Protein AF-0000000079246553 (afdb_homodimer)

Solvent-accessible surface area (backbone atoms only — not comparable to full-atom values): 66909 Å² total; per-residue (Å²): 115,81,61,85,61,80,77,64,78,76,78,71,52,78,75,55,49,62,59,52,61,50,30,67,73,28,42,65,45,42,52,18,25,68,69,46,36,49,71,62,31,50,58,50,34,71,75,36,64,70,54,67,78,33,57,36,44,98,50,45,30,28,48,53,37,43,12,22,62,68,62,27,42,67,41,32,46,55,52,56,74,72,46,61,55,76,64,59,65,48,57,27,63,74,30,43,31,34,54,37,30,12,25,38,68,33,37,49,67,35,40,50,47,50,40,75,63,32,64,67,56,52,32,47,47,31,84,88,56,46,25,27,52,47,40,9,30,64,62,10,50,86,30,57,61,35,41,51,41,41,58,72,71,46,68,75,42,82,78,30,15,56,74,78,36,92,53,18,31,47,40,53,36,33,22,51,73,55,64,40,35,45,58,43,47,43,50,34,71,78,40,56,70,58,42,77,27,64,20,74,86,61,85,53,43,32,46,64,40,53,54,30,67,43,34,68,49,32,71,74,41,41,88,65,52,73,71,50,48,59,49,57,74,57,54,82,76,84,88,69,58,62,84,52,69,84,48,48,71,74,46,88,81,66,64,79,67,70,80,68,75,70,76,65,68,81,72,74,61,63,68,59,46,49,51,37,49,50,53,47,58,62,45,36,75,76,40,43,70,61,46,49,51,50,49,50,48,50,46,43,26,53,35,44,53,51,44,53,52,53,34,50,54,54,46,66,72,44,54,60,69,57,39,50,47,56,43,61,72,56,45,33,61,57,42,20,44,72,56,41,31,47,68,61,49,45,52,47,38,70,77,38,57,71,61,74,73,41,46,46,96,50,55,36,40,47,67,66,52,38,17,50,43,56,64,28,58,72,52,36,16,41,59,58,46,81,27,18,55,36,46,55,55,50,62,39,61,29,70,72,60,30,45,65,47,41,45,39,23,46,75,56,54,67,76,62,53,65,71,41,79,52,46,41,52,37,44,20,50,49,48,50,52,36,53,54,45,50,70,62,38,55,63,57,60,58,68,41,50,30,88,85,67,40,27,26,63,57,41,24,53,65,60,39,43,65,47,48,52,48,11,49,51,49,50,44,53,50,29,52,54,50,33,52,52,23,48,53,52,30,52,53,36,50,54,46,70,74,50,47,70,86,42,55,41,94,78,20,46,51,54,37,55,77,77,40,42,65,51,45,47,50,22,54,53,23,30,50,50,14,32,47,23,10,49,35,16,33,51,30,29,49,50,60,56,62,46,48,78,39,80,72,34,41,57,50,59,50,53,50,36,49,50,52,18,51,52,25,37,49,50,14,53,46,24,40,34,50,19,51,39,30,45,51,36,64,71,37,38,84,80,40,73,68,56,50,57,62,41,48,55,57,44,44,45,62,49,50,49,49,45,66,68,44,39,63,60,48,50,50,51,50,41,65,67,71,38,68,63,83,73,45,60,41,80,68,112,117,84,61,81,54,86,81,66,81,76,81,77,56,78,71,56,55,61,60,44,65,48,32,69,71,29,42,65,44,42,50,18,24,63,62,48,36,48,70,62,32,48,56,51,34,72,76,36,67,69,55,68,75,33,58,37,46,99,51,44,29,28,48,52,37,42,11,21,25,63,58,26,43,69,42,33,46,57,50,56,74,72,46,62,53,78,64,58,65,49,57,27,54,84,31,43,30,35,53,37,24,13,25,27,30,32,36,48,67,35,40,48,48,50,41,75,62,33,66,66,57,52,32,47,48,31,84,85,58,45,24,26,53,49,40,8,30,58,61,9,49,85,28,57,62,37,39,51,42,41,58,72,70,45,68,75,44,82,82,31,16,55,75,78,34,92,52,19,29,48,40,53,34,33,22,51,42,51,64,39,36,45,58,43,48,43,49,33,71,77,38,57,70,57,45,74,28,63,18,74,90,62,84,53,44,34,45,61,39,50,55,29,66,42,34,67,45,34,70,71,41,42,90,67,52,73,70,50,48,60,49,57,74,57,53,82,75,82,88,68,56,64,82,52,69,83,48,47,72,73,45,88,81,65,63,79,67,71,80,67,74,71,73,66,68,81,72,70,64,62,67,58,48,51,52,36,49,50,52,47,60,61,45,35,76,76,40,44,70,60,47,51,51,52,48,51,48,51,45,42,27,51,35,43,54,51,43,54,51,54,32,49,55,54,49,67,73,47,56,70,69,58,39,51,47,56,45,61,73,53,47,30,62,59,40,20,45,72,55,40,33,47,69,61,51,44,52,49,38,69,79,40,58,73,60,75,72,42,56,47,97,50,55,33,44,49,65,65,53,36,16,49,44,55,64,27,56,71,51,34,15,41,57,59,47,96,42,73,67,36,50,56,56,51,62,41,63,29,70,71,59,31,46,62,49,40,44,39,22,46,76,57,53,67,74,59,52,56,71,40,61,32,48,41,51,37,45,20,50,47,47,49,50,35,52,56,45,50,70,63,39,60,75,74,61,59,70,41,52,29,88,85,67,40,29,28,64,55,40,25,52,62,59,41,43,65,47,48,51,47,11,50,50,48,52,43,53,36,31,52,54,50,35,51,51,23,49,51,51,30,51,55,35,55,53,46,71,75,51,45,68,38,41,59,36,100,88,62,48,49,46,37,52,78,78,42,44,68,51,44,47,50,22,54,51,24,30,50,49,14,33,53,24,10,50,51,17,37,50,30,30,51,50,59,68,68,47,86,77,48,81,71,37,42,58,50,58,51,53,52,36,49,52,52,17,52,53,24,37,49,49,12,54,49,25,42,39,50,18,50,42,30,43,55,37,64,70,40,38,85,82,39,74,68,54,49,57,62,42,49,54,50,44,44,45,45,49,53,49,46,47,66,67,44,41,63,59,49,50,50,51,49,40,65,67,72,39,68,64,83,72,47,62,41,81,66,121

Foldseek 3Di:
DPDVPVPDDPPDDPVNVVLVVCLVVCVQLLVCLLVLPQVSNVVVCVVPVVLLLAQNDPQSDHSLQNNLLNPNLVNNLVSLVSDQLVSQLDATNQFDGSLLSNLLQQPQSNNLSNCVRPVCQQQRAGPVLAGSLLNNLQRVLVRVLNNLQSVLSHDCDPPNNCCPDLCVLVSLQSNVLSLVLLQSVVSCVVPVVSLLDFNPVPVRDGNLLSLLQDLLLAPLLPDDAPVLVVLLVLDDAQADSDDDPVNCVSDPPPDPPDPPDSPPPPPPDPVSNVVSCVVCVVCCVVPVVVNVVSRSSSNSNVSSLVSLLSSLVSLLPDDPVVSCCSCPVNCSVVSNLLSLNLSNVLSCCVSPVCLQCDADPQRARRQCLSCLLQVNLQSNLALLDPDPVSLVNQARQGPPRDGSLLSLLADHDPVVLVSAPALLVSLQVSVVSNVLSCVSHDPVLQCRAGPVGDGSVRSSCVRCVVSLVRRLVRLLVVLVVLLVLLVVLLVVLVVPLVVQQPAADPVRHRPCCPVPVVLSVLLNVLSVLLNVLSVLLNVLSVCSNPDPSDSVCSNAPSLVSVLSNVVSSLSNLLSSLSNVLSSVCSNCCVPDVPVSVVSVVVSVVVSVVCCVVCVSVSVVSCCSRVNCSSPNRDHSD/DPDVDVDDDPPDDPVNVVLVVCLVVCVQLLVCLQVLPQVSNVVVCVVPVVLLLAQNDPQSDHSLQNNLLNPNLVNNLVSLVSDQLVSQLDATNQFDGSLLSNLLQLPQSNNLSNCVRPVCQQQRAGPVLHGSLQNNLQRVLVRVLNNLQSVLSDDCDPDNNCCPDLCVLVSLQSNVLSLVLLQSVVSCVVPVVSLLDFNPVPVRDHNLLSLLQDLLLAPLLNDDAPVLVVLLVLDDAQADSDRDPVSCVSDPPPDDPDPPDSPPPCPPDPVSNVVSCVVCVVVCVVCVPVSVVSRSSSNSNVSSLVSLLSSLVSLLPDDPVSSCCSCVVNCSVVSNQLSLNLSNVLSCCVSPVCLQCDADPQRARRQCLSCLLQVNLQSNLALQDPDPVSLVNQADQGPPRDGSLLSLLADHPPVSLVSDPALLVSLQVSVVSNVLSCVSHDPVQQCRAGPVGDGSVRSSCVRCVVSLVRRLVRLLVVLVVLLVLLVVLLVVLVVPLQQQQPAADPVRHRPCCPVPVVLSVLLNVLSVLLNVLSVLLNVLSVCSNPDPSPSVCSNAPNLVSVLSNVVSSLSNLLSSLSNVLSSVCSNCCVPDVPVSVVSVVVSVVVSVVCCVVCVSVSVVSCCSRVNCRSPNRDHSD

Radius of gyration: 40.43 Å; Cα contacts (8 Å, |Δi|>4): 1796; chains: 2; bounding box: 94×121×86 Å

Secondary structure (DSSP, 8-state):
-----TTS-----HHHHHHHHHHHHTHHHHHHHHHT-HHHHHHHHHH-GGGGSS--STT---HHHHHHHHT-HHHHHHHHHHS-GGGGG---TTS--HHHHHHHHT-HHHHHHHHHH-GGGGG---TTS--HHHHHHHH-TT-HHHHHHHHHH--S-TTT-TTTSTTHHHHHHHHHHTT-HHHHHHHHHH-GGGGG--BTTTTTB-HHHHHHH-GGGSGGG----HHHHHHHHH-------SPPHHHHTTSTT----------------HHHHHHHHHHHHHHTTTSHHHHHHHHHHHHHHHHHHHHHHHHHHHHHTS-HHHHHIIIIITTHHHHHHHHT-HHHHHHHHHH-GGGGG-B-TTS-BHHHHHHHHTT-HHHHHHS-SSSHHHHHHHHPPBTTTB-HHHHHHSPPPHHHHTTSSSHHHHHHHHHHHHHHHHHHS-HHHHT---TTS--HHHHHHHHTHHHHHHHHHHHHHHHHHHHHHHHHHHHHHHHHHHS-TT-B-TTS-BTHHHHSHHHHHHHHHHHHHHHHHHHHHHHHHHHHHT----GGGGTTHHHHHHHHHHHHHHHHHHHHHHHHHHHHHHHHTTT-GGGHHHHHHHHHHHHHHHHHHHHHHHHHHHHHHH---TT------/-----SSS-----HHHHHHHHHHHHTHHHHHHHHHT-HHHHHHHHHH-GGGGSS--STT---HHHHHHHHT-HHHHHHHHHHS-GGGGG---TTS--HHHHHHHHT-HHHHHHHHHH-GGGGG---TTS--HHHHHHHH-TT-HHHHHHHHHH--S-TTT-TTTSTTHHHHHHHHHHTT-HHHHHHHHHH-GGGGG--BTTTTTB-HHHHHHH-GGGSGGG----HHHHHHHHH-------SPPHHHHTTSTT----------------HHHHHHHHHHHHHHTTTSHHHHHHHHHHHHHHHHHHHHHHHHHHHHHTS-HHHHHIIIIITTHHHHHHHHT-HHHHHHHHHH-GGGGG-B-TTS-BHHHHHHHHTT-HHHHHHH-SSSHHHHHHHHPPBTTTB-HHHHHHSPPPHHHHTTSSSHHHHHHHHHHHHHHHHHHS-HHHHT---TTS--HHHHHHHHTHHHHHHHHHHHHHHHHHHHHHHHHHHHHHHHHHHS-TT-B-TTS-BTHHHHSHHHHHHHHHHHHHHHHHHHHHHHHHHHHHT----GGGGTTHHHHHHHHHHHHHHHHHHHHHHHHHHHHHHHHTTT-GGGHHHHHHHHHHHHHHHHHHHHHHHHHHHHHHH---TT------

Nearest PDB structures (foldseek):
  7u8r-assembly1_h  TM=4.635E-01  e=2.051E+00  Sus scrofa
  6c6l-assembly1_L  TM=4.491E-01  e=4.065E+00  Saccharomyces cerevisiae S288C
  6pe4-assembly1_K  TM=3.905E-01  e=2.940E+00  Saccharomyces cerevisiae S288C
  8eas-assembly1_h  TM=4.781E-01  e=6.977E+00  Saccharomyces cerevisiae
  4bem-assembly1_J  TM=3.939E-01  e=4.695E+00  Acetobacterium woodii DSM 1030

pLDDT: mean 82.33, std 14.2, range [19.22, 97.81]

Organism: Prunus dulcis (NCBI:txid3755)

Sequence (1274 aa):
MALITTGGNPSSSATDDIELLNLNYYQELYRAALKGNWKEAKSFLDRDPDAVKARISNLKMTALHVAACEGHSEFVENIVALMPAAELAQLDDLGYTALHYAAIGGSLRSAKALLAANSNLTQVVDSEGRTPLLLAASLGSESKEVVWYLLLVTTDEKPGQPFTGPRAAYLVNVLIASGLHEISLYLLEKNPHLATAVDHQDNNCTPLFILARNKSNFLSGSRLGFLETCIYQFLPVEVDYRPPRSVRAHVVGHESVQDQLRMPTQNKGQVLHGLRRLLCGAIKPIASARFRQLQDAKLRHHCAVELVQQICKQISKKNVSERSDYLLKLEILNTATVNGTTEILRILLNFFPDLIWVRFSNNRFLVLTYAIEHRHENLFRMVCDKTARNKLMAFAVLEPRETILHLAAKLPPLSQLSSISGAALQMQRELQWFKVVENLVHPYYKEYPNTNLETARELFTKEHKQLAESGEKWLKDTSNSCMLVATLVATVVFAAAFTAPGGNNDDGDPNFLDKKTIMFMVFAVSDAISLFASLTSLLMFLSILTARYAEEDFLESLPKKLIIGLASLFIAIATMMVAFGATFTIVLSKKFNWVYIPITLLASFPVTLFALLQLPLFIQMVRSTFGRSIFRPQNIWMALITTGGNPSSSATDDIELLNLNYYQELYRAALKGNWKEAKSFLDRDPDAVKARISNLKMTALHVAACEGHSEFVENIVALMPAAELAQLDDLGYTALHYAAIGGSLRSAKALLAANSNLTQVVDSEGRTPLLLAASLGSESKEVVWYLLLVTTDEKPGQPFTGPRAAYLVNVLIASGLHEISLYLLEKNPHLATAVDHQDNNCTPLFILARNKSNFLSGSRLGFLETCIYQFLPVEVDYRPPRSVRAHVVGHESVQDQLRMPTQNKGQVLHGLRRLLCGAIKPIASARFRQLQDAKLRHHCAVELVQQICKQISKKNVSERSDYLLKLEILNTATVNGTTEILRILLNFFPDLIWVRFSNNRFLVLTYAIEHRHENLFRMVCDKTARNKLMAFAVLEPRETILHLAAKLPPLSQLSSISGAALQMQRELQWFKVVENLVHPYYKEYPNTNLETARELFTKEHKQLAESGEKWLKDTSNSCMLVATLVATVVFAAAFTAPGGNNDDGDPNFLDKKTIMFMVFAVSDAISLFASLTSLLMFLSILTARYAEEDFLESLPKKLIIGLASLFIAIATMMVAFGATFTIVLSKKFNWVYIPITLLASFPVTLFALLQLPLFIQMVRSTFGRSIFRPQNIW

InterPro domains:
  IPR002110 Ankyrin repeat [PF12796] (88-151)
  IPR002110 Ankyrin repeat [PS50088] (94-126)
  IPR002110 Ankyrin repeat [SM00248] (59-88)
  IPR002110 Ankyrin repeat [SM00248] (94-123)
  IPR002110 Ankyrin repeat [SM00248] (128-161)
  IPR002110 Ankyrin repeat [SM00248] (363-393)
  IPR026961 PGG domain [PF13962] (472-586)
  IPR036770 Ankyrin repeat-containing domain superfamily [G3DSA:1.25.40.20] (22-224)
  IPR036770 Ankyrin repeat-containing domain superfamily [SSF48403] (29-214)

Structure (mmCIF, N/CA/C/O backbone):
data_AF-0000000079246553-model_v1
#
loop_
_entity.id
_entity.type
_entity.pdbx_description
1 polymer 'PGG domain-containing protein'
#
loop_
_atom_site.group_PDB
_atom_site.id
_atom_site.type_symbol
_atom_site.label_atom_id
_atom_site.label_alt_id
_atom_site.label_comp_id
_atom_site.label_asym_id
_atom_site.label_entity_id
_atom_site.label_seq_id
_atom_site.pdbx_PDB_ins_code
_atom_site.Cartn_x
_atom_site.Cartn_y
_atom_site.Cartn_z
_atom_site.occupancy
_atom_site.B_iso_or_equiv
_atom_site.auth_seq_id
_atom_site.auth_comp_id
_atom_site.auth_asym_id
_atom_site.auth_atom_id
_atom_site.pdbx_PDB_model_num
ATOM 1 N N . MET A 1 1 ? 12.648 -52.25 -2.156 1 24.27 1 MET A N 1
ATOM 2 C CA . MET A 1 1 ? 13.891 -51.656 -2.668 1 24.27 1 MET A CA 1
ATOM 3 C C . MET A 1 1 ? 15.086 -52.125 -1.832 1 24.27 1 MET A C 1
ATOM 5 O O . MET A 1 1 ? 15.234 -51.688 -0.684 1 24.27 1 MET A O 1
ATOM 9 N N . ALA A 1 2 ? 15.477 -53.375 -2.059 1 34.19 2 ALA A N 1
ATOM 10 C CA . ALA A 1 2 ? 16.453 -54.031 -1.209 1 34.19 2 ALA A CA 1
ATOM 11 C C . ALA A 1 2 ? 17.797 -53.312 -1.247 1 34.19 2 ALA A C 1
ATOM 13 O O . ALA A 1 2 ? 18.516 -53.375 -2.246 1 34.19 2 ALA A O 1
ATOM 14 N N . LEU A 1 3 ? 17.859 -52.062 -0.839 1 35.84 3 LEU A N 1
ATOM 15 C CA . LEU A 1 3 ? 19.172 -51.438 -0.592 1 35.84 3 LEU A CA 1
ATOM 16 C C . LEU A 1 3 ? 20.109 -52.438 0.077 1 35.84 3 LEU A C 1
ATOM 18 O O . LEU A 1 3 ? 19.656 -53.312 0.826 1 35.84 3 LEU A O 1
ATOM 22 N N . ILE A 1 4 ? 21.234 -52.875 -0.597 1 40.34 4 ILE A N 1
ATOM 23 C CA . ILE A 1 4 ? 22.297 -53.562 0.139 1 40.34 4 ILE A CA 1
ATOM 24 C C . ILE A 1 4 ? 22.344 -53.031 1.575 1 40.34 4 ILE A C 1
ATOM 26 O O . ILE A 1 4 ? 22.734 -51.906 1.818 1 40.34 4 ILE A O 1
ATOM 30 N N . THR A 1 5 ? 21.156 -53.062 2.262 1 38.22 5 THR A N 1
ATOM 31 C CA . THR A 1 5 ? 21.359 -52.812 3.684 1 38.22 5 THR A CA 1
ATOM 32 C C . THR A 1 5 ? 22.5 -53.656 4.238 1 38.22 5 THR A C 1
ATOM 34 O O . THR A 1 5 ? 22.531 -54.875 4.062 1 38.22 5 THR A O 1
ATOM 37 N N . THR A 1 6 ? 23.75 -53.094 4.297 1 36.34 6 THR A N 1
ATOM 38 C CA . THR A 1 6 ? 24.953 -53.688 4.887 1 36.34 6 THR A CA 1
ATOM 39 C C . THR A 1 6 ? 24.578 -54.594 6.047 1 36.34 6 THR A C 1
ATOM 41 O O . THR A 1 6 ? 25.328 -55.531 6.359 1 36.34 6 THR A O 1
ATOM 44 N N . GLY A 1 7 ? 23.75 -54.094 7 1 36.78 7 GLY A N 1
ATOM 45 C CA . GLY A 1 7 ? 23.859 -54.781 8.281 1 36.78 7 GLY A CA 1
ATOM 46 C C . GLY A 1 7 ? 23.25 -56.188 8.281 1 36.78 7 GLY A C 1
ATOM 47 O O . GLY A 1 7 ? 23.25 -56.844 9.305 1 36.78 7 GLY A O 1
ATOM 48 N N . GLY A 1 8 ? 22.094 -56.375 7.578 1 35.81 8 GLY A N 1
ATOM 49 C CA . GLY A 1 8 ? 21.438 -57.594 8.07 1 35.81 8 GLY A CA 1
ATOM 50 C C . GLY A 1 8 ? 22.156 -58.875 7.664 1 35.81 8 GLY A C 1
ATOM 51 O O . GLY A 1 8 ? 22.953 -58.875 6.727 1 35.81 8 GLY A O 1
ATOM 52 N N . ASN A 1 9 ? 22.375 -59.812 8.633 1 37.62 9 ASN A N 1
ATOM 53 C CA . ASN A 1 9 ? 22.922 -61.156 8.508 1 37.62 9 ASN A CA 1
ATOM 54 C C . ASN A 1 9 ? 22.359 -61.875 7.277 1 37.62 9 ASN A C 1
ATOM 56 O O . ASN A 1 9 ? 21.141 -61.969 7.113 1 37.62 9 ASN A O 1
ATOM 60 N N . PRO A 1 10 ? 23.125 -61.875 6.164 1 37.84 10 PRO A N 1
ATOM 61 C CA . PRO A 1 10 ? 22.719 -62.656 4.992 1 37.84 10 PRO A CA 1
ATOM 62 C C . PRO A 1 10 ? 22.219 -64.062 5.355 1 37.84 10 PRO A C 1
ATOM 64 O O . PRO A 1 10 ? 22.953 -64.875 5.945 1 37.84 10 PRO A O 1
ATOM 67 N N . SER A 1 11 ? 21.141 -64.25 6.012 1 36.62 11 SER A N 1
ATOM 68 C CA . SER A 1 11 ? 20.719 -65.625 6.113 1 36.62 11 SER A CA 1
ATOM 69 C C . SER A 1 11 ? 20.828 -66.375 4.77 1 36.62 11 SER A C 1
ATOM 71 O O . SER A 1 11 ? 20.094 -66 3.83 1 36.62 11 SER A O 1
ATOM 73 N N . SER A 1 12 ? 22.016 -66.875 4.445 1 38.09 12 SER A N 1
ATOM 74 C CA . SER A 1 12 ? 22.438 -67.625 3.301 1 38.09 12 SER A CA 1
ATOM 75 C C . SER A 1 12 ? 21.672 -69 3.244 1 38.09 12 SER A C 1
ATOM 77 O O . SER A 1 12 ? 21.953 -69.875 4.004 1 38.09 12 SER A O 1
ATOM 79 N N . SER A 1 13 ? 20.469 -69.125 3.168 1 37.06 13 SER A N 1
ATOM 80 C CA . SER A 1 13 ? 20.047 -70.5 2.879 1 37.06 13 SER A CA 1
ATOM 81 C C . SER A 1 13 ? 20.766 -71.062 1.643 1 37.06 13 SER A C 1
ATOM 83 O O . SER A 1 13 ? 21.234 -70.312 0.806 1 37.06 13 SER A O 1
ATOM 85 N N . ALA A 1 14 ? 21.125 -72.438 1.666 1 45.78 14 ALA A N 1
ATOM 86 C CA . ALA A 1 14 ? 21.812 -73.312 0.713 1 45.78 14 ALA A CA 1
ATOM 87 C C . ALA A 1 14 ? 21.359 -73 -0.715 1 45.78 14 ALA A C 1
ATOM 89 O O . ALA A 1 14 ? 22.125 -73.188 -1.665 1 45.78 14 ALA A O 1
ATOM 90 N N . THR A 1 15 ? 20.078 -72.75 -0.997 1 41.88 15 THR A N 1
ATOM 91 C CA . THR A 1 15 ? 19.531 -72.438 -2.318 1 41.88 15 THR A CA 1
ATOM 92 C C . THR A 1 15 ? 20.031 -71.125 -2.814 1 41.88 15 THR A C 1
ATOM 94 O O . THR A 1 15 ? 20 -70.812 -4.016 1 41.88 15 THR A O 1
ATOM 97 N N . ASP A 1 16 ? 20.25 -70.125 -2.045 1 46.44 16 ASP A N 1
ATOM 98 C CA . ASP A 1 16 ? 20.828 -68.812 -2.332 1 46.44 16 ASP A CA 1
ATOM 99 C C . ASP A 1 16 ? 22.266 -68.938 -2.807 1 46.44 16 ASP A C 1
ATOM 101 O O . ASP A 1 16 ? 22.766 -68.062 -3.553 1 46.44 16 ASP A O 1
ATOM 105 N N . ASP A 1 17 ? 22.969 -69.875 -2.322 1 46.75 17 ASP A N 1
ATOM 106 C CA . ASP A 1 17 ? 24.359 -70.125 -2.68 1 46.75 17 ASP A CA 1
ATOM 107 C C . ASP A 1 17 ? 24.484 -70.5 -4.148 1 46.75 17 ASP A C 1
ATOM 109 O O . ASP A 1 17 ? 25.438 -70.125 -4.824 1 46.75 17 ASP A O 1
ATOM 113 N N . ILE A 1 18 ? 23.672 -71.438 -4.617 1 46.31 18 ILE A N 1
ATOM 114 C CA . ILE A 1 18 ? 23.719 -71.875 -6.023 1 46.31 18 ILE A CA 1
ATOM 115 C C . ILE A 1 18 ? 23.422 -70.625 -6.906 1 46.31 18 ILE A C 1
ATOM 117 O O . ILE A 1 18 ? 23.969 -70.5 -8.008 1 46.31 18 ILE A O 1
ATOM 121 N N . GLU A 1 19 ? 22.516 -69.812 -6.512 1 50.91 19 GLU A N 1
ATOM 122 C CA . GLU A 1 19 ? 22.156 -68.625 -7.258 1 50.91 19 GLU A CA 1
ATOM 123 C C . GLU A 1 19 ? 23.297 -67.625 -7.254 1 50.91 19 GLU A C 1
ATOM 125 O O . GLU A 1 19 ? 23.5 -66.875 -8.242 1 50.91 19 GLU A O 1
ATOM 130 N N . LEU A 1 20 ? 24.062 -67.562 -6.141 1 51.72 20 LEU A N 1
ATOM 131 C CA . LEU A 1 20 ? 25.234 -66.688 -6.02 1 51.72 20 LEU A CA 1
ATOM 132 C C . LEU A 1 20 ? 26.375 -67.188 -6.902 1 51.72 20 LEU A C 1
ATOM 134 O O . LEU A 1 20 ? 27.125 -66.375 -7.465 1 51.72 20 LEU A O 1
ATOM 138 N N . LEU A 1 21 ? 26.641 -68.438 -6.809 1 51.06 21 LEU A N 1
ATOM 139 C CA . LEU A 1 21 ? 27.719 -69 -7.574 1 51.06 21 LEU A CA 1
ATOM 140 C C . LEU A 1 21 ? 27.594 -68.688 -9.055 1 51.06 21 LEU A C 1
ATOM 142 O O . LEU A 1 21 ? 28.609 -68.438 -9.727 1 51.06 21 LEU A O 1
ATOM 146 N N . ASN A 1 22 ? 26.406 -68.562 -9.578 1 67 22 ASN A N 1
ATOM 147 C CA . ASN A 1 22 ? 26.156 -68.312 -11 1 67 22 ASN A CA 1
ATOM 148 C C . ASN A 1 22 ? 26.312 -66.875 -11.398 1 67 22 ASN A C 1
ATOM 150 O O . ASN A 1 22 ? 26.688 -66.562 -12.531 1 67 22 ASN A O 1
ATOM 154 N N . LEU A 1 23 ? 26.531 -66 -10.461 1 77.5 23 LEU A N 1
ATOM 155 C CA . LEU A 1 23 ? 26.672 -64.625 -10.797 1 77.5 23 LEU A CA 1
ATOM 156 C C . LEU A 1 23 ? 28.078 -64.312 -11.281 1 77.5 23 LEU A C 1
ATOM 158 O O . LEU A 1 23 ? 28.281 -63.438 -12.133 1 77.5 23 LEU A O 1
ATOM 162 N N . ASN A 1 24 ? 29.094 -65.125 -10.797 1 79.62 24 ASN A N 1
ATOM 163 C CA . ASN A 1 24 ? 30.453 -64.938 -11.25 1 79.62 24 ASN A CA 1
ATOM 164 C C . ASN A 1 24 ? 30.625 -65.312 -12.719 1 79.62 24 ASN A C 1
ATOM 166 O O . ASN A 1 24 ? 31.391 -64.688 -13.453 1 79.62 24 ASN A O 1
ATOM 170 N N . TYR A 1 25 ? 29.766 -66.375 -12.961 1 86.88 25 TYR A N 1
ATOM 171 C CA . TYR A 1 25 ? 29.781 -66.812 -14.336 1 86.88 25 TYR A CA 1
ATOM 172 C C . TYR A 1 25 ? 29.297 -65.75 -15.297 1 86.88 25 TYR A C 1
ATOM 174 O O . TYR A 1 25 ? 29.844 -65.562 -16.391 1 86.88 25 TYR A O 1
ATOM 182 N N . TYR A 1 26 ? 28.438 -64.938 -14.883 1 91.06 26 TYR A N 1
ATOM 183 C CA . TYR A 1 26 ? 27.812 -63.969 -15.773 1 91.06 26 TYR A CA 1
ATOM 184 C C . TYR A 1 26 ? 28.453 -62.594 -15.633 1 91.06 26 TYR A C 1
ATOM 186 O O . TYR A 1 26 ? 27.938 -61.594 -16.156 1 91.06 26 TYR A O 1
ATOM 194 N N . GLN A 1 27 ? 29.531 -62.438 -14.977 1 91 27 GLN A N 1
ATOM 195 C CA . GLN A 1 27 ? 30.172 -61.156 -14.719 1 91 27 GLN A CA 1
ATOM 196 C C . GLN A 1 27 ? 30.609 -60.5 -16.031 1 91 27 GLN A C 1
ATOM 198 O O . GLN A 1 27 ? 30.516 -59.281 -16.156 1 91 27 GLN A O 1
ATOM 203 N N . GLU A 1 28 ? 31.031 -61.281 -16.953 1 90.06 28 GLU A N 1
ATOM 204 C CA . GLU A 1 28 ? 31.438 -60.75 -18.25 1 90.06 28 GLU A CA 1
ATOM 205 C C . GLU A 1 28 ? 30.25 -60.156 -19 1 90.06 28 GLU A C 1
ATOM 207 O O . GLU A 1 28 ? 30.359 -59.062 -19.562 1 90.06 28 GLU A O 1
ATOM 212 N N . LEU A 1 29 ? 29.188 -60.812 -18.938 1 93.44 29 LEU A N 1
ATOM 213 C CA . LEU A 1 29 ? 27.984 -60.312 -19.594 1 93.44 29 LEU A CA 1
ATOM 214 C C . LEU A 1 29 ? 27.453 -59.094 -18.875 1 93.44 29 LEU A C 1
ATOM 216 O O . LEU A 1 29 ? 27.016 -58.125 -19.531 1 93.44 29 LEU A O 1
ATOM 220 N N . TYR A 1 30 ? 27.531 -59.125 -17.578 1 94 30 TYR A N 1
ATOM 221 C CA . TYR A 1 30 ? 27.109 -57.969 -16.781 1 94 30 TYR A CA 1
ATOM 222 C C . TYR A 1 30 ? 27.922 -56.719 -17.125 1 94 30 TYR A C 1
ATOM 224 O O . TYR A 1 30 ? 27.375 -55.656 -17.359 1 94 30 TYR A O 1
ATOM 232 N N . ARG A 1 31 ? 29.203 -56.844 -17.25 1 93.5 31 ARG A N 1
ATOM 233 C CA . ARG A 1 31 ? 30.078 -55.75 -17.578 1 93.5 31 ARG A CA 1
ATOM 234 C C . ARG A 1 31 ? 29.812 -55.25 -19 1 93.5 31 ARG A C 1
ATOM 236 O O . ARG A 1 31 ? 29.859 -54.031 -19.266 1 93.5 31 ARG A O 1
ATOM 243 N N . ALA A 1 32 ? 29.547 -56.156 -19.875 1 93.56 32 ALA A N 1
ATOM 244 C CA . ALA A 1 32 ? 29.266 -55.781 -21.25 1 93.56 32 ALA A CA 1
ATOM 245 C C . ALA A 1 32 ? 27.969 -54.969 -21.344 1 93.56 32 ALA A C 1
ATOM 247 O O . ALA A 1 32 ? 27.891 -54 -22.078 1 93.56 32 ALA A O 1
ATOM 248 N N . ALA A 1 33 ? 27 -55.438 -20.594 1 94.5 33 ALA A N 1
ATOM 249 C CA . ALA A 1 33 ? 25.703 -54.75 -20.594 1 94.5 33 ALA A CA 1
ATOM 250 C C . ALA A 1 33 ? 25.828 -53.344 -19.953 1 94.5 33 ALA A C 1
ATOM 252 O O . ALA A 1 33 ? 25.219 -52.406 -20.422 1 94.5 33 ALA A O 1
ATOM 253 N N . LEU A 1 34 ? 26.609 -53.188 -18.891 1 94.25 34 LEU A N 1
ATOM 254 C CA . LEU A 1 34 ? 26.844 -51.938 -18.203 1 94.25 34 LEU A CA 1
ATOM 255 C C . LEU A 1 34 ? 27.516 -50.938 -19.141 1 94.25 34 LEU A C 1
ATOM 257 O O . LEU A 1 34 ? 27.172 -49.75 -19.141 1 94.25 34 LEU A O 1
ATOM 261 N N . LYS A 1 35 ? 28.359 -51.406 -19.969 1 94.5 35 LYS A N 1
ATOM 262 C CA . LYS A 1 35 ? 29.141 -50.562 -20.859 1 94.5 35 LYS A CA 1
ATOM 263 C C . LYS A 1 35 ? 28.438 -50.344 -22.203 1 94.5 35 LYS A C 1
ATOM 265 O O . LYS A 1 35 ? 28.797 -49.469 -22.969 1 94.5 35 LYS A O 1
ATOM 270 N N . GLY A 1 36 ? 27.516 -51.125 -22.453 1 94.56 36 GLY A N 1
ATOM 271 C CA . GLY A 1 36 ? 26.828 -51.062 -23.719 1 94.56 36 GLY A CA 1
ATOM 272 C C . GLY A 1 36 ? 27.594 -51.719 -24.859 1 94.56 36 GLY A C 1
ATOM 273 O O . GLY A 1 36 ? 27.438 -51.312 -26.016 1 94.56 36 GLY A O 1
ATOM 274 N N . ASN A 1 37 ? 28.484 -52.594 -24.484 1 95.19 37 ASN A N 1
ATOM 275 C CA . ASN A 1 37 ? 29.297 -53.281 -25.484 1 95.19 37 ASN A CA 1
ATOM 276 C C . ASN A 1 37 ? 28.578 -54.5 -26.031 1 95.19 37 ASN A C 1
ATOM 278 O O . ASN A 1 37 ? 28.719 -55.594 -25.484 1 95.19 37 ASN A O 1
ATOM 282 N N . TRP A 1 38 ? 27.984 -54.375 -27.156 1 95.94 38 TRP A N 1
ATOM 283 C CA . TRP A 1 38 ? 27.188 -55.469 -27.719 1 95.94 38 TRP A CA 1
ATOM 284 C C . TRP A 1 38 ? 28.078 -56.594 -28.25 1 95.94 38 TRP A C 1
ATOM 286 O O . TRP A 1 38 ? 27.719 -57.75 -28.156 1 95.94 38 TRP A O 1
ATOM 296 N N . LYS A 1 39 ? 29.25 -56.281 -28.812 1 95.38 39 LYS A N 1
ATOM 297 C CA . LYS A 1 39 ? 30.141 -57.281 -29.375 1 95.38 39 LYS A CA 1
ATOM 298 C C . LYS A 1 39 ? 30.578 -58.281 -28.312 1 95.38 39 LYS A C 1
ATOM 300 O O . LYS A 1 39 ? 30.516 -59.5 -28.547 1 95.38 39 LYS A O 1
ATOM 305 N N . GLU A 1 40 ? 30.938 -57.781 -27.234 1 95.25 40 GLU A N 1
ATOM 306 C CA . GLU A 1 40 ? 31.344 -58.656 -26.141 1 95.25 40 GLU A CA 1
ATOM 307 C C . GLU A 1 40 ? 30.172 -59.469 -25.625 1 95.25 40 GLU A C 1
ATOM 309 O O . GLU A 1 40 ? 30.312 -60.656 -25.312 1 95.25 40 GLU A O 1
ATOM 314 N N . ALA A 1 41 ? 29.062 -58.875 -25.5 1 96.06 41 ALA A N 1
ATOM 315 C CA . ALA A 1 41 ? 27.875 -59.562 -25.016 1 96.06 41 ALA A CA 1
ATOM 316 C C . ALA A 1 41 ? 27.453 -60.688 -26 1 96.06 41 ALA A C 1
ATOM 318 O O . ALA A 1 41 ? 27.078 -61.781 -25.578 1 96.06 41 ALA A O 1
ATOM 319 N N . LYS A 1 42 ? 27.469 -60.312 -27.312 1 94.75 42 LYS A N 1
ATOM 320 C CA . LYS A 1 42 ? 27.094 -61.281 -28.328 1 94.75 42 LYS A CA 1
ATOM 321 C C . LYS A 1 42 ? 28 -62.5 -28.297 1 94.75 42 LYS A C 1
ATOM 323 O O . LYS A 1 42 ? 27.531 -63.656 -28.422 1 94.75 42 LYS A O 1
ATOM 328 N N . SER A 1 43 ? 29.297 -62.312 -28.109 1 94.44 43 SER A N 1
ATOM 329 C CA . SER A 1 43 ? 30.234 -63.406 -28 1 94.44 43 SER A CA 1
ATOM 330 C C . SER A 1 43 ? 29.891 -64.312 -26.844 1 94.44 43 SER A C 1
ATOM 332 O O . SER A 1 43 ? 29.953 -65.562 -26.969 1 94.44 43 SER A O 1
ATOM 334 N N . PHE A 1 44 ? 29.547 -63.719 -25.812 1 94.75 44 PHE A N 1
ATOM 335 C CA . PHE A 1 44 ? 29.172 -64.5 -24.625 1 94.75 44 PHE A CA 1
ATOM 336 C C . PHE A 1 44 ? 27.859 -65.25 -24.875 1 94.75 44 PHE A C 1
ATOM 338 O O . PHE A 1 44 ? 27.75 -66.438 -24.531 1 94.75 44 PHE A O 1
ATOM 345 N N . LEU A 1 45 ? 26.828 -64.688 -25.484 1 93.94 45 LEU A N 1
ATOM 346 C CA . LEU A 1 45 ? 25.516 -65.25 -25.719 1 93.94 45 LEU A CA 1
ATOM 347 C C . LEU A 1 45 ? 25.578 -66.375 -26.766 1 93.94 45 LEU A C 1
ATOM 349 O O . LEU A 1 45 ? 24.766 -67.25 -26.734 1 93.94 45 LEU A O 1
ATOM 353 N N . ASP A 1 46 ? 26.578 -66.188 -27.672 1 93.31 46 ASP A N 1
ATOM 354 C CA . ASP A 1 46 ? 26.781 -67.25 -28.656 1 93.31 46 ASP A CA 1
ATOM 355 C C . ASP A 1 46 ? 27.281 -68.5 -27.969 1 93.31 46 ASP A C 1
ATOM 357 O O . ASP A 1 46 ? 26.906 -69.625 -28.375 1 93.31 46 ASP A O 1
ATOM 361 N N . ARG A 1 47 ? 28 -68.312 -26.938 1 92.75 47 ARG A N 1
ATOM 362 C CA . ARG A 1 47 ? 28.531 -69.438 -26.188 1 92.75 47 ARG A CA 1
ATOM 363 C C . ARG A 1 47 ? 27.453 -70.062 -25.281 1 92.75 47 ARG A C 1
ATOM 365 O O . ARG A 1 47 ? 27.391 -71.25 -25.109 1 92.75 47 ARG A O 1
ATOM 372 N N . ASP A 1 48 ? 26.688 -69.125 -24.781 1 92.44 48 ASP A N 1
ATOM 373 C CA . ASP A 1 48 ? 25.609 -69.562 -23.891 1 92.44 48 ASP A CA 1
ATOM 374 C C . ASP A 1 48 ? 24.312 -68.812 -24.219 1 92.44 48 ASP A C 1
ATOM 376 O O . ASP A 1 48 ? 24 -67.812 -23.594 1 92.44 48 ASP A O 1
ATOM 380 N N . PRO A 1 49 ? 23.516 -69.375 -25.094 1 90.44 49 PRO A N 1
ATOM 381 C CA . PRO A 1 49 ? 22.281 -68.75 -25.531 1 90.44 49 PRO A CA 1
ATOM 382 C C . PRO A 1 49 ? 21.266 -68.562 -24.391 1 90.44 49 PRO A C 1
ATOM 384 O O . PRO A 1 49 ? 20.422 -67.688 -24.438 1 90.44 49 PRO A O 1
ATOM 387 N N . ASP A 1 50 ? 21.312 -69.375 -23.391 1 89.25 50 ASP A N 1
ATOM 388 C CA . ASP A 1 50 ? 20.344 -69.312 -22.297 1 89.25 50 ASP A CA 1
ATOM 389 C C . ASP A 1 50 ? 20.656 -68.188 -21.344 1 89.25 50 ASP A C 1
ATOM 391 O O . ASP A 1 50 ? 19.828 -67.812 -20.5 1 89.25 50 ASP A O 1
ATOM 395 N N . ALA A 1 51 ? 21.812 -67.562 -21.562 1 91.44 51 ALA A N 1
ATOM 396 C CA . ALA A 1 51 ? 22.234 -66.4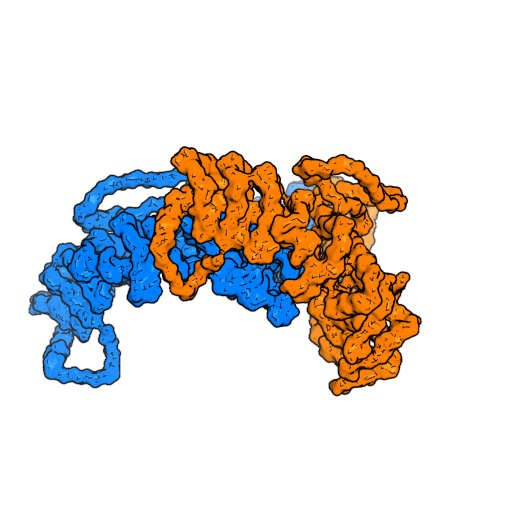38 -20.719 1 91.44 51 ALA A CA 1
ATOM 397 C C . ALA A 1 51 ? 21.406 -65.188 -20.984 1 91.44 51 ALA A C 1
ATOM 399 O O . ALA A 1 51 ? 21.391 -64.25 -20.172 1 91.44 51 ALA A O 1
ATOM 400 N N . VAL A 1 52 ? 20.688 -65.188 -22.078 1 90.56 52 VAL A N 1
ATOM 401 C CA . VAL A 1 52 ? 19.875 -64.062 -22.453 1 90.56 52 VAL A CA 1
ATOM 402 C C . VAL A 1 52 ? 18.75 -63.844 -21.453 1 90.56 52 VAL A C 1
ATOM 404 O O . VAL A 1 52 ? 18.328 -62.719 -21.219 1 90.56 52 VAL A O 1
ATOM 407 N N . LYS A 1 53 ? 18.281 -64.875 -20.812 1 89.5 53 LYS A N 1
ATOM 408 C CA . LYS A 1 53 ? 17.172 -64.812 -19.859 1 89.5 53 LYS A CA 1
ATOM 409 C C . LYS A 1 53 ? 17.672 -64.938 -18.422 1 89.5 53 LYS A C 1
ATOM 411 O O . LYS A 1 53 ? 16.891 -64.875 -17.484 1 89.5 53 LYS A O 1
ATOM 416 N N . ALA A 1 54 ? 18.953 -65.125 -18.328 1 88.81 54 ALA A N 1
ATOM 417 C CA . ALA A 1 54 ? 19.516 -65.375 -17 1 88.81 54 ALA A CA 1
ATOM 418 C C . ALA A 1 54 ? 19.609 -64.125 -16.172 1 88.81 54 ALA A C 1
ATOM 420 O O . ALA A 1 54 ? 19.828 -63 -16.719 1 88.81 54 ALA A O 1
ATOM 421 N N . ARG A 1 55 ? 19.422 -64.188 -14.867 1 90.38 55 ARG A N 1
ATOM 422 C CA . ARG A 1 55 ? 19.656 -63.125 -13.93 1 90.38 55 ARG A CA 1
ATOM 423 C C . ARG A 1 55 ? 21.141 -62.969 -13.656 1 90.38 55 ARG A C 1
ATOM 425 O O . ARG A 1 55 ? 21.797 -63.875 -13.172 1 90.38 55 ARG A O 1
ATOM 432 N N . ILE A 1 56 ? 21.625 -61.812 -13.906 1 89.94 56 ILE A N 1
ATOM 433 C CA . ILE A 1 56 ? 23.078 -61.688 -13.945 1 89.94 56 ILE A CA 1
ATOM 434 C C . ILE A 1 56 ? 23.531 -60.781 -12.797 1 89.94 56 ILE A C 1
ATOM 436 O O . ILE A 1 56 ? 24.719 -60.469 -12.672 1 89.94 56 ILE A O 1
ATOM 440 N N . SER A 1 57 ? 22.641 -60.281 -12 1 87 57 SER A N 1
ATOM 441 C CA . SER A 1 57 ? 23 -59.406 -10.898 1 87 57 SER A CA 1
ATOM 442 C C . SER A 1 57 ? 22.312 -59.812 -9.609 1 87 57 SER A C 1
ATOM 444 O O . SER A 1 57 ? 21.406 -60.625 -9.625 1 87 57 SER A O 1
ATOM 446 N N . ASN A 1 58 ? 22.75 -59.188 -8.492 1 83.38 58 ASN A N 1
ATOM 447 C CA . ASN A 1 58 ? 22.172 -59.438 -7.18 1 83.38 58 ASN A CA 1
ATOM 448 C C . ASN A 1 58 ? 20.734 -58.938 -7.09 1 83.38 58 ASN A C 1
ATOM 450 O O . ASN A 1 58 ? 19.953 -59.406 -6.254 1 83.38 58 ASN A O 1
ATOM 454 N N . LEU A 1 59 ? 20.375 -58.094 -7.996 1 88.19 59 LEU A N 1
ATOM 455 C CA . LEU A 1 59 ? 19.016 -57.531 -8.008 1 88.19 59 LEU A CA 1
ATOM 456 C C . LEU A 1 59 ? 18.125 -58.312 -8.969 1 88.19 59 LEU A C 1
ATOM 458 O O . LEU A 1 59 ? 17.031 -57.844 -9.32 1 88.19 59 LEU A O 1
ATOM 462 N N . LYS A 1 60 ? 18.719 -59.469 -9.43 1 89.88 60 LYS A N 1
ATOM 463 C CA . LYS A 1 60 ? 18 -60.344 -10.352 1 89.88 60 LYS A CA 1
ATOM 464 C C . LYS A 1 60 ? 17.719 -59.656 -11.68 1 89.88 60 LYS A C 1
ATOM 466 O O . LYS A 1 60 ? 16.641 -59.812 -12.258 1 89.88 60 LYS A O 1
ATOM 471 N N . MET A 1 61 ? 18.625 -58.781 -12.047 1 93.56 61 MET A N 1
ATOM 472 C CA . MET A 1 61 ? 18.5 -58.094 -13.328 1 93.56 61 MET A CA 1
ATOM 473 C C . MET A 1 61 ? 19.031 -58.969 -14.469 1 93.56 61 MET A C 1
ATOM 475 O O . MET A 1 61 ? 19.984 -59.719 -14.281 1 93.56 61 MET A O 1
ATOM 479 N N . THR A 1 62 ? 18.359 -58.906 -15.539 1 94.12 62 THR A N 1
ATOM 480 C CA . THR A 1 62 ? 18.875 -59.531 -16.766 1 94.12 62 THR A CA 1
ATOM 481 C C . THR A 1 62 ? 19.75 -58.531 -17.531 1 94.12 62 THR A C 1
ATOM 483 O O . THR A 1 62 ? 19.828 -57.344 -17.172 1 94.12 62 THR A O 1
ATOM 486 N N . ALA A 1 63 ? 20.453 -59.031 -18.516 1 94.5 63 ALA A N 1
ATOM 487 C CA . ALA A 1 63 ? 21.266 -58.125 -19.344 1 94.5 63 ALA A CA 1
ATOM 488 C C . ALA A 1 63 ? 20.422 -57.031 -19.984 1 94.5 63 ALA A C 1
ATOM 490 O O . ALA A 1 63 ? 20.859 -55.906 -20.156 1 94.5 63 ALA A O 1
ATOM 491 N N . LEU A 1 64 ? 19.188 -57.375 -20.25 1 95.88 64 LEU A N 1
ATOM 492 C CA . LEU A 1 64 ? 18.234 -56.406 -20.812 1 95.88 64 LEU A CA 1
ATOM 493 C C . LEU A 1 64 ? 17.922 -55.312 -19.812 1 95.88 64 LEU A C 1
ATOM 495 O O . LEU A 1 64 ? 17.953 -54.125 -20.156 1 95.88 64 LEU A O 1
ATOM 499 N N . HIS A 1 65 ? 17.641 -55.719 -18.625 1 95.94 65 HIS A N 1
ATOM 500 C CA . HIS A 1 65 ? 17.391 -54.719 -17.578 1 95.94 65 HIS A CA 1
ATOM 501 C C . HIS A 1 65 ? 18.547 -53.75 -17.422 1 95.94 65 HIS A C 1
ATOM 503 O O . HIS A 1 65 ? 18.344 -52.531 -17.375 1 95.94 65 HIS A O 1
ATOM 509 N N . VAL A 1 66 ? 19.719 -54.25 -17.344 1 95.38 66 VAL A N 1
ATOM 510 C CA . VAL A 1 66 ? 20.922 -53.438 -17.109 1 95.38 66 VAL A CA 1
ATOM 511 C C . VAL A 1 66 ? 21.156 -52.5 -18.266 1 95.38 66 VAL A C 1
ATOM 513 O O . VAL A 1 66 ? 21.406 -51.312 -18.062 1 95.38 66 VAL A O 1
ATOM 516 N N . ALA A 1 67 ? 21.031 -52.938 -19.438 1 95.56 67 ALA A N 1
ATOM 517 C CA . ALA A 1 67 ? 21.234 -52.125 -20.625 1 95.56 67 ALA A CA 1
ATOM 518 C C . ALA A 1 67 ? 20.188 -51 -20.703 1 95.56 67 ALA A C 1
ATOM 520 O O . ALA A 1 67 ? 20.516 -49.875 -21.031 1 95.56 67 ALA A O 1
ATOM 521 N N . ALA A 1 68 ? 18.969 -51.344 -20.438 1 95.69 68 ALA A N 1
ATOM 522 C CA . ALA A 1 68 ? 17.906 -50.312 -20.453 1 95.69 68 ALA A CA 1
ATOM 523 C C . ALA A 1 68 ? 18.109 -49.281 -19.344 1 95.69 68 ALA A C 1
ATOM 525 O O . ALA A 1 68 ? 17.891 -48.094 -19.547 1 95.69 68 ALA A O 1
ATOM 526 N N . CYS A 1 69 ? 18.531 -49.719 -18.219 1 93.94 69 CYS A N 1
ATOM 527 C CA . CYS A 1 69 ? 18.766 -48.844 -17.078 1 93.94 69 CYS A CA 1
ATOM 528 C C . CYS A 1 69 ? 19.891 -47.875 -17.375 1 93.94 69 CYS A C 1
ATOM 530 O O . CYS A 1 69 ? 19.812 -46.688 -16.984 1 93.94 69 CYS A O 1
ATOM 532 N N . GLU A 1 70 ? 20.797 -48.312 -18.125 1 94.5 70 GLU A N 1
ATOM 533 C CA . GLU A 1 70 ? 21.953 -47.469 -18.438 1 94.5 70 GLU A CA 1
ATOM 534 C C . GLU A 1 70 ? 21.734 -46.688 -19.734 1 94.5 70 GLU A C 1
ATOM 536 O O . GLU A 1 70 ? 22.578 -45.844 -20.109 1 94.5 70 GLU A O 1
ATOM 541 N N . GLY A 1 71 ? 20.75 -46.969 -20.406 1 93.12 71 GLY A N 1
ATOM 542 C CA . GLY A 1 71 ? 20.375 -46.156 -21.547 1 93.12 71 GLY A CA 1
ATOM 543 C C . GLY A 1 71 ? 21.031 -46.594 -22.844 1 93.12 71 GLY A C 1
ATOM 544 O O . GLY A 1 71 ? 21.219 -45.781 -23.75 1 93.12 71 GLY A O 1
ATOM 545 N N . HIS A 1 72 ? 21.438 -47.781 -22.969 1 94.81 72 HIS A N 1
ATOM 546 C CA . HIS A 1 72 ? 22.047 -48.312 -24.172 1 94.81 72 HIS A CA 1
ATOM 547 C C . HIS A 1 72 ? 20.984 -48.812 -25.141 1 94.81 72 HIS A C 1
ATOM 549 O O . HIS A 1 72 ? 20.672 -50.031 -25.141 1 94.81 72 HIS A O 1
ATOM 555 N N . SER A 1 73 ? 20.531 -48 -26 1 95.69 73 SER A N 1
ATOM 556 C CA . SER A 1 73 ? 19.391 -48.312 -26.859 1 95.69 73 SER A CA 1
ATOM 557 C C . SER A 1 73 ? 19.75 -49.375 -27.891 1 95.69 73 SER A C 1
ATOM 559 O O . SER A 1 73 ? 18.938 -50.25 -28.172 1 95.69 73 SER A O 1
ATOM 561 N N . GLU A 1 74 ? 20.953 -49.281 -28.422 1 95.62 74 GLU A N 1
ATOM 562 C CA . GLU A 1 74 ? 21.359 -50.25 -29.406 1 95.62 74 GLU A CA 1
ATOM 563 C C . GLU A 1 74 ? 21.438 -51.656 -28.797 1 95.62 74 GLU A C 1
ATOM 565 O O . GLU A 1 74 ? 20.984 -52.625 -29.391 1 95.62 74 GLU A O 1
ATOM 570 N N . PHE A 1 75 ? 22.094 -51.688 -27.672 1 96.44 75 PHE A N 1
ATOM 571 C CA . PHE A 1 75 ? 22.188 -52.969 -26.922 1 96.44 75 PHE A CA 1
ATOM 572 C C . PHE A 1 75 ? 20.797 -53.531 -26.672 1 96.44 75 PHE A C 1
ATOM 574 O O . PHE A 1 75 ? 20.578 -54.719 -26.875 1 96.44 75 PHE A O 1
ATOM 581 N N . VAL A 1 76 ? 19.844 -52.75 -26.281 1 96.88 76 VAL A N 1
ATOM 582 C CA . VAL A 1 76 ? 18.469 -53.156 -25.969 1 96.88 76 VAL A CA 1
ATOM 583 C C . VAL A 1 76 ? 17.797 -53.688 -27.219 1 96.88 76 VAL A C 1
ATOM 585 O O . VAL A 1 76 ? 17.156 -54.75 -27.188 1 96.88 76 VAL A O 1
ATOM 588 N N . GLU A 1 77 ? 17.938 -53.031 -28.328 1 96.12 77 GLU A N 1
ATOM 589 C CA . GLU A 1 77 ? 17.359 -53.469 -29.594 1 96.12 77 GLU A CA 1
ATOM 590 C C . GLU A 1 77 ? 17.875 -54.875 -29.984 1 96.12 77 GLU A C 1
ATOM 592 O O . GLU A 1 77 ? 17.078 -55.719 -30.375 1 96.12 77 GLU A O 1
ATOM 597 N N . ASN A 1 78 ? 19.156 -55.094 -29.828 1 95.81 78 ASN A N 1
ATOM 598 C CA . ASN A 1 78 ? 19.781 -56.344 -30.219 1 95.81 78 ASN A CA 1
ATOM 599 C C . ASN A 1 78 ? 19.359 -57.5 -29.312 1 95.81 78 ASN A C 1
ATOM 601 O O . ASN A 1 78 ? 19.047 -58.594 -29.797 1 95.81 78 ASN A O 1
ATOM 605 N N . ILE A 1 79 ? 19.359 -57.219 -28.078 1 95.75 79 ILE A N 1
ATOM 606 C CA . ILE A 1 79 ? 19.047 -58.281 -27.141 1 95.75 79 ILE A CA 1
ATOM 607 C C . ILE A 1 79 ? 17.562 -58.656 -27.234 1 95.75 79 ILE A C 1
ATOM 609 O O . ILE A 1 79 ? 17.188 -59.812 -27.094 1 95.75 79 ILE A O 1
ATOM 613 N N . VAL A 1 80 ? 16.656 -57.688 -27.469 1 95.88 80 VAL A N 1
ATOM 614 C CA . VAL A 1 80 ? 15.211 -57.906 -27.625 1 95.88 80 VAL A CA 1
ATOM 615 C C . VAL A 1 80 ? 14.953 -58.812 -28.797 1 95.88 80 VAL A C 1
ATOM 617 O O . VAL A 1 80 ? 14.047 -59.656 -28.766 1 95.88 80 VAL A O 1
ATOM 620 N N . ALA A 1 81 ? 15.766 -58.719 -29.828 1 92.75 81 ALA A N 1
ATOM 621 C CA . ALA A 1 81 ? 15.617 -59.531 -31.016 1 92.75 81 ALA A CA 1
ATOM 622 C C . ALA A 1 81 ? 15.945 -61 -30.719 1 92.75 81 ALA A C 1
ATOM 624 O O . ALA A 1 81 ? 15.461 -61.906 -31.391 1 92.75 81 ALA A O 1
ATOM 625 N N . LEU A 1 82 ? 16.688 -61.25 -29.688 1 92.19 82 LEU A N 1
ATOM 626 C CA . LEU A 1 82 ? 17.141 -62.594 -29.344 1 92.19 82 LEU A CA 1
ATOM 627 C C . LEU A 1 82 ? 16.266 -63.219 -28.266 1 92.19 82 LEU A C 1
ATOM 629 O O . LEU A 1 82 ? 16.25 -64.438 -28.094 1 92.19 82 LEU A O 1
ATOM 633 N N . MET A 1 83 ? 15.547 -62.406 -27.547 1 92.25 83 MET A N 1
ATOM 634 C CA . MET A 1 83 ? 14.789 -62.875 -26.391 1 92.25 83 MET A CA 1
ATOM 635 C C . MET A 1 83 ? 13.352 -63.219 -26.797 1 92.25 83 MET A C 1
ATOM 637 O O . MET A 1 83 ? 12.773 -62.562 -27.656 1 92.25 83 MET A O 1
ATOM 641 N N . PRO A 1 84 ? 12.766 -64.312 -26.203 1 91.25 84 PRO A N 1
ATOM 642 C CA . PRO A 1 84 ? 11.336 -64.562 -26.406 1 91.25 84 PRO A CA 1
ATOM 643 C C . PRO A 1 84 ? 10.461 -63.438 -25.812 1 91.25 84 PRO A C 1
ATOM 645 O O . PRO A 1 84 ? 10.789 -62.906 -24.766 1 91.25 84 PRO A O 1
ATOM 648 N N . ALA A 1 85 ? 9.383 -63.125 -26.375 1 90.94 85 ALA A N 1
ATOM 649 C CA . ALA A 1 85 ? 8.492 -62 -26.047 1 90.94 85 ALA A CA 1
ATOM 650 C C . ALA A 1 85 ? 8 -62.125 -24.609 1 90.94 85 ALA A C 1
ATOM 652 O O . ALA A 1 85 ? 7.879 -61.094 -23.906 1 90.94 85 ALA A O 1
ATOM 653 N N . ALA A 1 86 ? 7.809 -63.312 -24.125 1 89.19 86 ALA A N 1
ATOM 654 C CA . ALA A 1 86 ? 7.246 -63.531 -22.797 1 89.19 86 ALA A CA 1
ATOM 655 C C . ALA A 1 86 ? 8.258 -63.188 -21.719 1 89.19 86 ALA A C 1
ATOM 657 O O . ALA A 1 86 ? 7.883 -62.75 -20.625 1 89.19 86 ALA A O 1
ATOM 658 N N . GLU A 1 87 ? 9.531 -63.281 -22.031 1 91.44 87 GLU A N 1
ATOM 659 C CA . GLU A 1 87 ? 10.594 -63.062 -21.062 1 91.44 87 GLU A CA 1
ATOM 660 C C . GLU A 1 87 ? 10.898 -61.594 -20.906 1 91.44 87 GLU A C 1
ATOM 662 O O . GLU A 1 87 ? 11.562 -61.188 -19.938 1 91.44 87 GLU A O 1
ATOM 667 N N . LEU A 1 88 ? 10.359 -60.812 -21.797 1 94.25 88 LEU A N 1
ATOM 668 C CA . LEU A 1 88 ? 10.578 -59.375 -21.75 1 94.25 88 LEU A CA 1
ATOM 669 C C . LEU A 1 88 ? 9.836 -58.75 -20.578 1 94.25 88 LEU A C 1
ATOM 671 O O . LEU A 1 88 ? 10.156 -57.656 -20.141 1 94.25 88 LEU A O 1
ATOM 675 N N . ALA A 1 89 ? 8.859 -59.438 -20.016 1 93.25 89 ALA A N 1
ATOM 676 C CA . ALA A 1 89 ? 8.008 -58.906 -18.953 1 93.25 89 ALA A CA 1
ATOM 677 C C . ALA A 1 89 ? 8.562 -59.281 -17.578 1 93.25 89 ALA A C 1
ATOM 679 O O . ALA A 1 89 ? 7.922 -59.031 -16.547 1 93.25 89 ALA A O 1
ATOM 680 N N . GLN A 1 90 ? 9.781 -59.844 -17.594 1 91.94 90 GLN A N 1
ATOM 681 C CA . GLN A 1 90 ? 10.383 -60.25 -16.328 1 91.94 90 GLN A CA 1
ATOM 682 C C . GLN A 1 90 ? 10.688 -59.031 -15.461 1 91.94 90 GLN A C 1
ATOM 684 O O . GLN A 1 90 ? 11.18 -58.031 -15.961 1 91.94 90 GLN A O 1
ATOM 689 N N . LEU A 1 91 ? 10.336 -59.125 -14.164 1 93.56 91 LEU A N 1
ATOM 690 C CA . LEU A 1 91 ? 10.586 -58.031 -13.195 1 93.56 91 LEU A CA 1
ATOM 691 C C . LEU A 1 91 ? 11.867 -58.312 -12.414 1 93.56 91 LEU A C 1
ATOM 693 O O . LEU A 1 91 ? 12.188 -59.469 -12.109 1 93.56 91 LEU A O 1
ATOM 697 N N . ASP A 1 92 ? 12.562 -57.375 -12.172 1 91.75 92 ASP A N 1
ATOM 698 C CA . ASP A 1 92 ? 13.719 -57.5 -11.289 1 91.75 92 ASP A CA 1
ATOM 699 C C . ASP A 1 92 ? 13.32 -57.344 -9.828 1 91.75 92 ASP A C 1
ATOM 701 O O . ASP A 1 92 ? 12.133 -57.375 -9.5 1 91.75 92 ASP A O 1
ATOM 705 N N . ASP A 1 93 ? 14.336 -57.25 -8.992 1 89.94 93 ASP A N 1
ATOM 706 C CA . ASP A 1 93 ? 14.062 -57.188 -7.559 1 89.94 93 ASP A CA 1
ATOM 707 C C . ASP A 1 93 ? 13.5 -55.812 -7.172 1 89.94 93 ASP A C 1
ATOM 709 O O . ASP A 1 93 ? 12.891 -55.688 -6.109 1 89.94 93 ASP A O 1
ATOM 713 N N . LEU A 1 94 ? 13.648 -54.875 -7.988 1 90.19 94 LEU A N 1
ATOM 714 C CA . LEU A 1 94 ? 13.094 -53.531 -7.73 1 90.19 94 LEU A CA 1
ATOM 715 C C . LEU A 1 94 ? 11.664 -53.438 -8.25 1 90.19 94 LEU A C 1
ATOM 717 O O . LEU A 1 94 ? 10.977 -52.469 -7.984 1 90.19 94 LEU A O 1
ATOM 721 N N . GLY A 1 95 ? 11.32 -54.5 -8.977 1 92.31 95 GLY A N 1
ATOM 722 C CA . GLY A 1 95 ? 9.961 -54.562 -9.492 1 92.31 95 GLY A CA 1
ATOM 723 C C . GLY A 1 95 ? 9.805 -53.875 -10.844 1 92.31 95 GLY A C 1
ATOM 724 O O . GLY A 1 95 ? 8.719 -53.406 -11.188 1 92.31 95 GLY A O 1
ATOM 725 N N . TYR A 1 96 ? 10.883 -53.688 -11.57 1 95.44 96 TYR A N 1
ATOM 726 C CA . TYR A 1 96 ? 10.828 -52.969 -12.844 1 95.44 96 TYR A CA 1
ATOM 727 C C . TYR A 1 96 ? 11.117 -53.906 -14.008 1 95.44 96 TYR A C 1
ATOM 729 O O . TYR A 1 96 ? 11.945 -54.812 -13.898 1 95.44 96 TYR A O 1
ATOM 737 N N . THR A 1 97 ? 10.398 -53.75 -15.102 1 96.12 97 THR A N 1
ATOM 738 C CA . THR A 1 97 ? 10.742 -54.344 -16.391 1 96.12 97 THR A CA 1
ATOM 739 C C . THR A 1 97 ? 11.711 -53.438 -17.156 1 96.12 97 THR A C 1
ATOM 741 O O . THR A 1 97 ? 12.008 -52.344 -16.734 1 96.12 97 THR A O 1
ATOM 744 N N . ALA A 1 98 ? 12.203 -53.969 -18.266 1 96 98 ALA A N 1
ATOM 745 C CA . ALA A 1 98 ? 13.086 -53.156 -19.094 1 96 98 ALA A CA 1
ATOM 746 C C . ALA A 1 98 ? 12.352 -51.938 -19.656 1 96 98 ALA A C 1
ATOM 748 O O . ALA A 1 98 ? 12.953 -50.875 -19.844 1 96 98 ALA A O 1
ATOM 749 N N . LEU A 1 99 ? 11.055 -52.031 -19.828 1 96.5 99 LEU A N 1
ATOM 750 C CA . LEU A 1 99 ? 10.273 -50.906 -20.328 1 96.5 99 LEU A CA 1
ATOM 751 C C . LEU A 1 99 ? 10.164 -49.812 -19.266 1 96.5 99 LEU A C 1
ATOM 753 O O . LEU A 1 99 ? 10.219 -48.625 -19.578 1 96.5 99 LEU A O 1
ATOM 757 N N . HIS A 1 100 ? 10.008 -50.25 -18.047 1 96.19 100 HIS A N 1
ATOM 758 C CA . HIS A 1 100 ? 10.023 -49.281 -16.953 1 96.19 100 HIS A CA 1
ATOM 759 C C . HIS A 1 100 ? 11.305 -48.438 -16.969 1 96.19 100 HIS A C 1
ATOM 761 O O . HIS A 1 100 ? 11.258 -47.219 -16.875 1 96.19 100 HIS A O 1
ATOM 767 N N . TYR A 1 101 ? 12.398 -49.094 -17.125 1 95.56 101 TYR A N 1
ATOM 768 C CA . TYR A 1 101 ? 13.688 -48.406 -17.156 1 95.56 101 TYR A CA 1
ATOM 769 C C . TYR A 1 101 ? 13.805 -47.5 -18.375 1 95.56 101 TYR A C 1
ATOM 771 O O . TYR A 1 101 ? 14.32 -46.375 -18.281 1 95.56 101 TYR A O 1
ATOM 779 N N . ALA A 1 102 ? 13.352 -47.969 -19.484 1 95.12 102 ALA A N 1
ATOM 780 C CA . ALA A 1 102 ? 13.359 -47.125 -20.688 1 95.12 102 ALA A CA 1
ATOM 781 C C . ALA A 1 102 ? 12.492 -45.906 -20.516 1 95.12 102 ALA A C 1
ATOM 783 O O . ALA A 1 102 ? 12.844 -44.812 -20.984 1 95.12 102 ALA A O 1
ATOM 784 N N . ALA A 1 103 ? 11.391 -46.062 -19.891 1 95.44 103 ALA A N 1
ATOM 785 C CA . ALA A 1 103 ? 10.477 -44.969 -19.609 1 95.44 103 ALA A CA 1
ATOM 786 C C . ALA A 1 103 ? 11.109 -43.969 -18.672 1 95.44 103 ALA A C 1
ATOM 788 O O . ALA A 1 103 ? 11.031 -42.75 -18.906 1 95.44 103 ALA A O 1
ATOM 789 N N . ILE A 1 104 ? 11.734 -44.438 -17.609 1 94.25 104 ILE A N 1
ATOM 790 C CA . ILE A 1 104 ? 12.391 -43.562 -16.641 1 94.25 104 ILE A CA 1
ATOM 791 C C . ILE A 1 104 ? 13.555 -42.844 -17.297 1 94.25 104 ILE A C 1
ATOM 793 O O . ILE A 1 104 ? 13.727 -41.625 -17.094 1 94.25 104 ILE A O 1
ATOM 797 N N . GLY A 1 105 ? 14.281 -43.469 -18.109 1 92.69 105 GLY A N 1
ATOM 798 C CA . GLY A 1 105 ? 15.445 -42.906 -18.766 1 92.69 105 GLY A CA 1
ATOM 799 C C . GLY A 1 105 ? 15.094 -42.031 -19.969 1 92.69 105 GLY A C 1
ATOM 800 O O . GLY A 1 105 ? 15.938 -41.281 -20.469 1 92.69 105 GLY A O 1
ATOM 801 N N . GLY A 1 106 ? 13.922 -42.156 -20.469 1 92.31 106 GLY A N 1
ATOM 802 C CA . GLY A 1 106 ? 13.469 -41.344 -21.578 1 92.31 106 GLY A CA 1
ATOM 803 C C . GLY A 1 106 ? 13.961 -41.812 -22.922 1 92.31 106 GLY A C 1
ATOM 804 O O . GLY A 1 106 ? 14.172 -41.031 -23.844 1 92.31 106 GLY A O 1
ATOM 805 N N . SER A 1 107 ? 14.227 -43.062 -23.062 1 92.75 107 SER A N 1
ATOM 806 C CA . SER A 1 107 ? 14.734 -43.594 -24.328 1 92.75 107 SER A CA 1
ATOM 807 C C . SER A 1 107 ? 13.594 -44.062 -25.219 1 92.75 107 SER A C 1
ATOM 809 O O . SER A 1 107 ? 13.07 -45.156 -25.016 1 92.75 107 SER A O 1
ATOM 811 N N . LEU A 1 108 ? 13.273 -43.312 -26.203 1 93.38 108 LEU A N 1
ATOM 812 C CA . LEU A 1 108 ? 12.188 -43.625 -27.125 1 93.38 108 LEU A CA 1
ATOM 813 C C . LEU A 1 108 ? 12.547 -44.844 -27.953 1 93.38 108 LEU A C 1
ATOM 815 O O . LEU A 1 108 ? 11.695 -45.719 -28.203 1 93.38 108 LEU A O 1
ATOM 819 N N . ARG A 1 109 ? 13.766 -44.938 -28.312 1 93.69 109 ARG A N 1
ATOM 820 C CA . ARG A 1 109 ? 14.234 -46.031 -29.156 1 93.69 109 ARG A CA 1
ATOM 821 C C . ARG A 1 109 ? 14.078 -47.375 -28.438 1 93.69 109 ARG A C 1
ATOM 823 O O . ARG A 1 109 ? 13.555 -48.344 -29 1 93.69 109 ARG A O 1
ATOM 830 N N . SER A 1 110 ? 14.492 -47.406 -27.234 1 96.06 110 SER A N 1
ATOM 831 C CA . SER A 1 110 ? 14.367 -48.625 -26.438 1 96.06 110 SER A CA 1
ATOM 832 C C . SER A 1 110 ? 12.906 -49 -26.219 1 96.06 110 SER A C 1
ATOM 834 O O . SER A 1 110 ? 12.547 -50.156 -26.312 1 96.06 110 SER A O 1
ATOM 836 N N . ALA A 1 111 ? 12.109 -48 -25.922 1 95.88 111 ALA A N 1
ATOM 837 C CA . ALA A 1 111 ? 10.688 -48.25 -25.688 1 95.88 111 ALA A CA 1
ATOM 838 C C . ALA A 1 111 ? 10.008 -48.812 -26.922 1 95.88 111 ALA A C 1
ATOM 840 O O . ALA A 1 111 ? 9.234 -49.781 -26.828 1 95.88 111 ALA A O 1
ATOM 841 N N . LYS A 1 112 ? 10.344 -48.281 -28.062 1 94.44 112 LYS A N 1
ATOM 842 C CA . LYS A 1 112 ? 9.766 -48.75 -29.312 1 94.44 112 LYS A CA 1
ATOM 843 C C . LYS A 1 112 ? 10.156 -50.188 -29.594 1 94.44 112 LYS A C 1
ATOM 845 O O . LYS A 1 112 ? 9.32 -51 -29.984 1 94.44 112 LYS A O 1
ATOM 850 N N . ALA A 1 113 ? 11.406 -50.531 -29.375 1 95.06 113 ALA A N 1
ATOM 851 C CA . ALA A 1 113 ? 11.906 -51.906 -29.625 1 95.06 113 ALA A CA 1
ATOM 852 C C . ALA A 1 113 ? 11.211 -52.906 -28.719 1 95.06 113 ALA A C 1
ATOM 854 O O . ALA A 1 113 ? 10.82 -54 -29.156 1 95.06 113 ALA A O 1
ATOM 855 N N . LEU A 1 114 ? 11.062 -52.562 -27.531 1 96.62 114 LEU A N 1
ATOM 856 C CA . LEU A 1 114 ? 10.445 -53.438 -26.547 1 96.62 114 LEU A CA 1
ATOM 857 C C . LEU A 1 114 ? 8.969 -53.656 -26.875 1 96.62 114 LEU A C 1
ATOM 859 O O . LEU A 1 114 ? 8.484 -54.812 -26.844 1 96.62 114 LEU A O 1
ATOM 863 N N . LEU A 1 115 ? 8.266 -52.594 -27.25 1 94.88 115 LEU A N 1
ATOM 864 C CA . LEU A 1 115 ? 6.828 -52.688 -27.484 1 94.88 115 LEU A CA 1
ATOM 865 C C . LEU A 1 115 ? 6.523 -53.312 -28.828 1 94.88 115 LEU A C 1
ATOM 867 O O . LEU A 1 115 ? 5.457 -53.906 -29.016 1 94.88 115 LEU A O 1
ATOM 871 N N . ALA A 1 116 ? 7.434 -53.156 -29.75 1 92.25 116 ALA A N 1
ATOM 872 C CA . ALA A 1 116 ? 7.277 -53.875 -31.031 1 92.25 116 ALA A CA 1
ATOM 873 C C . ALA A 1 116 ? 7.312 -55.375 -30.812 1 92.25 116 ALA A C 1
ATOM 875 O O . ALA A 1 116 ? 6.621 -56.125 -31.516 1 92.25 116 ALA A O 1
ATOM 876 N N . ALA A 1 117 ? 8.055 -55.844 -29.797 1 93.94 117 ALA A N 1
ATOM 877 C CA . ALA A 1 117 ? 8.195 -57.25 -29.5 1 93.94 117 ALA A CA 1
ATOM 878 C C . ALA A 1 117 ? 7.055 -57.75 -28.625 1 93.94 117 ALA A C 1
ATOM 880 O O . ALA A 1 117 ? 6.582 -58.875 -28.781 1 93.94 117 ALA A O 1
ATOM 881 N N . ASN A 1 118 ? 6.668 -56.938 -27.688 1 94.75 118 ASN A N 1
ATOM 882 C CA . ASN A 1 118 ? 5.598 -57.281 -26.75 1 94.75 118 ASN A CA 1
ATOM 883 C C . ASN A 1 118 ? 4.797 -56.062 -26.344 1 94.75 118 ASN A C 1
ATOM 885 O O . ASN A 1 118 ? 5.215 -55.312 -25.469 1 94.75 118 ASN A O 1
ATOM 889 N N . SER A 1 119 ? 3.662 -55.875 -26.828 1 91.06 119 SER A N 1
ATOM 890 C CA . SER A 1 119 ? 2.838 -54.688 -26.594 1 91.06 119 SER A CA 1
ATOM 891 C C . SER A 1 119 ? 2.215 -54.719 -25.203 1 91.06 119 SER A C 1
ATOM 893 O O . SER A 1 119 ? 1.811 -53.688 -24.688 1 91.06 119 SER A O 1
ATOM 895 N N . ASN A 1 120 ? 2.156 -55.844 -24.578 1 91.88 120 ASN A N 1
ATOM 896 C CA . ASN A 1 120 ? 1.511 -55.969 -23.266 1 91.88 120 ASN A CA 1
ATOM 897 C C . ASN A 1 120 ? 2.381 -55.406 -22.156 1 91.88 120 ASN A C 1
ATOM 899 O O . ASN A 1 120 ? 1.928 -55.281 -21.016 1 91.88 120 ASN A O 1
ATOM 903 N N . LEU A 1 121 ? 3.613 -55 -22.516 1 94.94 121 LEU A N 1
ATOM 904 C CA . LEU A 1 121 ? 4.539 -54.469 -21.516 1 94.94 121 LEU A CA 1
ATOM 905 C C . LEU A 1 121 ? 4.016 -53.188 -20.922 1 94.94 121 LEU A C 1
ATOM 907 O O . LEU A 1 121 ? 4.402 -52.781 -19.812 1 94.94 121 LEU A O 1
ATOM 911 N N . THR A 1 122 ? 3.105 -52.469 -21.609 1 94.69 122 THR A N 1
ATOM 912 C CA . THR A 1 122 ? 2.576 -51.219 -21.141 1 94.69 122 THR A CA 1
ATOM 913 C C . THR A 1 122 ? 1.649 -51.406 -19.953 1 94.69 122 THR A C 1
ATOM 915 O O . THR A 1 122 ? 1.397 -50.469 -19.188 1 94.69 122 THR A O 1
ATOM 918 N N . GLN A 1 123 ? 1.177 -52.625 -19.75 1 93.31 123 GLN A N 1
ATOM 919 C CA . GLN A 1 123 ? 0.189 -52.875 -18.703 1 93.31 123 GLN A CA 1
ATOM 920 C C . GLN A 1 123 ? 0.839 -53.531 -17.469 1 93.31 123 GLN A C 1
ATOM 922 O O . GLN A 1 123 ? 0.182 -53.719 -16.453 1 93.31 123 GLN A O 1
ATOM 927 N N . VAL A 1 124 ? 2.127 -53.781 -17.641 1 93.56 124 VAL A N 1
ATOM 928 C CA . VAL A 1 124 ? 2.826 -54.375 -16.5 1 93.56 124 VAL A CA 1
ATOM 929 C C . VAL A 1 124 ? 3.078 -53.312 -15.438 1 93.56 124 VAL A C 1
ATOM 931 O O . VAL A 1 124 ? 3.541 -52.219 -15.758 1 93.56 124 VAL A O 1
ATOM 934 N N . VAL A 1 125 ? 2.695 -53.562 -14.18 1 93.94 125 VAL A N 1
ATOM 935 C CA . VAL A 1 125 ? 2.812 -52.562 -13.117 1 93.94 125 VAL A CA 1
ATOM 936 C C . VAL A 1 125 ? 3.939 -52.969 -12.164 1 93.94 125 VAL A C 1
ATOM 938 O O . VAL A 1 125 ? 4.277 -54.125 -12.039 1 93.94 125 VAL A O 1
ATOM 941 N N . ASP A 1 126 ? 4.543 -52.031 -11.578 1 92.06 126 ASP A N 1
ATOM 942 C CA . ASP A 1 126 ? 5.578 -52.312 -10.586 1 92.06 126 ASP A CA 1
ATOM 943 C C . ASP A 1 126 ? 4.969 -52.656 -9.227 1 92.06 126 ASP A C 1
ATOM 945 O O . ASP A 1 126 ? 3.773 -52.938 -9.133 1 92.06 126 ASP A O 1
ATOM 949 N N . SER A 1 127 ? 5.801 -52.75 -8.211 1 87.81 127 SER A N 1
ATOM 950 C CA . SER A 1 127 ? 5.375 -53.156 -6.875 1 87.81 127 SER A CA 1
ATOM 951 C C . SER A 1 127 ? 4.391 -52.156 -6.273 1 87.81 127 SER A C 1
ATOM 953 O O . SER A 1 127 ? 3.58 -52.531 -5.418 1 87.81 127 SER A O 1
ATOM 955 N N . GLU A 1 128 ? 4.379 -50.875 -6.719 1 87.75 128 GLU A N 1
ATOM 956 C CA . GLU A 1 128 ? 3.5 -49.844 -6.188 1 87.75 128 GLU A CA 1
ATOM 957 C C . GLU A 1 128 ? 2.285 -49.656 -7.09 1 87.75 128 GLU A C 1
ATOM 959 O O . GLU A 1 128 ? 1.494 -48.719 -6.871 1 87.75 128 GLU A O 1
ATOM 964 N N . GLY A 1 129 ? 2.256 -50.469 -8.188 1 87.69 129 GLY A N 1
ATOM 965 C CA . GLY A 1 129 ? 1.121 -50.406 -9.094 1 87.69 129 GLY A CA 1
ATOM 966 C C . GLY A 1 129 ? 1.301 -49.344 -10.188 1 87.69 129 GLY A C 1
ATOM 967 O O . GLY A 1 129 ? 0.329 -48.938 -10.812 1 87.69 129 GLY A O 1
ATOM 968 N N . ARG A 1 130 ? 2.514 -48.906 -10.453 1 89.19 130 ARG A N 1
ATOM 969 C CA . ARG A 1 130 ? 2.785 -47.875 -11.445 1 89.19 130 ARG A CA 1
ATOM 970 C C . ARG A 1 130 ? 3.086 -48.5 -12.812 1 89.19 130 ARG A C 1
ATOM 972 O O . ARG A 1 130 ? 3.895 -49.406 -12.922 1 89.19 130 ARG A O 1
ATOM 979 N N . THR A 1 131 ? 2.459 -47.969 -13.75 1 94.81 131 THR A N 1
ATOM 980 C CA . THR A 1 131 ? 2.697 -48.375 -15.133 1 94.81 131 THR A CA 1
ATOM 981 C C . THR A 1 131 ? 3.922 -47.656 -15.695 1 94.81 131 THR A C 1
ATOM 983 O O . THR A 1 131 ? 4.379 -46.656 -15.133 1 94.81 131 THR A O 1
ATOM 986 N N . PRO A 1 132 ? 4.496 -48.188 -16.828 1 95.56 132 PRO A N 1
ATOM 987 C CA . PRO A 1 132 ? 5.609 -47.469 -17.469 1 95.56 132 PRO A CA 1
ATOM 988 C C . PRO A 1 132 ? 5.242 -46.031 -17.875 1 95.56 132 PRO A C 1
ATOM 990 O O . PRO A 1 132 ? 6.074 -45.125 -17.781 1 95.56 132 PRO A O 1
ATOM 993 N N . LEU A 1 133 ? 4.027 -45.812 -18.203 1 95.56 133 LEU A N 1
ATOM 994 C CA . LEU A 1 133 ? 3.561 -44.5 -18.547 1 95.56 133 LEU A CA 1
ATOM 995 C C . LEU A 1 133 ? 3.658 -43.562 -17.344 1 95.56 133 LEU A C 1
ATOM 997 O O . LEU A 1 133 ? 4.152 -42.438 -17.469 1 95.56 133 LEU A O 1
ATOM 1001 N N . LEU A 1 134 ? 3.174 -44.031 -16.25 1 94.81 134 LEU A N 1
ATOM 1002 C CA . LEU A 1 134 ? 3.213 -43.219 -15.023 1 94.81 134 LEU A CA 1
ATOM 1003 C C . LEU A 1 134 ? 4.648 -42.906 -14.641 1 94.81 134 LEU A C 1
ATOM 1005 O O . LEU A 1 134 ? 4.945 -41.781 -14.219 1 94.81 134 LEU A O 1
ATOM 1009 N N . LEU A 1 135 ? 5.527 -43.812 -14.797 1 94.31 135 LEU A N 1
ATOM 1010 C CA . LEU A 1 135 ? 6.93 -43.594 -14.461 1 94.31 135 LEU A CA 1
ATOM 1011 C C . LEU A 1 135 ? 7.582 -42.656 -15.453 1 94.31 135 LEU A C 1
ATOM 1013 O O . LEU A 1 135 ? 8.438 -41.844 -15.078 1 94.31 135 LEU A O 1
ATOM 1017 N N . ALA A 1 136 ? 7.219 -42.75 -16.688 1 95 136 ALA A N 1
ATOM 1018 C CA . ALA A 1 136 ? 7.715 -41.812 -17.688 1 95 136 ALA A CA 1
ATOM 1019 C C . ALA A 1 136 ? 7.281 -40.375 -17.359 1 95 136 ALA A C 1
ATOM 1021 O O . ALA A 1 136 ? 8.062 -39.438 -17.484 1 95 136 ALA A O 1
ATOM 1022 N N . ALA A 1 137 ? 6.078 -40.25 -16.922 1 94.06 137 ALA A N 1
ATOM 1023 C CA . ALA A 1 137 ? 5.523 -38.938 -16.578 1 94.06 137 ALA A CA 1
ATOM 1024 C C . ALA A 1 137 ? 6.184 -38.375 -15.328 1 94.06 137 ALA A C 1
ATOM 1026 O O . ALA A 1 137 ? 6.398 -37.156 -15.219 1 94.06 137 ALA A O 1
ATOM 1027 N N . SER A 1 138 ? 6.535 -39.188 -14.414 1 91.06 138 SER A N 1
ATOM 1028 C CA . SER A 1 138 ? 7.066 -38.75 -13.117 1 91.06 138 SER A CA 1
ATOM 1029 C C . SER A 1 138 ? 8.562 -38.469 -13.203 1 91.06 138 SER A C 1
ATOM 1031 O O . SER A 1 138 ? 9.031 -37.438 -12.703 1 91.06 138 SER A O 1
ATOM 1033 N N . LEU A 1 139 ? 9.219 -39.344 -13.875 1 87.81 139 LEU A N 1
ATOM 1034 C CA . LEU A 1 139 ? 10.672 -39.25 -13.797 1 87.81 139 LEU A CA 1
ATOM 1035 C C . LEU A 1 139 ? 11.281 -38.969 -15.164 1 87.81 139 LEU A C 1
ATOM 1037 O O . LEU A 1 139 ? 12.43 -38.531 -15.258 1 87.81 139 LEU A O 1
ATOM 1041 N N . GLY A 1 140 ? 10.562 -39.219 -16.156 1 80.5 140 GLY A N 1
ATOM 1042 C CA . GLY A 1 140 ? 11.078 -39.031 -17.516 1 80.5 140 GLY A CA 1
ATOM 1043 C C . GLY A 1 140 ? 10.477 -37.812 -18.219 1 80.5 140 GLY A C 1
ATOM 1044 O O . GLY A 1 140 ? 10.367 -37.812 -19.438 1 80.5 140 GLY A O 1
ATOM 1045 N N . SER A 1 141 ? 10.125 -36.812 -17.469 1 78.19 141 SER A N 1
ATOM 1046 C CA . SER A 1 141 ? 9.352 -35.719 -18.031 1 78.19 141 SER A CA 1
ATOM 1047 C C . SER A 1 141 ? 10.211 -34.844 -18.938 1 78.19 141 SER A C 1
ATOM 1049 O O . SER A 1 141 ? 9.68 -34.062 -19.75 1 78.19 141 SER A O 1
ATOM 1051 N N . GLU A 1 142 ? 11.477 -35.125 -18.906 1 83.88 142 GLU A N 1
ATOM 1052 C CA . GLU A 1 142 ? 12.367 -34.375 -19.766 1 83.88 142 GLU A CA 1
ATOM 1053 C C . GLU A 1 142 ? 12.18 -34.75 -21.234 1 83.88 142 GLU A C 1
ATOM 1055 O O . GLU A 1 142 ? 12.406 -33.938 -22.125 1 83.88 142 GLU A O 1
ATOM 1060 N N . SER A 1 143 ? 11.82 -35.938 -21.406 1 87.5 143 SER A N 1
ATOM 1061 C CA . SER A 1 143 ? 11.57 -36.406 -22.766 1 87.5 143 SER A CA 1
ATOM 1062 C C . SER A 1 143 ? 10.078 -36.5 -23.047 1 87.5 143 SER A C 1
ATOM 1064 O O . SER A 1 143 ? 9.469 -37.562 -22.875 1 87.5 143 SER A O 1
ATOM 1066 N N . LYS A 1 144 ? 9.562 -35.531 -23.594 1 89.44 144 LYS A N 1
ATOM 1067 C CA . LYS A 1 144 ? 8.133 -35.438 -23.859 1 89.44 144 LYS A CA 1
ATOM 1068 C C . LYS A 1 144 ? 7.695 -36.469 -24.906 1 89.44 144 LYS A C 1
ATOM 1070 O O . LYS A 1 144 ? 6.57 -36.969 -24.859 1 89.44 144 LYS A O 1
ATOM 1075 N N . GLU A 1 145 ? 8.633 -36.812 -25.719 1 90.44 145 GLU A N 1
ATOM 1076 C CA . GLU A 1 145 ? 8.312 -37.719 -26.797 1 90.44 145 GLU A CA 1
ATOM 1077 C C . GLU A 1 145 ? 7.988 -39.125 -26.281 1 90.44 145 GLU A C 1
ATOM 1079 O O . GLU A 1 145 ? 7.062 -39.781 -26.766 1 90.44 145 GLU A O 1
ATOM 1084 N N . VAL A 1 146 ? 8.75 -39.469 -25.312 1 93.5 146 VAL A N 1
ATOM 1085 C CA . VAL A 1 146 ? 8.539 -40.812 -24.766 1 93.5 146 VAL A CA 1
ATOM 1086 C C . VAL A 1 146 ? 7.18 -40.875 -24.062 1 93.5 146 VAL A C 1
ATOM 1088 O O . VAL A 1 146 ? 6.453 -41.875 -24.172 1 93.5 146 VAL A O 1
ATOM 1091 N N . VAL A 1 147 ? 6.859 -39.844 -23.359 1 94.69 147 VAL A N 1
ATOM 1092 C CA . VAL A 1 147 ? 5.582 -39.781 -22.656 1 94.69 147 VAL A CA 1
ATOM 1093 C C . VAL A 1 147 ? 4.438 -39.812 -23.656 1 94.69 147 VAL A C 1
ATOM 1095 O O . VAL A 1 147 ? 3.477 -40.594 -23.5 1 94.69 147 VAL A O 1
ATOM 1098 N N . TRP A 1 148 ? 4.625 -39.062 -24.719 1 93.5 148 TRP A N 1
ATOM 1099 C CA . TRP A 1 148 ? 3.627 -39.031 -25.781 1 93.5 148 TRP A CA 1
ATOM 1100 C C . TRP A 1 148 ? 3.457 -40.438 -26.375 1 93.5 148 TRP A C 1
ATOM 1102 O O . TRP A 1 148 ? 2.332 -40.906 -26.562 1 93.5 148 TRP A O 1
ATOM 1112 N N . TYR A 1 149 ? 4.566 -41.031 -26.641 1 93.44 149 TYR A N 1
ATOM 1113 C CA . TYR A 1 149 ? 4.547 -42.344 -27.281 1 93.44 149 TYR A CA 1
ATOM 1114 C C . TYR A 1 149 ? 3.84 -43.375 -26.406 1 93.44 149 TYR A C 1
ATOM 1116 O O . TYR A 1 149 ? 2.939 -44.062 -26.859 1 93.44 149 TYR A O 1
ATOM 1124 N N . LEU A 1 150 ? 4.262 -43.438 -25.188 1 94.69 150 LEU A N 1
ATOM 1125 C CA . LEU A 1 150 ? 3.676 -44.406 -24.281 1 94.69 150 LEU A CA 1
ATOM 1126 C C . LEU A 1 150 ? 2.189 -44.125 -24.062 1 94.69 150 LEU A C 1
ATOM 1128 O O . LEU A 1 150 ? 1.397 -45.062 -23.906 1 94.69 150 LEU A O 1
ATOM 1132 N N . LEU A 1 151 ? 1.798 -42.844 -24.031 1 93.94 151 LEU A N 1
ATOM 1133 C CA . LEU A 1 151 ? 0.395 -42.469 -23.859 1 93.94 151 LEU A CA 1
ATOM 1134 C C . LEU A 1 151 ? -0.446 -43 -25.016 1 93.94 151 LEU A C 1
ATOM 1136 O O . LEU A 1 151 ? -1.558 -43.469 -24.812 1 93.94 151 LEU A O 1
ATOM 1140 N N . LEU A 1 152 ? 0.109 -42.938 -26.203 1 91.94 152 LEU A N 1
ATOM 1141 C CA . LEU A 1 152 ? -0.637 -43.281 -27.391 1 91.94 152 LEU A CA 1
ATOM 1142 C C . LEU A 1 152 ? -0.75 -44.812 -27.516 1 91.94 152 LEU A C 1
ATOM 1144 O O . LEU A 1 152 ? -1.763 -45.312 -28 1 91.94 152 LEU A O 1
ATOM 1148 N N . VAL A 1 153 ? 0.207 -45.5 -26.984 1 92.31 153 VAL A N 1
ATOM 1149 C CA . VAL A 1 153 ? 0.252 -46.938 -27.203 1 92.31 153 VAL A CA 1
ATOM 1150 C C . VAL A 1 153 ? -0.384 -47.656 -26.016 1 92.31 153 VAL A C 1
ATOM 1152 O O . VAL A 1 153 ? -0.758 -48.812 -26.125 1 92.31 153 VAL A O 1
ATOM 1155 N N . THR A 1 154 ? -0.519 -47 -24.922 1 92.69 154 THR A N 1
ATOM 1156 C CA . THR A 1 154 ? -1.049 -47.656 -23.719 1 92.69 154 THR A CA 1
ATOM 1157 C C . THR A 1 154 ? -2.57 -47.75 -23.781 1 92.69 154 THR A C 1
ATOM 1159 O O . THR A 1 154 ? -3.238 -46.75 -24.109 1 92.69 154 THR A O 1
ATOM 1162 N N . THR A 1 155 ? -3.133 -48.906 -23.547 1 89.62 155 THR A N 1
ATOM 1163 C CA . THR A 1 155 ? -4.574 -49.125 -23.469 1 89.62 155 THR A CA 1
ATOM 1164 C C . THR A 1 155 ? -5.031 -49.156 -22 1 89.62 155 THR A C 1
ATOM 1166 O O . THR A 1 155 ? -4.207 -49.25 -21.094 1 89.62 155 THR A O 1
ATOM 1169 N N . ASP A 1 156 ? -6.328 -49 -21.781 1 92.25 156 ASP A N 1
ATOM 1170 C CA . ASP A 1 156 ? -6.867 -48.969 -20.422 1 92.25 156 ASP A CA 1
ATOM 1171 C C . ASP A 1 156 ? -7.332 -50.375 -20.016 1 92.25 156 ASP A C 1
ATOM 1173 O O . ASP A 1 156 ? -8.5 -50.562 -19.656 1 92.25 156 ASP A O 1
ATOM 1177 N N . GLU A 1 157 ? -6.422 -51.312 -20.094 1 89.62 157 GLU A N 1
ATOM 1178 C CA . GLU A 1 157 ? -6.734 -52.688 -19.75 1 89.62 157 GLU A CA 1
ATOM 1179 C C . GLU A 1 157 ? -6.098 -53.094 -18.422 1 89.62 157 GLU A C 1
ATOM 1181 O O . GLU A 1 157 ? -5.219 -52.375 -17.906 1 89.62 157 GLU A O 1
ATOM 1186 N N . LYS A 1 158 ? -6.574 -54.125 -17.797 1 87.19 158 LYS A N 1
ATOM 1187 C CA . LYS A 1 158 ? -6.02 -54.656 -16.562 1 87.19 158 LYS A CA 1
ATOM 1188 C C . LYS A 1 158 ? -4.652 -55.281 -16.797 1 87.19 158 LYS A C 1
ATOM 1190 O O . LYS A 1 158 ? -4.375 -55.781 -17.891 1 87.19 158 LYS A O 1
ATOM 1195 N N . PRO A 1 159 ? -3.861 -55.219 -16.031 1 86.44 159 PRO A N 1
ATOM 1196 C CA . PRO A 1 159 ? -3.91 -54.812 -14.625 1 86.44 159 PRO A CA 1
ATOM 1197 C C . PRO A 1 159 ? -3.553 -53.344 -14.43 1 86.44 159 PRO A C 1
ATOM 1199 O O . PRO A 1 159 ? -3.777 -52.781 -13.352 1 86.44 159 PRO A O 1
ATOM 1202 N N . GLY A 1 160 ? -2.994 -52.688 -15.281 1 85.06 160 GLY A N 1
ATOM 1203 C CA . GLY A 1 160 ? -2.51 -51.344 -15.117 1 85.06 160 GLY A CA 1
ATOM 1204 C C . GLY A 1 160 ? -3.627 -50.312 -15.023 1 85.06 160 GLY A C 1
ATOM 1205 O O . GLY A 1 160 ? -3.67 -49.531 -14.078 1 85.06 160 GLY A O 1
ATOM 1206 N N . GLN A 1 161 ? -4.621 -50.344 -15.953 1 90.44 161 GLN A N 1
ATOM 1207 C CA . GLN A 1 161 ? -5.762 -49.438 -16.047 1 90.44 161 GLN A CA 1
ATOM 1208 C C . GLN A 1 161 ? -5.359 -48 -15.688 1 90.44 161 GLN A C 1
ATOM 1210 O O . GLN A 1 161 ? -5.859 -47.438 -14.711 1 90.44 161 GLN A O 1
ATOM 1215 N N . PRO A 1 162 ? -4.465 -47.5 -16.469 1 91.5 162 PRO A N 1
ATOM 1216 C CA . PRO A 1 162 ? -3.879 -46.219 -16.125 1 91.5 162 PRO A CA 1
ATOM 1217 C C . PRO A 1 162 ? -4.887 -45.062 -16.188 1 91.5 162 PRO A C 1
ATOM 1219 O O . PRO A 1 162 ? -4.684 -44 -15.578 1 91.5 162 PRO A O 1
ATOM 1222 N N . PHE A 1 163 ? -6.043 -45.219 -16.844 1 93.31 163 PHE A N 1
ATOM 1223 C CA . PHE A 1 163 ? -6.953 -44.094 -17.062 1 93.31 163 PHE A CA 1
ATOM 1224 C C . PHE A 1 163 ? -8.219 -44.25 -16.219 1 93.31 163 PHE A C 1
ATOM 1226 O O . PHE A 1 163 ? -8.984 -43.312 -16.062 1 93.31 163 PHE A O 1
ATOM 1233 N N . THR A 1 164 ? -8.531 -45.438 -15.711 1 91.25 164 THR A N 1
ATOM 1234 C CA . THR A 1 164 ? -9.75 -45.625 -14.93 1 91.25 164 THR A CA 1
ATOM 1235 C C . THR A 1 164 ? -9.43 -46.312 -13.602 1 91.25 164 THR A C 1
ATOM 1237 O O . THR A 1 164 ? -10.281 -46.406 -12.711 1 91.25 164 THR A O 1
ATOM 1240 N N . GLY A 1 165 ? -8.219 -46.719 -13.492 1 88.25 165 GLY A N 1
ATOM 1241 C CA . GLY A 1 165 ? -7.84 -47.5 -12.305 1 88.25 165 GLY A CA 1
ATOM 1242 C C . GLY A 1 165 ? -7.527 -46.594 -11.117 1 88.25 165 GLY A C 1
ATOM 1243 O O . GLY A 1 165 ? -7.84 -45.406 -11.117 1 88.25 165 GLY A O 1
ATOM 1244 N N . PRO A 1 166 ? -7.008 -47.219 -10.047 1 86.88 166 PRO A N 1
ATOM 1245 C CA . PRO A 1 166 ? -6.758 -46.5 -8.789 1 86.88 166 PRO A CA 1
ATOM 1246 C C . PRO A 1 166 ? -5.66 -45.438 -8.922 1 86.88 166 PRO A C 1
ATOM 1248 O O . PRO A 1 166 ? -5.625 -44.469 -8.156 1 86.88 166 PRO A O 1
ATOM 1251 N N . ARG A 1 167 ? -4.785 -45.625 -9.859 1 90.69 167 ARG A N 1
ATOM 1252 C CA . ARG A 1 167 ? -3.666 -44.688 -9.992 1 90.69 167 ARG A CA 1
ATOM 1253 C C . ARG A 1 167 ? -3.912 -43.688 -11.109 1 90.69 167 ARG A C 1
ATOM 1255 O O . ARG A 1 167 ? -2.984 -43.031 -11.555 1 90.69 167 ARG A O 1
ATOM 1262 N N . ALA A 1 168 ? -5.125 -43.688 -11.602 1 92.75 168 ALA A N 1
ATOM 1263 C CA . ALA A 1 168 ? -5.465 -42.781 -12.703 1 92.75 168 ALA A CA 1
ATOM 1264 C C . ALA A 1 168 ? -5.324 -41.312 -12.281 1 92.75 168 ALA A C 1
ATOM 1266 O O . ALA A 1 168 ? -4.77 -40.5 -13.023 1 92.75 168 ALA A O 1
ATOM 1267 N N . ALA A 1 169 ? -5.789 -41.031 -11.086 1 93.06 169 ALA A N 1
ATOM 1268 C CA . ALA A 1 169 ? -5.688 -39.656 -10.578 1 93.06 169 ALA A CA 1
ATOM 1269 C C . ALA A 1 169 ? -4.23 -39.25 -10.391 1 93.06 169 ALA A C 1
ATOM 1271 O O . ALA A 1 169 ? -3.857 -38.125 -10.68 1 93.06 169 ALA A O 1
ATOM 1272 N N . TYR A 1 170 ? -3.496 -40.156 -10 1 93.31 170 TYR A N 1
ATOM 1273 C CA . TYR A 1 170 ? -2.076 -39.875 -9.789 1 93.31 170 TYR A CA 1
ATOM 1274 C C . TYR A 1 170 ? -1.376 -39.594 -11.109 1 93.31 170 TYR A C 1
ATOM 1276 O O . TYR A 1 170 ? -0.495 -38.719 -11.172 1 93.31 170 TYR A O 1
ATOM 1284 N N . LEU A 1 171 ? -1.762 -40.281 -12.141 1 93.94 171 LEU A N 1
ATOM 1285 C CA . LEU A 1 171 ? -1.172 -40.062 -13.453 1 93.94 171 LEU A CA 1
ATOM 1286 C C . LEU A 1 171 ? -1.376 -38.625 -13.914 1 93.94 171 LEU A C 1
ATOM 1288 O O . LEU A 1 171 ? -0.42 -37.938 -14.305 1 93.94 171 LEU A O 1
ATOM 1292 N N . VAL A 1 172 ? -2.561 -38.094 -13.766 1 94.94 172 VAL A N 1
ATOM 1293 C CA . VAL A 1 172 ? -2.863 -36.75 -14.195 1 94.94 172 VAL A CA 1
ATOM 1294 C C . VAL A 1 172 ? -2.105 -35.75 -13.32 1 94.94 172 VAL A C 1
ATOM 1296 O O . VAL A 1 172 ? -1.538 -34.781 -13.828 1 94.94 172 VAL A O 1
ATOM 1299 N N . ASN A 1 173 ? -2.113 -36 -12.039 1 93.94 173 ASN A N 1
ATOM 1300 C CA . ASN A 1 173 ? -1.418 -35.094 -11.109 1 93.94 173 ASN A CA 1
ATOM 1301 C C . ASN A 1 173 ? 0.07 -35 -11.438 1 93.94 173 ASN A C 1
ATOM 1303 O O . ASN A 1 173 ? 0.636 -33.906 -11.445 1 93.94 173 ASN A O 1
ATOM 1307 N N . VAL A 1 174 ? 0.622 -36.062 -11.758 1 93.31 174 VAL A N 1
ATOM 1308 C CA . VAL A 1 174 ? 2.055 -36.094 -12.031 1 93.31 174 VAL A CA 1
ATOM 1309 C C . VAL A 1 174 ? 2.342 -35.406 -13.375 1 93.31 174 VAL A C 1
ATOM 1311 O O . VAL A 1 174 ? 3.352 -34.719 -13.523 1 93.31 174 VAL A O 1
ATOM 1314 N N . LEU A 1 175 ? 1.495 -35.688 -14.328 1 94.25 175 LEU A N 1
ATOM 1315 C CA . LEU A 1 175 ? 1.659 -35.031 -15.617 1 94.25 175 LEU A CA 1
ATOM 1316 C C . LEU A 1 175 ? 1.634 -33.531 -15.461 1 94.25 175 LEU A C 1
ATOM 1318 O O . LEU A 1 175 ? 2.469 -32.812 -16.031 1 94.25 175 LEU A O 1
ATOM 1322 N N . ILE A 1 176 ? 0.767 -33.031 -14.641 1 93.69 176 ILE A N 1
ATOM 1323 C CA . ILE A 1 176 ? 0.627 -31.594 -14.414 1 93.69 176 ILE A CA 1
ATOM 1324 C C . ILE A 1 176 ? 1.81 -31.078 -13.586 1 93.69 176 ILE A C 1
ATOM 1326 O O . ILE A 1 176 ? 2.389 -30.047 -13.906 1 93.69 176 ILE A O 1
ATOM 1330 N N . ALA A 1 177 ? 2.176 -31.812 -12.609 1 91.75 177 ALA A N 1
ATOM 1331 C CA . ALA A 1 177 ? 3.283 -31.422 -11.742 1 91.75 177 ALA A CA 1
ATOM 1332 C C . ALA A 1 177 ? 4.594 -31.359 -12.516 1 91.75 177 ALA A C 1
ATOM 1334 O O . ALA A 1 177 ? 5.465 -30.547 -12.211 1 91.75 177 ALA A O 1
ATOM 1335 N N . SER A 1 178 ? 4.711 -32.188 -13.555 1 91.31 178 SER A N 1
ATOM 1336 C CA . SER A 1 178 ? 5.934 -32.219 -14.359 1 91.31 178 SER A CA 1
ATOM 1337 C C . SER A 1 178 ? 5.926 -31.172 -15.453 1 91.31 178 SER A C 1
ATOM 1339 O O . SER A 1 178 ? 6.883 -31.062 -16.219 1 91.31 178 SER A O 1
ATOM 1341 N N . GLY A 1 179 ? 4.852 -30.484 -15.578 1 89.5 179 GLY A N 1
ATOM 1342 C CA . GLY A 1 179 ? 4.77 -29.406 -16.547 1 89.5 179 GLY A CA 1
ATOM 1343 C C . GLY A 1 179 ? 4.336 -29.875 -17.922 1 89.5 179 GLY A C 1
ATOM 1344 O O . GLY A 1 179 ? 4.492 -29.156 -18.922 1 89.5 179 GLY A O 1
ATOM 1345 N N . LEU A 1 180 ? 3.906 -31.094 -18.047 1 91.94 180 LEU A N 1
ATOM 1346 C CA . LEU A 1 180 ? 3.447 -31.641 -19.328 1 91.94 180 LEU A CA 1
ATOM 1347 C C . LEU A 1 180 ? 1.976 -31.312 -19.562 1 91.94 180 LEU A C 1
ATOM 1349 O O . LEU A 1 180 ? 1.145 -32.219 -19.656 1 91.94 180 LEU A O 1
ATOM 1353 N N . HIS A 1 181 ? 1.716 -30.078 -19.719 1 93.06 181 HIS A N 1
ATOM 1354 C CA . HIS A 1 181 ? 0.344 -29.578 -19.75 1 93.06 181 HIS A CA 1
ATOM 1355 C C . HIS A 1 181 ? -0.331 -29.953 -21.078 1 93.06 181 HIS A C 1
ATOM 1357 O O . HIS A 1 181 ? -1.528 -30.25 -21.109 1 93.06 181 HIS A O 1
ATOM 1363 N N . GLU A 1 182 ? 0.42 -29.984 -22.156 1 90.62 182 GLU A N 1
ATOM 1364 C CA . GLU A 1 182 ? -0.147 -30.359 -23.453 1 90.62 182 GLU A CA 1
ATOM 1365 C C . GLU A 1 182 ? -0.662 -31.797 -23.422 1 90.62 182 GLU A C 1
ATOM 1367 O O . GLU A 1 182 ? -1.749 -32.094 -23.938 1 90.62 182 GLU A O 1
ATOM 1372 N N . ILE A 1 183 ? 0.11 -32.562 -22.844 1 92.94 183 ILE A N 1
ATOM 1373 C CA . ILE A 1 183 ? -0.245 -33.969 -22.766 1 92.94 183 ILE A CA 1
ATOM 1374 C C . ILE A 1 183 ? -1.451 -34.156 -21.844 1 92.94 183 ILE A C 1
ATOM 1376 O O . ILE A 1 183 ? -2.352 -34.938 -22.141 1 92.94 183 ILE A O 1
ATOM 1380 N N . SER A 1 184 ? -1.43 -33.438 -20.734 1 94.56 184 SER A N 1
ATOM 1381 C CA . SER A 1 184 ? -2.551 -33.5 -19.797 1 94.56 184 SER A CA 1
ATOM 1382 C C . SER A 1 184 ? -3.852 -33.062 -20.469 1 94.56 184 SER A C 1
ATOM 1384 O O . SER A 1 184 ? -4.902 -33.656 -20.234 1 94.56 184 SER A O 1
ATOM 1386 N N . LEU A 1 185 ? -3.768 -32.031 -21.297 1 94.56 185 LEU A N 1
ATOM 1387 C CA . LEU A 1 185 ? -4.953 -31.547 -21.984 1 94.56 185 LEU A CA 1
ATOM 1388 C C . LEU A 1 185 ? -5.508 -32.625 -22.922 1 94.56 185 LEU A C 1
ATOM 1390 O O . LEU A 1 185 ? -6.719 -32.844 -22.984 1 94.56 185 LEU A O 1
ATOM 1394 N N . TYR A 1 186 ? -4.613 -33.188 -23.625 1 92.5 186 TYR A N 1
ATOM 1395 C CA . TYR A 1 186 ? -5.016 -34.281 -24.516 1 92.5 186 TYR A CA 1
ATOM 1396 C C . TYR A 1 186 ? -5.664 -35.406 -23.75 1 92.5 186 TYR A C 1
ATOM 1398 O O . TYR A 1 186 ? -6.711 -35.938 -24.156 1 92.5 186 TYR A O 1
ATOM 1406 N N . LEU A 1 187 ? -5.039 -35.812 -22.703 1 94 187 LEU A N 1
ATOM 1407 C CA . LEU A 1 187 ? -5.555 -36.906 -21.875 1 94 187 LEU A CA 1
ATOM 1408 C C . LEU A 1 187 ? -6.938 -36.562 -21.328 1 94 187 LEU A C 1
ATOM 1410 O O . LEU A 1 187 ? -7.832 -37.406 -21.344 1 94 187 LEU A O 1
ATOM 1414 N N . LEU A 1 188 ? -7.148 -35.344 -20.891 1 94.62 188 LEU A N 1
ATOM 1415 C CA . LEU A 1 188 ? -8.414 -34.906 -20.312 1 94.62 188 LEU A CA 1
ATOM 1416 C C . LEU A 1 188 ? -9.5 -34.812 -21.375 1 94.62 188 LEU A C 1
ATOM 1418 O O . LEU A 1 188 ? -10.68 -35.031 -21.078 1 94.62 188 LEU A O 1
ATOM 1422 N N . GLU A 1 189 ? -9.133 -34.469 -22.562 1 91.94 189 GLU A N 1
ATOM 1423 C CA . GLU A 1 189 ? -10.102 -34.438 -23.641 1 91.94 189 GLU A CA 1
ATOM 1424 C C . GLU A 1 189 ? -10.656 -35.812 -23.938 1 91.94 189 GLU A C 1
ATOM 1426 O O . GLU A 1 189 ? -11.859 -35.969 -24.188 1 91.94 189 GLU A O 1
ATOM 1431 N N . LYS A 1 190 ? -9.789 -36.781 -23.844 1 90.94 190 LYS A N 1
ATOM 1432 C CA . LYS A 1 190 ? -10.203 -38.156 -24.109 1 90.94 190 LYS A CA 1
ATOM 1433 C C . LYS A 1 190 ? -10.898 -38.75 -22.891 1 90.94 190 LYS A C 1
ATOM 1435 O O . LYS A 1 190 ? -11.797 -39.594 -23.047 1 90.94 190 LYS A O 1
ATOM 1440 N N . ASN A 1 191 ? -10.453 -38.344 -21.703 1 94.44 191 ASN A N 1
ATOM 1441 C CA . ASN A 1 191 ? -11.008 -38.844 -20.438 1 94.44 191 ASN A CA 1
ATOM 1442 C C . ASN A 1 191 ? -11.406 -37.719 -19.516 1 94.44 191 ASN A C 1
ATOM 1444 O O . ASN A 1 191 ? -10.734 -37.469 -18.516 1 94.44 191 ASN A O 1
ATOM 1448 N N . PRO A 1 192 ? -12.516 -37.094 -19.688 1 93.62 192 PRO A N 1
ATOM 1449 C CA . PRO A 1 192 ? -12.914 -35.906 -18.938 1 93.62 192 PRO A CA 1
ATOM 1450 C C . PRO A 1 192 ? -13.117 -36.188 -17.453 1 93.62 192 PRO A C 1
ATOM 1452 O O . PRO A 1 192 ? -12.984 -35.281 -16.625 1 93.62 192 PRO A O 1
ATOM 1455 N N . HIS A 1 193 ? -13.406 -37.375 -17.078 1 92.06 193 HIS A N 1
ATOM 1456 C CA . HIS A 1 193 ? -13.664 -37.688 -15.68 1 92.06 193 HIS A CA 1
ATOM 1457 C C . HIS A 1 193 ? -12.398 -37.531 -14.844 1 92.06 193 HIS A C 1
ATOM 1459 O O . HIS A 1 193 ? -12.469 -37.375 -13.625 1 92.06 193 HIS A O 1
ATOM 1465 N N . LEU A 1 194 ? -11.242 -37.594 -15.484 1 94.75 194 LEU A N 1
ATOM 1466 C CA . LEU A 1 194 ? -9.969 -37.5 -14.781 1 94.75 194 LEU A CA 1
ATOM 1467 C C . LEU A 1 194 ? -9.727 -36.062 -14.273 1 94.75 194 LEU A C 1
ATOM 1469 O O . LEU A 1 194 ? -8.875 -35.875 -13.406 1 94.75 194 LEU A O 1
ATOM 1473 N N . ALA A 1 195 ? -10.445 -35.125 -14.766 1 93.69 195 ALA A N 1
ATOM 1474 C CA . ALA A 1 195 ? -10.281 -33.719 -14.383 1 93.69 195 ALA A CA 1
ATOM 1475 C C . ALA A 1 195 ? -10.648 -33.5 -12.914 1 93.69 195 ALA A C 1
ATOM 1477 O O . ALA A 1 195 ? -10.062 -32.656 -12.242 1 93.69 195 ALA A O 1
ATOM 1478 N N . THR A 1 196 ? -11.594 -34.25 -12.469 1 90.94 196 THR A N 1
ATOM 1479 C CA . THR A 1 196 ? -12.055 -34.031 -11.094 1 90.94 196 THR A CA 1
ATOM 1480 C C . THR A 1 196 ? -11.688 -35.25 -10.227 1 90.94 196 THR A C 1
ATOM 1482 O O . THR A 1 196 ? -12.227 -35.406 -9.133 1 90.94 196 THR A O 1
ATOM 1485 N N . ALA A 1 197 ? -10.773 -36.062 -10.766 1 91.12 197 ALA A N 1
ATOM 1486 C CA . ALA A 1 197 ? -10.383 -37.25 -10.016 1 91.12 197 ALA A CA 1
ATOM 1487 C C . ALA A 1 197 ? -9.586 -36.875 -8.773 1 91.12 197 ALA A C 1
ATOM 1489 O O . ALA A 1 197 ? -8.773 -35.938 -8.797 1 91.12 197 ALA A O 1
ATOM 1490 N N . VAL A 1 198 ? -9.867 -37.531 -7.633 1 90.69 198 VAL A N 1
ATOM 1491 C CA . VAL A 1 198 ? -9.195 -37.281 -6.363 1 90.69 198 VAL A CA 1
ATOM 1492 C C . VAL A 1 198 ? -8.258 -38.438 -6.043 1 90.69 198 VAL A C 1
ATOM 1494 O O . VAL A 1 198 ? -8.656 -39.594 -6.109 1 90.69 198 VAL A O 1
ATOM 1497 N N . ASP A 1 199 ? -7.016 -38.062 -5.863 1 90.12 199 ASP A N 1
ATOM 1498 C CA . ASP A 1 199 ? -6.039 -39.062 -5.461 1 90.12 199 ASP A CA 1
ATOM 1499 C C . ASP A 1 199 ? -6.113 -39.344 -3.957 1 90.12 199 ASP A C 1
ATOM 1501 O O . ASP A 1 199 ? -5.512 -38.594 -3.164 1 90.12 199 ASP A O 1
ATOM 1505 N N . HIS A 1 200 ? -6.688 -40.344 -3.518 1 84.06 200 HIS A N 1
ATOM 1506 C CA . HIS A 1 200 ? -6.918 -40.656 -2.113 1 84.06 200 HIS A CA 1
ATOM 1507 C C . HIS A 1 200 ? -5.648 -41.188 -1.455 1 84.06 200 HIS A C 1
ATOM 1509 O O . HIS A 1 200 ? -5.527 -41.188 -0.228 1 84.06 200 HIS A O 1
ATOM 1515 N N . GLN A 1 201 ? -4.715 -41.594 -2.254 1 79.06 201 GLN A N 1
ATOM 1516 C CA . GLN A 1 201 ? -3.484 -42.125 -1.701 1 79.06 201 GLN A CA 1
ATOM 1517 C C . GLN A 1 201 ? -2.498 -41.031 -1.338 1 79.06 201 GLN A C 1
ATOM 1519 O O . GLN A 1 201 ? -1.636 -41.219 -0.476 1 79.06 201 GLN A O 1
ATOM 1524 N N . ASP A 1 202 ? -2.557 -39.906 -1.966 1 77.88 202 ASP A N 1
ATOM 1525 C CA . ASP A 1 202 ? -1.647 -38.781 -1.736 1 77.88 202 ASP A CA 1
ATOM 1526 C C . ASP A 1 202 ? -2.398 -37.594 -1.189 1 77.88 202 ASP A C 1
ATOM 1528 O O . ASP A 1 202 ? -2.434 -36.531 -1.828 1 77.88 202 ASP A O 1
ATOM 1532 N N . ASN A 1 203 ? -2.986 -37.656 0.046 1 77.69 203 ASN A N 1
ATOM 1533 C CA . ASN A 1 203 ? -3.6 -36.562 0.808 1 77.69 203 ASN A CA 1
ATOM 1534 C C . ASN A 1 203 ? -4.715 -35.875 0.018 1 77.69 203 ASN A C 1
ATOM 1536 O O . ASN A 1 203 ? -4.844 -34.656 0.047 1 77.69 203 ASN A O 1
ATOM 1540 N N . ASN A 1 204 ? -5.379 -36.656 -0.883 1 82.31 204 ASN A N 1
ATOM 1541 C CA . ASN A 1 204 ? -6.527 -36.156 -1.64 1 82.31 204 ASN A CA 1
ATOM 1542 C C . ASN A 1 204 ? -6.137 -35.031 -2.57 1 82.31 204 ASN A C 1
ATOM 1544 O O . ASN A 1 204 ? -6.828 -34 -2.635 1 82.31 204 ASN A O 1
ATOM 1548 N N . CYS A 1 205 ? -5.066 -35.25 -3.23 1 88.81 205 CYS A N 1
ATOM 1549 C CA . CYS A 1 205 ? -4.574 -34.219 -4.156 1 88.81 205 CYS A CA 1
ATOM 1550 C C . CYS A 1 205 ? -5.371 -34.25 -5.453 1 88.81 205 CYS A C 1
ATOM 1552 O O . CYS A 1 205 ? -5.738 -35.312 -5.953 1 88.81 205 CYS A O 1
ATOM 1554 N N . THR A 1 206 ? -5.77 -33.125 -5.938 1 91.81 206 THR A N 1
ATOM 1555 C CA . THR A 1 206 ? -6.5 -32.969 -7.188 1 91.81 206 THR A CA 1
ATOM 1556 C C . THR A 1 206 ? -5.664 -32.219 -8.211 1 91.81 206 THR A C 1
ATOM 1558 O O . THR A 1 206 ? -4.699 -31.531 -7.852 1 91.81 206 THR A O 1
ATOM 1561 N N . PRO A 1 207 ? -5.996 -32.438 -9.484 1 93.31 207 PRO A N 1
ATOM 1562 C CA . PRO A 1 207 ? -5.262 -31.703 -10.523 1 93.31 207 PRO A CA 1
ATOM 1563 C C . PRO A 1 207 ? -5.312 -30.188 -10.328 1 93.31 207 PRO A C 1
ATOM 1565 O O . PRO A 1 207 ? -4.305 -29.5 -10.523 1 93.31 207 PRO A O 1
ATOM 1568 N N . LEU A 1 208 ? -6.383 -29.672 -9.922 1 93.94 208 LEU A N 1
ATOM 1569 C CA . LEU A 1 208 ? -6.527 -28.234 -9.727 1 93.94 208 LEU A CA 1
ATOM 1570 C C . LEU A 1 208 ? -5.676 -27.75 -8.555 1 93.94 208 LEU A C 1
ATOM 1572 O O . LEU A 1 208 ? -5.129 -26.641 -8.594 1 93.94 208 LEU A O 1
ATOM 1576 N N . PHE A 1 209 ? -5.551 -28.562 -7.578 1 92.5 209 PHE A N 1
ATOM 1577 C CA . PHE A 1 209 ? -4.715 -28.219 -6.434 1 92.5 209 PHE A CA 1
ATOM 1578 C C . PHE A 1 209 ? -3.25 -28.125 -6.84 1 92.5 209 PHE A C 1
ATOM 1580 O O . PHE A 1 209 ? -2.545 -27.203 -6.43 1 92.5 209 PHE A O 1
ATOM 1587 N N . ILE A 1 210 ? -2.85 -29.031 -7.672 1 92.38 210 ILE A N 1
ATOM 1588 C CA . ILE A 1 210 ? -1.463 -29.031 -8.133 1 92.38 210 ILE A CA 1
ATOM 1589 C C . ILE A 1 210 ? -1.199 -27.812 -8.992 1 92.38 210 ILE A C 1
ATOM 1591 O O . ILE A 1 210 ? -0.132 -27.203 -8.906 1 92.38 210 ILE A O 1
ATOM 1595 N N . LEU A 1 211 ? -2.15 -27.516 -9.789 1 93.81 211 LEU A N 1
ATOM 1596 C CA . LEU A 1 211 ? -2.016 -26.328 -10.617 1 93.81 211 LEU A CA 1
ATOM 1597 C C . LEU A 1 211 ? -1.93 -25.062 -9.75 1 93.81 211 LEU A C 1
ATOM 1599 O O . LEU A 1 211 ? -1.164 -24.156 -10.055 1 93.81 211 LEU A O 1
ATOM 1603 N N . ALA A 1 212 ? -2.637 -25 -8.703 1 92.31 212 ALA A N 1
ATOM 1604 C CA . ALA A 1 212 ? -2.654 -23.844 -7.805 1 92.31 212 ALA A CA 1
ATOM 1605 C C . ALA A 1 212 ? -1.353 -23.75 -7.016 1 92.31 212 ALA A C 1
ATOM 1607 O O . ALA A 1 212 ? -0.915 -22.641 -6.664 1 92.31 212 ALA A O 1
ATOM 1608 N N . ARG A 1 213 ? -0.782 -24.859 -6.797 1 90.12 213 ARG A N 1
ATOM 1609 C CA . ARG A 1 213 ? 0.441 -24.891 -6.004 1 90.12 213 ARG A CA 1
ATOM 1610 C C . ARG A 1 213 ? 1.637 -24.406 -6.816 1 90.12 213 ARG A C 1
ATOM 1612 O O . ARG A 1 213 ? 2.578 -23.828 -6.266 1 90.12 213 ARG A O 1
ATOM 1619 N N . ASN A 1 214 ? 1.545 -24.594 -8.062 1 90.06 214 ASN A N 1
ATOM 1620 C CA . ASN A 1 214 ? 2.658 -24.219 -8.93 1 90.06 214 ASN A CA 1
ATOM 1621 C C . ASN A 1 214 ? 2.406 -22.859 -9.602 1 90.06 214 ASN A C 1
ATOM 1623 O O . ASN A 1 214 ? 1.898 -22.812 -10.719 1 90.06 214 ASN A O 1
ATOM 1627 N N . LYS A 1 215 ? 2.906 -21.844 -9.016 1 87.5 215 LYS A N 1
ATOM 1628 C CA . LYS A 1 215 ? 2.617 -20.5 -9.516 1 87.5 215 LYS A CA 1
ATOM 1629 C C . LYS A 1 215 ? 3.434 -20.188 -10.766 1 87.5 215 LYS A C 1
ATOM 1631 O O . LYS A 1 215 ? 3.055 -19.328 -11.562 1 87.5 215 LYS A O 1
ATOM 1636 N N . SER A 1 216 ? 4.512 -20.938 -10.992 1 86.81 216 SER A N 1
ATOM 1637 C CA . SER A 1 216 ? 5.406 -20.641 -12.109 1 86.81 216 SER A CA 1
ATOM 1638 C C . SER A 1 216 ? 4.77 -21.016 -13.438 1 86.81 216 SER A C 1
ATOM 1640 O O . SER A 1 216 ? 5.234 -20.578 -14.5 1 86.81 216 SER A O 1
ATOM 1642 N N . ASN A 1 217 ? 3.691 -21.781 -13.406 1 90.25 217 ASN A N 1
ATOM 1643 C CA . ASN A 1 217 ? 3.02 -22.203 -14.633 1 90.25 217 ASN A CA 1
ATOM 1644 C C . ASN A 1 217 ? 2.137 -21.094 -15.195 1 90.25 217 ASN A C 1
ATOM 1646 O O . ASN A 1 217 ? 1.613 -21.203 -16.297 1 90.25 217 ASN A O 1
ATOM 1650 N N . PHE A 1 218 ? 2.031 -20.047 -14.477 1 91.75 218 PHE A N 1
ATOM 1651 C CA . PHE A 1 218 ? 1.173 -18.953 -14.906 1 91.75 218 PHE A CA 1
ATOM 1652 C C . PHE A 1 218 ? 1.978 -17.672 -15.07 1 91.75 218 PHE A C 1
ATOM 1654 O O . PHE A 1 218 ? 3.029 -17.5 -14.445 1 91.75 218 PHE A O 1
ATOM 1661 N N . LEU A 1 219 ? 1.46 -16.797 -15.891 1 87.69 219 LEU A N 1
ATOM 1662 C CA . LEU A 1 219 ? 2.16 -15.555 -16.172 1 87.69 219 LEU A CA 1
ATOM 1663 C C . LEU A 1 219 ? 2.262 -14.688 -14.93 1 87.69 219 LEU A C 1
ATOM 1665 O O . LEU A 1 219 ? 3.291 -14.055 -14.688 1 87.69 219 LEU A O 1
ATOM 1669 N N . SER A 1 220 ? 1.324 -14.664 -14.102 1 84.62 220 SER A N 1
ATOM 1670 C CA . SER A 1 220 ? 1.295 -13.836 -12.898 1 84.62 220 SER A CA 1
ATOM 1671 C C . SER A 1 220 ? 2.332 -14.297 -11.883 1 84.62 220 SER A C 1
ATOM 1673 O O . SER A 1 220 ? 2.799 -13.5 -11.062 1 84.62 220 SER A O 1
ATOM 1675 N N . GLY A 1 221 ? 2.619 -15.516 -11.945 1 80.75 221 GLY A N 1
ATOM 1676 C CA . GLY A 1 221 ? 3.594 -16.047 -11.008 1 80.75 221 GLY A CA 1
ATOM 1677 C C . GLY A 1 221 ? 5 -16.094 -11.57 1 80.75 221 GLY A C 1
ATOM 1678 O O . GLY A 1 221 ? 5.957 -16.375 -10.844 1 80.75 221 GLY A O 1
ATOM 1679 N N . SER A 1 222 ? 5.098 -15.727 -12.805 1 80.31 222 SER A N 1
ATOM 1680 C CA . SER A 1 222 ? 6.414 -15.797 -13.438 1 80.31 222 SER A CA 1
ATOM 1681 C C . SER A 1 222 ? 7.164 -14.469 -13.297 1 80.31 222 SER A C 1
ATOM 1683 O O . SER A 1 222 ? 6.547 -13.406 -13.258 1 80.31 222 SER A O 1
ATOM 1685 N N . ARG A 1 223 ? 8.453 -14.57 -12.969 1 74.06 223 ARG A N 1
ATOM 1686 C CA . ARG A 1 223 ? 9.297 -13.383 -12.836 1 74.06 223 ARG A CA 1
ATOM 1687 C C . ARG A 1 223 ? 10.062 -13.117 -14.125 1 74.06 223 ARG A C 1
ATOM 1689 O O . ARG A 1 223 ? 11.133 -13.688 -14.344 1 74.06 223 ARG A O 1
ATOM 1696 N N . LEU A 1 224 ? 9.383 -12.375 -15.047 1 76.12 224 LEU A N 1
ATOM 1697 C CA . LEU A 1 224 ? 10.062 -12.008 -16.281 1 76.12 224 LEU A CA 1
ATOM 1698 C C . LEU A 1 224 ? 10.719 -10.641 -16.172 1 76.12 224 LEU A C 1
ATOM 1700 O O . LEU A 1 224 ? 10.164 -9.727 -15.555 1 76.12 224 LEU A O 1
ATOM 1704 N N . GLY A 1 225 ? 11.914 -10.617 -16.594 1 71.56 225 GLY A N 1
ATOM 1705 C CA . GLY A 1 225 ? 12.586 -9.336 -16.656 1 71.56 225 GLY A CA 1
ATOM 1706 C C . GLY A 1 225 ? 11.938 -8.359 -17.609 1 71.56 225 GLY A C 1
ATOM 1707 O O . GLY A 1 225 ? 10.984 -8.703 -18.297 1 71.56 225 GLY A O 1
ATOM 1708 N N . PHE A 1 226 ? 12.344 -7.188 -17.578 1 72.12 226 PHE A N 1
ATOM 1709 C CA . PHE A 1 226 ? 11.742 -6.148 -18.406 1 72.12 226 PHE A CA 1
ATOM 1710 C C . PHE A 1 226 ? 11.844 -6.508 -19.891 1 72.12 226 PHE A C 1
ATOM 1712 O O . PHE A 1 226 ? 10.852 -6.438 -20.609 1 72.12 226 PHE A O 1
ATOM 1719 N N . LEU A 1 227 ? 13.031 -6.828 -20.344 1 70.75 227 LEU A N 1
ATOM 1720 C CA . LEU A 1 227 ? 13.227 -7.16 -21.75 1 70.75 227 LEU A CA 1
ATOM 1721 C C . LEU A 1 227 ? 12.453 -8.422 -22.125 1 70.75 227 LEU A C 1
ATOM 1723 O O . LEU A 1 227 ? 11.875 -8.508 -23.203 1 70.75 227 LEU A O 1
ATOM 1727 N N . GLU A 1 228 ? 12.352 -9.312 -21.203 1 78.81 228 GLU A N 1
ATOM 1728 C CA . GLU A 1 228 ? 11.641 -10.562 -21.453 1 78.81 228 GLU A CA 1
ATOM 1729 C C . GLU A 1 228 ? 10.141 -10.328 -21.562 1 78.81 228 GLU A C 1
ATOM 1731 O O . GLU A 1 228 ? 9.461 -10.969 -22.359 1 78.81 228 GLU A O 1
ATOM 1736 N N . THR A 1 229 ? 9.727 -9.406 -20.766 1 80.5 229 THR A N 1
ATOM 1737 C CA . THR A 1 229 ? 8.297 -9.109 -20.812 1 80.5 229 THR A CA 1
ATOM 1738 C C . THR A 1 229 ? 7.91 -8.484 -22.141 1 80.5 229 THR A C 1
ATOM 1740 O O . THR A 1 229 ? 6.832 -8.758 -22.672 1 80.5 229 THR A O 1
ATOM 1743 N N . CYS A 1 230 ? 8.812 -7.723 -22.688 1 76.56 230 CYS A N 1
ATOM 1744 C CA . CYS A 1 230 ? 8.547 -7.09 -23.969 1 76.56 230 CYS A CA 1
ATOM 1745 C C . CYS A 1 230 ? 8.539 -8.125 -25.094 1 76.56 230 CYS A C 1
ATOM 1747 O O . CYS A 1 230 ? 7.672 -8.086 -25.969 1 76.56 230 CYS A O 1
ATOM 1749 N N . ILE A 1 231 ? 9.398 -9.031 -25.016 1 78.81 231 ILE A N 1
ATOM 1750 C CA . ILE A 1 231 ? 9.484 -10.062 -26.047 1 78.81 231 ILE A CA 1
ATOM 1751 C C . ILE A 1 231 ? 8.32 -11.039 -25.906 1 78.81 231 ILE A C 1
ATOM 1753 O O . ILE A 1 231 ? 7.77 -11.5 -26.906 1 78.81 231 ILE A O 1
ATOM 1757 N N . TYR A 1 232 ? 7.996 -11.32 -24.625 1 84.19 232 TYR A N 1
ATOM 1758 C CA . TYR A 1 232 ? 6.914 -12.25 -24.328 1 84.19 232 TYR A CA 1
ATOM 1759 C C . TYR A 1 232 ? 5.621 -11.82 -25.016 1 84.19 232 TYR A C 1
ATOM 1761 O O . TYR A 1 232 ? 4.883 -12.656 -25.531 1 84.19 232 TYR A O 1
ATOM 1769 N N . GLN A 1 233 ? 5.344 -10.57 -25.078 1 80.44 233 GLN A N 1
ATOM 1770 C CA . GLN A 1 233 ? 4.098 -10.062 -25.625 1 80.44 233 GLN A CA 1
ATOM 1771 C C . GLN A 1 233 ? 4.059 -10.234 -27.141 1 80.44 233 GLN A C 1
ATOM 1773 O O . GLN A 1 233 ? 2.984 -10.398 -27.734 1 80.44 233 GLN A O 1
ATOM 1778 N N . PHE A 1 234 ? 5.223 -10.406 -27.672 1 77.38 234 PHE A N 1
ATOM 1779 C CA . PHE A 1 234 ? 5.27 -10.422 -29.125 1 77.38 234 PHE A CA 1
ATOM 1780 C C . PHE A 1 234 ? 5.441 -11.844 -29.641 1 77.38 234 PHE A C 1
ATOM 1782 O O . PHE A 1 234 ? 5.328 -12.094 -30.844 1 77.38 234 PHE A O 1
ATOM 1789 N N . LEU A 1 235 ? 5.652 -12.711 -28.812 1 79.5 235 LEU A N 1
ATOM 1790 C CA . LEU A 1 235 ? 5.902 -14.086 -29.234 1 79.5 235 LEU A CA 1
ATOM 1791 C C . LEU A 1 235 ? 4.602 -14.773 -29.656 1 79.5 235 LEU A C 1
ATOM 1793 O O . LEU A 1 235 ? 3.604 -14.703 -28.938 1 79.5 235 LEU A O 1
ATOM 1797 N N . PRO A 1 236 ? 4.547 -15.219 -30.797 1 75.81 236 PRO A N 1
ATOM 1798 C CA . PRO A 1 236 ? 3.35 -15.961 -31.203 1 75.81 236 PRO A CA 1
ATOM 1799 C C . PRO A 1 236 ? 3.258 -17.328 -30.547 1 75.81 236 PRO A C 1
ATOM 1801 O O . PRO A 1 236 ? 4.285 -17.953 -30.25 1 75.81 236 PRO A O 1
ATOM 1804 N N . VAL A 1 237 ? 2.062 -17.688 -30.062 1 73.5 237 VAL A N 1
ATOM 1805 C CA . VAL A 1 237 ? 1.868 -19 -29.453 1 73.5 237 VAL A CA 1
ATOM 1806 C C . VAL A 1 237 ? 1.035 -19.875 -30.375 1 73.5 237 VAL A C 1
ATOM 1808 O O . VAL A 1 237 ? -0.064 -19.5 -30.781 1 73.5 237 VAL A O 1
ATOM 1811 N N . GLU A 1 238 ? 1.745 -20.812 -30.969 1 69.12 238 GLU A N 1
ATOM 1812 C CA . GLU A 1 238 ? 0.985 -21.812 -31.703 1 69.12 238 GLU A CA 1
ATOM 1813 C C . GLU A 1 238 ? 0.467 -22.906 -30.781 1 69.12 238 GLU A C 1
ATOM 1815 O O . GLU A 1 238 ? 1.251 -23.656 -30.203 1 69.12 238 GLU A O 1
ATOM 1820 N N . VAL A 1 239 ? -0.818 -22.875 -30.453 1 69.94 239 VAL A N 1
ATOM 1821 C CA . VAL A 1 239 ? -1.383 -23.797 -29.484 1 69.94 239 VAL A CA 1
ATOM 1822 C C . VAL A 1 239 ? -1.809 -25.094 -30.188 1 69.94 239 VAL A C 1
ATOM 1824 O O . VAL A 1 239 ? -2.656 -25.062 -31.078 1 69.94 239 VAL A O 1
ATOM 1827 N N . ASP A 1 240 ? -0.927 -26.094 -30.219 1 70.06 240 ASP A N 1
ATOM 1828 C CA . ASP A 1 240 ? -1.312 -27.422 -30.703 1 70.06 240 ASP A CA 1
ATOM 1829 C C . ASP A 1 240 ? -1.196 -28.453 -29.594 1 70.06 240 ASP A C 1
ATOM 1831 O O . ASP A 1 240 ? -0.102 -28.719 -29.094 1 70.06 240 ASP A O 1
ATOM 1835 N N . TYR A 1 241 ? -2.402 -28.922 -29.109 1 75.38 241 TYR A N 1
ATOM 1836 C CA . TYR A 1 241 ? -2.348 -29.906 -28.031 1 75.38 241 TYR A CA 1
ATOM 1837 C C . TYR A 1 241 ? -2.385 -31.328 -28.562 1 75.38 241 TYR A C 1
ATOM 1839 O O . TYR A 1 241 ? -2.635 -32.281 -27.812 1 75.38 241 TYR A O 1
ATOM 1847 N N . ARG A 1 242 ? -2.061 -31.5 -29.844 1 81.5 242 ARG A N 1
ATOM 1848 C CA . ARG A 1 242 ? -2.053 -32.844 -30.438 1 81.5 242 ARG A CA 1
ATOM 1849 C C . ARG A 1 242 ? -0.645 -33.406 -30.453 1 81.5 242 ARG A C 1
ATOM 1851 O O . ARG A 1 242 ? 0.34 -32.688 -30.359 1 81.5 242 ARG A O 1
ATOM 1858 N N . PRO A 1 243 ? -0.668 -34.781 -30.328 1 86.25 243 PRO A N 1
ATOM 1859 C CA . PRO A 1 243 ? 0.651 -35.406 -30.391 1 86.25 243 PRO A CA 1
ATOM 1860 C C . PRO A 1 243 ? 1.45 -35 -31.625 1 86.25 243 PRO A C 1
ATOM 1862 O O . PRO A 1 243 ? 0.88 -34.812 -32.719 1 86.25 243 PRO A O 1
ATOM 1865 N N . PRO A 1 244 ? 2.676 -34.781 -31.438 1 84 244 PRO A N 1
ATOM 1866 C CA . PRO A 1 244 ? 3.525 -34.344 -32.562 1 84 244 PRO A CA 1
ATOM 1867 C C . PRO A 1 244 ? 3.615 -35.375 -33.656 1 84 244 PRO A C 1
ATOM 1869 O O . PRO A 1 244 ? 3.449 -36.562 -33.438 1 84 244 PRO A O 1
ATOM 1872 N N . ARG A 1 245 ? 3.893 -34.906 -34.781 1 80.19 245 ARG A N 1
ATOM 1873 C CA . ARG A 1 245 ? 3.98 -35.781 -35.969 1 80.19 245 ARG A CA 1
ATOM 1874 C C . ARG A 1 245 ? 5.105 -36.781 -35.812 1 80.19 245 ARG A C 1
ATOM 1876 O O . ARG A 1 245 ? 4.984 -37.938 -36.281 1 80.19 245 ARG A O 1
ATOM 1883 N N . SER A 1 246 ? 6.113 -36.438 -35.156 1 82.25 246 SER A N 1
ATOM 1884 C CA . SER A 1 246 ? 7.266 -37.312 -34.969 1 82.25 246 SER A CA 1
ATOM 1885 C C . SER A 1 246 ? 6.898 -38.562 -34.156 1 82.25 246 SER A C 1
ATOM 1887 O O . SER A 1 246 ? 7.48 -39.625 -34.375 1 82.25 246 SER A O 1
ATOM 1889 N N . VAL A 1 247 ? 5.883 -38.438 -33.344 1 85.94 247 VAL A N 1
ATOM 1890 C CA . VAL A 1 247 ? 5.5 -39.562 -32.5 1 85.94 247 VAL A CA 1
ATOM 1891 C C . VAL A 1 247 ? 4.363 -40.344 -33.156 1 85.94 247 VAL A C 1
ATOM 1893 O O . VAL A 1 247 ? 4.336 -41.562 -33.094 1 85.94 247 VAL A O 1
ATOM 1896 N N . ARG A 1 248 ? 3.52 -39.688 -33.844 1 83.5 248 ARG A N 1
ATOM 1897 C CA . ARG A 1 248 ? 2.369 -40.312 -34.469 1 83.5 248 ARG A CA 1
ATOM 1898 C C . ARG A 1 248 ? 2.811 -41.312 -35.562 1 83.5 248 ARG A C 1
ATOM 1900 O O . ARG A 1 248 ? 2.133 -42.312 -35.812 1 83.5 248 ARG A O 1
ATOM 1907 N N . ALA A 1 249 ? 3.891 -40.969 -36.094 1 80.19 249 ALA A N 1
ATOM 1908 C CA . ALA A 1 249 ? 4.406 -41.781 -37.188 1 80.19 249 ALA A CA 1
ATOM 1909 C C . ALA A 1 249 ? 4.754 -43.188 -36.688 1 80.19 249 ALA A C 1
ATOM 1911 O O . ALA A 1 249 ? 4.723 -44.156 -37.438 1 80.19 249 ALA A O 1
ATOM 1912 N N . HIS A 1 250 ? 4.977 -43.344 -35.469 1 79.62 250 HIS A N 1
ATOM 1913 C CA . HIS A 1 250 ? 5.434 -44.625 -34.938 1 79.62 250 HIS A CA 1
ATOM 1914 C C . HIS A 1 250 ? 4.27 -45.438 -34.406 1 79.62 250 HIS A C 1
ATOM 1916 O O . HIS A 1 250 ? 4.453 -46.594 -34 1 79.62 250 HIS A O 1
ATOM 1922 N N . VAL A 1 251 ? 3.141 -44.969 -34.25 1 80.12 251 VAL A N 1
ATOM 1923 C CA . VAL A 1 251 ? 1.999 -45.656 -33.656 1 80.12 251 VAL A CA 1
ATOM 1924 C C . VAL A 1 251 ? 1.069 -46.125 -34.781 1 80.12 251 VAL A C 1
ATOM 1926 O O . VAL A 1 251 ? 0.695 -45.344 -35.656 1 80.12 251 VAL A O 1
ATOM 1929 N N . VAL A 1 252 ? 0.912 -47.531 -34.938 1 64.81 252 VAL A N 1
ATOM 1930 C CA . VAL A 1 252 ? 0.066 -48.188 -35.938 1 64.81 252 VAL A CA 1
ATOM 1931 C C . VAL A 1 252 ? -1.396 -47.812 -35.688 1 64.81 252 VAL A C 1
ATOM 1933 O O . VAL A 1 252 ? -1.878 -47.906 -34.531 1 64.81 252 VAL A O 1
ATOM 1936 N N . GLY A 1 253 ? -2.297 -47.344 -36.719 1 57.06 253 GLY A N 1
ATOM 1937 C CA . GLY A 1 253 ? -3.729 -47.094 -36.688 1 57.06 253 GLY A CA 1
ATOM 1938 C C . GLY A 1 253 ? -4.062 -45.625 -36.344 1 57.06 253 GLY A C 1
ATOM 1939 O O . GLY A 1 253 ? -5.234 -45.25 -36.312 1 57.06 253 GLY A O 1
ATOM 1940 N N . HIS A 1 254 ? -3.256 -45.062 -35.594 1 52.03 254 HIS A N 1
ATOM 1941 C CA . HIS A 1 254 ? -3.609 -43.656 -35.281 1 52.03 254 HIS A CA 1
ATOM 1942 C C . HIS A 1 254 ? -3.578 -42.812 -36.562 1 52.03 254 HIS A C 1
ATOM 1944 O O . HIS A 1 254 ? -2.502 -42.469 -37.031 1 52.03 254 HIS A O 1
ATOM 1950 N N . GLU A 1 255 ? -4.422 -43.312 -37.562 1 45.84 255 GLU A N 1
ATOM 1951 C CA . GLU A 1 255 ? -4.637 -42.625 -38.844 1 45.84 255 GLU A CA 1
ATOM 1952 C C . GLU A 1 255 ? -4.379 -41.125 -38.75 1 45.84 255 GLU A C 1
ATOM 1954 O O . GLU A 1 255 ? -4.398 -40.594 -37.625 1 45.84 255 GLU A O 1
ATOM 1959 N N . SER A 1 256 ? -4.129 -40.594 -40.062 1 41.41 256 SER A N 1
ATOM 1960 C CA . SER A 1 256 ? -3.947 -39.25 -40.594 1 41.41 256 SER A CA 1
ATOM 1961 C C . SER A 1 256 ? -4.973 -38.281 -40.031 1 41.41 256 SER A C 1
ATOM 1963 O O . SER A 1 256 ? -6.062 -38.125 -40.594 1 41.41 256 SER A O 1
ATOM 1965 N N . VAL A 1 257 ? -5.531 -38.562 -39 1 39.56 257 VAL A N 1
ATOM 1966 C CA . VAL A 1 257 ? -6.48 -37.469 -38.781 1 39.56 257 VAL A CA 1
ATOM 1967 C C . VAL A 1 257 ? -5.887 -36.156 -39.281 1 39.56 257 VAL A C 1
ATOM 1969 O O . VAL A 1 257 ? -4.719 -35.844 -39.031 1 39.56 257 VAL A O 1
ATOM 1972 N N . GLN A 1 258 ? -6.484 -35.656 -40.344 1 35.97 258 GLN A N 1
ATOM 1973 C CA . GLN A 1 258 ? -6.355 -34.344 -40.969 1 35.97 258 GLN A CA 1
ATOM 1974 C C . GLN A 1 258 ? -5.914 -33.281 -39.969 1 35.97 258 GLN A C 1
ATOM 1976 O O . GLN A 1 258 ? -6.379 -33.281 -38.812 1 35.97 258 GLN A O 1
ATOM 1981 N N . ASP A 1 259 ? -4.621 -32.906 -40.094 1 38.75 259 ASP A N 1
ATOM 1982 C CA . ASP A 1 259 ? -4.164 -31.641 -39.5 1 38.75 259 ASP A CA 1
ATOM 1983 C C . ASP A 1 259 ? -5.332 -30.672 -39.281 1 38.75 259 ASP A C 1
ATOM 1985 O O . ASP A 1 259 ? -5.766 -30 -40.219 1 38.75 259 ASP A O 1
ATOM 1989 N N . GLN A 1 260 ? -6.488 -31.156 -38.875 1 35.66 260 GLN A N 1
ATOM 1990 C CA . GLN A 1 260 ? -7.465 -30.094 -38.688 1 35.66 260 GLN A CA 1
ATOM 1991 C C . GLN A 1 260 ? -6.777 -28.781 -38.344 1 35.66 260 GLN A C 1
ATOM 1993 O O . GLN A 1 260 ? -5.742 -28.766 -37.656 1 35.66 260 GLN A O 1
ATOM 1998 N N . LEU A 1 261 ? -7.246 -27.734 -39.062 1 33.09 261 LEU A N 1
ATOM 1999 C CA . LEU A 1 261 ? -6.898 -26.328 -39.219 1 33.09 261 LEU A CA 1
ATOM 2000 C C . LEU A 1 261 ? -6.562 -25.688 -37.906 1 33.09 261 LEU A C 1
ATOM 2002 O O . LEU A 1 261 ? -7.281 -25.891 -36.906 1 33.09 261 LEU A O 1
ATOM 2006 N N . ARG A 1 262 ? -5.363 -25.391 -37.719 1 39.59 262 ARG A N 1
ATOM 2007 C CA . ARG A 1 262 ? -4.789 -24.375 -36.844 1 39.59 262 ARG A CA 1
ATOM 2008 C C . ARG A 1 262 ? -5.797 -23.266 -36.562 1 39.59 262 ARG A C 1
ATOM 2010 O O . ARG A 1 262 ? -6.289 -22.625 -37.469 1 39.59 262 ARG A O 1
ATOM 2017 N N . MET A 1 263 ? -6.777 -23.5 -35.844 1 34.41 263 MET A N 1
ATOM 2018 C CA . MET A 1 263 ? -7.461 -22.219 -35.625 1 34.41 263 MET A CA 1
ATOM 2019 C C . MET A 1 263 ? -6.453 -21.094 -35.438 1 34.41 263 MET A C 1
ATOM 2021 O O . MET A 1 263 ? -5.629 -21.125 -34.531 1 34.41 263 MET A O 1
ATOM 2025 N N . PRO A 1 264 ? -5.988 -20.484 -36.562 1 36.31 264 PRO A N 1
ATOM 2026 C CA . PRO A 1 264 ? -5.184 -19.281 -36.375 1 36.31 264 PRO A CA 1
ATOM 2027 C C . PRO A 1 264 ? -5.773 -18.328 -35.312 1 36.31 264 PRO A C 1
ATOM 2029 O O . PRO A 1 264 ? -6.977 -18.078 -35.312 1 36.31 264 PRO A O 1
ATOM 2032 N N . THR A 1 265 ? -5.43 -18.516 -34.219 1 40.34 265 THR A N 1
ATOM 2033 C CA . THR A 1 265 ? -5.844 -17.359 -33.406 1 40.34 265 THR A CA 1
ATOM 2034 C C . THR A 1 265 ? -5.84 -16.094 -34.25 1 40.34 265 THR A C 1
ATOM 2036 O O . THR A 1 265 ? -4.977 -15.922 -35.125 1 40.34 265 THR A O 1
ATOM 2039 N N . GLN A 1 266 ? -7.031 -15.562 -34.5 1 39.22 266 GLN A N 1
ATOM 2040 C CA . GLN A 1 266 ? -7.258 -14.281 -35.188 1 39.22 266 GLN A CA 1
ATOM 2041 C C . GLN A 1 266 ? -6.098 -13.32 -34.938 1 39.22 266 GLN A C 1
ATOM 2043 O O . GLN A 1 266 ? -5.824 -12.938 -33.812 1 39.22 266 GLN A O 1
ATOM 2048 N N . ASN A 1 267 ? -5.09 -13.555 -35.688 1 36.34 267 ASN A N 1
ATOM 2049 C CA . ASN A 1 267 ? -4.055 -12.523 -35.781 1 36.34 267 ASN A CA 1
ATOM 2050 C C . ASN A 1 267 ? -4.652 -11.148 -36.062 1 36.34 267 ASN A C 1
ATOM 2052 O O . ASN A 1 267 ? -5.148 -10.891 -37.156 1 36.34 267 ASN A O 1
ATOM 2056 N N . LYS A 1 268 ? -5.266 -10.523 -35.281 1 40.41 268 LYS A N 1
ATOM 2057 C CA . LYS A 1 268 ? -5.602 -9.141 -35.625 1 40.41 268 LYS A CA 1
ATOM 2058 C C . LYS A 1 268 ? -4.582 -8.555 -36.594 1 40.41 268 LYS A C 1
ATOM 2060 O O . LYS A 1 268 ? -4.949 -8.039 -37.656 1 40.41 268 LYS A O 1
ATOM 2065 N N . GLY A 1 269 ? -3.691 -7.641 -36.188 1 43.25 269 GLY A N 1
ATOM 2066 C CA . GLY A 1 269 ? -3.041 -6.594 -36.938 1 43.25 269 GLY A CA 1
ATOM 2067 C C . GLY A 1 269 ? -1.853 -7.094 -37.75 1 43.25 269 GLY A C 1
ATOM 2068 O O . GLY A 1 269 ? -0.87 -7.574 -37.188 1 43.25 269 GLY A O 1
ATOM 2069 N N . GLN A 1 270 ? -1.917 -7.445 -38.875 1 46.56 270 GLN A N 1
ATOM 2070 C CA . GLN A 1 270 ? -0.961 -7.824 -39.906 1 46.56 270 GLN A CA 1
ATOM 2071 C C . GLN A 1 270 ? 0.348 -7.055 -39.75 1 46.56 270 GLN A C 1
ATOM 2073 O O . GLN A 1 270 ? 1.43 -7.625 -39.906 1 46.56 270 GLN A O 1
ATOM 2078 N N . VAL A 1 271 ? 0.146 -5.77 -39.656 1 49.88 271 VAL A N 1
ATOM 2079 C CA . VAL A 1 271 ? 1.334 -4.926 -39.625 1 49.88 271 VAL A CA 1
ATOM 2080 C C . VAL A 1 271 ? 2.182 -5.242 -38.406 1 49.88 271 VAL A C 1
ATOM 2082 O O . VAL A 1 271 ? 3.41 -5.316 -38.5 1 49.88 271 VAL A O 1
ATOM 2085 N N . LEU A 1 272 ? 1.448 -5.441 -37.344 1 52.53 272 LEU A N 1
ATOM 2086 C CA . LEU A 1 272 ? 2.207 -5.738 -36.125 1 52.53 272 LEU A CA 1
ATOM 2087 C C . LEU A 1 272 ? 2.779 -7.152 -36.156 1 52.53 272 LEU A C 1
ATOM 2089 O O . LEU A 1 272 ? 3.863 -7.406 -35.625 1 52.53 272 LEU A O 1
ATOM 2093 N N . HIS A 1 273 ? 2.215 -7.984 -36.938 1 54.81 273 HIS A N 1
ATOM 2094 C CA . HIS A 1 273 ? 2.721 -9.336 -37.125 1 54.81 273 HIS A CA 1
ATOM 2095 C C . HIS A 1 273 ? 4.031 -9.344 -37.906 1 54.81 273 HIS A C 1
ATOM 2097 O O . HIS A 1 273 ? 4.941 -10.117 -37.594 1 54.81 273 HIS A O 1
ATOM 2103 N N . GLY A 1 274 ? 3.971 -8.516 -38.906 1 54 274 GLY A N 1
ATOM 2104 C CA . GLY A 1 274 ? 5.211 -8.398 -39.656 1 54 274 GLY A CA 1
ATOM 2105 C C . GLY A 1 274 ? 6.355 -7.832 -38.844 1 54 274 GLY A C 1
ATOM 2106 O O . GLY A 1 274 ? 7.477 -8.344 -38.906 1 54 274 GLY A O 1
ATOM 2107 N N . LEU A 1 275 ? 5.984 -6.789 -38.156 1 56.84 275 LEU A N 1
ATOM 2108 C CA . LEU A 1 275 ? 7.02 -6.191 -37.344 1 56.84 275 LEU A CA 1
ATOM 2109 C C . LEU A 1 275 ? 7.461 -7.156 -36.25 1 56.84 275 LEU A C 1
ATOM 2111 O O . LEU A 1 275 ? 8.648 -7.23 -35.906 1 56.84 275 LEU A O 1
ATOM 2115 N N . ARG A 1 276 ? 6.559 -7.902 -35.844 1 60 276 ARG A N 1
ATOM 2116 C CA . ARG A 1 276 ? 6.852 -8.914 -34.844 1 60 276 ARG A CA 1
ATOM 2117 C C . ARG A 1 276 ? 7.758 -10 -35.406 1 60 276 ARG A C 1
ATOM 2119 O O . ARG A 1 276 ? 8.695 -10.445 -34.719 1 60 276 ARG A O 1
ATOM 2126 N N . ARG A 1 277 ? 7.469 -10.391 -36.594 1 60.28 277 ARG A N 1
ATOM 2127 C CA . ARG A 1 277 ? 8.281 -11.414 -37.25 1 60.28 277 ARG A CA 1
ATOM 2128 C C . ARG A 1 277 ? 9.695 -10.906 -37.5 1 60.28 277 ARG A C 1
ATOM 2130 O O . ARG A 1 277 ? 10.672 -11.648 -37.375 1 60.28 277 ARG A O 1
ATOM 2137 N N . LEU A 1 278 ? 9.742 -9.641 -37.844 1 58.84 278 LEU A N 1
ATOM 2138 C CA . LEU A 1 278 ? 11.047 -9.055 -38.125 1 58.84 278 LEU A CA 1
ATOM 2139 C C . LEU A 1 278 ? 11.859 -8.906 -36.844 1 58.84 278 LEU A C 1
ATOM 2141 O O . LEU A 1 278 ? 13.062 -9.195 -36.812 1 58.84 278 LEU A O 1
ATOM 2145 N N . LEU A 1 279 ? 11.227 -8.43 -35.875 1 60.16 279 LEU A N 1
ATOM 2146 C CA . LEU A 1 279 ? 11.961 -8.234 -34.625 1 60.16 279 LEU A CA 1
ATOM 2147 C C . LEU A 1 279 ? 12.383 -9.578 -34.031 1 60.16 279 LEU A C 1
ATOM 2149 O O . LEU A 1 279 ? 13.508 -9.719 -33.531 1 60.16 279 LEU A O 1
ATOM 2153 N N . CYS A 1 280 ? 11.461 -10.508 -34.156 1 61.88 280 CYS A N 1
ATOM 2154 C CA . CYS A 1 280 ? 11.773 -11.844 -33.656 1 61.88 280 CYS A CA 1
ATOM 2155 C C . CYS A 1 280 ? 12.836 -12.508 -34.531 1 61.88 280 CYS A C 1
ATOM 2157 O O . CYS A 1 280 ? 13.68 -13.25 -34.031 1 61.88 280 CYS A O 1
ATOM 2159 N N . GLY A 1 281 ? 12.727 -12.234 -35.75 1 59.94 281 GLY A N 1
ATOM 2160 C CA . GLY A 1 281 ? 13.727 -12.773 -36.656 1 59.94 281 GLY A CA 1
ATOM 2161 C C . GLY A 1 281 ? 15.117 -12.227 -36.406 1 59.94 281 GLY A C 1
ATOM 2162 O O . GLY A 1 281 ? 16.109 -12.938 -36.562 1 59.94 281 GLY A O 1
ATOM 2163 N N . ALA A 1 282 ? 15.141 -11.008 -35.938 1 61.38 282 ALA A N 1
ATOM 2164 C CA . ALA A 1 282 ? 16.453 -10.383 -35.719 1 61.38 282 ALA A CA 1
ATOM 2165 C C . ALA A 1 282 ? 17.031 -10.805 -34.375 1 61.38 282 ALA A C 1
ATOM 2167 O O . ALA A 1 282 ? 18.234 -10.953 -34.219 1 61.38 282 ALA A O 1
ATOM 2168 N N . ILE A 1 283 ? 16.188 -11.016 -33.469 1 62.66 283 ILE A N 1
ATOM 2169 C CA . ILE A 1 283 ? 16.703 -11.258 -32.125 1 62.66 283 ILE A CA 1
ATOM 2170 C C . ILE A 1 283 ? 16.906 -12.758 -31.922 1 62.66 283 ILE A C 1
ATOM 2172 O O . ILE A 1 283 ? 17.812 -13.172 -31.172 1 62.66 283 ILE A O 1
ATOM 2176 N N . LYS A 1 284 ? 16.188 -13.609 -32.688 1 65.44 284 LYS A N 1
ATOM 2177 C CA . LYS A 1 284 ? 16.219 -15.055 -32.5 1 65.44 284 LYS A CA 1
ATOM 2178 C C . LYS A 1 284 ? 17.609 -15.609 -32.75 1 65.44 284 LYS A C 1
ATOM 2180 O O . LYS A 1 284 ? 18.094 -16.453 -32 1 65.44 284 LYS A O 1
ATOM 2185 N N . PRO A 1 285 ? 18.234 -15.039 -33.719 1 62.12 285 PRO A N 1
ATOM 2186 C CA . PRO A 1 285 ? 19.547 -15.656 -33.906 1 62.12 285 PRO A CA 1
ATOM 2187 C C . PRO A 1 285 ? 20.547 -15.273 -32.844 1 62.12 285 PRO A C 1
ATOM 2189 O O . PRO A 1 285 ? 21.469 -16.031 -32.562 1 62.12 285 PRO A O 1
ATOM 2192 N N . ILE A 1 286 ? 20.328 -14.211 -32.219 1 60.56 286 ILE A N 1
ATOM 2193 C CA . ILE A 1 286 ? 21.312 -13.758 -31.234 1 60.56 286 ILE A CA 1
ATOM 2194 C C . ILE A 1 286 ? 21.047 -14.445 -29.906 1 60.56 286 ILE A C 1
ATOM 2196 O O . ILE A 1 286 ? 21.984 -14.859 -29.219 1 60.56 286 ILE A O 1
ATOM 2200 N N . ALA A 1 287 ? 19.844 -14.57 -29.562 1 67.56 287 ALA A N 1
ATOM 2201 C CA . ALA A 1 287 ? 19.516 -15.156 -28.266 1 67.56 287 ALA A CA 1
ATOM 2202 C C . ALA A 1 287 ? 18.516 -16.297 -28.422 1 67.56 287 ALA A C 1
ATOM 2204 O O . ALA A 1 287 ? 17.422 -16.266 -27.844 1 67.56 287 ALA A O 1
ATOM 2205 N N . SER A 1 288 ? 18.953 -17.281 -29.234 1 71.88 288 SER A N 1
ATOM 2206 C CA . SER A 1 288 ? 18.031 -18.344 -29.625 1 71.88 288 SER A CA 1
ATOM 2207 C C . SER A 1 288 ? 17.594 -19.156 -28.422 1 71.88 288 SER A C 1
ATOM 2209 O O . SER A 1 288 ? 16.406 -19.5 -28.281 1 71.88 288 SER A O 1
ATOM 2211 N N . ALA A 1 289 ? 18.5 -19.344 -27.516 1 75.81 289 ALA A N 1
ATOM 2212 C CA . ALA A 1 289 ? 18.156 -20.188 -26.359 1 75.81 289 ALA A CA 1
ATOM 2213 C C . ALA A 1 289 ? 17.141 -19.484 -25.453 1 75.81 289 ALA A C 1
ATOM 2215 O O . ALA A 1 289 ? 16.188 -20.094 -25 1 75.81 289 ALA A O 1
ATOM 2216 N N . ARG A 1 290 ? 17.312 -18.219 -25.312 1 78.19 290 ARG A N 1
ATOM 2217 C CA . ARG A 1 290 ? 16.406 -17.469 -24.453 1 78.19 290 ARG A CA 1
ATOM 2218 C C . ARG A 1 290 ? 15.047 -17.297 -25.125 1 78.19 290 ARG A C 1
ATOM 2220 O O . ARG A 1 290 ? 14.008 -17.312 -24.453 1 78.19 290 ARG A O 1
ATOM 2227 N N . PHE A 1 291 ? 15.156 -17.281 -26.312 1 80.62 291 PHE A N 1
ATOM 2228 C CA . PHE A 1 291 ? 13.914 -17.156 -27.062 1 80.62 291 PHE A CA 1
ATOM 2229 C C . PHE A 1 291 ? 13.086 -18.438 -26.984 1 80.62 291 PHE A C 1
ATOM 2231 O O . PHE A 1 291 ? 11.867 -18.391 -26.828 1 80.62 291 PHE A O 1
ATOM 2238 N N . ARG A 1 292 ? 13.773 -19.5 -27.094 1 79.5 292 ARG A N 1
ATOM 2239 C CA . ARG A 1 292 ? 13.07 -20.781 -27 1 79.5 292 ARG A CA 1
ATOM 2240 C C . ARG A 1 292 ? 12.508 -20.984 -25.594 1 79.5 292 ARG A C 1
ATOM 2242 O O . ARG A 1 292 ? 11.398 -21.5 -25.438 1 79.5 292 ARG A O 1
ATOM 2249 N N . GLN A 1 293 ? 13.219 -20.578 -24.719 1 83.12 293 GLN A N 1
ATOM 2250 C CA . GLN A 1 293 ? 12.75 -20.703 -23.344 1 83.12 293 GLN A CA 1
ATOM 2251 C C . GLN A 1 293 ? 11.516 -19.844 -23.094 1 83.12 293 GLN A C 1
ATOM 2253 O O . GLN A 1 293 ? 10.586 -20.25 -22.391 1 83.12 293 GLN A O 1
ATOM 2258 N N . LEU A 1 294 ? 11.562 -18.734 -23.703 1 85.81 294 LEU A N 1
ATOM 2259 C CA . LEU A 1 294 ? 10.422 -17.828 -23.547 1 85.81 294 LEU A CA 1
ATOM 2260 C C . LEU A 1 294 ? 9.211 -18.344 -24.312 1 85.81 294 LEU A C 1
ATOM 2262 O O . LEU A 1 294 ? 8.07 -18.188 -23.875 1 85.81 294 LEU A O 1
ATOM 2266 N N . GLN A 1 295 ? 9.508 -18.953 -25.359 1 83.31 295 GLN A N 1
ATOM 2267 C CA . GLN A 1 295 ? 8.422 -19.547 -26.125 1 83.31 295 GLN A CA 1
ATOM 2268 C C . GLN A 1 295 ? 7.801 -20.734 -25.391 1 83.31 295 GLN A C 1
ATOM 2270 O O . GLN A 1 295 ? 6.578 -20.891 -25.375 1 83.31 295 GLN A O 1
ATOM 2275 N N . ASP A 1 296 ? 8.617 -21.484 -24.828 1 82.62 296 ASP A N 1
ATOM 2276 C CA . ASP A 1 296 ? 8.133 -22.609 -24.047 1 82.62 296 ASP A CA 1
ATOM 2277 C C . ASP A 1 296 ? 7.344 -22.156 -22.828 1 82.62 296 ASP A C 1
ATOM 2279 O O . ASP A 1 296 ? 6.344 -22.766 -22.453 1 82.62 296 ASP A O 1
ATOM 2283 N N . ALA A 1 297 ? 7.82 -21.156 -22.328 1 86.75 297 ALA A N 1
ATOM 2284 C CA . ALA A 1 297 ? 7.121 -20.609 -21.172 1 86.75 297 ALA A CA 1
ATOM 2285 C C . ALA A 1 297 ? 5.742 -20.094 -21.562 1 86.75 297 ALA A C 1
ATOM 2287 O O . ALA A 1 297 ? 4.766 -20.312 -20.828 1 86.75 297 ALA A O 1
ATOM 2288 N N . LYS A 1 298 ? 5.707 -19.438 -22.641 1 88.44 298 LYS A N 1
ATOM 2289 C CA . LYS A 1 298 ? 4.426 -18.906 -23.094 1 88.44 298 LYS A CA 1
ATOM 2290 C C . LYS A 1 298 ? 3.441 -20.031 -23.406 1 88.44 298 LYS A C 1
ATOM 2292 O O . LYS A 1 298 ? 2.248 -19.922 -23.125 1 88.44 298 LYS A O 1
ATOM 2297 N N . LEU A 1 299 ? 3.914 -21.047 -23.984 1 87.19 299 LEU A N 1
ATOM 2298 C CA . LEU A 1 299 ? 3.076 -22.219 -24.266 1 87.19 299 LEU A CA 1
ATOM 2299 C C . LEU A 1 299 ? 2.59 -22.859 -22.969 1 87.19 299 LEU A C 1
ATOM 2301 O O . LEU A 1 299 ? 1.419 -23.219 -22.859 1 87.19 299 LEU A O 1
ATOM 2305 N N . ARG A 1 300 ? 3.459 -23 -22.109 1 88 300 ARG A N 1
ATOM 2306 C CA . ARG A 1 300 ? 3.1 -23.562 -20.812 1 88 300 ARG A CA 1
ATOM 2307 C C . ARG A 1 300 ? 2.033 -22.719 -20.125 1 88 300 ARG A C 1
ATOM 2309 O O . ARG A 1 300 ? 1.093 -23.25 -19.531 1 88 300 ARG A O 1
ATOM 2316 N N . HIS A 1 301 ? 2.184 -21.453 -20.219 1 90.75 301 HIS A N 1
ATOM 2317 C CA . HIS A 1 301 ? 1.214 -20.562 -19.609 1 90.75 301 HIS A CA 1
ATOM 2318 C C . HIS A 1 301 ? -0.163 -20.719 -20.25 1 90.75 301 HIS A C 1
ATOM 2320 O O . HIS A 1 301 ? -1.172 -20.797 -19.547 1 90.75 301 HIS A O 1
ATOM 2326 N N . HIS A 1 302 ? -0.145 -20.797 -21.5 1 91.5 302 HIS A N 1
ATOM 2327 C CA . HIS A 1 302 ? -1.407 -20.922 -22.219 1 91.5 302 HIS A CA 1
ATOM 2328 C C . HIS A 1 302 ? -2.074 -22.266 -21.906 1 91.5 302 HIS A C 1
ATOM 2330 O O . HIS A 1 302 ? -3.279 -22.312 -21.656 1 91.5 302 HIS A O 1
ATOM 2336 N N . CYS A 1 303 ? -1.313 -23.281 -21.875 1 91.94 303 CYS A N 1
ATOM 2337 C CA . CYS A 1 303 ? -1.851 -24.609 -21.625 1 91.94 303 CYS A CA 1
ATOM 2338 C C . CYS A 1 303 ? -2.357 -24.719 -20.188 1 91.94 303 CYS A C 1
ATOM 2340 O O . CYS A 1 303 ? -3.365 -25.391 -19.938 1 91.94 303 CYS A O 1
ATOM 2342 N N . ALA A 1 304 ? -1.671 -24.125 -19.297 1 93.94 304 ALA A N 1
ATOM 2343 C CA . ALA A 1 304 ? -2.094 -24.172 -17.906 1 93.94 304 ALA A CA 1
ATOM 2344 C C . ALA A 1 304 ? -3.453 -23.5 -17.719 1 93.94 304 ALA A C 1
ATOM 2346 O O . ALA A 1 304 ? -4.32 -24.016 -17.016 1 93.94 304 ALA A O 1
ATOM 2347 N N . VAL A 1 305 ? -3.625 -22.391 -18.375 1 94.5 305 VAL A N 1
ATOM 2348 C CA . VAL A 1 305 ? -4.891 -21.672 -18.281 1 94.5 305 VAL A CA 1
ATOM 2349 C C . VAL A 1 305 ? -6.012 -22.531 -18.875 1 94.5 305 VAL A C 1
ATOM 2351 O O . VAL A 1 305 ? -7.098 -22.625 -18.312 1 94.5 305 VAL A O 1
ATOM 2354 N N . GLU A 1 306 ? -5.719 -23.125 -19.984 1 93.94 306 GLU A N 1
ATOM 2355 C CA . GLU A 1 306 ? -6.707 -23.984 -20.641 1 93.94 306 GLU A CA 1
ATOM 2356 C C . GLU A 1 306 ? -7.043 -25.188 -19.781 1 93.94 306 GLU A C 1
ATOM 2358 O O . GLU A 1 306 ? -8.188 -25.641 -19.75 1 93.94 306 GLU A O 1
ATOM 2363 N N . LEU A 1 307 ? -6.043 -25.672 -19.156 1 95.31 307 LEU A N 1
ATOM 2364 C CA . LEU A 1 307 ? -6.262 -26.812 -18.266 1 95.31 307 LEU A CA 1
ATOM 2365 C C . LEU A 1 307 ? -7.219 -26.438 -17.141 1 95.31 307 LEU A C 1
ATOM 2367 O O . LEU A 1 307 ? -8.141 -27.188 -16.828 1 95.31 307 LEU A O 1
ATOM 2371 N N . VAL A 1 308 ? -7.023 -25.297 -16.531 1 96 308 VAL A N 1
ATOM 2372 C CA . VAL A 1 308 ? -7.891 -24.844 -15.453 1 96 308 VAL A CA 1
ATOM 2373 C C . VAL A 1 308 ? -9.32 -24.688 -15.969 1 96 308 VAL A C 1
ATOM 2375 O O . VAL A 1 308 ? -10.281 -25.078 -15.297 1 96 308 VAL A O 1
ATOM 2378 N N . GLN A 1 309 ? -9.438 -24.172 -17.141 1 95.5 309 GLN A N 1
ATOM 2379 C CA . GLN A 1 309 ? -10.758 -23.969 -17.734 1 95.5 309 GLN A CA 1
ATOM 2380 C C . GLN A 1 309 ? -11.477 -25.297 -17.938 1 95.5 309 GLN A C 1
ATOM 2382 O O . GLN A 1 309 ? -12.656 -25.438 -17.594 1 95.5 309 GLN A O 1
ATOM 2387 N N . GLN A 1 310 ? -10.75 -26.266 -18.422 1 94.75 310 GLN A N 1
ATOM 2388 C CA . GLN A 1 310 ? -11.352 -27.562 -18.672 1 94.75 310 GLN A CA 1
ATOM 2389 C C . GLN A 1 310 ? -11.742 -28.25 -17.359 1 94.75 310 GLN A C 1
ATOM 2391 O O . GLN A 1 310 ? -12.805 -28.875 -17.281 1 94.75 310 GLN A O 1
ATOM 2396 N N . ILE A 1 311 ? -10.922 -28.141 -16.438 1 95.62 311 ILE A N 1
ATOM 2397 C CA . ILE A 1 311 ? -11.211 -28.766 -15.141 1 95.62 311 ILE A CA 1
ATOM 2398 C C . ILE A 1 311 ? -12.43 -28.094 -14.508 1 95.62 311 ILE A C 1
ATOM 2400 O O . ILE A 1 311 ? -13.312 -28.766 -13.992 1 95.62 311 ILE A O 1
ATOM 2404 N N . CYS A 1 312 ? -12.5 -26.766 -14.578 1 93.62 312 CYS A N 1
ATOM 2405 C CA . CYS A 1 312 ? -13.617 -26.031 -14 1 93.62 312 CYS A CA 1
ATOM 2406 C C . CYS A 1 312 ? -14.914 -26.344 -14.742 1 93.62 312 CYS A C 1
ATOM 2408 O O . CYS A 1 312 ? -15.984 -26.406 -14.133 1 93.62 312 CYS A O 1
ATOM 2410 N N . LYS A 1 313 ? -14.758 -26.547 -16.031 1 92.31 313 LYS A N 1
ATOM 2411 C CA . LYS A 1 313 ? -15.938 -26.938 -16.797 1 92.31 313 LYS A CA 1
ATOM 2412 C C . LYS A 1 313 ? -16.5 -28.266 -16.312 1 92.31 313 LYS A C 1
ATOM 2414 O O . LYS A 1 313 ? -17.703 -28.438 -16.188 1 92.31 313 LYS A O 1
ATOM 2419 N N . GLN A 1 314 ? -15.609 -29.125 -15.961 1 92.38 314 GLN A N 1
ATOM 2420 C CA . GLN A 1 314 ? -16.031 -30.438 -15.469 1 92.38 314 GLN A CA 1
ATOM 2421 C C . GLN A 1 314 ? -16.594 -30.328 -14.047 1 92.38 314 GLN A C 1
ATOM 2423 O O . GLN A 1 314 ? -17.547 -31.031 -13.703 1 92.38 314 GLN A O 1
ATOM 2428 N N . ILE A 1 315 ? -16.078 -29.484 -13.281 1 90.94 315 ILE A N 1
ATOM 2429 C CA . ILE A 1 315 ? -16.578 -29.297 -11.922 1 90.94 315 ILE A CA 1
ATOM 2430 C C . ILE A 1 315 ? -17.969 -28.672 -11.961 1 90.94 315 ILE A C 1
ATOM 2432 O O . ILE A 1 315 ? -18.812 -28.984 -11.133 1 90.94 315 ILE A O 1
ATOM 2436 N N . SER A 1 316 ? -18.156 -27.781 -12.922 1 88.44 316 SER A N 1
ATOM 2437 C CA . SER A 1 316 ? -19.438 -27.078 -13.039 1 88.44 316 SER A CA 1
ATOM 2438 C C . SER A 1 316 ? -20.578 -28.047 -13.352 1 88.44 316 SER A C 1
ATOM 2440 O O . SER A 1 316 ? -21.734 -27.75 -13.102 1 88.44 316 SER A O 1
ATOM 2442 N N . LYS A 1 317 ? -20.203 -29.203 -13.867 1 85.5 317 LYS A N 1
ATOM 2443 C CA . LYS A 1 317 ? -21.219 -30.203 -14.219 1 85.5 317 LYS A CA 1
ATOM 2444 C C . LYS A 1 317 ? -21.641 -31.016 -13 1 85.5 317 LYS A C 1
ATOM 2446 O O . LYS A 1 317 ? -22.672 -31.688 -13.023 1 85.5 317 LYS A O 1
ATOM 2451 N N . LYS A 1 318 ? -20.922 -30.812 -11.984 1 85.19 318 LYS A N 1
ATOM 2452 C CA . LYS A 1 318 ? -21.266 -31.531 -10.766 1 85.19 318 LYS A CA 1
ATOM 2453 C C . LYS A 1 318 ? -22.344 -30.812 -9.977 1 85.19 318 LYS A C 1
ATOM 2455 O O . LYS A 1 318 ? -22.672 -29.656 -10.289 1 85.19 318 LYS A O 1
ATOM 2460 N N . ASN A 1 319 ? -22.859 -31.5 -8.953 1 78.12 319 ASN A N 1
ATOM 2461 C CA . ASN A 1 319 ? -23.891 -30.906 -8.102 1 78.12 319 ASN A CA 1
ATOM 2462 C C . ASN A 1 319 ? -23.312 -29.812 -7.211 1 78.12 319 ASN A C 1
ATOM 2464 O O . ASN A 1 319 ? -22.109 -29.766 -6.98 1 78.12 319 ASN A O 1
ATOM 2468 N N . VAL A 1 320 ? -24.156 -28.969 -6.742 1 74.69 320 VAL A N 1
ATOM 2469 C CA . VAL A 1 320 ? -23.75 -27.766 -6.016 1 74.69 320 VAL A CA 1
ATOM 2470 C C . VAL A 1 320 ? -23.047 -28.156 -4.723 1 74.69 320 VAL A C 1
ATOM 2472 O O . VAL A 1 320 ? -22.016 -27.578 -4.363 1 74.69 320 VAL A O 1
ATOM 2475 N N . SER A 1 321 ? -23.562 -29.109 -4.039 1 75.69 321 SER A N 1
ATOM 2476 C CA . SER A 1 321 ? -22.953 -29.516 -2.773 1 75.69 321 SER A CA 1
ATOM 2477 C C . SER A 1 321 ? -21.562 -30.109 -2.992 1 75.69 321 SER A C 1
ATOM 2479 O O . SER A 1 321 ? -20.641 -29.828 -2.236 1 75.69 321 SER A O 1
ATOM 2481 N N . GLU A 1 322 ? -21.516 -30.891 -4.051 1 79.94 322 GLU A N 1
ATOM 2482 C CA . GLU A 1 322 ? -20.234 -31.5 -4.363 1 79.94 322 GLU A CA 1
ATOM 2483 C C . GLU A 1 322 ? -19.219 -30.469 -4.816 1 79.94 322 GLU A C 1
ATOM 2485 O O . GLU A 1 322 ? -18.031 -30.578 -4.492 1 79.94 322 GLU A O 1
ATOM 2490 N N . ARG A 1 323 ? -19.719 -29.484 -5.48 1 83.06 323 ARG A N 1
ATOM 2491 C CA . ARG A 1 323 ? -18.844 -28.422 -5.961 1 83.06 323 ARG A CA 1
ATOM 2492 C C . ARG A 1 323 ? -18.219 -27.656 -4.797 1 83.06 323 ARG A C 1
ATOM 2494 O O . ARG A 1 323 ? -17 -27.438 -4.781 1 83.06 323 ARG A O 1
ATOM 2501 N N . SER A 1 324 ? -19.047 -27.344 -3.881 1 79 324 SER A N 1
ATOM 2502 C CA . SER A 1 324 ? -18.562 -26.578 -2.744 1 79 324 SER A CA 1
ATOM 2503 C C . SER A 1 324 ? -17.578 -27.375 -1.901 1 79 324 SER A C 1
ATOM 2505 O O . SER A 1 324 ? -16.562 -26.844 -1.441 1 79 324 SER A O 1
ATOM 2507 N N . ASP A 1 325 ? -17.844 -28.625 -1.801 1 79.31 325 ASP A N 1
ATOM 2508 C CA . ASP A 1 325 ? -16.938 -29.5 -1.045 1 79.31 325 ASP A CA 1
ATOM 2509 C C . ASP A 1 325 ? -15.602 -29.641 -1.759 1 79.31 325 ASP A C 1
ATOM 2511 O O . ASP A 1 325 ? -14.547 -29.609 -1.121 1 79.31 325 ASP A O 1
ATOM 2515 N N . TYR A 1 326 ? -15.727 -29.766 -3.033 1 82.56 326 TYR A N 1
ATOM 2516 C CA . TYR A 1 326 ? -14.516 -29.938 -3.834 1 82.56 326 TYR A CA 1
ATOM 2517 C C . TYR A 1 326 ? -13.617 -28.719 -3.742 1 82.56 326 TYR A C 1
ATOM 2519 O O . TYR A 1 326 ? -12.406 -28.844 -3.537 1 82.56 326 TYR A O 1
ATOM 2527 N N . LEU A 1 327 ? -14.18 -27.594 -3.799 1 81.19 327 LEU A N 1
ATOM 2528 C CA . LEU A 1 327 ? -13.406 -26.375 -3.893 1 81.19 327 LEU A CA 1
ATOM 2529 C C . LEU A 1 327 ? -12.961 -25.906 -2.51 1 81.19 327 LEU A C 1
ATOM 2531 O O . LEU A 1 327 ? -11.836 -25.422 -2.346 1 81.19 327 LEU A O 1
ATOM 2535 N N . LEU A 1 328 ? -13.773 -26.031 -1.507 1 77 328 LEU A N 1
ATOM 2536 C CA . LEU A 1 328 ? -13.492 -25.453 -0.197 1 77 328 LEU A CA 1
ATOM 2537 C C . LEU A 1 328 ? -12.75 -26.453 0.686 1 77 328 LEU A C 1
ATOM 2539 O O . LEU A 1 328 ? -11.82 -26.078 1.409 1 77 328 LEU A O 1
ATOM 2543 N N . LYS A 1 329 ? -13.141 -27.672 0.61 1 71.12 329 LYS A N 1
ATOM 2544 C CA . LYS A 1 329 ? -12.484 -28.656 1.467 1 71.12 329 LYS A CA 1
ATOM 2545 C C . LYS A 1 329 ? -11.07 -28.953 0.985 1 71.12 329 LYS A C 1
ATOM 2547 O O . LYS A 1 329 ? -10.188 -29.25 1.79 1 71.12 329 LYS A O 1
ATOM 2552 N N . LEU A 1 330 ? -10.891 -28.766 -0.277 1 71.5 330 LEU A N 1
ATOM 2553 C CA . LEU A 1 330 ? -9.594 -29.141 -0.833 1 71.5 330 LEU A CA 1
ATOM 2554 C C . LEU A 1 330 ? -8.656 -27.938 -0.885 1 71.5 330 LEU A C 1
ATOM 2556 O O . LEU A 1 330 ? -7.57 -28.031 -1.472 1 71.5 330 LEU A O 1
ATOM 2560 N N . GLU A 1 331 ? -8.898 -26.859 -0.227 1 83.75 331 GLU A N 1
ATOM 2561 C CA . GLU A 1 331 ? -8.062 -25.688 -0.004 1 83.75 331 GLU A CA 1
ATOM 2562 C C . GLU A 1 331 ? -7.492 -25.156 -1.316 1 83.75 331 GLU A C 1
ATOM 2564 O O . GLU A 1 331 ? -6.328 -24.75 -1.375 1 83.75 331 GLU A O 1
ATOM 2569 N N . ILE A 1 332 ? -8.273 -25.422 -2.4 1 88.06 332 ILE A N 1
ATOM 2570 C CA . ILE A 1 332 ? -7.82 -24.953 -3.705 1 88.06 332 ILE A CA 1
ATOM 2571 C C . ILE A 1 332 ? -7.797 -23.422 -3.73 1 88.06 332 ILE A C 1
ATOM 2573 O O . ILE A 1 332 ? -6.797 -22.828 -4.125 1 88.06 332 ILE A O 1
ATOM 2577 N N . LEU A 1 333 ? -8.812 -22.812 -3.215 1 88.38 333 LEU A N 1
ATOM 2578 C CA . LEU A 1 333 ? -8.922 -21.359 -3.223 1 88.38 333 LEU A CA 1
ATOM 2579 C C . LEU A 1 333 ? -7.867 -20.734 -2.316 1 88.38 333 LEU A C 1
ATOM 2581 O O . LEU A 1 333 ? -7.246 -19.734 -2.684 1 88.38 333 LEU A O 1
ATOM 2585 N N . ASN A 1 334 ? -7.617 -21.375 -1.209 1 89.5 334 ASN A N 1
ATOM 2586 C CA . ASN A 1 334 ? -6.621 -20.891 -0.267 1 89.5 334 ASN A CA 1
ATOM 2587 C C . ASN A 1 334 ? -5.219 -20.891 -0.872 1 89.5 334 ASN A C 1
ATOM 2589 O O . ASN A 1 334 ? -4.504 -19.891 -0.812 1 89.5 334 ASN A O 1
ATOM 2593 N N . THR A 1 335 ? -4.914 -21.969 -1.503 1 91.5 335 THR A N 1
ATOM 2594 C CA . THR A 1 335 ? -3.58 -22.109 -2.074 1 91.5 335 THR A CA 1
ATOM 2595 C C . THR A 1 335 ? -3.387 -21.172 -3.252 1 91.5 335 THR A C 1
ATOM 2597 O O . THR A 1 335 ? -2.33 -20.547 -3.391 1 91.5 335 THR A O 1
ATOM 2600 N N . ALA A 1 336 ? -4.406 -21.094 -4.062 1 91.81 336 ALA A N 1
ATOM 2601 C CA . ALA A 1 336 ? -4.324 -20.203 -5.219 1 91.81 336 ALA A CA 1
ATOM 2602 C C . ALA A 1 336 ? -4.172 -18.75 -4.777 1 91.81 336 ALA A C 1
ATOM 2604 O O . ALA A 1 336 ? -3.428 -17.984 -5.395 1 91.81 336 ALA A O 1
ATOM 2605 N N . THR A 1 337 ? -4.812 -18.312 -3.701 1 91.19 337 THR A N 1
ATOM 2606 C CA . THR A 1 337 ? -4.758 -16.938 -3.221 1 91.19 337 THR A CA 1
ATOM 2607 C C . THR A 1 337 ? -3.424 -16.656 -2.533 1 91.19 337 THR A C 1
ATOM 2609 O O . THR A 1 337 ? -2.852 -15.578 -2.695 1 91.19 337 THR A O 1
ATOM 2612 N N . VAL A 1 338 ? -2.926 -17.641 -1.776 1 90.69 338 VAL A N 1
ATOM 2613 C CA . VAL A 1 338 ? -1.649 -17.469 -1.093 1 90.69 338 VAL A CA 1
ATOM 2614 C C . VAL A 1 338 ? -0.531 -17.297 -2.119 1 90.69 338 VAL A C 1
ATOM 2616 O O . VAL A 1 338 ? 0.378 -16.484 -1.928 1 90.69 338 VAL A O 1
ATOM 2619 N N . ASN A 1 339 ? -0.688 -18.016 -3.223 1 90.75 339 ASN A N 1
ATOM 2620 C CA . ASN A 1 339 ? 0.326 -17.938 -4.266 1 90.75 339 ASN A CA 1
ATOM 2621 C C . ASN A 1 339 ? 0.08 -16.75 -5.199 1 90.75 339 ASN A C 1
ATOM 2623 O O . ASN A 1 339 ? 0.963 -16.375 -5.965 1 90.75 339 ASN A O 1
ATOM 2627 N N . GLY A 1 340 ? -1.033 -16.188 -5.125 1 89.5 340 GLY A N 1
ATOM 2628 C CA . GLY A 1 340 ? -1.352 -15 -5.898 1 89.5 340 GLY A CA 1
ATOM 2629 C C . GLY A 1 340 ? -1.552 -15.281 -7.375 1 89.5 340 GLY A C 1
ATOM 2630 O O . GLY A 1 340 ? -1.202 -14.453 -8.219 1 89.5 340 GLY A O 1
ATOM 2631 N N . THR A 1 341 ? -1.934 -16.453 -7.777 1 92.19 341 THR A N 1
ATOM 2632 C CA . THR A 1 341 ? -2.191 -16.766 -9.18 1 92.19 341 THR A CA 1
ATOM 2633 C C . THR A 1 341 ? -3.527 -16.188 -9.633 1 92.19 341 THR A C 1
ATOM 2635 O O . THR A 1 341 ? -4.574 -16.812 -9.469 1 92.19 341 THR A O 1
ATOM 2638 N N . THR A 1 342 ? -3.506 -15.102 -10.242 1 91.94 342 THR A N 1
ATOM 2639 C CA . THR A 1 342 ? -4.703 -14.344 -10.586 1 91.94 342 THR A CA 1
ATOM 2640 C C . THR A 1 342 ? -5.504 -15.062 -11.672 1 91.94 342 THR A C 1
ATOM 2642 O O . THR A 1 342 ? -6.738 -15.023 -11.664 1 91.94 342 THR A O 1
ATOM 2645 N N . GLU A 1 343 ? -4.797 -15.781 -12.578 1 92.88 343 GLU A N 1
ATOM 2646 C CA . GLU A 1 343 ? -5.496 -16.453 -13.664 1 92.88 343 GLU A CA 1
ATOM 2647 C C . GLU A 1 343 ? -6.426 -17.547 -13.125 1 92.88 343 GLU A C 1
ATOM 2649 O O . GLU A 1 343 ? -7.574 -17.656 -13.555 1 92.88 343 GLU A O 1
ATOM 2654 N N . ILE A 1 344 ? -5.914 -18.312 -12.195 1 94.06 344 ILE A N 1
ATOM 2655 C CA . ILE A 1 344 ? -6.719 -19.391 -11.617 1 94.06 344 ILE A CA 1
ATOM 2656 C C . ILE A 1 344 ? -7.922 -18.797 -10.891 1 94.06 344 ILE A C 1
ATOM 2658 O O . ILE A 1 344 ? -9.047 -19.281 -11.039 1 94.06 344 ILE A O 1
ATOM 2662 N N . LEU A 1 345 ? -7.695 -17.734 -10.172 1 93 345 LEU A N 1
ATOM 2663 C CA . LEU A 1 345 ? -8.766 -17.141 -9.383 1 93 345 LEU A CA 1
ATOM 2664 C C . LEU A 1 345 ? -9.82 -16.5 -10.289 1 93 345 LEU A C 1
ATOM 2666 O O . LEU A 1 345 ? -11.023 -16.609 -10.023 1 93 345 LEU A O 1
ATOM 2670 N N . ARG A 1 346 ? -9.414 -15.906 -11.312 1 92.62 346 ARG A N 1
ATOM 2671 C CA . ARG A 1 346 ? -10.352 -15.297 -12.25 1 92.62 346 ARG A CA 1
ATOM 2672 C C . ARG A 1 346 ? -11.258 -16.359 -12.875 1 92.62 346 ARG A C 1
ATOM 2674 O O . ARG A 1 346 ? -12.469 -16.156 -12.977 1 92.62 346 ARG A O 1
ATOM 2681 N N . ILE A 1 347 ? -10.648 -17.422 -13.258 1 93.94 347 ILE A N 1
ATOM 2682 C CA . ILE A 1 347 ? -11.422 -18.5 -13.875 1 93.94 347 ILE A CA 1
ATOM 2683 C C . ILE A 1 347 ? -12.359 -19.125 -12.844 1 93.94 347 ILE A C 1
ATOM 2685 O O . ILE A 1 347 ? -13.539 -19.359 -13.133 1 93.94 347 ILE A O 1
ATOM 2689 N N . LEU A 1 348 ? -11.836 -19.344 -11.68 1 92.62 348 LEU A N 1
ATOM 2690 C CA . LEU A 1 348 ? -12.656 -19.906 -10.609 1 92.62 348 LEU A CA 1
ATOM 2691 C C . LEU A 1 348 ? -13.852 -19 -10.312 1 92.62 348 LEU A C 1
ATOM 2693 O O . LEU A 1 348 ? -14.977 -19.484 -10.188 1 92.62 348 LEU A O 1
ATOM 2697 N N . LEU A 1 349 ? -13.633 -17.719 -10.289 1 90.44 349 LEU A N 1
ATOM 2698 C CA . LEU A 1 349 ? -14.688 -16.781 -9.945 1 90.44 349 LEU A CA 1
ATOM 2699 C C . LEU A 1 349 ? -15.672 -16.625 -11.102 1 90.44 349 LEU A C 1
ATOM 2701 O O . LEU A 1 349 ? -16.859 -16.328 -10.875 1 90.44 349 LEU A O 1
ATOM 2705 N N . ASN A 1 350 ? -15.188 -16.812 -12.234 1 89 350 ASN A N 1
ATOM 2706 C CA . ASN A 1 350 ? -16.094 -16.75 -13.375 1 89 350 ASN A CA 1
ATOM 2707 C C . ASN A 1 350 ? -17.031 -17.953 -13.406 1 89 350 ASN A C 1
ATOM 2709 O O . ASN A 1 350 ? -18.219 -17.812 -13.742 1 89 350 ASN A O 1
ATOM 2713 N N . PHE A 1 351 ? -16.531 -19.094 -13.031 1 89.12 351 PHE A N 1
ATOM 2714 C CA . PHE A 1 351 ? -17.359 -20.297 -13.023 1 89.12 351 PHE A CA 1
ATOM 2715 C C . PHE A 1 351 ? -18.188 -20.375 -11.758 1 89.12 351 PHE A C 1
ATOM 2717 O O . PHE A 1 351 ? -19.344 -20.797 -11.789 1 89.12 351 PHE A O 1
ATOM 2724 N N . PHE A 1 352 ? -17.609 -19.938 -10.695 1 89.44 352 PHE A N 1
ATOM 2725 C CA . PHE A 1 352 ? -18.25 -20.016 -9.391 1 89.44 352 PHE A CA 1
ATOM 2726 C C . PHE A 1 352 ? -18.156 -18.672 -8.664 1 89.44 352 PHE A C 1
ATOM 2728 O O . PHE A 1 352 ? -17.359 -18.531 -7.73 1 89.44 352 PHE A O 1
ATOM 2735 N N . PRO A 1 353 ? -18.969 -17.75 -8.922 1 88.25 353 PRO A N 1
ATOM 2736 C CA . PRO A 1 353 ? -18.859 -16.391 -8.383 1 88.25 353 PRO A CA 1
ATOM 2737 C C . PRO A 1 353 ? -19.062 -16.344 -6.867 1 88.25 353 PRO A C 1
ATOM 2739 O O . PRO A 1 353 ? -18.594 -15.414 -6.207 1 88.25 353 PRO A O 1
ATOM 2742 N N . ASP A 1 354 ? -19.719 -17.266 -6.254 1 87.69 354 ASP A N 1
ATOM 2743 C CA . ASP A 1 354 ? -20.016 -17.281 -4.824 1 87.69 354 ASP A CA 1
ATOM 2744 C C . ASP A 1 354 ? -18.719 -17.406 -4.008 1 87.69 354 ASP A C 1
ATOM 2746 O O . ASP A 1 354 ? -18.719 -17.125 -2.807 1 87.69 354 ASP A O 1
ATOM 2750 N N . LEU A 1 355 ? -17.688 -17.844 -4.73 1 88.5 355 LEU A N 1
ATOM 2751 C CA . LEU A 1 355 ? -16.422 -18.062 -4.035 1 88.5 355 LEU A CA 1
ATOM 2752 C C . LEU A 1 355 ? -15.852 -16.75 -3.52 1 88.5 355 LEU A C 1
ATOM 2754 O O . LEU A 1 355 ? -14.992 -16.734 -2.635 1 88.5 355 LEU A O 1
ATOM 2758 N N . ILE A 1 356 ? -16.297 -15.625 -4.031 1 88.56 356 ILE A N 1
ATOM 2759 C CA . ILE A 1 356 ? -15.781 -14.32 -3.639 1 88.56 356 ILE A CA 1
ATOM 2760 C C . ILE A 1 356 ? -16.203 -14.008 -2.205 1 88.56 356 ILE A C 1
ATOM 2762 O O . ILE A 1 356 ? -15.555 -13.219 -1.515 1 88.56 356 ILE A O 1
ATOM 2766 N N . TRP A 1 357 ? -17.281 -14.68 -1.693 1 88 357 TRP A N 1
ATOM 2767 C CA . TRP A 1 357 ? -17.844 -14.383 -0.379 1 88 357 TRP A CA 1
ATOM 2768 C C . TRP A 1 357 ? -17.328 -15.359 0.669 1 88 357 TRP A C 1
ATOM 2770 O O . TRP A 1 357 ? -17.781 -15.352 1.814 1 88 357 TRP A O 1
ATOM 2780 N N . VAL A 1 358 ? -16.344 -16.188 0.228 1 86.81 358 VAL A N 1
ATOM 2781 C CA . VAL A 1 358 ? -15.82 -17.172 1.163 1 86.81 358 VAL A CA 1
ATOM 2782 C C . VAL A 1 358 ? -15.062 -16.469 2.291 1 86.81 358 VAL A C 1
ATOM 2784 O O . VAL A 1 358 ? -14.281 -15.555 2.043 1 86.81 358 VAL A O 1
ATOM 2787 N N . ARG A 1 359 ? -15.398 -16.859 3.584 1 83.62 359 ARG A N 1
ATOM 2788 C CA . ARG A 1 359 ? -14.812 -16.266 4.781 1 83.62 359 ARG A CA 1
ATOM 2789 C C . ARG A 1 359 ? -14.172 -17.328 5.66 1 83.62 359 ARG A C 1
ATOM 2791 O O . ARG A 1 359 ? -14.547 -18.5 5.598 1 83.62 359 ARG A O 1
ATOM 2798 N N . PHE A 1 360 ? -13.156 -16.844 6.391 1 78.88 360 PHE A N 1
ATOM 2799 C CA . PHE A 1 360 ? -12.578 -17.688 7.434 1 78.88 360 PHE A CA 1
ATOM 2800 C C . PHE A 1 360 ? -13.484 -17.719 8.656 1 78.88 360 PHE A C 1
ATOM 2802 O O . PHE A 1 360 ? -14.492 -17.031 8.711 1 78.88 360 PHE A O 1
ATOM 2809 N N . SER A 1 361 ? -13.109 -18.578 9.57 1 72.62 361 SER A N 1
ATOM 2810 C CA . SER A 1 361 ? -13.852 -18.703 10.82 1 72.62 361 SER A CA 1
ATOM 2811 C C . SER A 1 361 ? -13.812 -17.391 11.602 1 72.62 361 SER A C 1
ATOM 2813 O O . SER A 1 361 ? -14.742 -17.094 12.359 1 72.62 361 SER A O 1
ATOM 2815 N N . ASN A 1 362 ? -12.805 -16.578 11.383 1 69.81 362 ASN A N 1
ATOM 2816 C CA . ASN A 1 362 ? -12.672 -15.312 12.078 1 69.81 362 ASN A CA 1
ATOM 2817 C C . ASN A 1 362 ? -13.359 -14.18 11.328 1 69.81 362 ASN A C 1
ATOM 2819 O O . ASN A 1 362 ? -13.102 -13.008 11.586 1 69.81 362 ASN A O 1
ATOM 2823 N N . ASN A 1 363 ? -14.219 -14.5 10.32 1 74 363 ASN A N 1
ATOM 2824 C CA . ASN A 1 363 ? -15.047 -13.555 9.57 1 74 363 ASN A CA 1
ATOM 2825 C C . ASN A 1 363 ? -14.211 -12.727 8.602 1 74 363 ASN A C 1
ATOM 2827 O O . ASN A 1 363 ? -14.641 -11.656 8.164 1 74 363 ASN A O 1
ATOM 2831 N N . ARG A 1 364 ? -13.055 -13.297 8.336 1 79.56 364 ARG A N 1
ATOM 2832 C CA . ARG A 1 364 ? -12.219 -12.633 7.34 1 79.56 364 ARG A CA 1
ATOM 2833 C C . ARG A 1 364 ? -12.492 -13.172 5.941 1 79.56 364 ARG A C 1
ATOM 2835 O O . ARG A 1 364 ? -12.625 -14.383 5.75 1 79.56 364 ARG A O 1
ATOM 2842 N N . PHE A 1 365 ? -12.672 -12.125 5.117 1 87.25 365 PHE A N 1
ATOM 2843 C CA . PHE A 1 365 ? -12.812 -12.555 3.732 1 87.25 365 PHE A CA 1
ATOM 2844 C C . PHE A 1 365 ? -11.469 -13.008 3.17 1 87.25 365 PHE A C 1
ATOM 2846 O O . PHE A 1 365 ? -10.453 -12.32 3.342 1 87.25 365 PHE A O 1
ATOM 2853 N N . LEU A 1 366 ? -11.445 -14.078 2.541 1 87 366 LEU A N 1
ATOM 2854 C CA . LEU A 1 366 ? -10.219 -14.781 2.184 1 87 366 LEU A CA 1
ATOM 2855 C C . LEU A 1 366 ? -9.438 -14.016 1.13 1 87 366 LEU A C 1
ATOM 2857 O O . LEU A 1 366 ? -8.25 -13.719 1.321 1 87 366 LEU A O 1
ATOM 2861 N N . VAL A 1 367 ? -10.094 -13.617 0.058 1 89.81 367 VAL A N 1
ATOM 2862 C CA . VAL A 1 367 ? -9.391 -13.102 -1.113 1 89.81 367 VAL A CA 1
ATOM 2863 C C . VAL A 1 367 ? -8.773 -11.742 -0.787 1 89.81 367 VAL A C 1
ATOM 2865 O O . VAL A 1 367 ? -7.586 -11.516 -1.024 1 89.81 367 VAL A O 1
ATOM 2868 N N . LEU A 1 368 ? -9.484 -10.812 -0.155 1 90.56 368 LEU A N 1
ATOM 2869 C CA . LEU A 1 368 ? -8.992 -9.469 0.124 1 90.56 368 LEU A CA 1
ATOM 2870 C C . LEU A 1 368 ? -7.891 -9.508 1.181 1 90.56 368 LEU A C 1
ATOM 2872 O O . LEU A 1 368 ? -6.855 -8.852 1.028 1 90.56 368 LEU A O 1
ATOM 2876 N N . THR A 1 369 ? -8.07 -10.273 2.24 1 90.69 369 THR A N 1
ATOM 2877 C CA . THR A 1 369 ? -7.117 -10.336 3.344 1 90.69 369 THR A CA 1
ATOM 2878 C C . THR A 1 369 ? -5.785 -10.914 2.875 1 90.69 369 THR A C 1
ATOM 2880 O O . THR A 1 369 ? -4.723 -10.359 3.184 1 90.69 369 THR A O 1
ATOM 2883 N N . TYR A 1 370 ? -5.855 -11.953 2.035 1 90.88 370 TYR A N 1
ATOM 2884 C CA . TYR A 1 370 ? -4.621 -12.57 1.57 1 90.88 370 TYR A CA 1
ATOM 2885 C C . TYR A 1 370 ? -3.928 -11.703 0.531 1 90.88 370 TYR A C 1
ATOM 2887 O O . TYR A 1 370 ? -2.697 -11.672 0.454 1 90.88 370 TYR A O 1
ATOM 2895 N N . ALA A 1 371 ? -4.73 -11.016 -0.275 1 91.94 371 ALA A N 1
ATOM 2896 C CA . ALA A 1 371 ? -4.129 -10.102 -1.236 1 91.94 371 ALA A CA 1
ATOM 2897 C C . ALA A 1 371 ? -3.303 -9.023 -0.529 1 91.94 371 ALA A C 1
ATOM 2899 O O . ALA A 1 371 ? -2.215 -8.672 -0.985 1 91.94 371 ALA A O 1
ATOM 2900 N N . ILE A 1 372 ? -3.75 -8.547 0.642 1 92.5 372 ILE A N 1
ATOM 2901 C CA . ILE A 1 372 ? -3.072 -7.5 1.401 1 92.5 372 ILE A CA 1
ATOM 2902 C C . ILE A 1 372 ? -1.905 -8.102 2.18 1 92.5 372 ILE A C 1
ATOM 2904 O O . ILE A 1 372 ? -0.794 -7.566 2.154 1 92.5 372 ILE A O 1
ATOM 2908 N N . GLU A 1 373 ? -2.119 -9.227 2.828 1 92.06 373 GLU A N 1
ATOM 2909 C CA . GLU A 1 373 ? -1.104 -9.852 3.67 1 92.06 373 GLU A CA 1
ATOM 2910 C C . GLU A 1 373 ? 0.107 -10.281 2.846 1 92.06 373 GLU A C 1
ATOM 2912 O O . GLU A 1 373 ? 1.249 -10.133 3.287 1 92.06 373 GLU A O 1
ATOM 2917 N N . HIS A 1 374 ? -0.161 -10.789 1.604 1 91.44 374 HIS A N 1
ATOM 2918 C CA . HIS A 1 374 ? 0.926 -11.297 0.777 1 91.44 374 HIS A CA 1
ATOM 2919 C C . HIS A 1 374 ? 1.315 -10.297 -0.304 1 91.44 374 HIS A C 1
ATOM 2921 O O . HIS A 1 374 ? 2.172 -10.578 -1.143 1 91.44 374 HIS A O 1
ATOM 2927 N N . ARG A 1 375 ? 0.769 -9.109 -0.3 1 91.75 375 ARG A N 1
ATOM 2928 C CA . ARG A 1 375 ? 1.093 -8.008 -1.199 1 91.75 375 ARG A CA 1
ATOM 2929 C C . ARG A 1 375 ? 0.958 -8.43 -2.658 1 91.75 375 ARG A C 1
ATOM 2931 O O . ARG A 1 375 ? 1.85 -8.18 -3.469 1 91.75 375 ARG A O 1
ATOM 2938 N N . HIS A 1 376 ? -0.088 -9.148 -2.988 1 90.69 376 HIS A N 1
ATOM 2939 C CA . HIS A 1 376 ? -0.367 -9.492 -4.379 1 90.69 376 HIS A CA 1
ATOM 2940 C C . HIS A 1 376 ? -1.124 -8.367 -5.078 1 90.69 376 HIS A C 1
ATOM 2942 O O . HIS A 1 376 ? -2.338 -8.227 -4.91 1 90.69 376 HIS A O 1
ATOM 2948 N N . GLU A 1 377 ? -0.46 -7.629 -5.84 1 88.44 377 GLU A N 1
ATOM 2949 C CA . GLU A 1 377 ? -1.006 -6.418 -6.445 1 88.44 377 GLU A CA 1
ATOM 2950 C C . GLU A 1 377 ? -2.131 -6.75 -7.422 1 88.44 377 GLU A C 1
ATOM 2952 O O . GLU A 1 377 ? -3.174 -6.094 -7.418 1 88.44 377 GLU A O 1
ATOM 2957 N N . ASN A 1 378 ? -1.928 -7.758 -8.242 1 87.88 378 ASN A N 1
ATOM 2958 C CA . ASN A 1 378 ? -2.93 -8.094 -9.25 1 87.88 378 ASN A CA 1
ATOM 2959 C C . ASN A 1 378 ? -4.215 -8.609 -8.609 1 87.88 378 ASN A C 1
ATOM 2961 O O . ASN A 1 378 ? -5.312 -8.281 -9.07 1 87.88 378 ASN A O 1
ATOM 2965 N N . LEU A 1 379 ? -4.016 -9.406 -7.621 1 90.5 379 LEU A N 1
ATOM 2966 C CA . LEU A 1 379 ? -5.188 -9.898 -6.906 1 90.5 379 LEU A CA 1
ATOM 2967 C C . LEU A 1 379 ? -5.926 -8.758 -6.215 1 90.5 379 LEU A C 1
ATOM 2969 O O . LEU A 1 379 ? -7.16 -8.703 -6.242 1 90.5 379 LEU A O 1
ATOM 2973 N N . PHE A 1 380 ? -5.168 -7.84 -5.656 1 92.62 380 PHE A N 1
ATOM 2974 C CA . PHE A 1 380 ? -5.754 -6.703 -4.957 1 92.62 380 PHE A CA 1
ATOM 2975 C C . PHE A 1 380 ? -6.523 -5.809 -5.922 1 92.62 380 PHE A C 1
ATOM 2977 O O . PHE A 1 380 ? -7.594 -5.301 -5.59 1 92.62 380 PHE A O 1
ATOM 2984 N N . ARG A 1 381 ? -6.078 -5.664 -7.098 1 89.5 381 ARG A N 1
ATOM 2985 C CA . ARG A 1 381 ? -6.715 -4.816 -8.102 1 89.5 381 ARG A CA 1
ATOM 2986 C C . ARG A 1 381 ? -8.07 -5.383 -8.516 1 89.5 381 ARG A C 1
ATOM 2988 O O . ARG A 1 381 ? -8.953 -4.641 -8.953 1 89.5 381 ARG A O 1
ATOM 2995 N N . MET A 1 382 ? -8.227 -6.605 -8.305 1 87.56 382 MET A N 1
ATOM 2996 C CA . MET A 1 382 ? -9.477 -7.262 -8.68 1 87.56 382 MET A CA 1
ATOM 2997 C C . MET A 1 382 ? -10.555 -7.023 -7.629 1 87.56 382 MET A C 1
ATOM 2999 O O . MET A 1 382 ? -11.75 -7.074 -7.934 1 87.56 382 MET A O 1
ATOM 3003 N N . VAL A 1 383 ? -10.109 -6.727 -6.422 1 87.31 383 VAL A N 1
ATOM 3004 C CA . VAL A 1 383 ? -11.086 -6.676 -5.34 1 87.31 383 VAL A CA 1
ATOM 3005 C C . VAL A 1 383 ? -11.031 -5.309 -4.66 1 87.31 383 VAL A C 1
ATOM 3007 O O . VAL A 1 383 ? -11.445 -5.164 -3.506 1 87.31 383 VAL A O 1
ATOM 3010 N N . CYS A 1 384 ? -10.492 -4.305 -5.246 1 84.94 384 CYS A N 1
ATOM 3011 C CA . CYS A 1 384 ? -10.344 -3.02 -4.57 1 84.94 384 CYS A CA 1
ATOM 3012 C C . CYS A 1 384 ? -11.312 -1.989 -5.137 1 84.94 384 CYS A C 1
ATOM 3014 O O . CYS A 1 384 ? -11.227 -0.805 -4.805 1 84.94 384 CYS A O 1
ATOM 3016 N N . ASP A 1 385 ? -12.258 -2.43 -5.836 1 83.5 385 ASP A N 1
ATOM 3017 C CA . ASP A 1 385 ? -13.219 -1.487 -6.406 1 83.5 385 ASP A CA 1
ATOM 3018 C C . ASP A 1 385 ? -14.156 -0.946 -5.328 1 83.5 385 ASP A C 1
ATOM 3020 O O . ASP A 1 385 ? -14.195 -1.464 -4.211 1 83.5 385 ASP A O 1
ATOM 3024 N N . LYS A 1 386 ? -14.859 0.168 -5.621 1 82 386 LYS A N 1
ATOM 3025 C CA . LYS A 1 386 ? -15.727 0.817 -4.648 1 82 386 LYS A CA 1
ATOM 3026 C C . LYS A 1 386 ? -17.172 0.337 -4.793 1 82 386 LYS A C 1
ATOM 3028 O O . LYS A 1 386 ? -18.094 1.148 -4.902 1 82 386 LYS A O 1
ATOM 3033 N N . THR A 1 387 ? -17.312 -0.976 -4.816 1 89.06 387 THR A N 1
ATOM 3034 C CA . THR A 1 387 ? -18.641 -1.567 -4.836 1 89.06 387 THR A CA 1
ATOM 3035 C C . THR A 1 387 ? -19.094 -1.924 -3.426 1 89.06 387 THR A C 1
ATOM 3037 O O . THR A 1 387 ? -18.328 -1.84 -2.475 1 89.06 387 THR A O 1
ATOM 3040 N N . ALA A 1 388 ? -20.391 -2.125 -3.289 1 91.88 388 ALA A N 1
ATOM 3041 C CA . ALA A 1 388 ? -20.922 -2.5 -1.981 1 91.88 388 ALA A CA 1
ATOM 3042 C C . ALA A 1 388 ? -20.25 -3.77 -1.461 1 91.88 388 ALA A C 1
ATOM 3044 O O . ALA A 1 388 ? -19.984 -3.891 -0.263 1 91.88 388 ALA A O 1
ATOM 3045 N N . ARG A 1 389 ? -19.922 -4.652 -2.348 1 89.31 389 ARG A N 1
ATOM 3046 C CA . ARG A 1 389 ? -19.266 -5.902 -1.974 1 89.31 389 ARG A CA 1
ATOM 3047 C C . ARG A 1 389 ? -17.922 -5.641 -1.315 1 89.31 389 ARG A C 1
ATOM 3049 O O . ARG A 1 389 ? -17.656 -6.145 -0.225 1 89.31 389 ARG A O 1
ATOM 3056 N N . ASN A 1 390 ? -17.156 -4.887 -1.977 1 88.75 390 ASN A N 1
ATOM 3057 C CA . ASN A 1 390 ? -15.805 -4.641 -1.491 1 88.75 390 ASN A CA 1
ATOM 3058 C C . ASN A 1 390 ? -15.812 -3.826 -0.199 1 88.75 390 ASN A C 1
ATOM 3060 O O . ASN A 1 390 ? -14.953 -4.016 0.663 1 88.75 390 ASN A O 1
ATOM 3064 N N . LYS A 1 391 ? -16.703 -2.918 -0.093 1 89.44 391 LYS A N 1
ATOM 3065 C CA . LYS A 1 391 ? -16.812 -2.139 1.138 1 89.44 391 LYS A CA 1
ATOM 3066 C C . LYS A 1 391 ? -17.219 -3.021 2.314 1 89.44 391 LYS A C 1
ATOM 3068 O O . LYS A 1 391 ? -16.734 -2.838 3.432 1 89.44 391 LYS A O 1
ATOM 3073 N N . LEU A 1 392 ? -18.109 -3.938 2.027 1 88.75 392 LEU A N 1
ATOM 3074 C CA . LEU A 1 392 ? -18.516 -4.891 3.057 1 88.75 392 LEU A CA 1
ATOM 3075 C C . LEU A 1 392 ? -17.344 -5.773 3.473 1 88.75 392 LEU A C 1
ATOM 3077 O O . LEU A 1 392 ? -17.172 -6.07 4.656 1 88.75 392 LEU A O 1
ATOM 3081 N N . MET A 1 393 ? -16.578 -6.145 2.486 1 87.69 393 MET A N 1
ATOM 3082 C CA . MET A 1 393 ? -15.43 -6.992 2.77 1 87.69 393 MET A CA 1
ATOM 3083 C C . MET A 1 393 ? -14.383 -6.238 3.586 1 87.69 393 MET A C 1
ATOM 3085 O O . MET A 1 393 ? -13.742 -6.812 4.473 1 87.69 393 MET A O 1
ATOM 3089 N N . ALA A 1 394 ? -14.18 -4.988 3.273 1 86.88 394 ALA A N 1
ATOM 3090 C CA . ALA A 1 394 ? -13.164 -4.176 3.943 1 86.88 394 ALA A CA 1
ATOM 3091 C C . ALA A 1 394 ? -13.602 -3.816 5.359 1 86.88 394 ALA A C 1
ATOM 3093 O O . ALA A 1 394 ? -12.758 -3.547 6.223 1 86.88 394 ALA A O 1
ATOM 3094 N N . PHE A 1 395 ? -14.852 -3.811 5.602 1 83.62 395 PHE A N 1
ATOM 3095 C CA . PHE A 1 395 ? -15.391 -3.371 6.883 1 83.62 395 PHE A CA 1
ATOM 3096 C C . PHE A 1 395 ? -15.328 -4.492 7.914 1 83.62 395 PHE A C 1
ATOM 3098 O O . PHE A 1 395 ? -15.367 -4.238 9.117 1 83.62 395 PHE A O 1
ATOM 3105 N N . ALA A 1 396 ? -15.055 -5.656 7.531 1 74.69 396 ALA A N 1
ATOM 3106 C CA . ALA A 1 396 ? -15.086 -6.801 8.438 1 74.69 396 ALA A CA 1
ATOM 3107 C C . ALA A 1 396 ? -13.938 -6.734 9.438 1 74.69 396 ALA A C 1
ATOM 3109 O O . ALA A 1 396 ? -12.797 -6.441 9.062 1 74.69 396 ALA A O 1
ATOM 3110 N N . VAL A 1 397 ? -14.289 -6.629 10.812 1 69.94 397 VAL A N 1
ATOM 3111 C CA . VAL A 1 397 ? -13.281 -6.637 11.875 1 69.94 397 VAL A CA 1
ATOM 3112 C C . VAL A 1 397 ? -12.734 -8.047 12.055 1 69.94 397 VAL A C 1
ATOM 3114 O O . VAL A 1 397 ? -13.492 -9.023 12.062 1 69.94 397 VAL A O 1
ATOM 3117 N N . LEU A 1 398 ? -11.375 -8.086 11.969 1 69.75 398 LEU A N 1
ATOM 3118 C CA . LEU A 1 398 ? -10.672 -9.359 12.039 1 69.75 398 LEU A CA 1
ATOM 3119 C C . LEU A 1 398 ? -10.477 -9.789 13.492 1 69.75 398 LEU A C 1
ATOM 3121 O O . LEU A 1 398 ? -10.273 -8.945 14.367 1 69.75 398 LEU A O 1
ATOM 3125 N N . GLU A 1 399 ? -11.016 -10.875 13.898 1 71.62 399 GLU A N 1
ATOM 3126 C CA . GLU A 1 399 ? -10.711 -11.383 15.234 1 71.62 399 GLU A CA 1
ATOM 3127 C C . GLU A 1 399 ? -9.312 -11.977 15.297 1 71.62 399 GLU A C 1
ATOM 3129 O O . GLU A 1 399 ? -8.93 -12.766 14.422 1 71.62 399 GLU A O 1
ATOM 3134 N N . PRO A 1 400 ? -8.414 -11.477 16.156 1 72.69 400 PRO A N 1
ATOM 3135 C CA . PRO A 1 400 ? -8.586 -10.547 17.281 1 72.69 400 PRO A CA 1
ATOM 3136 C C . PRO A 1 400 ? -8.531 -9.078 16.844 1 72.69 400 PRO A C 1
ATOM 3138 O O . PRO A 1 400 ? -7.844 -8.75 15.867 1 72.69 400 PRO A O 1
ATOM 3141 N N . ARG A 1 401 ? -9.148 -8.156 17.391 1 78.62 401 ARG A N 1
ATOM 3142 C CA . ARG A 1 401 ? -9.391 -6.723 17.281 1 78.62 401 ARG A CA 1
ATOM 3143 C C . ARG A 1 401 ? -8.43 -6.082 16.281 1 78.62 401 ARG A C 1
ATOM 3145 O O . ARG A 1 401 ? -7.652 -5.195 16.641 1 78.62 401 ARG A O 1
ATOM 3152 N N . GLU A 1 402 ? -8.352 -6.73 15.023 1 87.5 402 GLU A N 1
ATOM 3153 C CA . GLU A 1 402 ? -7.508 -6.176 13.969 1 87.5 402 GLU A CA 1
ATOM 3154 C C . GLU A 1 402 ? -8.328 -5.84 12.727 1 87.5 402 GLU A C 1
ATOM 3156 O O . GLU A 1 402 ? -9.398 -6.41 12.508 1 87.5 402 GLU A O 1
ATOM 3161 N N . THR A 1 403 ? -8.016 -4.809 12.117 1 89.12 403 THR A N 1
ATOM 3162 C CA . THR A 1 403 ? -8.617 -4.414 10.852 1 89.12 403 THR A CA 1
ATOM 3163 C C . THR A 1 403 ? -7.688 -4.723 9.68 1 89.12 403 THR A C 1
ATOM 3165 O O . THR A 1 403 ? -6.555 -5.168 9.891 1 89.12 403 THR A O 1
ATOM 3168 N N . ILE A 1 404 ? -8.164 -4.641 8.438 1 90.75 404 ILE A N 1
ATOM 3169 C CA . ILE A 1 404 ? -7.355 -4.891 7.254 1 90.75 404 ILE A CA 1
ATOM 3170 C C . ILE A 1 404 ? -6.188 -3.908 7.207 1 90.75 404 ILE A C 1
ATOM 3172 O O . ILE A 1 404 ? -5.145 -4.199 6.613 1 90.75 404 ILE A O 1
ATOM 3176 N N . LEU A 1 405 ? -6.344 -2.758 7.879 1 92.44 405 LEU A N 1
ATOM 3177 C CA . LEU A 1 405 ? -5.262 -1.779 7.918 1 92.44 405 LEU A CA 1
ATOM 3178 C C . LEU A 1 405 ? -4.113 -2.271 8.789 1 92.44 405 LEU A C 1
ATOM 3180 O O . LEU A 1 405 ? -2.945 -2.004 8.5 1 92.44 405 LEU A O 1
ATOM 3184 N N . HIS A 1 406 ? -4.406 -3.006 9.844 1 93.19 406 HIS A N 1
ATOM 3185 C CA . HIS A 1 406 ? -3.375 -3.609 10.68 1 93.19 406 HIS A CA 1
ATOM 3186 C C . HIS A 1 406 ? -2.602 -4.68 9.914 1 93.19 406 HIS A C 1
ATOM 3188 O O . HIS A 1 406 ? -1.401 -4.855 10.125 1 93.19 406 HIS A O 1
ATOM 3194 N N . LEU A 1 407 ? -3.367 -5.359 9.031 1 91.62 407 LEU A N 1
ATOM 3195 C CA . LEU A 1 407 ? -2.705 -6.363 8.203 1 91.62 407 LEU A CA 1
ATOM 3196 C C . LEU A 1 407 ? -1.698 -5.711 7.262 1 91.62 407 LEU A C 1
ATOM 3198 O O . LEU A 1 407 ? -0.61 -6.246 7.039 1 91.62 407 LEU A O 1
ATOM 3202 N N . ALA A 1 408 ? -2.109 -4.586 6.695 1 93.81 408 ALA A N 1
ATOM 3203 C CA . ALA A 1 408 ? -1.227 -3.859 5.785 1 93.81 408 ALA A CA 1
ATOM 3204 C C . ALA A 1 408 ? -0.041 -3.258 6.535 1 93.81 408 ALA A C 1
ATOM 3206 O O . ALA A 1 408 ? 0.97 -2.9 5.926 1 93.81 408 ALA A O 1
ATOM 3207 N N . ALA A 1 409 ? -0.152 -3.105 7.875 1 95.31 409 ALA A N 1
ATOM 3208 C CA . ALA A 1 409 ? 0.9 -2.5 8.688 1 95.31 409 ALA A CA 1
ATOM 3209 C C . ALA A 1 409 ? 1.987 -3.516 9.023 1 95.31 409 ALA A C 1
ATOM 3211 O O . ALA A 1 409 ? 3.1 -3.141 9.406 1 95.31 409 ALA A O 1
ATOM 3212 N N . LYS A 1 410 ? 1.7 -4.77 8.859 1 93.5 410 LYS A N 1
ATOM 3213 C CA . LYS A 1 410 ? 2.676 -5.82 9.141 1 93.5 410 LYS A CA 1
ATOM 3214 C C . LYS A 1 410 ? 3.605 -6.043 7.949 1 93.5 410 LYS A C 1
ATOM 3216 O O . LYS A 1 410 ? 3.262 -5.703 6.816 1 93.5 410 LYS A O 1
ATOM 3221 N N . LEU A 1 411 ? 4.766 -6.531 8.234 1 93 411 LEU A N 1
ATOM 3222 C CA . LEU A 1 411 ? 5.734 -6.801 7.176 1 93 411 LEU A CA 1
ATOM 3223 C C . LEU A 1 411 ? 5.262 -7.953 6.293 1 93 411 LEU A C 1
ATOM 3225 O O . LEU A 1 411 ? 4.691 -8.93 6.789 1 93 411 LEU A O 1
ATOM 3229 N N . PRO A 1 412 ? 5.414 -7.805 4.98 1 89.75 412 PRO A N 1
ATOM 3230 C CA . PRO A 1 412 ? 5.094 -8.914 4.078 1 89.75 412 PRO A CA 1
ATOM 3231 C C . PRO A 1 412 ? 6.082 -10.07 4.188 1 89.75 412 PRO A C 1
ATOM 3233 O O . PRO A 1 412 ? 7.129 -9.93 4.828 1 89.75 412 PRO A O 1
ATOM 3236 N N . PRO A 1 413 ? 5.695 -11.18 3.605 1 85.81 413 PRO A N 1
ATOM 3237 C CA . PRO A 1 413 ? 6.668 -12.266 3.547 1 85.81 413 PRO A CA 1
ATOM 3238 C C . PRO A 1 413 ? 7.949 -11.883 2.809 1 85.81 413 PRO A C 1
ATOM 3240 O O . PRO A 1 413 ? 7.918 -11.031 1.918 1 85.81 413 PRO A O 1
ATOM 3243 N N . LEU A 1 414 ? 9.039 -12.398 3.162 1 78.56 414 LEU A N 1
ATOM 3244 C CA . LEU A 1 414 ? 10.375 -12.047 2.689 1 78.56 414 LEU A CA 1
ATOM 3245 C C . LEU A 1 414 ? 10.469 -12.188 1.173 1 78.56 414 LEU A C 1
ATOM 3247 O O . LEU A 1 414 ? 11.156 -11.406 0.513 1 78.56 414 LEU A O 1
ATOM 3251 N N . SER A 1 415 ? 9.742 -13.141 0.603 1 76.25 415 SER A N 1
ATOM 3252 C CA . SER A 1 415 ? 9.812 -13.375 -0.835 1 76.25 415 SER A CA 1
ATOM 3253 C C . SER A 1 415 ? 9.266 -12.188 -1.62 1 76.25 415 SER A C 1
ATOM 3255 O O . SER A 1 415 ? 9.797 -11.844 -2.68 1 76.25 415 SER A O 1
ATOM 3257 N N . GLN A 1 416 ? 8.344 -11.5 -1.062 1 76.38 416 GLN A N 1
ATOM 3258 C CA . GLN A 1 416 ? 7.738 -10.367 -1.758 1 76.38 416 GLN A CA 1
ATOM 3259 C C . GLN A 1 416 ? 8.562 -9.102 -1.571 1 76.38 416 GLN A C 1
ATOM 3261 O O . GLN A 1 416 ? 8.656 -8.273 -2.48 1 76.38 416 GLN A O 1
ATOM 3266 N N . LEU A 1 417 ? 9.188 -9 -0.475 1 74.69 417 LEU A N 1
ATOM 3267 C CA . LEU A 1 417 ? 9.992 -7.82 -0.181 1 74.69 417 LEU A CA 1
ATOM 3268 C C . LEU A 1 417 ? 11.266 -7.801 -1.022 1 74.69 417 LEU A C 1
ATOM 3270 O O . LEU A 1 417 ? 11.688 -6.742 -1.493 1 74.69 417 LEU A O 1
ATOM 3274 N N . SER A 1 418 ? 11.766 -8.953 -1.297 1 69.81 418 SER A N 1
ATOM 3275 C CA . SER A 1 418 ? 13.055 -9.039 -1.978 1 69.81 418 SER A CA 1
ATOM 3276 C C . SER A 1 418 ? 12.898 -8.867 -3.484 1 69.81 418 SER A C 1
ATOM 3278 O O . SER A 1 418 ? 13.883 -8.727 -4.207 1 69.81 418 SER A O 1
ATOM 3280 N N . SER A 1 419 ? 11.664 -8.805 -3.908 1 71.12 419 SER A N 1
ATOM 3281 C CA . SER A 1 419 ? 11.414 -8.625 -5.336 1 71.12 419 SER A CA 1
ATOM 3282 C C . SER A 1 419 ? 11.719 -7.199 -5.777 1 71.12 419 SER A C 1
ATOM 3284 O O . SER A 1 419 ? 11.953 -6.949 -6.961 1 71.12 419 SER A O 1
ATOM 3286 N N . ILE A 1 420 ? 11.812 -6.289 -4.824 1 72.5 420 ILE A N 1
ATOM 3287 C CA . ILE A 1 420 ? 12.086 -4.891 -5.133 1 72.5 420 ILE A CA 1
ATOM 3288 C C . ILE A 1 420 ? 13.531 -4.555 -4.77 1 72.5 420 ILE A C 1
ATOM 3290 O O . ILE A 1 420 ? 13.992 -4.871 -3.67 1 72.5 420 ILE A O 1
ATOM 3294 N N . SER A 1 421 ? 14.117 -4.023 -5.785 1 71.81 421 SER A N 1
ATOM 3295 C CA . SER A 1 421 ? 15.523 -3.703 -5.57 1 71.81 421 SER A CA 1
ATOM 3296 C C . SER A 1 421 ? 15.68 -2.43 -4.746 1 71.81 421 SER A C 1
ATOM 3298 O O . SER A 1 421 ? 15.062 -1.407 -5.051 1 71.81 421 SER A O 1
ATOM 3300 N N . GLY A 1 422 ? 16.422 -2.52 -3.621 1 78.69 422 GLY A N 1
ATOM 3301 C CA . GLY A 1 422 ? 16.734 -1.364 -2.795 1 78.69 422 GLY A CA 1
ATOM 3302 C C . GLY A 1 422 ? 15.812 -1.226 -1.595 1 78.69 422 GLY A C 1
ATOM 3303 O O . GLY A 1 422 ? 14.594 -1.354 -1.723 1 78.69 422 GLY A O 1
ATOM 3304 N N . ALA A 1 423 ? 16.312 -1.045 -0.553 1 85.56 423 ALA A N 1
ATOM 3305 C CA . ALA A 1 423 ? 15.555 -0.954 0.691 1 85.56 423 ALA A CA 1
ATOM 3306 C C . ALA A 1 423 ? 14.648 0.27 0.69 1 85.56 423 ALA A C 1
ATOM 3308 O O . ALA A 1 423 ? 13.539 0.229 1.234 1 85.56 423 ALA A O 1
ATOM 3309 N N . ALA A 1 424 ? 15.062 1.315 0.059 1 88.31 424 ALA A N 1
ATOM 3310 C CA . ALA A 1 424 ? 14.266 2.539 0.014 1 88.31 424 ALA A CA 1
ATOM 3311 C C . ALA A 1 424 ? 13.016 2.35 -0.849 1 88.31 424 ALA A C 1
ATOM 3313 O O . ALA A 1 424 ? 11.945 2.861 -0.523 1 88.31 424 ALA A O 1
ATOM 3314 N N . LEU A 1 425 ? 13.242 1.619 -1.882 1 87 425 LEU A N 1
ATOM 3315 C CA . LEU A 1 425 ? 12.102 1.372 -2.762 1 87 425 LEU A CA 1
ATOM 3316 C C . LEU A 1 425 ? 11.133 0.378 -2.129 1 87 425 LEU A C 1
ATOM 3318 O O . LEU A 1 425 ? 9.922 0.448 -2.365 1 87 425 LEU A O 1
ATOM 3322 N N . GLN A 1 426 ? 11.75 -0.506 -1.369 1 88.69 426 GLN A N 1
ATOM 3323 C CA . GLN A 1 426 ? 10.891 -1.423 -0.625 1 88.69 426 GLN A CA 1
ATOM 3324 C C . GLN A 1 426 ? 10.031 -0.672 0.387 1 88.69 426 GLN A C 1
ATOM 3326 O O . GLN A 1 426 ? 8.836 -0.943 0.516 1 88.69 426 GLN A O 1
ATOM 3331 N N . MET A 1 427 ? 10.625 0.28 1.022 1 92.12 427 MET A N 1
ATOM 3332 C CA . MET A 1 427 ? 9.898 1.104 1.981 1 92.12 427 MET A CA 1
ATOM 3333 C C . MET A 1 427 ? 8.82 1.927 1.284 1 92.12 427 MET A C 1
ATOM 3335 O O . MET A 1 427 ? 7.711 2.07 1.802 1 92.12 427 MET A O 1
ATOM 3339 N N . GLN A 1 428 ? 9.133 2.438 0.145 1 90.56 428 GLN A N 1
ATOM 3340 C CA . GLN A 1 428 ? 8.156 3.197 -0.633 1 90.56 428 GLN A CA 1
ATOM 3341 C C . GLN A 1 428 ? 6.949 2.34 -0.996 1 90.56 428 GLN A C 1
ATOM 3343 O O . GLN A 1 428 ? 5.809 2.777 -0.858 1 90.56 428 GLN A O 1
ATOM 3348 N N . ARG A 1 429 ? 7.242 1.151 -1.432 1 89.69 429 ARG A N 1
ATOM 3349 C CA . ARG A 1 429 ? 6.156 0.269 -1.854 1 89.69 429 ARG A CA 1
ATOM 3350 C C . ARG A 1 429 ? 5.27 -0.113 -0.674 1 89.69 429 ARG A C 1
ATOM 3352 O O . ARG A 1 429 ? 4.051 -0.204 -0.813 1 89.69 429 ARG A O 1
ATOM 3359 N N . GLU A 1 430 ? 5.902 -0.342 0.42 1 92.5 430 GLU A N 1
ATOM 3360 C CA . GLU A 1 430 ? 5.137 -0.671 1.617 1 92.5 430 GLU A CA 1
ATOM 3361 C C . GLU A 1 430 ? 4.254 0.497 2.045 1 92.5 430 GLU A C 1
ATOM 3363 O O . GLU A 1 430 ? 3.115 0.297 2.475 1 92.5 430 GLU A O 1
ATOM 3368 N N . LEU A 1 431 ? 4.754 1.64 1.947 1 92.56 431 LEU A N 1
ATOM 3369 C CA . LEU A 1 431 ? 3.961 2.816 2.287 1 92.56 431 LEU A CA 1
ATOM 3370 C C . LEU A 1 431 ? 2.812 3.002 1.302 1 92.56 431 LEU A C 1
ATOM 3372 O O . LEU A 1 431 ? 1.724 3.436 1.685 1 92.56 431 LEU A O 1
ATOM 3376 N N . GLN A 1 432 ? 3.084 2.713 0.071 1 91.25 432 GLN A N 1
ATOM 3377 C CA . GLN A 1 432 ? 2.023 2.787 -0.929 1 91.25 432 GLN A CA 1
ATOM 3378 C C . GLN A 1 432 ? 0.899 1.804 -0.614 1 91.25 432 GLN A C 1
ATOM 3380 O O . GLN A 1 432 ? -0.28 2.15 -0.707 1 91.25 432 GLN A O 1
ATOM 3385 N N . TRP A 1 433 ? 1.339 0.574 -0.222 1 91.38 433 TRP A N 1
ATOM 3386 C CA . TRP A 1 433 ? 0.352 -0.424 0.177 1 91.38 433 TRP A CA 1
ATOM 3387 C C . TRP A 1 433 ? -0.472 0.068 1.362 1 91.38 433 TRP A C 1
ATOM 3389 O O . TRP A 1 433 ? -1.701 -0.034 1.357 1 91.38 433 TRP A O 1
ATOM 3399 N N . PHE A 1 434 ? 0.203 0.574 2.344 1 94.25 434 PHE A N 1
ATOM 3400 C CA . PHE A 1 434 ? -0.48 1.041 3.545 1 94.25 434 PHE A CA 1
ATOM 3401 C C . PHE A 1 434 ? -1.456 2.164 3.211 1 94.25 434 PHE A C 1
ATOM 3403 O O . PHE A 1 434 ? -2.592 2.168 3.691 1 94.25 434 PHE A O 1
ATOM 3410 N N . LYS A 1 435 ? -1.097 3.096 2.365 1 91.38 435 LYS A N 1
ATOM 3411 C CA . LYS A 1 435 ? -1.933 4.246 2.027 1 91.38 435 LYS A CA 1
ATOM 3412 C C . LYS A 1 435 ? -3.15 3.818 1.214 1 91.38 435 LYS A C 1
ATOM 3414 O O . LYS A 1 435 ? -4.246 4.348 1.403 1 91.38 435 LYS A O 1
ATOM 3419 N N . VAL A 1 436 ? -2.971 2.914 0.328 1 90.94 436 VAL A N 1
ATOM 3420 C CA . VAL A 1 436 ? -4.078 2.461 -0.506 1 90.94 436 VAL A CA 1
ATOM 3421 C C . VAL A 1 436 ? -5.117 1.744 0.355 1 90.94 436 VAL A C 1
ATOM 3423 O O . VAL A 1 436 ? -6.32 1.948 0.186 1 90.94 436 VAL A O 1
ATOM 3426 N N . VAL A 1 437 ? -4.621 0.919 1.272 1 92.19 437 VAL A N 1
ATOM 3427 C CA . VAL A 1 437 ? -5.539 0.196 2.145 1 92.19 437 VAL A CA 1
ATOM 3428 C C . VAL A 1 437 ? -6.207 1.171 3.115 1 92.19 437 VAL A C 1
ATOM 3430 O O . VAL A 1 437 ? -7.379 1.007 3.463 1 92.19 437 VAL A O 1
ATOM 3433 N N . GLU A 1 438 ? -5.449 2.182 3.525 1 90.75 438 GLU A N 1
ATOM 3434 C CA . GLU A 1 438 ? -5.996 3.207 4.406 1 90.75 438 GLU A CA 1
ATOM 3435 C C . GLU A 1 438 ? -7.18 3.92 3.756 1 90.75 438 GLU A C 1
ATOM 3437 O O . GLU A 1 438 ? -8.141 4.277 4.438 1 90.75 438 GLU A O 1
ATOM 3442 N N . ASN A 1 439 ? -7.133 4.039 2.475 1 86.31 439 ASN A N 1
ATOM 3443 C CA . ASN A 1 439 ? -8.195 4.723 1.747 1 86.31 439 ASN A CA 1
ATOM 3444 C C . ASN A 1 439 ? -9.43 3.832 1.589 1 86.31 439 ASN A C 1
ATOM 3446 O O . ASN A 1 439 ? -10.523 4.324 1.325 1 86.31 439 ASN A O 1
ATOM 3450 N N . LEU A 1 440 ? -9.203 2.541 1.794 1 86.19 440 LEU A N 1
ATOM 3451 C CA . LEU A 1 440 ? -10.305 1.603 1.646 1 86.19 440 LEU A CA 1
ATOM 3452 C C . LEU A 1 440 ? -11.062 1.438 2.961 1 86.19 440 LEU A C 1
ATOM 3454 O O . LEU A 1 440 ? -12.234 1.071 2.965 1 86.19 440 LEU A O 1
ATOM 3458 N N . VAL A 1 441 ? -10.352 1.791 4.023 1 85.62 441 VAL A N 1
ATOM 3459 C CA . VAL A 1 441 ? -10.93 1.563 5.344 1 85.62 441 VAL A CA 1
ATOM 3460 C C . VAL A 1 441 ? -11.719 2.799 5.781 1 85.62 441 VAL A C 1
ATOM 3462 O O . VAL A 1 441 ? -11.344 3.928 5.457 1 85.62 441 VAL A O 1
ATOM 3465 N N . HIS A 1 442 ? -12.773 2.529 6.531 1 80.44 442 HIS A N 1
ATOM 3466 C CA . HIS A 1 442 ? -13.57 3.6 7.117 1 80.44 442 HIS A CA 1
ATOM 3467 C C . HIS A 1 442 ? -12.734 4.461 8.055 1 80.44 442 HIS A C 1
ATOM 3469 O O . HIS A 1 442 ? -11.883 3.947 8.781 1 80.44 442 HIS A O 1
ATOM 3475 N N . PRO A 1 443 ? -12.859 5.766 8.016 1 76.62 443 PRO A N 1
ATOM 3476 C CA . PRO A 1 443 ? -12.039 6.691 8.805 1 76.62 443 PRO A CA 1
ATOM 3477 C C . PRO A 1 443 ? -12.055 6.363 10.297 1 76.62 443 PRO A C 1
ATOM 3479 O O . PRO A 1 443 ? -11.062 6.602 10.992 1 76.62 443 PRO A O 1
ATOM 3482 N N . TYR A 1 444 ? -13.102 5.875 10.734 1 73.5 444 TYR A N 1
ATOM 3483 C CA . TYR A 1 444 ? -13.188 5.523 12.148 1 73.5 444 TYR A CA 1
ATOM 3484 C C . TYR A 1 444 ? -12.148 4.469 12.516 1 73.5 444 TYR A C 1
ATOM 3486 O O . TYR A 1 444 ? -11.562 4.516 13.594 1 73.5 444 TYR A O 1
ATOM 3494 N N . TYR A 1 445 ? -11.922 3.609 11.617 1 78.62 445 TYR A N 1
ATOM 3495 C CA . TYR A 1 445 ? -11.055 2.477 11.914 1 78.62 445 TYR A CA 1
ATOM 3496 C C . TYR A 1 445 ? -9.594 2.824 11.656 1 78.62 445 TYR A C 1
ATOM 3498 O O . TYR A 1 445 ? -8.703 2.016 11.922 1 78.62 445 TYR A O 1
ATOM 3506 N N . LYS A 1 446 ? -9.375 3.98 11.172 1 82.12 446 LYS A N 1
ATOM 3507 C CA . LYS A 1 446 ? -7.988 4.402 10.969 1 82.12 446 LYS A CA 1
ATOM 3508 C C . LYS A 1 446 ? -7.25 4.547 12.297 1 82.12 446 LYS A C 1
ATOM 3510 O O . LYS A 1 446 ? -6.059 4.254 12.383 1 82.12 446 LYS A O 1
ATOM 3515 N N . GLU A 1 447 ? -7.988 4.914 13.336 1 79.25 447 GLU A N 1
ATOM 3516 C CA . GLU A 1 447 ? -7.363 5.094 14.648 1 79.25 447 GLU A CA 1
ATOM 3517 C C . GLU A 1 447 ? -7.801 4.004 15.617 1 79.25 447 GLU A C 1
ATOM 3519 O O . GLU A 1 447 ? -7.641 4.148 16.828 1 79.25 447 GLU A O 1
ATOM 3524 N N . TYR A 1 448 ? -8.227 2.951 15.047 1 79.88 448 TYR A N 1
ATOM 3525 C CA . TYR A 1 448 ? -8.703 1.837 15.859 1 79.88 448 TYR A CA 1
ATOM 3526 C C . TYR A 1 448 ? -7.535 1.065 16.469 1 79.88 448 TYR A C 1
ATOM 3528 O O . TYR A 1 448 ? -6.633 0.63 15.742 1 79.88 448 TYR A O 1
ATOM 3536 N N . PRO A 1 449 ? -7.496 0.962 17.766 1 84.69 449 PRO A N 1
ATOM 3537 C CA . PRO A 1 449 ? -6.383 0.257 18.406 1 84.69 449 PRO A CA 1
ATOM 3538 C C . PRO A 1 449 ? -6.562 -1.26 18.391 1 84.69 449 PRO A C 1
ATOM 3540 O O . PRO A 1 449 ? -7.691 -1.75 18.469 1 84.69 449 PRO A O 1
ATOM 3543 N N . ASN A 1 450 ? -5.504 -2.008 18.203 1 86.75 450 ASN A N 1
ATOM 3544 C CA . ASN A 1 450 ? -5.535 -3.465 18.281 1 86.75 450 ASN A CA 1
ATOM 3545 C C . ASN A 1 450 ? -5.477 -3.961 19.719 1 86.75 450 ASN A C 1
ATOM 3547 O O . ASN A 1 450 ? -5.684 -3.188 20.656 1 86.75 450 ASN A O 1
ATOM 3551 N N . THR A 1 451 ? -5.32 -5.223 19.906 1 84.69 451 THR A N 1
ATOM 3552 C CA . THR A 1 451 ? -5.285 -5.836 21.234 1 84.69 451 THR A CA 1
ATOM 3553 C C . THR A 1 451 ? -4.133 -5.273 22.062 1 84.69 451 THR A C 1
ATOM 3555 O O . THR A 1 451 ? -4.234 -5.16 23.281 1 84.69 451 THR A O 1
ATOM 3558 N N . ASN A 1 452 ? -3.059 -4.82 21.453 1 85.62 452 ASN A N 1
ATOM 3559 C CA . ASN A 1 452 ? -1.898 -4.242 22.125 1 85.62 452 ASN A CA 1
ATOM 3560 C C . ASN A 1 452 ? -2.012 -2.725 22.234 1 85.62 452 ASN A C 1
ATOM 3562 O O . ASN A 1 452 ? -1.026 -2.043 22.516 1 85.62 452 ASN A O 1
ATOM 3566 N N . LEU A 1 453 ? -3.182 -2.168 21.828 1 83 453 LEU A N 1
ATOM 3567 C CA . LEU A 1 453 ? -3.49 -0.746 21.938 1 83 453 LEU A CA 1
ATOM 3568 C C . LEU A 1 453 ? -2.646 0.072 20.969 1 83 453 LEU A C 1
ATOM 3570 O O . LEU A 1 453 ? -2.223 1.184 21.297 1 83 453 LEU A O 1
ATOM 3574 N N . GLU A 1 454 ? -2.305 -0.609 19.922 1 87.56 454 GLU A N 1
ATOM 3575 C CA . GLU A 1 454 ? -1.564 0.095 18.891 1 87.56 454 GLU A CA 1
ATOM 3576 C C . GLU A 1 454 ? -2.449 0.372 17.672 1 87.56 454 GLU A C 1
ATOM 3578 O O . GLU A 1 454 ? -3.203 -0.499 17.234 1 87.56 454 GLU A O 1
ATOM 3583 N N . THR A 1 455 ? -2.387 1.631 17.219 1 87.56 455 THR A N 1
ATOM 3584 C CA . THR A 1 455 ? -3.068 1.952 15.969 1 87.56 455 THR A CA 1
ATOM 3585 C C . THR A 1 455 ? -2.324 1.357 14.781 1 87.56 455 THR A C 1
ATOM 3587 O O . THR A 1 455 ? -1.17 0.944 14.906 1 87.56 455 THR A O 1
ATOM 3590 N N . ALA A 1 456 ? -2.969 1.188 13.648 1 91.12 456 ALA A N 1
ATOM 3591 C CA . ALA A 1 456 ? -2.342 0.634 12.453 1 91.12 456 ALA A CA 1
ATOM 3592 C C . ALA A 1 456 ? -1.107 1.439 12.055 1 91.12 456 ALA A C 1
ATOM 3594 O O . ALA A 1 456 ? -0.097 0.872 11.641 1 91.12 456 ALA A O 1
ATOM 3595 N N . ARG A 1 457 ? -1.117 2.742 12.234 1 89.44 457 ARG A N 1
ATOM 3596 C CA . ARG A 1 457 ? 0.015 3.598 11.891 1 89.44 457 ARG A CA 1
ATOM 3597 C C . ARG A 1 457 ? 1.19 3.355 12.836 1 89.44 457 ARG A C 1
ATOM 3599 O O . ARG A 1 457 ? 2.34 3.287 12.398 1 89.44 457 ARG A O 1
ATOM 3606 N N . GLU A 1 458 ? 0.873 3.248 14.094 1 88.12 458 GLU A N 1
ATOM 3607 C CA . GLU A 1 458 ? 1.918 2.965 15.07 1 88.12 458 GLU A CA 1
ATOM 3608 C C . GLU A 1 458 ? 2.543 1.594 14.828 1 88.12 458 GLU A C 1
ATOM 3610 O O . GLU A 1 458 ? 3.76 1.431 14.945 1 88.12 458 GLU A O 1
ATOM 3615 N N . LEU A 1 459 ? 1.687 0.657 14.5 1 91.06 459 LEU A N 1
ATOM 3616 C CA . LEU A 1 459 ? 2.18 -0.681 14.195 1 91.06 459 LEU A CA 1
ATOM 3617 C C . LEU A 1 459 ? 3.078 -0.659 12.961 1 91.06 459 LEU A C 1
ATOM 3619 O O . LEU A 1 459 ? 4.117 -1.323 12.93 1 91.06 459 LEU A O 1
ATOM 3623 N N . PHE A 1 460 ? 2.686 0.016 12.023 1 93.94 460 PHE A N 1
ATOM 3624 C CA . PHE A 1 460 ? 3.484 0.129 10.805 1 93.94 460 PHE A CA 1
ATOM 3625 C C . PHE A 1 460 ? 4.867 0.688 11.117 1 93.94 460 PHE A C 1
ATOM 3627 O O . PHE A 1 460 ? 5.875 0.171 10.633 1 93.94 460 PHE A O 1
ATOM 3634 N N . THR A 1 461 ? 4.879 1.769 11.859 1 89.31 461 THR A N 1
ATOM 3635 C CA . THR A 1 461 ? 6.141 2.404 12.227 1 89.31 461 THR A CA 1
ATOM 3636 C C . THR A 1 461 ? 7.031 1.435 12.992 1 89.31 461 THR A C 1
ATOM 3638 O O . THR A 1 461 ? 8.234 1.361 12.75 1 89.31 461 THR A O 1
ATOM 3641 N N . LYS A 1 462 ? 6.449 0.746 13.844 1 89.44 462 LYS A N 1
ATOM 3642 C CA . LYS A 1 462 ? 7.195 -0.204 14.656 1 89.44 462 LYS A CA 1
ATOM 3643 C C . LYS A 1 462 ? 7.738 -1.352 13.805 1 89.44 462 LYS A C 1
ATOM 3645 O O . LYS A 1 462 ? 8.922 -1.683 13.891 1 89.44 462 LYS A O 1
ATOM 3650 N N . GLU A 1 463 ? 6.883 -1.911 12.938 1 93 463 GLU A N 1
ATOM 3651 C CA . GLU A 1 463 ? 7.242 -3.082 12.141 1 93 463 GLU A CA 1
ATOM 3652 C C . GLU A 1 463 ? 8.234 -2.719 11.047 1 93 463 GLU A C 1
ATOM 3654 O O . GLU A 1 463 ? 9.07 -3.543 10.656 1 93 463 GLU A O 1
ATOM 3659 N N . HIS A 1 464 ? 8.227 -1.497 10.555 1 92.69 464 HIS A N 1
ATOM 3660 C CA . HIS A 1 464 ? 9.055 -1.119 9.422 1 92.69 464 HIS A CA 1
ATOM 3661 C C . HIS A 1 464 ? 10.227 -0.249 9.859 1 92.69 464 HIS A C 1
ATOM 3663 O O . HIS A 1 464 ? 10.859 0.411 9.031 1 92.69 464 HIS A O 1
ATOM 3669 N N . LYS A 1 465 ? 10.523 -0.213 11.102 1 89.44 465 LYS A N 1
ATOM 3670 C CA . LYS A 1 465 ? 11.609 0.618 11.609 1 89.44 465 LYS A CA 1
ATOM 3671 C C . LYS A 1 465 ? 12.953 0.197 11.008 1 89.44 465 LYS A C 1
ATOM 3673 O O . LYS A 1 465 ? 13.711 1.037 10.531 1 89.44 465 LYS A O 1
ATOM 3678 N N . GLN A 1 466 ? 13.195 -1.084 10.953 1 89.31 466 GLN A N 1
ATOM 3679 C CA . GLN A 1 466 ? 14.453 -1.585 10.414 1 89.31 466 GLN A CA 1
ATOM 3680 C C . GLN A 1 466 ? 14.547 -1.33 8.906 1 89.31 466 GLN A C 1
ATOM 3682 O O . GLN A 1 466 ? 15.617 -1.006 8.391 1 89.31 466 GLN A O 1
ATOM 3687 N N . LEU A 1 467 ? 13.453 -1.534 8.273 1 90.94 467 LEU A N 1
ATOM 3688 C CA . LEU A 1 467 ? 13.43 -1.287 6.836 1 90.94 467 LEU A CA 1
ATOM 3689 C C . LEU A 1 467 ? 13.672 0.188 6.535 1 90.94 467 LEU A C 1
ATOM 3691 O O . LEU A 1 467 ? 14.375 0.522 5.578 1 90.94 467 LEU A O 1
ATOM 3695 N N . ALA A 1 468 ? 13.086 1.083 7.309 1 90.56 468 ALA A N 1
ATOM 3696 C CA . ALA A 1 468 ? 13.281 2.521 7.141 1 90.56 468 ALA A CA 1
ATOM 3697 C C . ALA A 1 468 ? 14.742 2.906 7.363 1 90.56 468 ALA A C 1
ATOM 3699 O O . ALA A 1 468 ? 15.297 3.723 6.621 1 90.56 468 ALA A O 1
ATOM 3700 N N . GLU A 1 469 ? 15.367 2.32 8.312 1 88.56 469 GLU A N 1
ATOM 3701 C CA . GLU A 1 469 ? 16.781 2.588 8.586 1 88.56 469 GLU A CA 1
ATOM 3702 C C . GLU A 1 469 ? 17.672 2.088 7.457 1 88.56 469 GLU A C 1
ATOM 3704 O O . GLU A 1 469 ? 18.609 2.775 7.047 1 88.56 469 GLU A O 1
ATOM 3709 N N . SER A 1 470 ? 17.312 0.875 6.996 1 88.12 470 SER A N 1
ATOM 3710 C CA . SER A 1 470 ? 18.062 0.346 5.863 1 88.12 470 SER A CA 1
ATOM 3711 C C . SER A 1 470 ? 17.859 1.196 4.617 1 88.12 470 SER A C 1
ATOM 3713 O O . SER A 1 470 ? 18.781 1.365 3.814 1 88.12 470 SER A O 1
ATOM 3715 N N . GLY A 1 471 ? 16.641 1.642 4.488 1 90.19 471 GLY A N 1
ATOM 3716 C CA . GLY A 1 471 ? 16.359 2.533 3.371 1 90.19 471 GLY A CA 1
ATOM 3717 C C . GLY A 1 471 ? 17.125 3.84 3.453 1 90.19 471 GLY A C 1
ATOM 3718 O O . GLY A 1 471 ? 17.641 4.332 2.443 1 90.19 471 GLY A O 1
ATOM 3719 N N . GLU A 1 472 ? 17.219 4.363 4.621 1 89 472 GLU A N 1
ATOM 3720 C CA . GLU A 1 472 ? 17.984 5.59 4.832 1 89 472 GLU A CA 1
ATOM 3721 C C . GLU A 1 472 ? 19.453 5.383 4.508 1 89 472 GLU A C 1
ATOM 3723 O O . GLU A 1 472 ? 20.078 6.199 3.816 1 89 472 GLU A O 1
ATOM 3728 N N . LYS A 1 473 ? 19.984 4.336 4.965 1 86.19 473 LYS A N 1
ATOM 3729 C CA . LYS A 1 473 ? 21.375 4.027 4.695 1 86.19 473 LYS A CA 1
ATOM 3730 C C . LYS A 1 473 ? 21.625 3.857 3.201 1 86.19 473 LYS A C 1
ATOM 3732 O O . LYS A 1 473 ? 22.609 4.371 2.668 1 86.19 473 LYS A O 1
ATOM 3737 N N . TRP A 1 474 ? 20.734 3.168 2.59 1 87.69 474 TRP A N 1
ATOM 3738 C CA . TRP A 1 474 ? 20.859 2.947 1.154 1 87.69 474 TRP A CA 1
ATOM 3739 C C . TRP A 1 474 ? 20.812 4.266 0.393 1 87.69 474 TRP A C 1
ATOM 3741 O O . TRP A 1 474 ? 21.609 4.496 -0.52 1 87.69 474 TRP A O 1
ATOM 3751 N N . LEU A 1 475 ? 19.922 5.109 0.735 1 90.81 475 LEU A N 1
ATOM 3752 C CA . LEU A 1 475 ? 19.781 6.395 0.06 1 90.81 475 LEU A CA 1
ATOM 3753 C C . LEU A 1 475 ? 21.016 7.273 0.295 1 90.81 475 LEU A C 1
ATOM 3755 O O . LEU A 1 475 ? 21.484 7.941 -0.626 1 90.81 475 LEU A O 1
ATOM 3759 N N . LYS A 1 476 ? 21.516 7.273 1.467 1 87.25 476 LYS A N 1
ATOM 3760 C CA . LYS A 1 476 ? 22.672 8.086 1.785 1 87.25 476 LYS A CA 1
ATOM 3761 C C . LYS A 1 476 ? 23.922 7.582 1.045 1 87.25 476 LYS A C 1
ATOM 3763 O O . LYS A 1 476 ? 24.672 8.375 0.488 1 87.25 476 LYS A O 1
ATOM 3768 N N . ASP A 1 477 ? 24.047 6.277 0.992 1 82.75 477 ASP A N 1
ATOM 3769 C CA . ASP A 1 477 ? 25.188 5.699 0.287 1 82.75 477 ASP A CA 1
ATOM 3770 C C . ASP A 1 477 ? 25.109 5.98 -1.211 1 82.75 477 ASP A C 1
ATOM 3772 O O . ASP A 1 477 ? 26.109 6.359 -1.831 1 82.75 477 ASP A O 1
ATOM 3776 N N . THR A 1 478 ? 23.969 5.777 -1.691 1 85 478 THR A N 1
ATOM 3777 C CA . THR A 1 478 ? 23.766 6.043 -3.111 1 85 478 THR A CA 1
ATOM 3778 C C . THR A 1 478 ? 23.969 7.52 -3.424 1 85 478 THR A C 1
ATOM 3780 O O . THR A 1 478 ? 24.625 7.863 -4.41 1 85 478 THR A O 1
ATOM 3783 N N . SER A 1 479 ? 23.453 8.383 -2.605 1 89.56 479 SER A N 1
ATOM 3784 C CA . SER A 1 479 ? 23.562 9.82 -2.836 1 89.56 479 SER A CA 1
ATOM 3785 C C . SER A 1 479 ? 25.016 10.281 -2.73 1 89.56 479 SER A C 1
ATOM 3787 O O . SER A 1 479 ? 25.469 11.125 -3.51 1 89.56 479 SER A O 1
ATOM 3789 N N . ASN A 1 480 ? 25.75 9.672 -1.832 1 85.38 480 ASN A N 1
ATOM 3790 C CA . ASN A 1 480 ? 27.172 10.016 -1.707 1 85.38 480 ASN A CA 1
ATOM 3791 C C . ASN A 1 480 ? 27.953 9.617 -2.949 1 85.38 480 ASN A C 1
ATOM 3793 O O . ASN A 1 480 ? 28.766 10.391 -3.455 1 85.38 480 ASN A O 1
ATOM 3797 N N . SER A 1 481 ? 27.672 8.469 -3.42 1 80.88 481 SER A N 1
ATOM 3798 C CA . SER A 1 481 ? 28.359 7.988 -4.613 1 80.88 481 SER A CA 1
ATOM 3799 C C . SER A 1 481 ? 28 8.836 -5.832 1 80.88 481 SER A C 1
ATOM 3801 O O . SER A 1 481 ? 28.875 9.219 -6.605 1 80.88 481 SER A O 1
ATOM 3803 N N . CYS A 1 482 ? 26.781 9.148 -5.918 1 86.62 482 CYS A N 1
ATOM 3804 C CA . CYS A 1 482 ? 26.344 9.93 -7.07 1 86.62 482 CYS A CA 1
ATOM 3805 C C . CYS A 1 482 ? 26.812 11.375 -6.969 1 86.62 482 CYS A C 1
ATOM 3807 O O . CYS A 1 482 ? 27.109 12.008 -7.984 1 86.62 482 CYS A O 1
ATOM 3809 N N . MET A 1 483 ? 26.875 11.875 -5.781 1 88.31 483 MET A N 1
ATOM 3810 C CA . MET A 1 483 ? 27.359 13.227 -5.574 1 88.31 483 MET A CA 1
ATOM 3811 C C . MET A 1 483 ? 28.828 13.344 -5.969 1 88.31 483 MET A C 1
ATOM 3813 O O . MET A 1 483 ? 29.25 14.359 -6.527 1 88.31 483 MET A O 1
ATOM 3817 N N . LEU A 1 484 ? 29.594 12.297 -5.723 1 81.81 484 LEU A N 1
ATOM 3818 C CA . LEU A 1 484 ? 31 12.273 -6.121 1 81.81 484 LEU A CA 1
ATOM 3819 C C . LEU A 1 484 ? 31.125 12.367 -7.637 1 81.81 484 LEU A C 1
ATOM 3821 O O . LEU A 1 484 ? 31.953 13.141 -8.148 1 81.81 484 LEU A O 1
ATOM 3825 N N . VAL A 1 485 ? 30.312 11.633 -8.258 1 81.69 485 VAL A N 1
ATOM 3826 C CA . VAL A 1 485 ? 30.375 11.633 -9.719 1 81.69 485 VAL A CA 1
ATOM 3827 C C . VAL A 1 485 ? 29.922 12.992 -10.25 1 81.69 485 VAL A C 1
ATOM 3829 O O . VAL A 1 485 ? 30.531 13.547 -11.156 1 81.69 485 VAL A O 1
ATOM 3832 N N . ALA A 1 486 ? 28.875 13.516 -9.711 1 88.25 486 ALA A N 1
ATOM 3833 C CA . ALA A 1 486 ? 28.359 14.812 -10.148 1 88.25 486 ALA A CA 1
ATOM 3834 C C . ALA A 1 486 ? 29.391 15.914 -9.922 1 88.25 486 ALA A C 1
ATOM 3836 O O . ALA A 1 486 ? 29.547 16.812 -10.758 1 88.25 486 ALA A O 1
ATOM 3837 N N . THR A 1 487 ? 30.094 15.812 -8.859 1 82.56 487 THR A N 1
ATOM 3838 C CA . THR A 1 487 ? 31.125 16.781 -8.539 1 82.56 487 THR A CA 1
ATOM 3839 C C . THR A 1 487 ? 32.281 16.703 -9.547 1 82.56 487 THR A C 1
ATOM 3841 O O . THR A 1 487 ? 32.781 17.734 -10 1 82.56 487 THR A O 1
ATOM 3844 N N . LEU A 1 488 ? 32.625 15.492 -9.844 1 78.44 488 LEU A N 1
ATOM 3845 C CA . LEU A 1 488 ? 33.719 15.305 -10.805 1 78.44 488 LEU A CA 1
ATOM 3846 C C . LEU A 1 488 ? 33.312 15.875 -12.172 1 78.44 488 LEU A C 1
ATOM 3848 O O . LEU A 1 488 ? 34.125 16.547 -12.82 1 78.44 488 LEU A O 1
ATOM 3852 N N . VAL A 1 489 ? 32.125 15.641 -12.562 1 85.19 489 VAL A N 1
ATOM 3853 C CA . VAL A 1 489 ? 31.656 16.141 -13.852 1 85.19 489 VAL A CA 1
ATOM 3854 C C . VAL A 1 489 ? 31.609 17.656 -13.828 1 85.19 489 VAL A C 1
ATOM 3856 O O . VAL A 1 489 ? 32.062 18.312 -14.766 1 85.19 489 VAL A O 1
ATOM 3859 N N . ALA A 1 490 ? 31.109 18.25 -12.75 1 83.31 490 ALA A N 1
ATOM 3860 C CA . ALA A 1 490 ? 30.984 19.703 -12.633 1 83.31 490 ALA A CA 1
ATOM 3861 C C . ALA A 1 490 ? 32.375 20.375 -12.672 1 83.31 490 ALA A C 1
ATOM 3863 O O . ALA A 1 490 ? 32.531 21.406 -13.305 1 83.31 490 ALA A O 1
ATOM 3864 N N . THR A 1 491 ? 33.281 19.719 -12.094 1 78.06 491 THR A N 1
ATOM 3865 C CA . THR A 1 491 ? 34.625 20.297 -12.047 1 78.06 491 THR A CA 1
ATOM 3866 C C . THR A 1 491 ? 35.281 20.25 -13.422 1 78.06 491 THR A C 1
ATOM 3868 O O . THR A 1 491 ? 35.906 21.234 -13.844 1 78.06 491 THR A O 1
ATOM 3871 N N . VAL A 1 492 ? 35.156 19.156 -14.094 1 76.56 492 VAL A N 1
ATOM 3872 C CA . VAL A 1 492 ? 35.781 18.984 -15.391 1 76.56 492 VAL A CA 1
ATOM 3873 C C . VAL A 1 492 ? 35.156 19.938 -16.406 1 76.56 492 VAL A C 1
ATOM 3875 O O . VAL A 1 492 ? 35.875 20.594 -17.172 1 76.56 492 VAL A O 1
ATOM 3878 N N . VAL A 1 493 ? 33.906 20.016 -16.422 1 81.5 493 VAL A N 1
ATOM 3879 C CA . VAL A 1 493 ? 33.188 20.828 -17.406 1 81.5 493 VAL A CA 1
ATOM 3880 C C . VAL A 1 493 ? 33.406 22.312 -17.094 1 81.5 493 VAL A C 1
ATOM 3882 O O . VAL A 1 493 ? 33.5 23.125 -18.016 1 81.5 493 VAL A O 1
ATOM 3885 N N . PHE A 1 494 ? 33.531 22.609 -15.914 1 74.31 494 PHE A N 1
ATOM 3886 C CA . PHE A 1 494 ? 33.812 23.984 -15.531 1 74.31 494 PHE A CA 1
ATOM 3887 C C . PHE A 1 494 ? 35.188 24.406 -16.016 1 74.31 494 PHE A C 1
ATOM 3889 O O . PHE A 1 494 ? 35.344 25.5 -16.562 1 74.31 494 PHE A O 1
ATOM 3896 N N . ALA A 1 495 ? 36.094 23.578 -15.844 1 70.31 495 ALA A N 1
ATOM 3897 C CA . ALA A 1 495 ? 37.438 23.875 -16.328 1 70.31 495 ALA A CA 1
ATOM 3898 C C . ALA A 1 495 ? 37.469 24.031 -17.844 1 70.31 495 ALA A C 1
ATOM 3900 O O . ALA A 1 495 ? 38.156 24.891 -18.375 1 70.31 495 ALA A O 1
ATOM 3901 N N . ALA A 1 496 ? 36.625 23.297 -18.469 1 72.44 496 ALA A N 1
ATOM 3902 C CA . ALA A 1 496 ? 36.594 23.312 -19.922 1 72.44 496 ALA A CA 1
ATOM 3903 C C . ALA A 1 496 ? 35.969 24.625 -20.438 1 72.44 496 ALA A C 1
ATOM 3905 O O . ALA A 1 496 ? 36.281 25.078 -21.531 1 72.44 496 ALA A O 1
ATOM 3906 N N . ALA A 1 497 ? 35.125 25.234 -19.719 1 68.75 497 ALA A N 1
ATOM 3907 C CA . ALA A 1 497 ? 34.469 26.484 -20.125 1 68.75 497 ALA A CA 1
ATOM 3908 C C . ALA A 1 497 ? 35.469 27.625 -20.203 1 68.75 497 ALA A C 1
ATOM 3910 O O . ALA A 1 497 ? 35.312 28.531 -21.031 1 68.75 497 ALA A O 1
ATOM 3911 N N . PHE A 1 498 ? 36.5 27.516 -19.469 1 63.88 498 PHE A N 1
ATOM 3912 C CA . PHE A 1 498 ? 37.469 28.609 -19.438 1 63.88 498 PHE A CA 1
ATOM 3913 C C . PHE A 1 498 ? 38.656 28.312 -20.359 1 63.88 498 PHE A C 1
ATOM 3915 O O . PHE A 1 498 ? 39.375 29.234 -20.75 1 63.88 498 PHE A O 1
ATOM 3922 N N . THR A 1 499 ? 38.719 27.031 -20.672 1 66.31 499 THR A N 1
ATOM 3923 C CA . THR A 1 499 ? 39.812 26.672 -21.578 1 66.31 499 THR A CA 1
ATOM 3924 C C . THR A 1 499 ? 39.25 26.328 -22.969 1 66.31 499 THR A C 1
ATOM 3926 O O . THR A 1 499 ? 39.031 25.156 -23.281 1 66.31 499 THR A O 1
ATOM 3929 N N . ALA A 1 500 ? 38.875 27.406 -23.75 1 66.31 500 ALA A N 1
ATOM 3930 C CA . ALA A 1 500 ? 38.312 27.172 -25.078 1 66.31 500 ALA A CA 1
ATOM 3931 C C . ALA A 1 500 ? 39.281 26.328 -25.906 1 66.31 500 ALA A C 1
ATOM 3933 O O . ALA A 1 500 ? 40.5 26.484 -25.844 1 66.31 500 ALA A O 1
ATOM 3934 N N . PRO A 1 501 ? 38.656 25.344 -26.5 1 64.88 501 PRO A N 1
ATOM 3935 C CA . PRO A 1 501 ? 39.531 24.547 -27.359 1 64.88 501 PRO A CA 1
ATOM 3936 C C . PRO A 1 501 ? 40.281 25.391 -28.391 1 64.88 501 PRO A C 1
ATOM 3938 O O . PRO A 1 501 ? 39.688 26.172 -29.125 1 64.88 501 PRO A O 1
ATOM 3941 N N . GLY A 1 502 ? 41.594 25.297 -28.438 1 66.56 502 GLY A N 1
ATOM 3942 C CA . GLY A 1 502 ? 42.438 26.016 -29.391 1 66.56 502 GLY A CA 1
ATOM 3943 C C . GLY A 1 502 ? 42.969 27.328 -28.844 1 66.56 502 GLY A C 1
ATOM 3944 O O . GLY A 1 502 ? 43.844 27.953 -29.469 1 66.56 502 GLY A O 1
ATOM 3945 N N . GLY A 1 503 ? 42.594 27.812 -27.656 1 67.44 503 GLY A N 1
ATOM 3946 C CA . GLY A 1 503 ? 43.125 29.047 -27.062 1 67.44 503 GLY A CA 1
ATOM 3947 C C . GLY A 1 503 ? 42.438 30.297 -27.594 1 67.44 503 GLY A C 1
ATOM 3948 O O . GLY A 1 503 ? 41.469 30.203 -28.375 1 67.44 503 GLY A O 1
ATOM 3949 N N . ASN A 1 504 ? 42.656 31.484 -27.141 1 70.62 504 ASN A N 1
ATOM 3950 C CA . ASN A 1 504 ? 42.062 32.75 -27.516 1 70.62 504 ASN A CA 1
ATOM 3951 C C . ASN A 1 504 ? 43.031 33.625 -28.328 1 70.62 504 ASN A C 1
ATOM 3953 O O . ASN A 1 504 ? 44.25 33.5 -28.188 1 70.62 504 ASN A O 1
ATOM 3957 N N . ASN A 1 505 ? 42.375 34.219 -29.344 1 69.38 505 ASN A N 1
ATOM 3958 C CA . ASN A 1 505 ? 43.188 35.156 -30.109 1 69.38 505 ASN A CA 1
ATOM 3959 C C . ASN A 1 505 ? 43.531 36.406 -29.297 1 69.38 505 ASN A C 1
ATOM 3961 O O . ASN A 1 505 ? 43.188 36.5 -28.125 1 69.38 505 ASN A O 1
ATOM 3965 N N . ASP A 1 506 ? 44.344 37.281 -29.922 1 66.31 506 ASP A N 1
ATOM 3966 C CA . ASP A 1 506 ? 44.875 38.469 -29.234 1 66.31 506 ASP A CA 1
ATOM 3967 C C . ASP A 1 506 ? 43.719 39.344 -28.75 1 66.31 506 ASP A C 1
ATOM 3969 O O . ASP A 1 506 ? 43.875 40.125 -27.797 1 66.31 506 ASP A O 1
ATOM 3973 N N . ASP A 1 507 ? 42.469 39.156 -29.328 1 62.69 507 ASP A N 1
ATOM 3974 C CA . ASP A 1 507 ? 41.312 39.969 -28.938 1 62.69 507 ASP A CA 1
ATOM 3975 C C . ASP A 1 507 ? 40.5 39.25 -27.875 1 62.69 507 ASP A C 1
ATOM 3977 O O . ASP A 1 507 ? 39.531 39.812 -27.359 1 62.69 507 ASP A O 1
ATOM 3981 N N . GLY A 1 508 ? 41 38.062 -27.469 1 64.56 508 GLY A N 1
ATOM 3982 C CA . GLY A 1 508 ? 40.312 37.312 -26.438 1 64.56 508 GLY A CA 1
ATOM 3983 C C . GLY A 1 508 ? 39.25 36.375 -26.984 1 64.56 508 GLY A C 1
ATOM 3984 O O . GLY A 1 508 ? 38.625 35.625 -26.219 1 64.56 508 GLY A O 1
ATOM 3985 N N . ASP A 1 509 ? 39.031 36.438 -28.328 1 69.56 509 ASP A N 1
ATOM 3986 C CA . ASP A 1 509 ? 38.031 35.562 -28.938 1 69.56 509 ASP A CA 1
ATOM 3987 C C . ASP A 1 509 ? 38.594 34.156 -29.188 1 69.56 509 ASP A C 1
ATOM 3989 O O . ASP A 1 509 ? 39.75 34 -29.531 1 69.56 509 ASP A O 1
ATOM 3993 N N . PRO A 1 510 ? 37.75 33.219 -28.938 1 72.94 510 PRO A N 1
ATOM 3994 C CA . PRO A 1 510 ? 38.219 31.844 -29.219 1 72.94 510 PRO A CA 1
ATOM 3995 C C . PRO A 1 510 ? 38.625 31.656 -30.688 1 72.94 510 PRO A C 1
ATOM 3997 O O . PRO A 1 510 ? 37.906 32.094 -31.578 1 72.94 510 PRO A O 1
ATOM 4000 N N . ASN A 1 511 ? 39.719 31.078 -30.938 1 73.69 511 ASN A N 1
ATOM 4001 C CA . ASN A 1 511 ? 40.312 30.922 -32.281 1 73.69 511 ASN A CA 1
ATOM 4002 C C . ASN A 1 511 ? 39.375 30.141 -33.188 1 73.69 511 ASN A C 1
ATOM 4004 O O . ASN A 1 511 ? 39.312 30.438 -34.406 1 73.69 511 ASN A O 1
ATOM 4008 N N . PHE A 1 512 ? 38.719 29.234 -32.656 1 70.88 512 PHE A N 1
ATOM 4009 C CA . PHE A 1 512 ? 37.969 28.344 -33.531 1 70.88 512 PHE A CA 1
ATOM 4010 C C . PHE A 1 512 ? 36.5 28.766 -33.625 1 70.88 512 PHE A C 1
ATOM 4012 O O . PHE A 1 512 ? 35.688 28.078 -34.219 1 70.88 512 PHE A O 1
ATOM 4019 N N . LEU A 1 513 ? 36.188 29.844 -33.062 1 68.5 513 LEU A N 1
ATOM 4020 C CA . LEU A 1 513 ? 34.812 30.359 -33.156 1 68.5 513 LEU A CA 1
ATOM 4021 C C . LEU A 1 513 ? 34.469 30.734 -34.594 1 68.5 513 LEU A C 1
ATOM 4023 O O . LEU A 1 513 ? 33.344 30.531 -35.062 1 68.5 513 LEU A O 1
ATOM 4027 N N . ASP A 1 514 ? 35.469 31.172 -35.344 1 66.38 514 ASP A N 1
ATOM 4028 C CA . ASP A 1 514 ? 35.219 31.609 -36.719 1 66.38 514 ASP A CA 1
ATOM 4029 C C . ASP A 1 514 ? 35.5 30.484 -37.688 1 66.38 514 ASP A C 1
ATOM 4031 O O . ASP A 1 514 ? 34.812 30.359 -38.719 1 66.38 514 ASP A O 1
ATOM 4035 N N . LYS A 1 515 ? 36.438 29.594 -37.469 1 68.94 515 LYS A N 1
ATOM 4036 C CA . LYS A 1 515 ? 36.812 28.594 -38.438 1 68.94 515 LYS A CA 1
ATOM 4037 C C . LYS A 1 515 ? 35.906 27.375 -38.375 1 68.94 515 LYS A C 1
ATOM 4039 O O . LYS A 1 515 ? 35.531 26.828 -39.406 1 68.94 515 LYS A O 1
ATOM 4044 N N . LYS A 1 516 ? 35.5 26.922 -37.219 1 74.31 516 LYS A N 1
ATOM 4045 C CA . LYS A 1 516 ? 34.656 25.766 -37 1 74.31 516 LYS A CA 1
ATOM 4046 C C . LYS A 1 516 ? 33.5 26.094 -36.031 1 74.31 516 LYS A C 1
ATOM 4048 O O . LYS A 1 516 ? 33.375 25.516 -34.969 1 74.31 516 LYS A O 1
ATOM 4053 N N . THR A 1 517 ? 32.656 26.875 -36.562 1 73.81 517 THR A N 1
ATOM 4054 C CA . THR A 1 517 ? 31.625 27.516 -35.75 1 73.81 517 THR A CA 1
ATOM 4055 C C . THR A 1 517 ? 30.625 26.484 -35.219 1 73.81 517 THR A C 1
ATOM 4057 O O . THR A 1 517 ? 30.234 26.531 -34.062 1 73.81 517 THR A O 1
ATOM 4060 N N . ILE A 1 518 ? 30.344 25.5 -36.031 1 78.19 518 ILE A N 1
ATOM 4061 C CA . ILE A 1 518 ? 29.297 24.562 -35.656 1 78.19 518 ILE A CA 1
ATOM 4062 C C . ILE A 1 518 ? 29.797 23.656 -34.531 1 78.19 518 ILE A C 1
ATOM 4064 O O . ILE A 1 518 ? 29.125 23.469 -33.5 1 78.19 518 ILE A O 1
ATOM 4068 N N . MET A 1 519 ? 31 23.188 -34.719 1 79.88 519 MET A N 1
ATOM 4069 C CA . MET A 1 519 ? 31.531 22.25 -33.75 1 79.88 519 MET A CA 1
ATOM 4070 C C . MET A 1 519 ? 31.859 22.969 -32.438 1 79.88 519 MET A C 1
ATOM 4072 O O . MET A 1 519 ? 31.734 22.391 -31.359 1 79.88 519 MET A O 1
ATOM 4076 N N . PHE A 1 520 ? 32.219 24.141 -32.594 1 81.12 520 PHE A N 1
ATOM 4077 C CA . PHE A 1 520 ? 32.531 24.906 -31.375 1 81.12 520 PHE A CA 1
ATOM 4078 C C . PHE A 1 520 ? 31.234 25.188 -30.609 1 81.12 520 PHE A C 1
ATOM 4080 O O . PHE A 1 520 ? 31.234 25.172 -29.375 1 81.12 520 PHE A O 1
ATOM 4087 N N . MET A 1 521 ? 30.219 25.359 -31.391 1 80.5 521 MET A N 1
ATOM 4088 C CA . MET A 1 521 ? 28.938 25.609 -30.719 1 80.5 521 MET A CA 1
ATOM 4089 C C . MET A 1 521 ? 28.438 24.344 -30.031 1 80.5 521 MET A C 1
ATOM 4091 O O . MET A 1 521 ? 27.828 24.406 -28.969 1 80.5 521 MET A O 1
ATOM 4095 N N . VAL A 1 522 ? 28.656 23.234 -30.641 1 82.56 522 VAL A N 1
ATOM 4096 C CA . VAL A 1 522 ? 28.25 21.969 -30.031 1 82.56 522 VAL A CA 1
ATOM 4097 C C . VAL A 1 522 ? 29.031 21.75 -28.734 1 82.56 522 VAL A C 1
ATOM 4099 O O . VAL A 1 522 ? 28.453 21.312 -27.734 1 82.56 522 VAL A O 1
ATOM 4102 N N . PHE A 1 523 ? 30.266 22.156 -28.766 1 82.88 523 PHE A N 1
ATOM 4103 C CA . PHE A 1 523 ? 31.094 22.047 -27.562 1 82.88 523 PHE A CA 1
ATOM 4104 C C . PHE A 1 523 ? 30.578 22.984 -26.469 1 82.88 523 PHE A C 1
ATOM 4106 O O . PHE A 1 523 ? 30.328 22.562 -25.344 1 82.88 523 PHE A O 1
ATOM 4113 N N . ALA A 1 524 ? 30.344 24.172 -26.859 1 79.5 524 ALA A N 1
ATOM 4114 C CA . ALA A 1 524 ? 29.984 25.188 -25.875 1 79.5 524 ALA A CA 1
ATOM 4115 C C . ALA A 1 524 ? 28.609 24.891 -25.266 1 79.5 524 ALA A C 1
ATOM 4117 O O . ALA A 1 524 ? 28.438 25.016 -24.047 1 79.5 524 ALA A O 1
ATOM 4118 N N . VAL A 1 525 ? 27.656 24.453 -26.078 1 82.5 525 VAL A N 1
ATOM 4119 C CA . VAL A 1 525 ? 26.312 24.203 -25.594 1 82.5 525 VAL A CA 1
ATOM 4120 C C . VAL A 1 525 ? 26.297 22.922 -24.75 1 82.5 525 VAL A C 1
ATOM 4122 O O . VAL A 1 525 ? 25.656 22.875 -23.703 1 82.5 525 VAL A O 1
ATOM 4125 N N . SER A 1 526 ? 27 21.922 -25.188 1 85.44 526 SER A N 1
ATOM 4126 C CA . SER A 1 526 ? 27.047 20.656 -24.453 1 85.44 526 SER A CA 1
ATOM 4127 C C . SER A 1 526 ? 27.75 20.828 -23.109 1 85.44 526 SER A C 1
ATOM 4129 O O . SER A 1 526 ? 27.359 20.234 -22.109 1 85.44 526 SER A O 1
ATOM 4131 N N . ASP A 1 527 ? 28.719 21.625 -23.141 1 85.12 527 ASP A N 1
ATOM 4132 C CA . ASP A 1 527 ? 29.438 21.891 -21.891 1 85.12 527 ASP A CA 1
ATOM 4133 C C . ASP A 1 527 ? 28.562 22.656 -20.906 1 85.12 527 ASP A C 1
ATOM 4135 O O . ASP A 1 527 ? 28.578 22.359 -19.703 1 85.12 527 ASP A O 1
ATOM 4139 N N . ALA A 1 528 ? 27.828 23.578 -21.422 1 82.31 528 ALA A N 1
ATOM 4140 C CA . ALA A 1 528 ? 26.938 24.359 -20.547 1 82.31 528 ALA A CA 1
ATOM 4141 C C . ALA A 1 528 ? 25.844 23.469 -19.969 1 82.31 528 ALA A C 1
ATOM 4143 O O . ALA A 1 528 ? 25.562 23.531 -18.781 1 82.31 528 ALA A O 1
ATOM 4144 N N . ILE A 1 529 ? 25.25 22.625 -20.75 1 85.56 529 ILE A N 1
ATOM 4145 C CA . ILE A 1 529 ? 24.188 21.734 -20.297 1 85.56 529 ILE A CA 1
ATOM 4146 C C . ILE A 1 529 ? 24.75 20.75 -19.266 1 85.56 529 ILE A C 1
ATOM 4148 O O . ILE A 1 529 ? 24.094 20.469 -18.25 1 85.56 529 ILE A O 1
ATOM 4152 N N . SER A 1 530 ? 25.891 20.297 -19.531 1 87.56 530 SER A N 1
ATOM 4153 C CA . SER A 1 530 ? 26.516 19.375 -18.594 1 87.56 530 SER A CA 1
ATOM 4154 C C . SER A 1 530 ? 26.766 20.016 -17.234 1 87.56 530 SER A C 1
ATOM 4156 O O . SER A 1 530 ? 26.578 19.391 -16.203 1 87.56 530 SER A O 1
ATOM 4158 N N . LEU A 1 531 ? 27.219 21.203 -17.312 1 84.19 531 LEU A N 1
ATOM 4159 C CA . LEU A 1 531 ? 27.484 21.922 -16.078 1 84.19 531 LEU A CA 1
ATOM 4160 C C . LEU A 1 531 ? 26.188 22.125 -15.281 1 84.19 531 LEU A C 1
ATOM 4162 O O . LEU A 1 531 ? 26.141 21.828 -14.086 1 84.19 531 LEU A O 1
ATOM 4166 N N . PHE A 1 532 ? 25.188 22.562 -15.922 1 83.62 532 PHE A N 1
ATOM 4167 C CA . PHE A 1 532 ? 23.922 22.828 -15.234 1 83.62 532 PHE A CA 1
ATOM 4168 C C . PHE A 1 532 ? 23.281 21.531 -14.758 1 83.62 532 PHE A C 1
ATOM 4170 O O . PHE A 1 532 ? 22.703 21.484 -13.672 1 83.62 532 PHE A O 1
ATOM 4177 N N . ALA A 1 533 ? 23.375 20.484 -15.562 1 89.38 533 ALA A N 1
ATOM 4178 C CA . ALA A 1 533 ? 22.812 19.188 -15.188 1 89.38 533 ALA A CA 1
ATOM 4179 C C . ALA A 1 533 ? 23.578 18.594 -14.008 1 89.38 533 ALA A C 1
ATOM 4181 O O . ALA A 1 533 ? 22.984 17.984 -13.109 1 89.38 533 ALA A O 1
ATOM 4182 N N . SER A 1 534 ? 24.844 18.766 -14.055 1 88.44 534 SER A N 1
ATOM 4183 C CA . SER A 1 534 ? 25.641 18.219 -12.961 1 88.44 534 SER A CA 1
ATOM 4184 C C . SER A 1 534 ? 25.375 18.984 -11.664 1 88.44 534 SER A C 1
ATOM 4186 O O . SER A 1 534 ? 25.344 18.391 -10.586 1 88.44 534 SER A O 1
ATOM 4188 N N . LEU A 1 535 ? 25.172 20.281 -11.734 1 84.19 535 LEU A N 1
ATOM 4189 C CA . LEU A 1 535 ? 24.859 21.062 -10.539 1 84.19 535 LEU A CA 1
ATOM 4190 C C . LEU A 1 535 ? 23.469 20.719 -10.008 1 84.19 535 LEU A C 1
ATOM 4192 O O . LEU A 1 535 ? 23.266 20.656 -8.797 1 84.19 535 LEU A O 1
ATOM 4196 N N . THR A 1 536 ? 22.578 20.531 -10.883 1 85.81 536 THR A N 1
ATOM 4197 C CA . THR A 1 536 ? 21.25 20.094 -10.469 1 85.81 536 THR A CA 1
ATOM 4198 C C . THR A 1 536 ? 21.312 18.75 -9.758 1 85.81 536 THR A C 1
ATOM 4200 O O . THR A 1 536 ? 20.672 18.547 -8.727 1 85.81 536 THR A O 1
ATOM 4203 N N . SER A 1 537 ? 22.078 17.844 -10.32 1 90.31 537 SER A N 1
ATOM 4204 C CA . SER A 1 537 ? 22.25 16.531 -9.711 1 90.31 537 SER A CA 1
ATOM 4205 C C . SER A 1 537 ? 22.875 16.641 -8.32 1 90.31 537 SER A C 1
ATOM 4207 O O . SER A 1 537 ? 22.422 15.992 -7.375 1 90.31 537 SER A O 1
ATOM 4209 N N . LEU A 1 538 ? 23.844 17.484 -8.227 1 87.69 538 LEU A N 1
ATOM 4210 C CA . LEU A 1 538 ? 24.531 17.703 -6.949 1 87.69 538 LEU A CA 1
ATOM 4211 C C . LEU A 1 538 ? 23.562 18.25 -5.906 1 87.69 538 LEU A C 1
ATOM 4213 O O . LEU A 1 538 ? 23.578 17.812 -4.754 1 87.69 538 LEU A O 1
ATOM 4217 N N . LEU A 1 539 ? 22.797 19.141 -6.316 1 84.5 539 LEU A N 1
ATOM 4218 C CA . LEU A 1 539 ? 21.844 19.766 -5.395 1 84.5 539 LEU A CA 1
ATOM 4219 C C . LEU A 1 539 ? 20.766 18.766 -4.977 1 84.5 539 LEU A C 1
ATOM 4221 O O . LEU A 1 539 ? 20.312 18.766 -3.828 1 84.5 539 LEU A O 1
ATOM 4225 N N . MET A 1 540 ? 20.375 17.938 -5.855 1 89.44 540 MET A N 1
ATOM 4226 C CA . MET A 1 540 ? 19.359 16.953 -5.527 1 89.44 540 MET A CA 1
ATOM 4227 C C . MET A 1 540 ? 19.906 15.922 -4.535 1 89.44 540 MET A C 1
ATOM 4229 O O . MET A 1 540 ? 19.234 15.57 -3.566 1 89.44 540 MET A O 1
ATOM 4233 N N . PHE A 1 541 ? 21.047 15.461 -4.754 1 88.31 541 PHE A N 1
ATOM 4234 C CA . PHE A 1 541 ? 21.625 14.469 -3.857 1 88.31 541 PHE A CA 1
ATOM 4235 C C . PHE A 1 541 ? 21.984 15.094 -2.516 1 88.31 541 PHE A C 1
ATOM 4237 O O . PHE A 1 541 ? 21.891 14.438 -1.474 1 88.31 541 PHE A O 1
ATOM 4244 N N . LEU A 1 542 ? 22.344 16.375 -2.576 1 83.44 542 LEU A N 1
ATOM 4245 C CA . LEU A 1 542 ? 22.547 17.078 -1.317 1 83.44 542 LEU A CA 1
ATOM 4246 C C . LEU A 1 542 ? 21.25 17.188 -0.533 1 83.44 542 LEU A C 1
ATOM 4248 O O . LEU A 1 542 ? 21.234 17.047 0.691 1 83.44 542 LEU A O 1
ATOM 4252 N N . SER A 1 543 ? 20.188 17.391 -1.222 1 84.25 543 SER A N 1
ATOM 4253 C CA . SER A 1 543 ? 18.875 17.5 -0.583 1 84.25 543 SER A CA 1
ATOM 4254 C C . SER A 1 543 ? 18.469 16.172 0.056 1 84.25 543 SER A C 1
ATOM 4256 O O . SER A 1 543 ? 17.766 16.156 1.062 1 84.25 543 SER A O 1
ATOM 4258 N N . ILE A 1 544 ? 18.875 15.086 -0.521 1 87.12 544 ILE A N 1
ATOM 4259 C CA . ILE A 1 544 ? 18.594 13.773 0.039 1 87.12 544 ILE A CA 1
ATOM 4260 C C . ILE A 1 544 ? 19.406 13.562 1.311 1 87.12 544 ILE A C 1
ATOM 4262 O O . ILE A 1 544 ? 18.906 13.039 2.305 1 87.12 544 ILE A O 1
ATOM 4266 N N . LEU A 1 545 ? 20.594 14.016 1.268 1 82.12 545 LEU A N 1
ATOM 4267 C CA . LEU A 1 545 ? 21.5 13.805 2.398 1 82.12 545 LEU A CA 1
ATOM 4268 C C . LEU A 1 545 ? 21.094 14.664 3.586 1 82.12 545 LEU A C 1
ATOM 4270 O O . LEU A 1 545 ? 21.344 14.305 4.738 1 82.12 545 LEU A O 1
ATOM 4274 N N . THR A 1 546 ? 20.359 15.742 3.336 1 75.44 546 THR A N 1
ATOM 4275 C CA . THR A 1 546 ? 19.938 16.641 4.402 1 75.44 546 THR A CA 1
ATOM 4276 C C . THR A 1 546 ? 18.453 16.469 4.711 1 75.44 546 THR A C 1
ATOM 4278 O O . THR A 1 546 ? 17.859 17.281 5.414 1 75.44 546 THR A O 1
ATOM 4281 N N . ALA A 1 547 ? 17.891 15.453 4.188 1 77.19 547 ALA A N 1
ATOM 4282 C CA . ALA A 1 547 ? 16.453 15.25 4.379 1 77.19 547 ALA A CA 1
ATOM 4283 C C . ALA A 1 547 ? 16.156 14.773 5.797 1 77.19 547 ALA A C 1
ATOM 4285 O O . ALA A 1 547 ? 17.031 14.266 6.492 1 77.19 547 ALA A O 1
ATOM 4286 N N . ARG A 1 548 ? 14.883 15 6.145 1 71.31 548 ARG A N 1
ATOM 4287 C CA . ARG A 1 548 ? 14.391 14.602 7.461 1 71.31 548 ARG A CA 1
ATOM 4288 C C . ARG A 1 548 ? 14.297 13.078 7.57 1 71.31 548 ARG A C 1
ATOM 4290 O O . ARG A 1 548 ? 14.484 12.516 8.648 1 71.31 548 ARG A O 1
ATOM 4297 N N . TYR A 1 549 ? 14.086 12.344 6.605 1 76.44 549 TYR A N 1
ATOM 4298 C CA . TYR A 1 549 ? 13.883 10.898 6.508 1 76.44 549 TYR A CA 1
ATOM 4299 C C . TYR A 1 549 ? 12.75 10.445 7.426 1 76.44 549 TYR A C 1
ATOM 4301 O O . TYR A 1 549 ? 12.891 9.461 8.148 1 76.44 549 TYR A O 1
ATOM 4309 N N . ALA A 1 550 ? 11.672 11.305 7.445 1 76.88 550 ALA A N 1
ATOM 4310 C CA . ALA A 1 550 ? 10.43 10.812 8.047 1 76.88 550 ALA A CA 1
ATOM 4311 C C . ALA A 1 550 ? 9.805 9.719 7.191 1 76.88 550 ALA A C 1
ATOM 4313 O O . ALA A 1 550 ? 10.086 9.617 5.992 1 76.88 550 ALA A O 1
ATOM 4314 N N . GLU A 1 551 ? 9.078 8.891 7.797 1 83.25 551 GLU A N 1
ATOM 4315 C CA . GLU A 1 551 ? 8.461 7.77 7.098 1 83.25 551 GLU A CA 1
ATOM 4316 C C . GLU A 1 551 ? 7.707 8.242 5.855 1 83.25 551 GLU A C 1
ATOM 4318 O O . GLU A 1 551 ? 7.781 7.613 4.801 1 83.25 551 GLU A O 1
ATOM 4323 N N . GLU A 1 552 ? 7.043 9.359 5.922 1 83.94 552 GLU A N 1
ATOM 4324 C CA . GLU A 1 552 ? 6.23 9.867 4.82 1 83.94 552 GLU A CA 1
ATOM 4325 C C . GLU A 1 552 ? 7.109 10.375 3.68 1 83.94 552 GLU A C 1
ATOM 4327 O O . GLU A 1 552 ? 6.652 10.492 2.543 1 83.94 552 GLU A O 1
ATOM 4332 N N . ASP A 1 553 ? 8.344 10.617 3.941 1 85.19 553 ASP A N 1
ATOM 4333 C CA . ASP A 1 553 ? 9.25 11.133 2.924 1 85.19 553 ASP A CA 1
ATOM 4334 C C . ASP A 1 553 ? 9.602 10.055 1.902 1 85.19 553 ASP A C 1
ATOM 4336 O O . ASP A 1 553 ? 9.953 10.367 0.762 1 85.19 553 ASP A O 1
ATOM 4340 N N . PHE A 1 554 ? 9.516 8.836 2.336 1 89.19 554 PHE A N 1
ATOM 4341 C CA . PHE A 1 554 ? 9.859 7.734 1.449 1 89.19 554 PHE A CA 1
ATOM 4342 C C . PHE A 1 554 ? 8.797 7.555 0.369 1 89.19 554 PHE A C 1
ATOM 4344 O O . PHE A 1 554 ? 9.031 6.879 -0.634 1 89.19 554 PHE A O 1
ATOM 4351 N N . LEU A 1 555 ? 7.66 8.125 0.55 1 88.31 555 LEU A N 1
ATOM 4352 C CA . LEU A 1 555 ? 6.547 7.918 -0.369 1 88.31 555 LEU A CA 1
ATOM 4353 C C . LEU A 1 555 ? 6.754 8.703 -1.659 1 88.31 555 LEU A C 1
ATOM 4355 O O . LEU A 1 555 ? 6.664 8.141 -2.754 1 88.31 555 LEU A O 1
ATOM 4359 N N . GLU A 1 556 ? 7.059 10.008 -1.574 1 87.25 556 GLU A N 1
ATOM 4360 C CA . GLU A 1 556 ? 7.121 10.805 -2.793 1 87.25 556 GLU A CA 1
ATOM 4361 C C . GLU A 1 556 ? 8.367 11.688 -2.812 1 87.25 556 GLU A C 1
ATOM 4363 O O . GLU A 1 556 ? 9.117 11.695 -3.791 1 87.25 556 GLU A O 1
ATOM 4368 N N . SER A 1 557 ? 8.688 12.289 -1.732 1 85.38 557 SER A N 1
ATOM 4369 C CA . SER A 1 557 ? 9.727 13.312 -1.734 1 85.38 557 SER A CA 1
ATOM 4370 C C . SER A 1 557 ? 11.094 12.711 -2.035 1 85.38 557 SER A C 1
ATOM 4372 O O . SER A 1 557 ? 11.789 13.164 -2.945 1 85.38 557 SER A O 1
ATOM 4374 N N . LEU A 1 558 ? 11.5 11.688 -1.311 1 88.81 558 LEU A N 1
ATOM 4375 C CA . LEU A 1 558 ? 12.836 11.109 -1.465 1 88.81 558 LEU A CA 1
ATOM 4376 C C . LEU A 1 558 ? 12.984 10.438 -2.828 1 88.81 558 LEU A C 1
ATOM 4378 O O . LEU A 1 558 ? 13.961 10.68 -3.537 1 88.81 558 LEU A O 1
ATOM 4382 N N . PRO A 1 559 ? 11.977 9.617 -3.23 1 88.62 559 PRO A N 1
ATOM 4383 C CA . PRO A 1 559 ? 12.133 9 -4.551 1 88.62 559 PRO A CA 1
ATOM 4384 C C . PRO A 1 559 ? 12.125 10.023 -5.684 1 88.62 559 PRO A C 1
ATOM 4386 O O . PRO A 1 559 ? 12.812 9.836 -6.695 1 88.62 559 PRO A O 1
ATOM 4389 N N . LYS A 1 560 ? 11.375 11.102 -5.625 1 88.56 560 LYS A N 1
ATOM 4390 C CA . LYS A 1 560 ? 11.383 12.141 -6.648 1 88.56 560 LYS A CA 1
ATOM 4391 C C . LYS A 1 560 ? 12.75 12.797 -6.758 1 88.56 560 LYS A C 1
ATOM 4393 O O . LYS A 1 560 ? 13.25 13.023 -7.859 1 88.56 560 LYS A O 1
ATOM 4398 N N . LYS A 1 561 ? 13.344 13.078 -5.629 1 89.88 561 LYS A N 1
ATOM 4399 C CA . LYS A 1 561 ? 14.68 13.664 -5.613 1 89.88 561 LYS A CA 1
ATOM 4400 C C . LYS A 1 561 ? 15.695 12.711 -6.242 1 89.88 561 LYS A C 1
ATOM 4402 O O . LYS A 1 561 ? 16.578 13.141 -6.988 1 89.88 561 LYS A O 1
ATOM 4407 N N . LEU A 1 562 ? 15.516 11.469 -5.891 1 88.69 562 LEU A N 1
ATOM 4408 C CA . LEU A 1 562 ? 16.438 10.469 -6.426 1 88.69 562 LEU A CA 1
ATOM 4409 C C . LEU A 1 562 ? 16.281 10.359 -7.941 1 88.69 562 LEU A C 1
ATOM 4411 O O . LEU A 1 562 ? 17.281 10.289 -8.664 1 88.69 562 LEU A O 1
ATOM 4415 N N . ILE A 1 563 ? 15.102 10.352 -8.461 1 89.19 563 ILE A N 1
ATOM 4416 C CA . ILE A 1 563 ? 14.836 10.203 -9.883 1 89.19 563 ILE A CA 1
ATOM 4417 C C . ILE A 1 563 ? 15.375 11.422 -10.633 1 89.19 563 ILE A C 1
ATOM 4419 O O . ILE A 1 563 ? 16.062 11.273 -11.656 1 89.19 563 ILE A O 1
ATOM 4423 N N . ILE A 1 564 ? 15.141 12.641 -10.117 1 88.75 564 ILE A N 1
ATOM 4424 C CA . ILE A 1 564 ? 15.617 13.859 -10.773 1 88.75 564 ILE A CA 1
ATOM 4425 C C . ILE A 1 564 ? 17.141 13.914 -10.711 1 88.75 564 ILE A C 1
ATOM 4427 O O . ILE A 1 564 ? 17.797 14.312 -11.68 1 88.75 564 ILE A O 1
ATOM 4431 N N . GLY A 1 565 ? 17.656 13.469 -9.555 1 89.81 565 GLY A N 1
ATOM 4432 C CA . GLY A 1 565 ? 19.094 13.438 -9.422 1 89.81 565 GLY A CA 1
ATOM 4433 C C . GLY A 1 565 ? 19.766 12.492 -10.414 1 89.81 565 GLY A C 1
ATOM 4434 O O . GLY A 1 565 ? 20.734 12.867 -11.078 1 89.81 565 GLY A O 1
ATOM 4435 N N . LEU A 1 566 ? 19.219 11.344 -10.508 1 87.62 566 LEU A N 1
ATOM 4436 C CA . LEU A 1 566 ? 19.797 10.352 -11.406 1 87.62 566 LEU A CA 1
ATOM 4437 C C . LEU A 1 566 ? 19.594 10.75 -12.859 1 87.62 566 LEU A C 1
ATOM 4439 O O . LEU A 1 566 ? 20.484 10.57 -13.688 1 87.62 566 LEU A O 1
ATOM 4443 N N . ALA A 1 567 ? 18.453 11.266 -13.227 1 90.12 567 ALA A N 1
ATOM 4444 C CA . ALA A 1 567 ? 18.203 11.711 -14.594 1 90.12 567 ALA A CA 1
ATOM 4445 C C . ALA A 1 567 ? 19.141 12.844 -14.984 1 90.12 567 ALA A C 1
ATOM 4447 O O . ALA A 1 567 ? 19.703 12.844 -16.078 1 90.12 567 ALA A O 1
ATOM 4448 N N . SER A 1 568 ? 19.312 13.781 -14.086 1 91.62 568 SER A N 1
ATOM 4449 C CA . SER A 1 568 ? 20.203 14.891 -14.359 1 91.62 568 SER A CA 1
ATOM 4450 C C . SER A 1 568 ? 21.656 14.43 -14.461 1 91.62 568 SER A C 1
ATOM 4452 O O . SER A 1 568 ? 22.438 14.961 -15.258 1 91.62 568 SER A O 1
ATOM 4454 N N . LEU A 1 569 ? 22 13.469 -13.664 1 89 569 LEU A N 1
ATOM 4455 C CA . LEU A 1 569 ? 23.359 12.93 -13.727 1 89 569 LEU A CA 1
ATOM 4456 C C . LEU A 1 569 ? 23.609 12.25 -15.07 1 89 569 LEU A C 1
ATOM 4458 O O . LEU A 1 569 ? 24.688 12.398 -15.656 1 89 569 LEU A O 1
ATOM 4462 N N . PHE A 1 570 ? 22.672 11.57 -15.531 1 86.88 570 PHE A N 1
ATOM 4463 C CA . PHE A 1 570 ? 22.781 10.914 -16.828 1 86.88 570 PHE A CA 1
ATOM 4464 C C . PHE A 1 570 ? 22.953 11.938 -17.938 1 86.88 570 PHE A C 1
ATOM 4466 O O . PHE A 1 570 ? 23.797 11.773 -18.828 1 86.88 570 PHE A O 1
ATOM 4473 N N . ILE A 1 571 ? 22.125 12.977 -17.891 1 88.88 571 ILE A N 1
ATOM 4474 C CA . ILE A 1 571 ? 22.219 14.023 -18.906 1 88.88 571 ILE A CA 1
ATOM 4475 C C . ILE A 1 571 ? 23.578 14.703 -18.828 1 88.88 571 ILE A C 1
ATOM 4477 O O . ILE A 1 571 ? 24.172 15.023 -19.859 1 88.88 571 ILE A O 1
ATOM 4481 N N . ALA A 1 572 ? 24.062 14.844 -17.609 1 90.06 572 ALA A N 1
ATOM 4482 C CA . ALA A 1 572 ? 25.359 15.484 -17.422 1 90.06 572 ALA A CA 1
ATOM 4483 C C . ALA A 1 572 ? 26.469 14.641 -18.031 1 90.06 572 ALA A C 1
ATOM 4485 O O . ALA A 1 572 ? 27.328 15.164 -18.75 1 90.06 572 ALA A O 1
ATOM 4486 N N . ILE A 1 573 ? 26.438 13.383 -17.797 1 84.31 573 ILE A N 1
ATOM 4487 C CA . ILE A 1 573 ? 27.469 12.492 -18.297 1 84.31 573 ILE A CA 1
ATOM 4488 C C . ILE A 1 573 ? 27.375 12.406 -19.828 1 84.31 573 ILE A C 1
ATOM 4490 O O . ILE A 1 573 ? 28.375 12.492 -20.531 1 84.31 573 ILE A O 1
ATOM 4494 N N . ALA A 1 574 ? 26.203 12.305 -20.328 1 85.88 574 ALA A N 1
ATOM 4495 C CA . ALA A 1 574 ? 26 12.195 -21.781 1 85.88 574 ALA A CA 1
ATOM 4496 C C . ALA A 1 574 ? 26.484 13.453 -22.5 1 85.88 574 ALA A C 1
ATOM 4498 O O . ALA A 1 574 ? 27.188 13.367 -23.5 1 85.88 574 ALA A O 1
ATOM 4499 N N . THR A 1 575 ? 26.172 14.57 -21.984 1 89.06 575 THR A N 1
ATOM 4500 C CA . THR A 1 575 ? 26.547 15.82 -22.641 1 89.06 575 THR A CA 1
ATOM 4501 C C . THR A 1 575 ? 28.016 16.125 -22.438 1 89.06 575 THR A C 1
ATOM 4503 O O . THR A 1 575 ? 28.656 16.766 -23.281 1 89.06 575 THR A O 1
ATOM 4506 N N . MET A 1 576 ? 28.562 15.695 -21.344 1 87.62 576 MET A N 1
ATOM 4507 C CA . MET A 1 576 ? 30 15.828 -21.156 1 87.62 576 MET A CA 1
ATOM 4508 C C . MET A 1 576 ? 30.766 15.039 -22.219 1 87.62 576 MET A C 1
ATOM 4510 O O . MET A 1 576 ? 31.766 15.523 -22.766 1 87.62 576 MET A O 1
ATOM 4514 N N . MET A 1 577 ? 30.266 13.867 -22.516 1 84.31 577 MET A N 1
ATOM 4515 C CA . MET A 1 577 ? 30.906 13.039 -23.547 1 84.31 577 MET A CA 1
ATOM 4516 C C . MET A 1 577 ? 30.766 13.672 -24.922 1 84.31 577 MET A C 1
ATOM 4518 O O . MET A 1 577 ? 31.688 13.594 -25.734 1 84.31 577 MET A O 1
ATOM 4522 N N . VAL A 1 578 ? 29.656 14.297 -25.141 1 84.19 578 VAL A N 1
ATOM 4523 C CA . VAL A 1 578 ? 29.469 15.008 -26.406 1 84.19 578 VAL A CA 1
ATOM 4524 C C . VAL A 1 578 ? 30.438 16.188 -26.484 1 84.19 578 VAL A C 1
ATOM 4526 O O . VAL A 1 578 ? 31.047 16.422 -27.531 1 84.19 578 VAL A O 1
ATOM 4529 N N . ALA A 1 579 ? 30.547 16.891 -25.391 1 84.5 579 ALA A N 1
ATOM 4530 C CA . ALA A 1 579 ? 31.484 18.016 -25.344 1 84.5 579 ALA A CA 1
ATOM 4531 C C . ALA A 1 579 ? 32.906 17.547 -25.562 1 84.5 579 ALA A C 1
ATOM 4533 O O . ALA A 1 579 ? 33.688 18.203 -26.266 1 84.5 579 ALA A O 1
ATOM 4534 N N . PHE A 1 580 ? 33.25 16.5 -24.953 1 78.81 580 PHE A N 1
ATOM 4535 C CA . PHE A 1 580 ? 34.594 15.922 -25.109 1 78.81 580 PHE A CA 1
ATOM 4536 C C . PHE A 1 580 ? 34.812 15.508 -26.547 1 78.81 580 PHE A C 1
ATOM 4538 O O . PHE A 1 580 ? 35.906 15.766 -27.109 1 78.81 580 PHE A O 1
ATOM 4545 N N . GLY A 1 581 ? 33.906 14.805 -27.125 1 78.44 581 GLY A N 1
ATOM 4546 C CA . GLY A 1 581 ? 34.031 14.422 -28.516 1 78.44 581 GLY A CA 1
ATOM 4547 C C . GLY A 1 581 ? 34.156 15.609 -29.453 1 78.44 581 GLY A C 1
ATOM 4548 O O . GLY A 1 581 ? 34.969 15.578 -30.391 1 78.44 581 GLY A O 1
ATOM 4549 N N . ALA A 1 582 ? 33.406 16.641 -29.203 1 81 582 ALA A N 1
ATOM 4550 C CA . ALA A 1 582 ? 33.469 17.844 -30.031 1 81 582 ALA A CA 1
ATOM 4551 C C . ALA A 1 582 ? 34.844 18.516 -29.891 1 81 582 ALA A C 1
ATOM 4553 O O . ALA A 1 582 ? 35.406 19 -30.875 1 81 582 ALA A O 1
ATOM 4554 N N . THR A 1 583 ? 35.438 18.609 -28.734 1 79.44 583 THR A N 1
ATOM 4555 C CA . THR A 1 583 ? 36.75 19.203 -28.5 1 79.44 583 THR A CA 1
ATOM 4556 C C . THR A 1 583 ? 37.844 18.453 -29.281 1 79.44 583 THR A C 1
ATOM 4558 O O . THR A 1 583 ? 38.688 19.094 -29.906 1 79.44 583 THR A O 1
ATOM 4561 N N . PHE A 1 584 ? 37.719 17.234 -29.219 1 76.25 584 PHE A N 1
ATOM 4562 C CA . PHE A 1 584 ? 38.719 16.438 -29.906 1 76.25 584 PHE A CA 1
ATOM 4563 C C . PHE A 1 584 ? 38.594 16.594 -31.422 1 76.25 584 PHE A C 1
ATOM 4565 O O . PHE A 1 584 ? 39.625 16.609 -32.125 1 76.25 584 PHE A O 1
ATOM 4572 N N . THR A 1 585 ? 37.406 16.75 -31.859 1 77.44 585 THR A N 1
ATOM 4573 C CA . THR A 1 585 ? 37.219 16.938 -33.281 1 77.44 585 THR A CA 1
ATOM 4574 C C . THR A 1 585 ? 37.719 18.312 -33.719 1 77.44 585 THR A C 1
ATOM 4576 O O . THR A 1 585 ? 38.281 18.453 -34.812 1 77.44 585 THR A O 1
ATOM 4579 N N . ILE A 1 586 ? 37.531 19.281 -32.938 1 77.81 586 ILE A N 1
ATOM 4580 C CA . ILE A 1 586 ? 37.969 20.625 -33.281 1 77.81 586 ILE A CA 1
ATOM 4581 C C . ILE A 1 586 ? 39.5 20.688 -33.281 1 77.81 586 ILE A C 1
ATOM 4583 O O . ILE A 1 586 ? 40.094 21.25 -34.219 1 77.81 586 ILE A O 1
ATOM 4587 N N . VAL A 1 587 ? 40.125 20.094 -32.344 1 74.81 587 VAL A N 1
ATOM 4588 C CA . VAL A 1 587 ? 41.562 20.219 -32.188 1 74.81 587 VAL A CA 1
ATOM 4589 C C . VAL A 1 587 ? 42.281 19.344 -33.219 1 74.81 587 VAL A C 1
ATOM 4591 O O . VAL A 1 587 ? 43.312 19.75 -33.75 1 74.81 587 VAL A O 1
ATOM 4594 N N . LEU A 1 588 ? 41.656 18.234 -33.531 1 67.44 588 LEU A N 1
ATOM 4595 C CA . LEU A 1 588 ? 42.406 17.297 -34.375 1 67.44 588 LEU A CA 1
ATOM 4596 C C . LEU A 1 588 ? 41.938 17.359 -35.812 1 67.44 588 LEU A C 1
ATOM 4598 O O . LEU A 1 588 ? 42.531 16.719 -36.688 1 67.44 588 LEU A O 1
ATOM 4602 N N . SER A 1 589 ? 40.875 18.094 -36.125 1 68.88 589 SER A N 1
ATOM 4603 C CA . SER A 1 589 ? 40.281 18.062 -37.438 1 68.88 589 SER A CA 1
ATOM 4604 C C . SER A 1 589 ? 41.281 18.547 -38.5 1 68.88 589 SER A C 1
ATOM 4606 O O . SER A 1 589 ? 41.188 18.141 -39.656 1 68.88 589 SER A O 1
ATOM 4608 N N . LYS A 1 590 ? 42.156 19.438 -38.125 1 64.19 590 LYS A N 1
ATOM 4609 C CA . LYS A 1 590 ? 43.031 19.953 -39.156 1 64.19 590 LYS A CA 1
ATOM 4610 C C . LYS A 1 590 ? 43.906 18.844 -39.719 1 64.19 590 LYS A C 1
ATOM 4612 O O . LYS A 1 590 ? 44.125 18.781 -40.938 1 64.19 590 LYS A O 1
ATOM 4617 N N . LYS A 1 591 ? 44.281 18 -38.906 1 62.44 591 LYS A N 1
ATOM 4618 C CA . LYS A 1 591 ? 45.219 16.984 -39.406 1 62.44 591 LYS A CA 1
ATOM 4619 C C . LYS A 1 591 ? 44.5 15.656 -39.656 1 62.44 591 LYS A C 1
ATOM 4621 O O . LYS A 1 591 ? 44.844 14.922 -40.594 1 62.44 591 LYS A O 1
ATOM 4626 N N . PHE A 1 592 ? 43.594 15.305 -38.906 1 62.81 592 PHE A N 1
ATOM 4627 C CA . PHE A 1 592 ? 42.969 13.992 -38.969 1 62.81 592 PHE A CA 1
ATOM 4628 C C . PHE A 1 592 ? 41.469 14.117 -39.062 1 62.81 592 PHE A C 1
ATOM 4630 O O . PHE A 1 592 ? 40.75 14.195 -38.062 1 62.81 592 PHE A O 1
ATOM 4637 N N . ASN A 1 593 ? 40.844 14.219 -40.219 1 63.66 593 ASN A N 1
ATOM 4638 C CA . ASN A 1 593 ? 39.438 14.398 -40.438 1 63.66 593 ASN A CA 1
ATOM 4639 C C . ASN A 1 593 ? 38.625 13.172 -40 1 63.66 593 ASN A C 1
ATOM 4641 O O . ASN A 1 593 ? 37.438 13.281 -39.688 1 63.66 593 ASN A O 1
ATOM 4645 N N . TRP A 1 594 ? 39.375 12.023 -39.906 1 63.88 594 TRP A N 1
ATOM 4646 C CA . TRP A 1 594 ? 38.594 10.805 -39.656 1 63.88 594 TRP A CA 1
ATOM 4647 C C . TRP A 1 594 ? 38.5 10.516 -38.156 1 63.88 594 TRP A C 1
ATOM 4649 O O . TRP A 1 594 ? 37.812 9.578 -37.75 1 63.88 594 TRP A O 1
ATOM 4659 N N . VAL A 1 595 ? 39.094 11.273 -37.281 1 66.19 595 VAL A N 1
ATOM 4660 C CA . VAL A 1 595 ? 39.25 10.984 -35.875 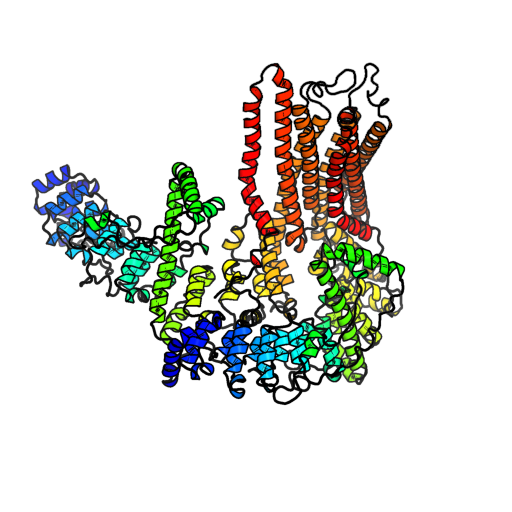1 66.19 595 VAL A CA 1
ATOM 4661 C C . VAL A 1 595 ? 37.875 11.133 -35.188 1 66.19 595 VAL A C 1
ATOM 4663 O O . VAL A 1 595 ? 37.656 10.531 -34.125 1 66.19 595 VAL A O 1
ATOM 4666 N N . TYR A 1 596 ? 36.906 11.703 -35.906 1 71.75 596 TYR A N 1
ATOM 4667 C CA . TYR A 1 596 ? 35.594 11.922 -35.25 1 71.75 596 TYR A CA 1
ATOM 4668 C C . TYR A 1 596 ? 34.875 10.602 -35.062 1 71.75 596 TYR A C 1
ATOM 4670 O O . TYR A 1 596 ? 34.094 10.445 -34.125 1 71.75 596 TYR A O 1
ATOM 4678 N N . ILE A 1 597 ? 35.188 9.656 -35.906 1 73 597 ILE A N 1
ATOM 4679 C CA . ILE A 1 597 ? 34.406 8.406 -35.875 1 73 597 ILE A CA 1
ATOM 4680 C C . ILE A 1 597 ? 34.812 7.586 -34.656 1 73 597 ILE A C 1
ATOM 4682 O O . ILE A 1 597 ? 33.969 7.23 -33.844 1 73 597 ILE A O 1
ATOM 4686 N N . PRO A 1 598 ? 36.125 7.355 -34.406 1 70.12 598 PRO A N 1
ATOM 4687 C CA . PRO A 1 598 ? 36.469 6.555 -33.25 1 70.12 598 PRO A CA 1
ATOM 4688 C C . PRO A 1 598 ? 36.156 7.27 -31.922 1 70.12 598 PRO A C 1
ATOM 4690 O O . PRO A 1 598 ? 35.781 6.625 -30.938 1 70.12 598 PRO A O 1
ATOM 4693 N N . ILE A 1 599 ? 36.156 8.555 -31.922 1 70.56 599 ILE A N 1
ATOM 4694 C CA . ILE A 1 599 ? 35.906 9.297 -30.688 1 70.56 599 ILE A CA 1
ATOM 4695 C C . ILE A 1 599 ? 34.438 9.227 -30.344 1 70.56 599 ILE A C 1
ATOM 4697 O O . ILE A 1 599 ? 34.062 9.055 -29.188 1 70.56 599 ILE A O 1
ATOM 4701 N N . THR A 1 600 ? 33.656 9.336 -31.406 1 75.19 600 THR A N 1
ATOM 4702 C CA . THR A 1 600 ? 32.219 9.234 -31.156 1 75.19 600 THR A CA 1
ATOM 4703 C C . THR A 1 600 ? 31.859 7.828 -30.703 1 75.19 600 THR A C 1
ATOM 4705 O O . THR A 1 600 ? 30.984 7.664 -29.844 1 75.19 600 THR A O 1
ATOM 4708 N N . LEU A 1 601 ? 32.562 6.902 -31.203 1 72.69 601 LEU A N 1
ATOM 4709 C CA . LEU A 1 601 ? 32.281 5.523 -30.828 1 72.69 601 LEU A CA 1
ATOM 4710 C C . LEU A 1 601 ? 32.719 5.254 -29.391 1 72.69 601 LEU A C 1
ATOM 4712 O O . LEU A 1 601 ? 32 4.594 -28.641 1 72.69 601 LEU A O 1
ATOM 4716 N N . LEU A 1 602 ? 33.812 5.824 -29.047 1 68.88 602 LEU A N 1
ATOM 4717 C CA . LEU A 1 602 ? 34.312 5.617 -27.703 1 68.88 602 LEU A CA 1
ATOM 4718 C C . LEU A 1 602 ? 33.469 6.379 -26.688 1 68.88 602 LEU A C 1
ATOM 4720 O O . LEU A 1 602 ? 33.25 5.895 -25.562 1 68.88 602 LEU A O 1
ATOM 4724 N N . ALA A 1 603 ? 32.969 7.551 -27.094 1 74.12 603 ALA A N 1
ATOM 4725 C CA . ALA A 1 603 ? 32.156 8.367 -26.203 1 74.12 603 ALA A CA 1
ATOM 4726 C C . ALA A 1 603 ? 30.781 7.742 -26 1 74.12 603 ALA A C 1
ATOM 4728 O O . ALA A 1 603 ? 30.141 7.949 -24.953 1 74.12 603 ALA A O 1
ATOM 4729 N N . SER A 1 604 ? 30.438 6.945 -26.953 1 78 604 SER A N 1
ATOM 4730 C CA . SER A 1 604 ? 29.109 6.352 -26.859 1 78 604 SER A CA 1
ATOM 4731 C C . SER A 1 604 ? 29.109 5.148 -25.922 1 78 604 SER A C 1
ATOM 4733 O O . SER A 1 604 ? 28.062 4.777 -25.391 1 78 604 SER A O 1
ATOM 4735 N N . PHE A 1 605 ? 30.266 4.648 -25.578 1 69.94 605 PHE A N 1
ATOM 4736 C CA . PHE A 1 605 ? 30.328 3.424 -24.797 1 69.94 605 PHE A CA 1
ATOM 4737 C C . PHE A 1 605 ? 29.906 3.68 -23.344 1 69.94 605 PHE A C 1
ATOM 4739 O O . PHE A 1 605 ? 29.031 3 -22.828 1 69.94 605 PHE A O 1
ATOM 4746 N N . PRO A 1 606 ? 30.484 4.652 -22.734 1 70.62 606 PRO A N 1
ATOM 4747 C CA . PRO A 1 606 ? 30.094 4.895 -21.344 1 70.62 606 PRO A CA 1
ATOM 4748 C C . PRO A 1 606 ? 28.625 5.309 -21.219 1 70.62 606 PRO A C 1
ATOM 4750 O O . PRO A 1 606 ? 27.953 4.945 -20.25 1 70.62 606 PRO A O 1
ATOM 4753 N N . VAL A 1 607 ? 28.125 5.949 -22.156 1 75.88 607 VAL A N 1
ATOM 4754 C CA . VAL A 1 607 ? 26.734 6.391 -22.125 1 75.88 607 VAL A CA 1
ATOM 4755 C C . VAL A 1 607 ? 25.812 5.188 -22.281 1 75.88 607 VAL A C 1
ATOM 4757 O O . VAL A 1 607 ? 24.812 5.066 -21.562 1 75.88 607 VAL A O 1
ATOM 4760 N N . THR A 1 608 ? 26.219 4.293 -23.172 1 71.69 608 THR A N 1
ATOM 4761 C CA . THR A 1 608 ? 25.406 3.105 -23.391 1 71.69 608 THR A CA 1
ATOM 4762 C C . THR A 1 608 ? 25.484 2.168 -22.188 1 71.69 608 THR A C 1
ATOM 4764 O O . THR A 1 608 ? 24.484 1.57 -21.797 1 71.69 608 THR A O 1
ATOM 4767 N N . LEU A 1 609 ? 26.625 2.174 -21.641 1 66.94 609 LEU A N 1
ATOM 4768 C CA . LEU A 1 609 ? 26.797 1.304 -20.484 1 66.94 609 LEU A CA 1
ATOM 4769 C C . LEU A 1 609 ? 26 1.819 -19.297 1 66.94 609 LEU A C 1
ATOM 4771 O O . LEU A 1 609 ? 25.375 1.036 -18.578 1 66.94 609 LEU A O 1
ATOM 4775 N N . PHE A 1 610 ? 26 3.061 -19.141 1 70.94 610 PHE A N 1
ATOM 4776 C CA . PHE A 1 610 ? 25.234 3.648 -18.047 1 70.94 610 PHE A CA 1
ATOM 4777 C C . PHE A 1 610 ? 23.75 3.449 -18.266 1 70.94 610 PHE A C 1
ATOM 4779 O O . PHE A 1 610 ? 23.016 3.115 -17.328 1 70.94 610 PHE A O 1
ATOM 4786 N N . ALA A 1 611 ? 23.359 3.516 -19.422 1 72.69 611 ALA A N 1
ATOM 4787 C CA . ALA A 1 611 ? 21.953 3.34 -19.75 1 72.69 611 ALA A CA 1
ATOM 4788 C C . ALA A 1 611 ? 21.516 1.894 -19.531 1 72.69 611 ALA A C 1
ATOM 4790 O O . ALA A 1 611 ? 20.453 1.64 -18.969 1 72.69 611 ALA A O 1
ATOM 4791 N N . LEU A 1 612 ? 22.406 1.01 -19.891 1 67.69 612 LEU A N 1
ATOM 4792 C CA . LEU A 1 612 ? 22.047 -0.4 -19.766 1 67.69 612 LEU A CA 1
ATOM 4793 C C . LEU A 1 612 ? 22.016 -0.839 -18.312 1 67.69 612 LEU A C 1
ATOM 4795 O O . LEU A 1 612 ? 21.172 -1.644 -17.922 1 67.69 612 LEU A O 1
ATOM 4799 N N . LEU A 1 613 ? 22.797 -0.249 -17.547 1 64.75 613 LEU A N 1
ATOM 4800 C CA . LEU A 1 613 ? 22.906 -0.698 -16.172 1 64.75 613 LEU A CA 1
ATOM 4801 C C . LEU A 1 613 ? 21.891 0.011 -15.273 1 64.75 613 LEU A C 1
ATOM 4803 O O . LEU A 1 613 ? 21.344 -0.588 -14.344 1 64.75 613 LEU A O 1
ATOM 4807 N N . GLN A 1 614 ? 21.625 1.207 -15.625 1 73.25 614 GLN A N 1
ATOM 4808 C CA . GLN A 1 614 ? 20.812 1.987 -14.688 1 73.25 614 GLN A CA 1
ATOM 4809 C C . GLN A 1 614 ? 19.391 2.18 -15.211 1 73.25 614 GLN A C 1
ATOM 4811 O O . GLN A 1 614 ? 18.484 2.506 -14.445 1 73.25 614 GLN A O 1
ATOM 4816 N N . LEU A 1 615 ? 19.219 1.829 -16.422 1 76.19 615 LEU A N 1
ATOM 4817 C CA . LEU A 1 615 ? 17.953 2.178 -17.047 1 76.19 615 LEU A CA 1
ATOM 4818 C C . LEU A 1 615 ? 16.828 1.313 -16.484 1 76.19 615 LEU A C 1
ATOM 4820 O O . LEU A 1 615 ? 15.742 1.82 -16.172 1 76.19 615 LEU A O 1
ATOM 4824 N N . PRO A 1 616 ? 17.109 0.01 -16.297 1 73.12 616 PRO A N 1
ATOM 4825 C CA . PRO A 1 616 ? 15.992 -0.774 -15.766 1 73.12 616 PRO A CA 1
ATOM 4826 C C . PRO A 1 616 ? 15.578 -0.33 -14.359 1 73.12 616 PRO A C 1
ATOM 4828 O O . PRO A 1 616 ? 14.383 -0.257 -14.062 1 73.12 616 PRO A O 1
ATOM 4831 N N . LEU A 1 617 ? 16.531 -0.042 -13.586 1 74.5 617 LEU A N 1
ATOM 4832 C CA . LEU A 1 617 ? 16.234 0.438 -12.242 1 74.5 617 LEU A CA 1
ATOM 4833 C C . LEU A 1 617 ? 15.555 1.802 -12.289 1 74.5 617 LEU A C 1
ATOM 4835 O O . LEU A 1 617 ? 14.609 2.059 -11.539 1 74.5 617 LEU A O 1
ATOM 4839 N N . PHE A 1 618 ? 16.016 2.566 -13.227 1 84.12 618 PHE A N 1
ATOM 4840 C CA . PHE A 1 618 ? 15.453 3.908 -13.375 1 84.12 618 PHE A CA 1
ATOM 4841 C C . PHE A 1 618 ? 14.008 3.848 -13.828 1 84.12 618 PHE A C 1
ATOM 4843 O O . PHE A 1 618 ? 13.156 4.57 -13.312 1 84.12 618 PHE A O 1
ATOM 4850 N N . ILE A 1 619 ? 13.766 2.986 -14.727 1 78.06 619 ILE A N 1
ATOM 4851 C CA . ILE A 1 619 ? 12.406 2.854 -15.234 1 78.06 619 ILE A CA 1
ATOM 4852 C C . ILE A 1 619 ? 11.492 2.32 -14.141 1 78.06 619 ILE A C 1
ATOM 4854 O O . ILE A 1 619 ? 10.352 2.771 -14 1 78.06 619 ILE A O 1
ATOM 4858 N N . GLN A 1 620 ? 11.977 1.443 -13.383 1 77.12 620 GLN A N 1
ATOM 4859 C CA . GLN A 1 620 ? 11.195 0.895 -12.281 1 77.12 620 GLN A CA 1
ATOM 4860 C C . GLN A 1 620 ? 10.883 1.967 -11.242 1 77.12 620 GLN A C 1
ATOM 4862 O O . GLN A 1 620 ? 9.766 2.021 -10.711 1 77.12 620 GLN A O 1
ATOM 4867 N N . MET A 1 621 ? 11.828 2.805 -11.023 1 84.12 621 MET A N 1
ATOM 4868 C CA . MET A 1 621 ? 11.641 3.875 -10.047 1 84.12 621 MET A CA 1
ATOM 4869 C C . MET A 1 621 ? 10.602 4.879 -10.531 1 84.12 621 MET A C 1
ATOM 4871 O O . MET A 1 621 ? 9.734 5.309 -9.766 1 84.12 621 MET A O 1
ATOM 4875 N N . VAL A 1 622 ? 10.656 5.168 -11.812 1 84.75 622 VAL A N 1
ATOM 4876 C CA . VAL A 1 622 ? 9.734 6.137 -12.391 1 84.75 622 VAL A CA 1
ATOM 4877 C C . VAL A 1 622 ? 8.328 5.551 -12.43 1 84.75 622 VAL A C 1
ATOM 4879 O O . VAL A 1 622 ? 7.355 6.234 -12.109 1 84.75 622 VAL A O 1
ATOM 4882 N N . ARG A 1 623 ? 8.281 4.277 -12.672 1 80.19 623 ARG A N 1
ATOM 4883 C CA . ARG A 1 623 ? 6.98 3.621 -12.734 1 80.19 623 ARG A CA 1
ATOM 4884 C C . ARG A 1 623 ? 6.367 3.475 -11.344 1 80.19 623 ARG A C 1
ATOM 4886 O O . ARG A 1 623 ? 5.16 3.635 -11.172 1 80.19 623 ARG A O 1
ATOM 4893 N N . SER A 1 624 ? 7.145 3.217 -10.453 1 80 624 SER A N 1
ATOM 4894 C CA . SER A 1 624 ? 6.664 3.021 -9.086 1 80 624 SER A CA 1
ATOM 4895 C C . SER A 1 624 ? 6.223 4.34 -8.461 1 80 624 SER A C 1
ATOM 4897 O O . SER A 1 624 ? 5.246 4.383 -7.707 1 80 624 SER A O 1
ATOM 4899 N N . THR A 1 625 ? 6.824 5.395 -8.789 1 83.38 625 THR A N 1
ATOM 4900 C CA . THR A 1 625 ? 6.555 6.676 -8.141 1 83.38 625 THR A CA 1
ATOM 4901 C C . THR A 1 625 ? 5.449 7.426 -8.875 1 83.38 625 THR A C 1
ATOM 4903 O O . THR A 1 625 ? 4.555 8 -8.25 1 83.38 625 THR A O 1
ATOM 4906 N N . PHE A 1 626 ? 5.531 7.336 -10.156 1 77.31 626 PHE A N 1
ATOM 4907 C CA . PHE A 1 626 ? 4.578 8.141 -10.914 1 77.31 626 PHE A CA 1
ATOM 4908 C C . PHE A 1 626 ? 3.492 7.262 -11.523 1 77.31 626 PHE A C 1
ATOM 4910 O O . PHE A 1 626 ? 2.467 7.762 -11.984 1 77.31 626 PHE A O 1
ATOM 4917 N N . GLY A 1 627 ? 3.822 5.973 -11.469 1 69.88 627 GLY A N 1
ATOM 4918 C CA . GLY A 1 627 ? 2.863 5.082 -12.102 1 69.88 627 GLY A CA 1
ATOM 4919 C C . GLY A 1 627 ? 1.75 4.645 -11.172 1 69.88 627 GLY A C 1
ATOM 4920 O O . GLY A 1 627 ? 1.983 4.418 -9.984 1 69.88 627 GLY A O 1
ATOM 4921 N N . ARG A 1 628 ? 0.516 4.918 -11.352 1 63.28 628 ARG A N 1
ATOM 4922 C CA . ARG A 1 628 ? -0.655 4.633 -10.523 1 63.28 628 ARG A CA 1
ATOM 4923 C C . ARG A 1 628 ? -1.078 3.174 -10.664 1 63.28 628 ARG A C 1
ATOM 4925 O O . ARG A 1 628 ? -2.254 2.881 -10.891 1 63.28 628 ARG A O 1
ATOM 4932 N N . SER A 1 629 ? 0.035 2.201 -10.516 1 63.25 629 SER A N 1
ATOM 4933 C CA . SER A 1 629 ? -0.405 0.861 -10.891 1 63.25 629 SER A CA 1
ATOM 4934 C C . SER A 1 629 ? -1.216 0.214 -9.766 1 63.25 629 SER A C 1
ATOM 4936 O O . SER A 1 629 ? -2.283 -0.35 -10.016 1 63.25 629 SER A O 1
ATOM 4938 N N . ILE A 1 630 ? -0.753 0.33 -8.453 1 63.31 630 ILE A N 1
ATOM 4939 C CA . ILE A 1 630 ? -1.456 -0.429 -7.426 1 63.31 630 ILE A CA 1
ATOM 4940 C C . ILE A 1 630 ? -2.801 0.231 -7.129 1 63.31 630 ILE A C 1
ATOM 4942 O O . ILE A 1 630 ? -3.709 -0.412 -6.598 1 63.31 630 ILE A O 1
ATOM 4946 N N . PHE A 1 631 ? -3.09 1.307 -7.805 1 67 631 PHE A N 1
ATOM 4947 C CA . PHE A 1 631 ? -4.238 2.117 -7.422 1 67 631 PHE A CA 1
ATOM 4948 C C . PHE A 1 631 ? -5.383 1.935 -8.414 1 67 631 PHE A C 1
ATOM 4950 O O . PHE A 1 631 ? -6.504 2.381 -8.164 1 67 631 PHE A O 1
ATOM 4957 N N . ARG A 1 632 ? -5.086 1.095 -9.414 1 79.25 632 ARG A N 1
ATOM 4958 C CA . ARG A 1 632 ? -6.129 1.028 -10.43 1 79.25 632 ARG A CA 1
ATOM 4959 C C . ARG A 1 632 ? -6.898 -0.286 -10.344 1 79.25 632 ARG A C 1
ATOM 4961 O O . ARG A 1 632 ? -6.344 -1.354 -10.602 1 79.25 632 ARG A O 1
ATOM 4968 N N . PRO A 1 633 ? -8.164 -0.131 -9.992 1 82.69 633 PRO A N 1
ATOM 4969 C CA . PRO A 1 633 ? -8.961 -1.354 -9.883 1 82.69 633 PRO A CA 1
ATOM 4970 C C . PRO A 1 633 ? -9.227 -2.008 -11.234 1 82.69 633 PRO A C 1
ATOM 4972 O O . PRO A 1 633 ? -9.312 -1.315 -12.25 1 82.69 633 PRO A O 1
ATOM 4975 N N . GLN A 1 634 ? -9.125 -3.293 -11.281 1 82.94 634 GLN A N 1
ATOM 4976 C CA . GLN A 1 634 ? -9.477 -4.094 -12.453 1 82.94 634 GLN A CA 1
ATOM 4977 C C . GLN A 1 634 ? -10.789 -4.836 -12.227 1 82.94 634 GLN A C 1
ATOM 4979 O O . GLN A 1 634 ? -11.062 -5.309 -11.125 1 82.94 634 GLN A O 1
ATOM 4984 N N . ASN A 1 635 ? -11.57 -4.777 -13.219 1 81.56 635 ASN A N 1
ATOM 4985 C CA . ASN A 1 635 ? -12.844 -5.469 -13.102 1 81.56 635 ASN A CA 1
ATOM 4986 C C . ASN A 1 635 ? -12.656 -6.98 -12.984 1 81.56 635 ASN A C 1
ATOM 4988 O O . ASN A 1 635 ? -11.891 -7.574 -13.742 1 81.56 635 ASN A O 1
ATOM 4992 N N . ILE A 1 636 ? -13.273 -7.488 -12.039 1 80.06 636 ILE A N 1
ATOM 4993 C CA . ILE A 1 636 ? -13.133 -8.914 -11.75 1 80.06 636 ILE A CA 1
ATOM 4994 C C . ILE A 1 636 ? -13.977 -9.727 -12.734 1 80.06 636 ILE A C 1
ATOM 4996 O O . ILE A 1 636 ? -13.625 -10.859 -13.07 1 80.06 636 ILE A O 1
ATOM 5000 N N . TRP A 1 637 ? -15.133 -9.039 -13.195 1 79.12 637 TRP A N 1
ATOM 5001 C CA . TRP A 1 637 ? -16.062 -9.805 -14.023 1 79.12 637 TRP A CA 1
ATOM 5002 C C . TRP A 1 637 ? -15.875 -9.469 -15.5 1 79.12 637 TRP A C 1
ATOM 5004 O O . TRP A 1 637 ? -15.688 -8.305 -15.867 1 79.12 637 TRP A O 1
ATOM 5014 N N . MET B 1 1 ? -28.188 -17.703 9.086 1 19.22 1 MET B N 1
ATOM 5015 C CA . MET B 1 1 ? -27.031 -16.922 8.641 1 19.22 1 MET B CA 1
ATOM 5016 C C . MET B 1 1 ? -25.891 -17.844 8.219 1 19.22 1 MET B C 1
ATOM 5018 O O . MET B 1 1 ? -25.078 -18.25 9.039 1 19.22 1 MET B O 1
ATOM 5022 N N . ALA B 1 2 ? -26.031 -18.844 7.375 1 25 2 ALA B N 1
ATOM 5023 C CA . ALA B 1 2 ? -25.312 -20.109 7.234 1 25 2 ALA B CA 1
ATOM 5024 C C . ALA B 1 2 ? -23.938 -19.891 6.609 1 25 2 ALA B C 1
ATOM 5026 O O . ALA B 1 2 ? -23.844 -19.5 5.445 1 25 2 ALA B O 1
ATOM 5027 N N . LEU B 1 3 ? -23.031 -19.359 7.344 1 31.09 3 LEU B N 1
ATOM 5028 C CA . LEU B 1 3 ? -21.594 -19.203 7.223 1 31.09 3 LEU B CA 1
ATOM 5029 C C . LEU B 1 3 ? -20.969 -20.438 6.574 1 31.09 3 LEU B C 1
ATOM 5031 O O . LEU B 1 3 ? -21.25 -21.562 6.98 1 31.09 3 LEU B O 1
ATOM 5035 N N . ILE B 1 4 ? -20.922 -20.547 5.289 1 37.31 4 ILE B N 1
ATOM 5036 C CA . ILE B 1 4 ? -20.266 -21.75 4.816 1 37.31 4 ILE B CA 1
ATOM 5037 C C . ILE B 1 4 ? -19.094 -22.109 5.746 1 37.31 4 ILE B C 1
ATOM 5039 O O . ILE B 1 4 ? -18.047 -21.453 5.703 1 37.31 4 ILE B O 1
ATOM 5043 N N . THR B 1 5 ? -19.406 -22.328 7.082 1 35.38 5 THR B N 1
ATOM 5044 C CA . THR B 1 5 ? -18.469 -22.766 8.102 1 35.38 5 THR B CA 1
ATOM 5045 C C . THR B 1 5 ? -17.766 -24.062 7.676 1 35.38 5 THR B C 1
ATOM 5047 O O . THR B 1 5 ? -18.422 -25 7.219 1 35.38 5 THR B O 1
ATOM 5050 N N . THR B 1 6 ? -16.547 -24.078 7.43 1 35.28 6 THR B N 1
ATOM 5051 C CA . THR B 1 6 ? -15.773 -25.297 7.199 1 35.28 6 THR B CA 1
ATOM 5052 C C . THR B 1 6 ? -16.281 -26.422 8.086 1 35.28 6 THR B C 1
ATOM 5054 O O . THR B 1 6 ? -16.312 -27.578 7.664 1 35.28 6 THR B O 1
ATOM 5057 N N . GLY B 1 7 ? -16.297 -26.359 9.5 1 32.62 7 GLY B N 1
ATOM 5058 C CA . GLY B 1 7 ? -16.438 -27.547 10.312 1 32.62 7 GLY B CA 1
ATOM 5059 C C . GLY B 1 7 ? -17.844 -28.109 10.328 1 32.62 7 GLY B C 1
ATOM 5060 O O . GLY B 1 7 ? -18.109 -29.125 10.961 1 32.62 7 GLY B O 1
ATOM 5061 N N . GLY B 1 8 ? -18.922 -27.297 10.492 1 31.64 8 GLY B N 1
ATOM 5062 C CA . GLY B 1 8 ? -20.094 -27.984 10.992 1 31.64 8 GLY B CA 1
ATOM 5063 C C . GLY B 1 8 ? -20.719 -28.922 9.969 1 31.64 8 GLY B C 1
ATOM 5064 O O . GLY B 1 8 ? -20.453 -28.797 8.766 1 31.64 8 GLY B O 1
ATOM 5065 N N . ASN B 1 9 ? -21.328 -30.062 10.516 1 31.86 9 ASN B N 1
ATOM 5066 C CA . ASN B 1 9 ? -22.125 -31.141 9.938 1 31.86 9 ASN B CA 1
ATOM 5067 C C . ASN B 1 9 ? -23.281 -30.578 9.094 1 31.86 9 ASN B C 1
ATOM 5069 O O . ASN B 1 9 ? -24.156 -29.891 9.617 1 31.86 9 ASN B O 1
ATOM 5073 N N . PRO B 1 10 ? -23.094 -30.281 7.852 1 34.41 10 PRO B N 1
ATOM 5074 C CA . PRO B 1 10 ? -24.297 -29.891 7.09 1 34.41 10 PRO B CA 1
ATOM 5075 C C . PRO B 1 10 ? -25.422 -30.922 7.211 1 34.41 10 PRO B C 1
ATOM 5077 O O . PRO B 1 10 ? -25.234 -32.094 6.891 1 34.41 10 PRO B O 1
ATOM 5080 N N . SER B 1 11 ? -26.234 -30.875 8.195 1 32.66 11 SER B N 1
ATOM 5081 C CA . SER B 1 11 ? -27.469 -31.656 8.062 1 32.66 11 SER B CA 1
ATOM 5082 C C . SER B 1 11 ? -28.203 -31.312 6.77 1 32.66 11 SER B C 1
ATOM 5084 O O . SER B 1 11 ? -28.75 -30.219 6.633 1 32.66 11 SER B O 1
ATOM 5086 N N . SER B 1 12 ? -27.844 -31.828 5.664 1 35.56 12 SER B N 1
ATOM 5087 C CA . SER B 1 12 ? -28.469 -31.781 4.348 1 35.56 12 SER B CA 1
ATOM 5088 C C . SER B 1 12 ? -29.906 -32.312 4.391 1 35.56 12 SER B C 1
ATOM 5090 O O . SER B 1 12 ? -30.125 -33.5 4.484 1 35.56 12 SER B O 1
ATOM 5092 N N . SER B 1 13 ? -30.875 -31.672 4.91 1 36.06 13 SER B N 1
ATOM 5093 C CA . SER B 1 13 ? -32.219 -32.188 4.641 1 36.06 13 SER B CA 1
ATOM 5094 C C . SER B 1 13 ? -32.531 -32.156 3.148 1 36.06 13 SER B C 1
ATOM 5096 O O . SER B 1 13 ? -31.906 -31.406 2.391 1 36.06 13 SER B O 1
ATOM 5098 N N . ALA B 1 14 ? -33.594 -32.938 2.588 1 42.53 14 ALA B N 1
ATOM 5099 C CA . ALA B 1 14 ? -34.188 -33.188 1.276 1 42.53 14 ALA B CA 1
ATOM 5100 C C . ALA B 1 14 ? -34.5 -31.859 0.567 1 42.53 14 ALA B C 1
ATOM 5102 O O . ALA B 1 14 ? -34.469 -31.797 -0.663 1 42.53 14 ALA B O 1
ATOM 5103 N N . THR B 1 15 ? -35.031 -30.906 1.2 1 42.81 15 THR B N 1
ATOM 5104 C CA . THR B 1 15 ? -35.469 -29.625 0.677 1 42.81 15 THR B CA 1
ATOM 5105 C C . THR B 1 15 ? -34.281 -28.812 0.178 1 42.81 15 THR B C 1
ATOM 5107 O O . THR B 1 15 ? -34.469 -27.875 -0.605 1 42.81 15 THR B O 1
ATOM 5110 N N . ASP B 1 16 ? -33.125 -28.984 0.663 1 45.06 16 ASP B N 1
ATOM 5111 C CA . ASP B 1 16 ? -31.891 -28.312 0.305 1 45.06 16 ASP B CA 1
ATOM 5112 C C . ASP B 1 16 ? -31.422 -28.719 -1.089 1 45.06 16 ASP B C 1
ATOM 5114 O O . ASP B 1 16 ? -30.875 -27.906 -1.833 1 45.06 16 ASP B O 1
ATOM 5118 N N . ASP B 1 17 ? -31.641 -29.938 -1.413 1 45.25 17 ASP B N 1
ATOM 5119 C CA . ASP B 1 17 ? -31.266 -30.5 -2.709 1 45.25 17 ASP B CA 1
ATOM 5120 C C . ASP B 1 17 ? -32.094 -29.875 -3.834 1 45.25 17 ASP B C 1
ATOM 5122 O O . ASP B 1 17 ? -31.547 -29.609 -4.918 1 45.25 17 ASP B O 1
ATOM 5126 N N . ILE B 1 18 ? -33.406 -29.781 -3.666 1 45.25 18 ILE B N 1
ATOM 5127 C CA . ILE B 1 18 ? -34.25 -29.172 -4.684 1 45.25 18 ILE B CA 1
ATOM 5128 C C . ILE B 1 18 ? -33.844 -27.719 -4.91 1 45.25 18 ILE B C 1
ATOM 5130 O O . ILE B 1 18 ? -33.844 -27.234 -6.043 1 45.25 18 ILE B O 1
ATOM 5134 N N . GLU B 1 19 ? -33.625 -27 -3.893 1 49.12 19 GLU B N 1
ATOM 5135 C CA . GLU B 1 19 ? -33.25 -25.578 -3.953 1 49.12 19 GLU B CA 1
ATOM 5136 C C . GLU B 1 19 ? -31.906 -25.391 -4.648 1 49.12 19 GLU B C 1
ATOM 5138 O O . GLU B 1 19 ? -31.703 -24.406 -5.371 1 49.12 19 GLU B O 1
ATOM 5143 N N . LEU B 1 20 ? -30.938 -26.406 -4.535 1 51.72 20 LEU B N 1
ATOM 5144 C CA . LEU B 1 20 ? -29.578 -26.391 -5.078 1 51.72 20 LEU B CA 1
ATOM 5145 C C . LEU B 1 20 ? -29.594 -26.703 -6.57 1 51.72 20 LEU B C 1
ATOM 5147 O O . LEU B 1 20 ? -28.828 -26.109 -7.336 1 51.72 20 LEU B O 1
ATOM 5151 N N . LEU B 1 21 ? -30.453 -27.75 -7.023 1 50 21 LEU B N 1
ATOM 5152 C CA . LEU B 1 21 ? -30.656 -28.062 -8.43 1 50 21 LEU B CA 1
ATOM 5153 C C . LEU B 1 21 ? -31.047 -26.812 -9.219 1 50 21 LEU B C 1
ATOM 5155 O O . LEU B 1 21 ? -30.609 -26.641 -10.359 1 50 21 LEU B O 1
ATOM 5159 N N . ASN B 1 22 ? -31.609 -25.797 -8.523 1 66.06 22 ASN B N 1
ATOM 5160 C CA . ASN B 1 22 ? -32.188 -24.625 -9.156 1 66.06 22 ASN B CA 1
ATOM 5161 C C . ASN B 1 22 ? -31.172 -23.516 -9.344 1 66.06 22 ASN B C 1
ATOM 5163 O O . ASN B 1 22 ? -31.25 -22.75 -10.297 1 66.06 22 ASN B O 1
ATOM 5167 N N . LEU B 1 23 ? -29.953 -23.781 -8.766 1 78 23 LEU B N 1
ATOM 5168 C CA . LEU B 1 23 ? -29.016 -22.672 -8.898 1 78 23 LEU B CA 1
ATOM 5169 C C . LEU B 1 23 ? -28.266 -22.75 -10.219 1 78 23 LEU B C 1
ATOM 5171 O O . LEU B 1 23 ? -27.891 -21.719 -10.797 1 78 23 LEU B O 1
ATOM 5175 N N . ASN B 1 24 ? -28.203 -24.031 -10.789 1 77.81 24 ASN B N 1
ATOM 5176 C CA . ASN B 1 24 ? -27.531 -24.188 -12.078 1 77.81 24 ASN B CA 1
ATOM 5177 C C . ASN B 1 24 ? -28.359 -23.609 -13.219 1 77.81 24 ASN B C 1
ATOM 5179 O O . ASN B 1 24 ? -27.812 -23.094 -14.195 1 77.81 24 ASN B O 1
ATOM 5183 N N . TYR B 1 25 ? -29.672 -23.656 -12.898 1 83.69 25 TYR B N 1
ATOM 5184 C CA . TYR B 1 25 ? -30.578 -23.125 -13.906 1 83.69 25 TYR B CA 1
ATOM 5185 C C . TYR B 1 25 ? -30.438 -21.609 -14.023 1 83.69 25 TYR B C 1
ATOM 5187 O O . TYR B 1 25 ? -30.5 -21.062 -15.117 1 83.69 25 TYR B O 1
ATOM 5195 N N . TYR B 1 26 ? -30.109 -20.953 -12.961 1 89.38 26 TYR B N 1
ATOM 5196 C CA . TYR B 1 26 ? -30.094 -19.5 -12.938 1 89.38 26 TYR B CA 1
ATOM 5197 C C . TYR B 1 26 ? -28.672 -18.953 -13.117 1 89.38 26 TYR B C 1
ATOM 5199 O O . TYR B 1 26 ? -28.422 -17.766 -12.906 1 89.38 26 TYR B O 1
ATOM 5207 N N . GLN B 1 27 ? -27.781 -19.781 -13.508 1 87.19 27 GLN B N 1
ATOM 5208 C CA . GLN B 1 27 ? -26.375 -19.375 -13.625 1 87.19 27 GLN B CA 1
ATOM 5209 C C . GLN B 1 27 ? -26.203 -18.297 -14.68 1 87.19 27 GLN B C 1
ATOM 5211 O O . GLN B 1 27 ? -25.422 -17.359 -14.5 1 87.19 27 GLN B O 1
ATOM 5216 N N . GLU B 1 28 ? -26.922 -18.422 -15.727 1 89.94 28 GLU B N 1
ATOM 5217 C CA . GLU B 1 28 ? -26.844 -17.422 -16.797 1 89.94 28 GLU B CA 1
ATOM 5218 C C . GLU B 1 28 ? -27.328 -16.062 -16.312 1 89.94 28 GLU B C 1
ATOM 5220 O O . GLU B 1 28 ? -26.719 -15.039 -16.609 1 89.94 28 GLU B O 1
ATOM 5225 N N . LEU B 1 29 ? -28.438 -16.047 -15.57 1 94.06 29 LEU B N 1
ATOM 5226 C CA . LEU B 1 29 ? -28.984 -14.805 -15.023 1 94.06 29 LEU B CA 1
ATOM 5227 C C . LEU B 1 29 ? -28.031 -14.219 -13.977 1 94.06 29 LEU B C 1
ATOM 5229 O O . LEU B 1 29 ? -27.844 -13 -13.93 1 94.06 29 LEU B O 1
ATOM 5233 N N . TYR B 1 30 ? -27.453 -15.125 -13.234 1 93.31 30 TYR B N 1
ATOM 5234 C CA . TYR B 1 30 ? -26.484 -14.711 -12.211 1 93.31 30 TYR B CA 1
ATOM 5235 C C . TYR B 1 30 ? -25.297 -14.016 -12.844 1 93.31 30 TYR B C 1
ATOM 5237 O O . TYR B 1 30 ? -24.906 -12.93 -12.414 1 93.31 30 TYR B O 1
ATOM 5245 N N . ARG B 1 31 ? -24.781 -14.586 -13.891 1 91.5 31 ARG B N 1
ATOM 5246 C CA . ARG B 1 31 ? -23.641 -14.016 -14.586 1 91.5 31 ARG B CA 1
ATOM 5247 C C . ARG B 1 31 ? -24 -12.688 -15.242 1 91.5 31 ARG B C 1
ATOM 5249 O O . ARG B 1 31 ? -23.219 -11.742 -15.242 1 91.5 31 ARG B O 1
ATOM 5256 N N . ALA B 1 32 ? -25.156 -12.633 -15.773 1 94.81 32 ALA B N 1
ATOM 5257 C CA . ALA B 1 32 ? -25.609 -11.398 -16.406 1 94.81 32 ALA B CA 1
ATOM 5258 C C . ALA B 1 32 ? -25.75 -10.266 -15.383 1 94.81 32 ALA B C 1
ATOM 5260 O O . ALA B 1 32 ? -25.359 -9.133 -15.656 1 94.81 32 ALA B O 1
ATOM 5261 N N . ALA B 1 33 ? -26.266 -10.602 -14.211 1 95.44 33 ALA B N 1
ATOM 5262 C CA . ALA B 1 33 ? -26.438 -9.609 -13.148 1 95.44 33 ALA B CA 1
ATOM 5263 C C . ALA B 1 33 ? -25.078 -9.141 -12.617 1 95.44 33 ALA B C 1
ATOM 5265 O O . ALA B 1 33 ? -24.906 -7.961 -12.305 1 95.44 33 ALA B O 1
ATOM 5266 N N . LEU B 1 34 ? -24.109 -10.086 -12.547 1 94.06 34 LEU B N 1
ATOM 5267 C CA . LEU B 1 34 ? -22.781 -9.766 -12.055 1 94.06 34 LEU B CA 1
ATOM 5268 C C . LEU B 1 34 ? -22.062 -8.82 -13.023 1 94.06 34 LEU B C 1
ATOM 5270 O O . LEU B 1 34 ? -21.391 -7.879 -12.594 1 94.06 34 LEU B O 1
ATOM 5274 N N . LYS B 1 35 ? -22.297 -9.008 -14.281 1 93 35 LYS B N 1
ATOM 5275 C CA . LYS B 1 35 ? -21.609 -8.227 -15.305 1 93 35 LYS B CA 1
ATOM 5276 C C . LYS B 1 35 ? -22.391 -6.957 -15.641 1 93 35 LYS B C 1
ATOM 5278 O O . LYS B 1 35 ? -21.859 -6.055 -16.297 1 93 35 LYS B O 1
ATOM 5283 N N . GLY B 1 36 ? -23.562 -6.867 -15.18 1 94.31 36 GLY B N 1
ATOM 5284 C CA . GLY B 1 36 ? -24.406 -5.727 -15.508 1 94.31 36 GLY B CA 1
ATOM 5285 C C . GLY B 1 36 ? -24.938 -5.77 -16.922 1 94.31 36 GLY B C 1
ATOM 5286 O O . GLY B 1 36 ? -25.172 -4.727 -17.547 1 94.31 36 GLY B O 1
ATOM 5287 N N . ASN B 1 37 ? -24.984 -6.984 -17.5 1 95.12 37 ASN B N 1
ATOM 5288 C CA . ASN B 1 37 ? -25.484 -7.168 -18.859 1 95.12 37 ASN B CA 1
ATOM 5289 C C . ASN B 1 37 ? -27 -7.336 -18.875 1 95.12 37 ASN B C 1
ATOM 5291 O O . ASN B 1 37 ? -27.5 -8.461 -18.781 1 95.12 37 ASN B O 1
ATOM 5295 N N . TRP B 1 38 ? -27.719 -6.281 -19.109 1 96.38 38 TRP B N 1
ATOM 5296 C CA . TRP B 1 38 ? -29.188 -6.293 -19.062 1 96.38 38 TRP B CA 1
ATOM 5297 C C . TRP B 1 38 ? -29.766 -7.07 -20.234 1 96.38 38 TRP B C 1
ATOM 5299 O O . TRP B 1 38 ? -30.781 -7.754 -20.094 1 96.38 38 TRP B O 1
ATOM 5309 N N . LYS B 1 39 ? -29.109 -6.965 -21.406 1 96.12 39 LYS B N 1
ATOM 5310 C CA . LYS B 1 39 ? -29.609 -7.648 -22.594 1 96.12 39 LYS B CA 1
ATOM 5311 C C . LYS B 1 39 ? -29.703 -9.156 -22.359 1 96.12 39 LYS B C 1
ATOM 5313 O O . LYS B 1 39 ? -30.719 -9.766 -22.656 1 96.12 39 LYS B O 1
ATOM 5318 N N . GLU B 1 40 ? -28.688 -9.68 -21.812 1 95.75 40 GLU B N 1
ATOM 5319 C CA . GLU B 1 40 ? -28.688 -11.109 -21.516 1 95.75 40 GLU B CA 1
ATOM 5320 C C . GLU B 1 40 ? -29.703 -11.461 -20.438 1 95.75 40 GLU B C 1
ATOM 5322 O O . GLU B 1 40 ? -30.359 -12.492 -20.516 1 95.75 40 GLU B O 1
ATOM 5327 N N . ALA B 1 41 ? -29.828 -10.633 -19.422 1 96.81 41 ALA B N 1
ATOM 5328 C CA . ALA B 1 41 ? -30.781 -10.867 -18.344 1 96.81 41 ALA B CA 1
ATOM 5329 C C . ALA B 1 41 ? -32.219 -10.805 -18.844 1 96.81 41 ALA B C 1
ATOM 5331 O O . ALA B 1 41 ? -33.031 -11.633 -18.484 1 96.81 41 ALA B O 1
ATOM 5332 N N . LYS B 1 42 ? -32.469 -9.82 -19.719 1 96 42 LYS B N 1
ATOM 5333 C CA . LYS B 1 42 ? -33.812 -9.656 -20.266 1 96 42 LYS B CA 1
ATOM 5334 C C . LYS B 1 42 ? -34.219 -10.867 -21.094 1 96 42 LYS B C 1
ATOM 5336 O O . LYS B 1 42 ? -35.375 -11.328 -21.016 1 96 42 LYS B O 1
ATOM 5341 N N . SER B 1 43 ? -33.312 -11.359 -21.875 1 95.81 43 SER B N 1
ATOM 5342 C CA . SER B 1 43 ? -33.562 -12.555 -22.672 1 95.81 43 SER B CA 1
ATOM 5343 C C . SER B 1 43 ? -33.969 -13.734 -21.781 1 95.81 43 SER B C 1
ATOM 5345 O O . SER B 1 43 ? -34.875 -14.484 -22.109 1 95.81 43 SER B O 1
ATOM 5347 N N . PHE B 1 44 ? -33.281 -13.859 -20.734 1 96.12 44 PHE B N 1
ATOM 5348 C CA . PHE B 1 44 ? -33.562 -14.938 -19.781 1 96.12 44 PHE B CA 1
ATOM 5349 C C . PHE B 1 44 ? -34.938 -14.719 -19.109 1 96.12 44 PHE B C 1
ATOM 5351 O O . PHE B 1 44 ? -35.719 -15.656 -18.984 1 96.12 44 PHE B O 1
ATOM 5358 N N . LEU B 1 45 ? -35.281 -13.484 -18.688 1 95.5 45 LEU B N 1
ATOM 5359 C CA . LEU B 1 45 ? -36.5 -13.141 -17.969 1 95.5 45 LEU B CA 1
ATOM 5360 C C . LEU B 1 45 ? -37.719 -13.234 -18.875 1 95.5 45 LEU B C 1
ATOM 5362 O O . LEU B 1 45 ? -38.812 -13.523 -18.406 1 95.5 45 LEU B O 1
ATOM 5366 N N . ASP B 1 46 ? -37.469 -12.984 -20.141 1 95 46 ASP B N 1
ATOM 5367 C CA . ASP B 1 46 ? -38.531 -13.156 -21.109 1 95 46 ASP B CA 1
ATOM 5368 C C . ASP B 1 46 ? -38.938 -14.625 -21.219 1 95 46 ASP B C 1
ATOM 5370 O O . ASP B 1 46 ? -40.125 -14.938 -21.391 1 95 46 ASP B O 1
ATOM 5374 N N . ARG B 1 47 ? -37.938 -15.461 -21.062 1 94.62 47 ARG B N 1
ATOM 5375 C CA . ARG B 1 47 ? -38.188 -16.891 -21.125 1 94.62 47 ARG B CA 1
ATOM 5376 C C . ARG B 1 47 ? -38.812 -17.391 -19.828 1 94.62 47 ARG B C 1
ATOM 5378 O O . ARG B 1 47 ? -39.656 -18.297 -19.844 1 94.62 47 ARG B O 1
ATOM 5385 N N . ASP B 1 48 ? -38.344 -16.812 -18.734 1 94.38 48 ASP B N 1
ATOM 5386 C CA . ASP B 1 48 ? -38.844 -17.188 -17.422 1 94.38 48 ASP B CA 1
ATOM 5387 C C . ASP B 1 48 ? -39.125 -15.945 -16.562 1 94.38 48 ASP B C 1
ATOM 5389 O O . ASP B 1 48 ? -38.281 -15.562 -15.742 1 94.38 48 ASP B O 1
ATOM 5393 N N . PRO B 1 49 ? -40.281 -15.398 -16.625 1 92.44 49 PRO B N 1
ATOM 5394 C CA . PRO B 1 49 ? -40.625 -14.172 -15.891 1 92.44 49 PRO B CA 1
ATOM 5395 C C . PRO B 1 49 ? -40.562 -14.344 -14.375 1 92.44 49 PRO B C 1
ATOM 5397 O O . PRO B 1 49 ? -40.344 -13.375 -13.648 1 92.44 49 PRO B O 1
ATOM 5400 N N . ASP B 1 50 ? -40.688 -15.508 -13.875 1 91.38 50 ASP B N 1
ATOM 5401 C CA . ASP B 1 50 ? -40.688 -15.75 -12.438 1 91.38 50 ASP B CA 1
ATOM 5402 C C . ASP B 1 50 ? -39.281 -15.711 -11.883 1 91.38 50 ASP B C 1
ATOM 5404 O O . ASP B 1 50 ? -39.062 -15.625 -10.664 1 91.38 50 ASP B O 1
ATOM 5408 N N . ALA B 1 51 ? -38.312 -15.703 -12.781 1 93.12 51 ALA B N 1
ATOM 5409 C CA . ALA B 1 51 ? -36.906 -15.68 -12.383 1 93.12 51 ALA B CA 1
ATOM 5410 C C . ALA B 1 51 ? -36.531 -14.344 -11.75 1 93.12 51 ALA B C 1
ATOM 5412 O O . ALA B 1 51 ? -35.5 -14.227 -11.07 1 93.12 51 ALA B O 1
ATOM 5413 N N . VAL B 1 52 ? -37.406 -13.344 -11.922 1 92.75 52 VAL B N 1
ATOM 5414 C CA . VAL B 1 52 ? -37.125 -12 -11.414 1 92.75 52 VAL B CA 1
ATOM 5415 C C . VAL B 1 52 ? -37.156 -12.016 -9.883 1 92.75 52 VAL B C 1
ATOM 5417 O O . VAL B 1 52 ? -36.406 -11.242 -9.25 1 92.75 52 VAL B O 1
ATOM 5420 N N . LYS B 1 53 ? -37.906 -12.945 -9.312 1 92 53 LYS B N 1
ATOM 5421 C CA . LYS B 1 53 ? -38.031 -13.023 -7.863 1 92 53 LYS B CA 1
ATOM 5422 C C . LYS B 1 53 ? -37.25 -14.211 -7.305 1 92 53 LYS B C 1
ATOM 5424 O O . LYS B 1 53 ? -37.219 -14.422 -6.09 1 92 53 LYS B O 1
ATOM 5429 N N . ALA B 1 54 ? -36.625 -14.953 -8.188 1 91.25 54 ALA B N 1
ATOM 5430 C CA . ALA B 1 54 ? -35.969 -16.188 -7.773 1 91.25 54 ALA B CA 1
ATOM 5431 C C . ALA B 1 54 ? -34.625 -15.898 -7.098 1 91.25 54 ALA B C 1
ATOM 5433 O O . ALA B 1 54 ? -33.938 -14.93 -7.441 1 91.25 54 ALA B O 1
ATOM 5434 N N . ARG B 1 55 ? -34.312 -16.719 -6.109 1 91.06 55 ARG B N 1
ATOM 5435 C CA . ARG B 1 55 ? -33 -16.703 -5.504 1 91.06 55 ARG B CA 1
ATOM 5436 C C . ARG B 1 55 ? -31.969 -17.391 -6.398 1 91.06 55 ARG B C 1
ATOM 5438 O O . ARG B 1 55 ? -32.094 -18.578 -6.695 1 91.06 55 ARG B O 1
ATOM 5445 N N . ILE B 1 56 ? -30.969 -16.703 -6.824 1 89.75 56 ILE B N 1
ATOM 5446 C CA . ILE B 1 56 ? -30.109 -17.203 -7.895 1 89.75 56 ILE B CA 1
ATOM 5447 C C . ILE B 1 56 ? -28.719 -17.531 -7.344 1 89.75 56 ILE B C 1
ATOM 5449 O O . ILE B 1 56 ? -27.844 -17.984 -8.078 1 89.75 56 ILE B O 1
ATOM 5453 N N . SER B 1 57 ? -28.438 -17.297 -6.09 1 86.88 57 SER B N 1
ATOM 5454 C CA . SER B 1 57 ? -27.125 -17.547 -5.512 1 86.88 57 SER B CA 1
ATOM 5455 C C . SER B 1 57 ? -27.234 -18.344 -4.211 1 86.88 57 SER B C 1
ATOM 5457 O O . SER B 1 57 ? -28.328 -18.5 -3.668 1 86.88 57 SER B O 1
ATOM 5459 N N . ASN B 1 58 ? -26.078 -18.797 -3.717 1 83.5 58 ASN B N 1
ATOM 5460 C CA . ASN B 1 58 ? -26.016 -19.547 -2.463 1 83.5 58 ASN B CA 1
ATOM 5461 C C . ASN B 1 58 ? -26.359 -18.656 -1.269 1 83.5 58 ASN B C 1
ATOM 5463 O O . ASN B 1 58 ? -26.766 -19.156 -0.218 1 83.5 58 ASN B O 1
ATOM 5467 N N . LEU B 1 59 ? -26.359 -17.359 -1.472 1 87.19 59 LEU B N 1
ATOM 5468 C CA . LEU B 1 59 ? -26.656 -16.422 -0.403 1 87.19 59 LEU B CA 1
ATOM 5469 C C . LEU B 1 59 ? -28.109 -15.945 -0.498 1 87.19 59 LEU B C 1
ATOM 5471 O O . LEU B 1 59 ? -28.484 -14.953 0.133 1 87.19 59 LEU B O 1
ATOM 5475 N N . LYS B 1 60 ? -28.859 -16.656 -1.374 1 91.19 60 LYS B N 1
ATOM 5476 C CA . LYS B 1 60 ? -30.281 -16.344 -1.574 1 91.19 60 LYS B CA 1
ATOM 5477 C C . LYS B 1 60 ? -30.469 -14.938 -2.131 1 91.19 60 LYS B C 1
ATOM 5479 O O . LYS B 1 60 ? -31.359 -14.211 -1.712 1 91.19 60 LYS B O 1
ATOM 5484 N N . MET B 1 61 ? -29.5 -14.562 -2.953 1 94.19 61 MET B N 1
ATOM 5485 C CA . MET B 1 61 ? -29.609 -13.266 -3.605 1 94.19 61 MET B CA 1
ATOM 5486 C C . MET B 1 61 ? -30.453 -13.352 -4.867 1 94.19 61 MET B C 1
ATOM 5488 O O . MET B 1 61 ? -30.438 -14.367 -5.57 1 94.19 61 MET B O 1
ATOM 5492 N N . THR B 1 62 ? -31.25 -12.344 -5.074 1 95.38 62 THR B N 1
ATOM 5493 C CA . THR B 1 62 ? -31.938 -12.188 -6.352 1 95.38 62 THR B CA 1
ATOM 5494 C C . THR B 1 62 ? -31.078 -11.414 -7.344 1 95.38 62 THR B C 1
ATOM 5496 O O . THR B 1 62 ? -30.016 -10.898 -6.98 1 95.38 62 THR B O 1
ATOM 5499 N N . ALA B 1 63 ? -31.484 -11.43 -8.57 1 96.12 63 ALA B N 1
ATOM 5500 C CA . ALA B 1 63 ? -30.75 -10.672 -9.578 1 96.12 63 ALA B CA 1
ATOM 5501 C C . ALA B 1 63 ? -30.656 -9.195 -9.203 1 96.12 63 ALA B C 1
ATOM 5503 O O . ALA B 1 63 ? -29.641 -8.539 -9.469 1 96.12 63 ALA B O 1
ATOM 5504 N N . LEU B 1 64 ? -31.672 -8.703 -8.492 1 97.19 64 LEU B N 1
ATOM 5505 C CA . LEU B 1 64 ? -31.703 -7.328 -8.023 1 97.19 64 LEU B CA 1
ATOM 5506 C C . LEU B 1 64 ? -30.625 -7.09 -6.965 1 97.19 64 LEU B C 1
ATOM 5508 O O . LEU B 1 64 ? -29.875 -6.113 -7.043 1 97.19 64 LEU B O 1
ATOM 5512 N N . HIS B 1 65 ? -30.531 -8.016 -6.047 1 96.94 65 HIS B N 1
ATOM 5513 C CA . HIS B 1 65 ? -29.5 -7.918 -5.02 1 96.94 65 HIS B CA 1
ATOM 5514 C C . HIS B 1 65 ? -28.109 -7.859 -5.633 1 96.94 65 HIS B C 1
ATOM 5516 O O . HIS B 1 65 ? -27.297 -7.004 -5.27 1 96.94 65 HIS B O 1
ATOM 5522 N N . VAL B 1 66 ? -27.875 -8.789 -6.57 1 96.38 66 VAL B N 1
ATOM 5523 C CA . VAL B 1 66 ? -26.562 -8.938 -7.176 1 96.38 66 VAL B CA 1
ATOM 5524 C C . VAL B 1 66 ? -26.203 -7.672 -7.957 1 96.38 66 VAL B C 1
ATOM 5526 O O . VAL B 1 66 ? -25.109 -7.137 -7.82 1 96.38 66 VAL B O 1
ATOM 5529 N N . ALA B 1 67 ? -27.109 -7.168 -8.742 1 96.88 67 ALA B N 1
ATOM 5530 C CA . ALA B 1 67 ? -26.875 -5.973 -9.547 1 96.88 67 ALA B CA 1
ATOM 5531 C C . ALA B 1 67 ? -26.609 -4.758 -8.656 1 96.88 67 ALA B C 1
ATOM 5533 O O . ALA B 1 67 ? -25.734 -3.943 -8.953 1 96.88 67 ALA B O 1
ATOM 5534 N N . ALA B 1 68 ? -27.375 -4.598 -7.586 1 97 68 ALA B N 1
ATOM 5535 C CA . ALA B 1 68 ? -27.188 -3.484 -6.664 1 97 68 ALA B CA 1
ATOM 5536 C C . ALA B 1 68 ? -25.859 -3.586 -5.941 1 97 68 ALA B C 1
ATOM 5538 O O . ALA B 1 68 ? -25.172 -2.578 -5.734 1 97 68 ALA B O 1
ATOM 5539 N N . CYS B 1 69 ? -25.5 -4.785 -5.59 1 94.62 69 CYS B N 1
ATOM 5540 C CA . CYS B 1 69 ? -24.25 -5.043 -4.871 1 94.62 69 CYS B CA 1
ATOM 5541 C C . CYS B 1 69 ? -23.047 -4.695 -5.734 1 94.62 69 CYS B C 1
ATOM 5543 O O . CYS B 1 69 ? -22.047 -4.172 -5.23 1 94.62 69 CYS B O 1
ATOM 5545 N N . GLU B 1 70 ? -23.172 -4.949 -7.035 1 93.69 70 GLU B N 1
ATOM 5546 C CA . GLU B 1 70 ? -22.062 -4.711 -7.949 1 93.69 70 GLU B CA 1
ATOM 5547 C C . GLU B 1 70 ? -22.125 -3.301 -8.531 1 93.69 70 GLU B C 1
ATOM 5549 O O . GLU B 1 70 ? -21.219 -2.893 -9.281 1 93.69 70 GLU B O 1
ATOM 5554 N N . GLY B 1 71 ? -23.172 -2.555 -8.234 1 93.25 71 GLY B N 1
ATOM 5555 C CA . GLY B 1 71 ? -23.234 -1.146 -8.594 1 93.25 71 GLY B CA 1
ATOM 5556 C C . GLY B 1 71 ? -23.766 -0.914 -10 1 93.25 71 GLY B C 1
ATOM 5557 O O . GLY B 1 71 ? -23.422 0.087 -10.633 1 93.25 71 GLY B O 1
ATOM 5558 N N . HIS B 1 72 ? -24.516 -1.816 -10.57 1 95.56 72 HIS B N 1
ATOM 5559 C CA . HIS B 1 72 ? -25.109 -1.658 -11.898 1 95.56 72 HIS B CA 1
ATOM 5560 C C . HIS B 1 72 ? -26.453 -0.94 -11.828 1 95.56 72 HIS B C 1
ATOM 5562 O O . HIS B 1 72 ? -27.5 -1.583 -11.805 1 95.56 72 HIS B O 1
ATOM 5568 N N . SER B 1 73 ? -26.406 0.365 -11.898 1 96.25 73 SER B N 1
ATOM 5569 C CA . SER B 1 73 ? -27.594 1.191 -11.672 1 96.25 73 SER B CA 1
ATOM 5570 C C . SER B 1 73 ? -28.625 0.984 -12.773 1 96.25 73 SER B C 1
ATOM 5572 O O . SER B 1 73 ? -29.828 0.935 -12.5 1 96.25 73 SER B O 1
ATOM 5574 N N . GLU B 1 74 ? -28.141 0.863 -14.039 1 96.56 74 GLU B N 1
ATOM 5575 C CA . GLU B 1 74 ? -29.078 0.657 -15.141 1 96.56 74 GLU B CA 1
ATOM 5576 C C . GLU B 1 74 ? -29.812 -0.672 -15 1 96.56 74 GLU B C 1
ATOM 5578 O O . GLU B 1 74 ? -31.016 -0.742 -15.219 1 96.56 74 GLU B O 1
ATOM 5583 N N . PHE B 1 75 ? -29.078 -1.657 -14.672 1 97.44 75 PHE B N 1
ATOM 5584 C CA . PHE B 1 75 ? -29.656 -2.975 -14.445 1 97.44 75 PHE B CA 1
ATOM 5585 C C . PHE B 1 75 ? -30.703 -2.922 -13.336 1 97.44 75 PHE B C 1
ATOM 5587 O O . PHE B 1 75 ? -31.781 -3.492 -13.469 1 97.44 75 PHE B O 1
ATOM 5594 N N . VAL B 1 76 ? -30.438 -2.205 -12.227 1 97.56 76 VAL B N 1
ATOM 5595 C CA . VAL B 1 76 ? -31.328 -2.08 -11.07 1 97.56 76 VAL B CA 1
ATOM 5596 C C . VAL B 1 76 ? -32.625 -1.372 -11.484 1 97.56 76 VAL B C 1
ATOM 5598 O O . VAL B 1 76 ? -33.719 -1.821 -11.156 1 97.56 76 VAL B O 1
ATOM 5601 N N . GLU B 1 77 ? -32.5 -0.316 -12.242 1 97.25 77 GLU B N 1
ATOM 5602 C CA . GLU B 1 77 ? -33.688 0.434 -12.703 1 97.25 77 GLU B CA 1
ATOM 5603 C C . GLU B 1 77 ? -34.594 -0.445 -13.539 1 97.25 77 GLU B C 1
ATOM 5605 O O . GLU B 1 77 ? -35.812 -0.434 -13.352 1 97.25 77 GLU B O 1
ATOM 5610 N N . ASN B 1 78 ? -34 -1.234 -14.438 1 96.88 78 ASN B N 1
ATOM 5611 C CA . ASN B 1 78 ? -34.781 -2.074 -15.344 1 96.88 78 ASN B CA 1
ATOM 5612 C C . ASN B 1 78 ? -35.469 -3.207 -14.602 1 96.88 78 ASN B C 1
ATOM 5614 O O . ASN B 1 78 ? -36.656 -3.502 -14.875 1 96.88 78 ASN B O 1
ATOM 5618 N N . ILE B 1 79 ? -34.781 -3.791 -13.695 1 96.88 79 ILE B N 1
ATOM 5619 C CA . ILE B 1 79 ? -35.375 -4.941 -13.008 1 96.88 79 ILE B CA 1
ATOM 5620 C C . ILE B 1 79 ? -36.438 -4.477 -12.023 1 96.88 79 ILE B C 1
ATOM 5622 O O . ILE B 1 79 ? -37.438 -5.172 -11.812 1 96.88 79 ILE B O 1
ATOM 5626 N N . VAL B 1 80 ? -36.281 -3.311 -11.359 1 96.81 80 VAL B N 1
ATOM 5627 C CA . VAL B 1 80 ? -37.25 -2.746 -10.438 1 96.81 80 VAL B CA 1
ATOM 5628 C C . VAL B 1 80 ? -38.562 -2.496 -11.156 1 96.81 80 VAL B C 1
ATOM 5630 O O . VAL B 1 80 ? -39.625 -2.682 -10.578 1 96.81 80 VAL B O 1
ATOM 5633 N N . ALA B 1 81 ? -38.5 -2.123 -12.422 1 94.44 81 ALA B N 1
ATOM 5634 C CA . ALA B 1 81 ? -39.688 -1.858 -13.219 1 94.44 81 ALA B CA 1
ATOM 5635 C C . ALA B 1 81 ? -40.469 -3.143 -13.477 1 94.44 81 ALA B C 1
ATOM 5637 O O . ALA B 1 81 ? -41.688 -3.105 -13.695 1 94.44 81 ALA B O 1
ATOM 5638 N N . LEU B 1 82 ? -39.812 -4.258 -13.422 1 93.94 82 LEU B N 1
ATOM 5639 C CA . LEU B 1 82 ? -40.438 -5.539 -13.734 1 93.94 82 LEU B CA 1
ATOM 5640 C C . LEU B 1 82 ? -40.906 -6.234 -12.461 1 93.94 82 LEU B C 1
ATOM 5642 O O . LEU B 1 82 ? -41.75 -7.121 -12.516 1 93.94 82 LEU B O 1
ATOM 5646 N N . MET B 1 83 ? -40.375 -5.855 -11.32 1 94.12 83 MET B N 1
ATOM 5647 C CA . MET B 1 83 ? -40.625 -6.551 -10.062 1 94.12 83 MET B CA 1
ATOM 5648 C C . MET B 1 83 ? -41.812 -5.918 -9.328 1 94.12 83 MET B C 1
ATOM 5650 O O . MET B 1 83 ? -41.969 -4.695 -9.352 1 94.12 83 MET B O 1
ATOM 5654 N N . PRO B 1 84 ? -42.625 -6.738 -8.664 1 92.69 84 PRO B N 1
ATOM 5655 C CA . PRO B 1 84 ? -43.656 -6.164 -7.777 1 92.69 84 PRO B CA 1
ATOM 5656 C C . PRO B 1 84 ? -43.031 -5.43 -6.582 1 92.69 84 PRO B C 1
ATOM 5658 O O . PRO B 1 84 ? -42.031 -5.867 -6.043 1 92.69 84 PRO B O 1
ATOM 5661 N N . ALA B 1 85 ? -43.594 -4.422 -6.055 1 92.81 85 ALA B N 1
ATOM 5662 C CA . ALA B 1 85 ? -43.094 -3.531 -5.012 1 92.81 85 ALA B CA 1
ATOM 5663 C C . ALA B 1 85 ? -42.812 -4.297 -3.717 1 92.81 85 ALA B C 1
ATOM 5665 O O . ALA B 1 85 ? -41.844 -4.023 -3.018 1 92.81 85 ALA B O 1
ATOM 5666 N N . ALA B 1 86 ? -43.625 -5.285 -3.455 1 91.06 86 ALA B N 1
ATOM 5667 C CA . ALA B 1 86 ? -43.5 -6.023 -2.199 1 91.06 86 ALA B CA 1
ATOM 5668 C C . ALA B 1 86 ? -42.25 -6.898 -2.195 1 91.06 86 ALA B C 1
ATOM 5670 O O . ALA B 1 86 ? -41.656 -7.141 -1.141 1 91.06 86 ALA B O 1
ATOM 5671 N N . GLU B 1 87 ? -41.844 -7.32 -3.369 1 92.94 87 GLU B N 1
ATOM 5672 C CA . GLU B 1 87 ? -40.688 -8.234 -3.49 1 92.94 87 GLU B CA 1
ATOM 5673 C C . GLU B 1 87 ? -39.375 -7.492 -3.385 1 92.94 87 GLU B C 1
ATOM 5675 O O . GLU B 1 87 ? -38.312 -8.109 -3.17 1 92.94 87 GLU B O 1
ATOM 5680 N N . LEU B 1 88 ? -39.438 -6.18 -3.467 1 95.56 88 LEU B N 1
ATOM 5681 C CA . LEU B 1 88 ? -38.25 -5.363 -3.383 1 95.56 88 LEU B CA 1
ATOM 5682 C C . LEU B 1 88 ? -37.688 -5.371 -1.967 1 95.56 88 LEU B C 1
ATOM 5684 O O . LEU B 1 88 ? -36.5 -5.031 -1.757 1 95.56 88 LEU B O 1
ATOM 5688 N N . ALA B 1 89 ? -38.469 -5.801 -0.983 1 94.5 89 ALA B N 1
ATOM 5689 C CA . ALA B 1 89 ? -38.062 -5.77 0.42 1 94.5 89 ALA B CA 1
ATOM 5690 C C . ALA B 1 89 ? -37.469 -7.109 0.851 1 94.5 89 ALA B C 1
ATOM 5692 O O . ALA B 1 89 ? -37.188 -7.309 2.027 1 94.5 89 ALA B O 1
ATOM 5693 N N . GLN B 1 90 ? -37.312 -8 -0.141 1 93.56 90 GLN B N 1
ATOM 5694 C CA . GLN B 1 90 ? -36.75 -9.312 0.179 1 93.56 90 GLN B CA 1
ATOM 5695 C C . GLN B 1 90 ? -35.312 -9.188 0.71 1 93.56 90 GLN B C 1
ATOM 5697 O O . GLN B 1 90 ? -34.531 -8.398 0.191 1 93.56 90 GLN B O 1
ATOM 5702 N N . LEU B 1 91 ? -35.031 -9.906 1.79 1 94.81 91 LEU B N 1
ATOM 5703 C CA . LEU B 1 91 ? -33.688 -9.922 2.395 1 94.81 91 LEU B CA 1
ATOM 5704 C C . LEU B 1 91 ? -32.906 -11.133 1.919 1 94.81 91 LEU B C 1
ATOM 5706 O O . LEU B 1 91 ? -33.469 -12.211 1.714 1 94.81 91 LEU B O 1
ATOM 5710 N N . ASP B 1 92 ? -31.719 -10.977 1.62 1 93.5 92 ASP B N 1
ATOM 5711 C CA . ASP B 1 92 ? -30.859 -12.109 1.323 1 93.5 92 ASP B CA 1
ATOM 5712 C C . ASP B 1 92 ? -30.312 -12.727 2.605 1 93.5 92 ASP B C 1
ATOM 5714 O O . ASP B 1 92 ? -30.781 -12.43 3.701 1 93.5 92 ASP B O 1
ATOM 5718 N N . ASP B 1 93 ? -29.359 -13.68 2.432 1 90.94 93 ASP B N 1
ATOM 5719 C CA . ASP B 1 93 ? -28.828 -14.406 3.578 1 90.94 93 ASP B CA 1
ATOM 5720 C C . ASP B 1 93 ? -27.938 -13.516 4.43 1 90.94 93 ASP B C 1
ATOM 5722 O O . ASP B 1 93 ? -27.672 -13.828 5.594 1 90.94 93 ASP B O 1
ATOM 5726 N N . LEU B 1 94 ? -27.531 -12.406 3.914 1 88 94 LEU B N 1
ATOM 5727 C CA . LEU B 1 94 ? -26.719 -11.469 4.68 1 88 94 LEU B CA 1
ATOM 5728 C C . LEU B 1 94 ? -27.594 -10.461 5.418 1 88 94 LEU B C 1
ATOM 5730 O O . LEU B 1 94 ? -27.109 -9.68 6.234 1 88 94 LEU B O 1
ATOM 5734 N N . GLY B 1 95 ? -28.844 -10.484 5.113 1 93.19 95 GLY B N 1
ATOM 5735 C CA . GLY B 1 95 ? -29.797 -9.602 5.777 1 93.19 95 GLY B CA 1
ATOM 5736 C C . GLY B 1 95 ? -29.938 -8.25 5.098 1 93.19 95 GLY B C 1
ATOM 5737 O O . GLY B 1 95 ? -30.25 -7.258 5.75 1 93.19 95 GLY B O 1
ATOM 5738 N N . TYR B 1 96 ? -29.656 -8.203 3.816 1 96.06 96 TYR B N 1
ATOM 5739 C CA . TYR B 1 96 ? -29.672 -6.922 3.123 1 96.06 96 TYR B CA 1
ATOM 5740 C C . TYR B 1 96 ? -30.719 -6.922 2.016 1 96.06 96 TYR B C 1
ATOM 5742 O O . TYR B 1 96 ? -30.922 -7.938 1.347 1 96.06 96 TYR B O 1
ATOM 5750 N N . THR B 1 97 ? -31.406 -5.816 1.891 1 97.31 97 THR B N 1
ATOM 5751 C CA . THR B 1 97 ? -32.219 -5.551 0.705 1 97.31 97 THR B CA 1
ATOM 5752 C C . THR B 1 97 ? -31.375 -4.879 -0.381 1 97.31 97 THR B C 1
ATOM 5754 O O . THR B 1 97 ? -30.203 -4.543 -0.154 1 97.31 97 THR B O 1
ATOM 5757 N N . ALA B 1 98 ? -31.922 -4.758 -1.551 1 97.44 98 ALA B N 1
ATOM 5758 C CA . ALA B 1 98 ? -31.219 -4.07 -2.633 1 97.44 98 ALA B CA 1
ATOM 5759 C C . ALA B 1 98 ? -30.922 -2.617 -2.262 1 97.44 98 ALA B C 1
ATOM 5761 O O . ALA B 1 98 ? -29.906 -2.059 -2.668 1 97.44 98 ALA B O 1
ATOM 5762 N N . LEU B 1 99 ? -31.766 -1.996 -1.432 1 97.81 99 LEU B N 1
ATOM 5763 C CA . LEU B 1 99 ? -31.547 -0.621 -1.001 1 97.81 99 LEU B CA 1
ATOM 5764 C C . LEU B 1 99 ? -30.344 -0.537 -0.062 1 97.81 99 LEU B C 1
ATOM 5766 O O . LEU B 1 99 ? -29.562 0.419 -0.123 1 97.81 99 LEU B O 1
ATOM 5770 N N . HIS B 1 100 ? -30.25 -1.551 0.8 1 97.38 100 HIS B N 1
ATOM 5771 C CA . HIS B 1 100 ? -29.047 -1.609 1.641 1 97.38 100 HIS B CA 1
ATOM 5772 C C . HIS B 1 100 ? -27.781 -1.594 0.799 1 97.38 100 HIS B C 1
ATOM 5774 O O . HIS B 1 100 ? -26.844 -0.838 1.086 1 97.38 100 HIS B O 1
ATOM 5780 N N . TYR B 1 101 ? -27.781 -2.408 -0.262 1 97.12 101 TYR B N 1
ATOM 5781 C CA . TYR B 1 101 ? -26.609 -2.492 -1.127 1 97.12 101 TYR B CA 1
ATOM 5782 C C . TYR B 1 101 ? -26.375 -1.177 -1.861 1 97.12 101 TYR B C 1
ATOM 5784 O O . TYR B 1 101 ? -25.234 -0.729 -2.004 1 97.12 101 TYR B O 1
ATOM 5792 N N . ALA B 1 102 ? -27.422 -0.585 -2.344 1 96.75 102 ALA B N 1
ATOM 5793 C CA . ALA B 1 102 ? -27.312 0.708 -3.014 1 96.75 102 ALA B CA 1
ATOM 5794 C C . ALA B 1 102 ? -26.766 1.77 -2.066 1 96.75 102 ALA B C 1
ATOM 5796 O O . ALA B 1 102 ? -25.969 2.619 -2.473 1 96.75 102 ALA B O 1
ATOM 5797 N N . ALA B 1 103 ? -27.188 1.735 -0.816 1 96.62 103 ALA B N 1
ATOM 5798 C CA . ALA B 1 103 ? -26.719 2.668 0.206 1 96.62 103 ALA B CA 1
ATOM 5799 C C . ALA B 1 103 ? -25.234 2.465 0.493 1 96.62 103 ALA B C 1
ATOM 5801 O O . ALA B 1 103 ? -24.469 3.434 0.563 1 96.62 103 ALA B O 1
ATOM 5802 N N . ILE B 1 104 ? -24.844 1.2 0.599 1 94.44 104 ILE B N 1
ATOM 5803 C CA . ILE B 1 104 ? -23.453 0.866 0.882 1 94.44 104 ILE B CA 1
ATOM 5804 C C . ILE B 1 104 ? -22.578 1.272 -0.298 1 94.44 104 ILE B C 1
ATOM 5806 O O . ILE B 1 104 ? -21.516 1.865 -0.111 1 94.44 104 ILE B O 1
ATOM 5810 N N . GLY B 1 105 ? -23.031 1 -1.479 1 93.38 105 GLY B N 1
ATOM 5811 C CA . GLY B 1 105 ? -22.281 1.286 -2.684 1 93.38 105 GLY B CA 1
ATOM 5812 C C . GLY B 1 105 ? -22.266 2.758 -3.055 1 93.38 105 GLY B C 1
ATOM 5813 O O . GLY B 1 105 ? -21.453 3.201 -3.859 1 93.38 105 GLY B O 1
ATOM 5814 N N . GLY B 1 106 ? -23.203 3.504 -2.521 1 93.5 106 GLY B N 1
ATOM 5815 C CA . GLY B 1 106 ? -23.266 4.93 -2.791 1 93.5 106 GLY B CA 1
ATOM 5816 C C . GLY B 1 106 ? -23.938 5.258 -4.113 1 93.5 106 GLY B C 1
ATOM 5817 O O . GLY B 1 106 ? -23.609 6.258 -4.754 1 93.5 106 GLY B O 1
ATOM 5818 N N . SER B 1 107 ? -24.797 4.41 -4.598 1 94.25 107 SER B N 1
ATOM 5819 C CA . SER B 1 107 ? -25.469 4.648 -5.871 1 94.25 107 SER B CA 1
ATOM 5820 C C . SER B 1 107 ? -26.781 5.387 -5.68 1 94.25 107 SER B C 1
ATOM 5822 O O . SER B 1 107 ? -27.797 4.773 -5.344 1 94.25 107 SER B O 1
ATOM 5824 N N . LEU B 1 108 ? -26.766 6.668 -5.953 1 94.69 108 LEU B N 1
ATOM 5825 C CA . LEU B 1 108 ? -27.969 7.496 -5.805 1 94.69 108 LEU B CA 1
ATOM 5826 C C . LEU B 1 108 ? -29.031 7.082 -6.801 1 94.69 108 LEU B C 1
ATOM 5828 O O . LEU B 1 108 ? -30.219 7.047 -6.465 1 94.69 108 LEU B O 1
ATOM 5832 N N . ARG B 1 109 ? -28.609 6.746 -7.98 1 95 109 ARG B N 1
ATOM 5833 C CA . ARG B 1 109 ? -29.531 6.352 -9.039 1 95 109 ARG B CA 1
ATOM 5834 C C . ARG B 1 109 ? -30.328 5.105 -8.648 1 95 109 ARG B C 1
ATOM 5836 O O . ARG B 1 109 ? -31.547 5.062 -8.797 1 95 109 ARG B O 1
ATOM 5843 N N . SER B 1 110 ? -29.625 4.141 -8.102 1 97.19 110 SER B N 1
ATOM 5844 C CA . SER B 1 110 ? -30.266 2.904 -7.668 1 97.19 110 SER B CA 1
ATOM 5845 C C . SER B 1 110 ? -31.203 3.148 -6.496 1 97.19 110 SER B C 1
ATOM 5847 O O . SER B 1 110 ? -32.312 2.598 -6.453 1 97.19 110 SER B O 1
ATOM 5849 N N . ALA B 1 111 ? -30.766 3.973 -5.523 1 97.06 111 ALA B N 1
ATOM 5850 C CA . ALA B 1 111 ? -31.578 4.273 -4.355 1 97.06 111 ALA B CA 1
ATOM 5851 C C . ALA B 1 111 ? -32.875 4.965 -4.758 1 97.06 111 ALA B C 1
ATOM 5853 O O . ALA B 1 111 ? -33.969 4.613 -4.273 1 97.06 111 ALA B O 1
ATOM 5854 N N . LYS B 1 112 ? -32.812 5.891 -5.699 1 95.69 112 LYS B N 1
ATOM 5855 C CA . LYS B 1 112 ? -34 6.621 -6.172 1 95.69 112 LYS B CA 1
ATOM 5856 C C . LYS B 1 112 ? -35 5.684 -6.859 1 95.69 112 LYS B C 1
ATOM 5858 O O . LYS B 1 112 ? -36.188 5.766 -6.621 1 95.69 112 LYS B O 1
ATOM 5863 N N . ALA B 1 113 ? -34.469 4.812 -7.684 1 96.38 113 ALA B N 1
ATOM 5864 C CA . ALA B 1 113 ? -35.312 3.871 -8.414 1 96.38 113 ALA B CA 1
ATOM 5865 C C . ALA B 1 113 ? -36.062 2.945 -7.453 1 96.38 113 ALA B C 1
ATOM 5867 O O . ALA B 1 113 ? -37.25 2.686 -7.629 1 96.38 113 ALA B O 1
ATOM 5868 N N . LEU B 1 114 ? -35.406 2.467 -6.48 1 97.69 114 LEU B N 1
ATOM 5869 C CA . LEU B 1 114 ? -36 1.547 -5.512 1 97.69 114 LEU B CA 1
ATOM 5870 C C . LEU B 1 114 ? -37.062 2.246 -4.668 1 97.69 114 LEU B C 1
ATOM 5872 O O . LEU B 1 114 ? -38.125 1.705 -4.453 1 97.69 114 LEU B O 1
ATOM 5876 N N . LEU B 1 115 ? -36.75 3.496 -4.242 1 95.94 115 LEU B N 1
ATOM 5877 C CA . LEU B 1 115 ? -37.656 4.211 -3.338 1 95.94 115 LEU B CA 1
ATOM 5878 C C . LEU B 1 115 ? -38.844 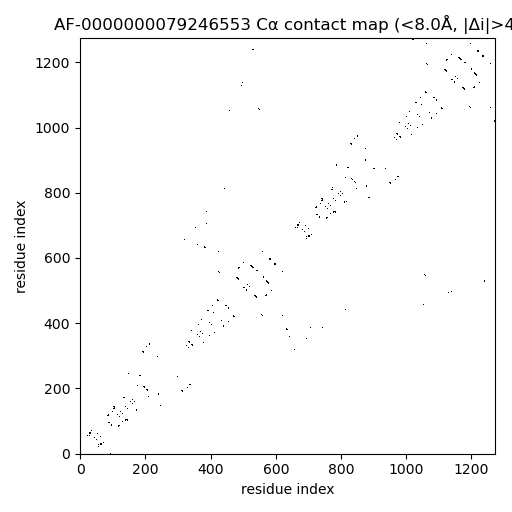4.766 -4.094 1 95.94 115 LEU B C 1
ATOM 5880 O O . LEU B 1 115 ? -39.938 4.949 -3.512 1 95.94 115 LEU B O 1
ATOM 5884 N N . ALA B 1 116 ? -38.656 5.062 -5.383 1 94.06 116 ALA B N 1
ATOM 5885 C CA . ALA B 1 116 ? -39.812 5.465 -6.207 1 94.06 116 ALA B CA 1
ATOM 5886 C C . ALA B 1 116 ? -40.812 4.336 -6.316 1 94.06 116 ALA B C 1
ATOM 5888 O O . ALA B 1 116 ? -42.031 4.59 -6.383 1 94.06 116 ALA B O 1
ATOM 5889 N N . ALA B 1 117 ? -40.344 3.115 -6.258 1 95.25 117 ALA B N 1
ATOM 5890 C CA . ALA B 1 117 ? -41.219 1.951 -6.383 1 95.25 117 ALA B CA 1
ATOM 5891 C C . ALA B 1 117 ? -41.781 1.557 -5.027 1 95.25 117 ALA B C 1
ATOM 5893 O O . ALA B 1 117 ? -42.938 1.093 -4.949 1 95.25 117 ALA B O 1
ATOM 5894 N N . ASN B 1 118 ? -41 1.648 -3.982 1 95.75 118 ASN B N 1
ATOM 5895 C CA . ASN B 1 118 ? -41.406 1.301 -2.627 1 95.75 118 ASN B CA 1
ATOM 5896 C C . ASN B 1 118 ? -40.75 2.189 -1.588 1 95.75 118 ASN B C 1
ATOM 5898 O O . ASN B 1 118 ? -39.594 1.922 -1.176 1 95.75 118 ASN B O 1
ATOM 5902 N N . SER B 1 119 ? -41.375 3.111 -1.023 1 92 119 SER B N 1
ATOM 5903 C CA . SER B 1 119 ? -40.812 4.082 -0.083 1 92 119 SER B CA 1
ATOM 5904 C C . SER B 1 119 ? -40.594 3.455 1.287 1 92 119 SER B C 1
ATOM 5906 O O . SER B 1 119 ? -39.812 3.969 2.086 1 92 119 SER B O 1
ATOM 5908 N N . ASN B 1 120 ? -41.188 2.35 1.587 1 93.06 120 ASN B N 1
ATOM 5909 C CA . ASN B 1 120 ? -41.094 1.712 2.895 1 93.06 120 ASN B CA 1
ATOM 5910 C C . ASN B 1 120 ? -39.719 1.013 3.061 1 93.06 120 ASN B C 1
ATOM 5912 O O . ASN B 1 120 ? -39.375 0.581 4.16 1 93.06 120 ASN B O 1
ATOM 5916 N N . LEU B 1 121 ? -38.938 0.932 1.973 1 96 121 LEU B N 1
ATOM 5917 C CA . LEU B 1 121 ? -37.625 0.254 2.012 1 96 121 LEU B CA 1
ATOM 5918 C C . LEU B 1 121 ? -36.688 0.954 2.977 1 96 121 LEU B C 1
ATOM 5920 O O . LEU B 1 121 ? -35.75 0.342 3.473 1 96 121 LEU B O 1
ATOM 5924 N N . THR B 1 122 ? -36.906 2.256 3.254 1 95.62 122 THR B N 1
ATOM 5925 C CA . THR B 1 122 ? -36.062 3.021 4.137 1 95.62 122 THR B CA 1
ATOM 5926 C C . THR B 1 122 ? -36.188 2.535 5.578 1 95.62 122 THR B C 1
ATOM 5928 O O . THR B 1 122 ? -35.281 2.771 6.398 1 95.62 122 THR B O 1
ATOM 5931 N N . GLN B 1 123 ? -37.25 1.833 5.898 1 94.38 123 GLN B N 1
ATOM 5932 C CA . GLN B 1 123 ? -37.531 1.425 7.273 1 94.38 123 GLN B CA 1
ATOM 5933 C C . GLN B 1 123 ? -37.156 -0.038 7.496 1 94.38 123 GLN B C 1
ATOM 5935 O O . GLN B 1 123 ? -37.188 -0.53 8.625 1 94.38 123 GLN B O 1
ATOM 5940 N N . VAL B 1 124 ? -36.781 -0.702 6.414 1 94.75 124 VAL B N 1
ATOM 5941 C CA . VAL B 1 124 ? -36.375 -2.096 6.551 1 94.75 124 VAL B CA 1
ATOM 5942 C C . VAL B 1 124 ? -35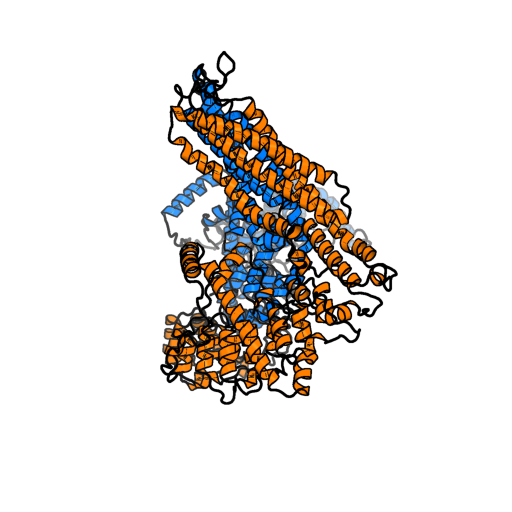 -2.172 7.211 1 94.75 124 VAL B C 1
ATOM 5944 O O . VAL B 1 124 ? -34.094 -1.441 6.836 1 94.75 124 VAL B O 1
ATOM 5947 N N . VAL B 1 125 ? -34.844 -2.977 8.234 1 94.56 125 VAL B N 1
ATOM 5948 C CA . VAL B 1 125 ? -33.594 -3.061 8.977 1 94.56 125 VAL B CA 1
ATOM 5949 C C . VAL B 1 125 ? -32.906 -4.398 8.703 1 94.56 125 VAL B C 1
ATOM 5951 O O . VAL B 1 125 ? -33.562 -5.379 8.352 1 94.56 125 VAL B O 1
ATOM 5954 N N . ASP B 1 126 ? -31.656 -4.426 8.727 1 92.56 126 ASP B N 1
ATOM 5955 C CA . ASP B 1 126 ? -30.906 -5.668 8.555 1 92.56 126 ASP B CA 1
ATOM 5956 C C . ASP B 1 126 ? -30.922 -6.492 9.836 1 92.56 126 ASP B C 1
ATOM 5958 O O . ASP B 1 126 ? -31.688 -6.219 10.758 1 92.56 126 ASP B O 1
ATOM 5962 N N . SER B 1 127 ? -30.141 -7.59 9.883 1 88.5 127 SER B N 1
ATOM 5963 C CA . SER B 1 127 ? -30.109 -8.523 11.008 1 88.5 127 SER B CA 1
ATOM 5964 C C . SER B 1 127 ? -29.609 -7.848 12.281 1 88.5 127 SER B C 1
ATOM 5966 O O . SER B 1 127 ? -29.938 -8.281 13.391 1 88.5 127 SER B O 1
ATOM 5968 N N . GLU B 1 128 ? -28.859 -6.738 12.195 1 87.25 128 GLU B N 1
ATOM 5969 C CA . GLU B 1 128 ? -28.312 -6.027 13.344 1 87.25 128 GLU B CA 1
ATOM 5970 C C . GLU B 1 128 ? -29.141 -4.789 13.672 1 87.25 128 GLU B C 1
ATOM 5972 O O . GLU B 1 128 ? -28.75 -3.986 14.523 1 87.25 128 GLU B O 1
ATOM 5977 N N . GLY B 1 129 ? -30.25 -4.613 12.969 1 89.19 129 GLY B N 1
ATOM 5978 C CA . GLY B 1 129 ? -31.125 -3.492 13.227 1 89.19 129 GLY B CA 1
ATOM 5979 C C . GLY B 1 129 ? -30.703 -2.217 12.523 1 89.19 129 GLY B C 1
ATOM 5980 O O . GLY B 1 129 ? -31.078 -1.119 12.93 1 89.19 129 GLY B O 1
ATOM 5981 N N . ARG B 1 130 ? -29.953 -2.385 11.461 1 92.19 130 ARG B N 1
ATOM 5982 C CA . ARG B 1 130 ? -29.438 -1.202 10.773 1 92.19 130 ARG B CA 1
ATOM 5983 C C . ARG B 1 130 ? -30.312 -0.847 9.57 1 92.19 130 ARG B C 1
ATOM 5985 O O . ARG B 1 130 ? -30.672 -1.721 8.781 1 92.19 130 ARG B O 1
ATOM 5992 N N . THR B 1 131 ? -30.625 0.489 9.516 1 95.94 131 THR B N 1
ATOM 5993 C CA . THR B 1 131 ? -31.375 0.999 8.375 1 95.94 131 THR B CA 1
ATOM 5994 C C . THR B 1 131 ? -30.453 1.299 7.199 1 95.94 131 THR B C 1
ATOM 5996 O O . THR B 1 131 ? -29.234 1.384 7.367 1 95.94 131 THR B O 1
ATOM 5999 N N . PRO B 1 132 ? -30.984 1.423 5.965 1 96.56 132 PRO B N 1
ATOM 6000 C CA . PRO B 1 132 ? -30.156 1.813 4.824 1 96.56 132 PRO B CA 1
ATOM 6001 C C . PRO B 1 132 ? -29.438 3.146 5.043 1 96.56 132 PRO B C 1
ATOM 6003 O O . PRO B 1 132 ? -28.297 3.318 4.613 1 96.56 132 PRO B O 1
ATOM 6006 N N . LEU B 1 133 ? -30.062 4.047 5.766 1 96.56 133 LEU B N 1
ATOM 6007 C CA . LEU B 1 133 ? -29.453 5.328 6.082 1 96.56 133 LEU B CA 1
ATOM 6008 C C . LEU B 1 133 ? -28.188 5.129 6.926 1 96.56 133 LEU B C 1
ATOM 6010 O O . LEU B 1 133 ? -27.141 5.715 6.641 1 96.56 133 LEU B O 1
ATOM 6014 N N . LEU B 1 134 ? -28.344 4.316 7.93 1 95.19 134 LEU B N 1
ATOM 6015 C CA . LEU B 1 134 ? -27.219 4.039 8.805 1 95.19 134 LEU B CA 1
ATOM 6016 C C . LEU B 1 134 ? -26.078 3.395 8.031 1 95.19 134 LEU B C 1
ATOM 6018 O O . LEU B 1 134 ? -24.906 3.729 8.242 1 95.19 134 LEU B O 1
ATOM 6022 N N . LEU B 1 135 ? -26.391 2.475 7.117 1 94.56 135 LEU B N 1
ATOM 6023 C CA . LEU B 1 135 ? -25.359 1.805 6.328 1 94.56 135 LEU B CA 1
ATOM 6024 C C . LEU B 1 135 ? -24.719 2.771 5.34 1 94.56 135 LEU B C 1
ATOM 6026 O O . LEU B 1 135 ? -23.531 2.674 5.055 1 94.56 135 LEU B O 1
ATOM 6030 N N . ALA B 1 136 ? -25.5 3.66 4.773 1 95.38 136 ALA B N 1
ATOM 6031 C CA . ALA B 1 136 ? -24.953 4.688 3.893 1 95.38 136 ALA B CA 1
ATOM 6032 C C . ALA B 1 136 ? -23.969 5.582 4.641 1 95.38 136 ALA B C 1
ATOM 6034 O O . ALA B 1 136 ? -22.906 5.93 4.113 1 95.38 136 ALA B O 1
ATOM 6035 N N . ALA B 1 137 ? -24.281 5.91 5.859 1 93.62 137 ALA B N 1
ATOM 6036 C CA . ALA B 1 137 ? -23.438 6.766 6.688 1 93.62 137 ALA B CA 1
ATOM 6037 C C . ALA B 1 137 ? -22.141 6.047 7.086 1 93.62 137 ALA B C 1
ATOM 6039 O O . ALA B 1 137 ? -21.094 6.668 7.188 1 93.62 137 ALA B O 1
ATOM 6040 N N . SER B 1 138 ? -22.281 4.785 7.262 1 89.81 138 SER B N 1
ATOM 6041 C CA . SER B 1 138 ? -21.141 3.998 7.746 1 89.81 138 SER B CA 1
ATOM 6042 C C . SER B 1 138 ? -20.203 3.613 6.602 1 89.81 138 SER B C 1
ATOM 6044 O O . SER B 1 138 ? -19 3.777 6.711 1 89.81 138 SER B O 1
ATOM 6046 N N . LEU B 1 139 ? -20.797 3.104 5.496 1 88.38 139 LEU B N 1
ATOM 6047 C CA . LEU B 1 139 ? -19.984 2.5 4.453 1 88.38 139 LEU B CA 1
ATOM 6048 C C . LEU B 1 139 ? -20.047 3.309 3.164 1 88.38 139 LEU B C 1
ATOM 6050 O O . LEU B 1 139 ? -19.203 3.168 2.287 1 88.38 139 LEU B O 1
ATOM 6054 N N . GLY B 1 140 ? -21 4.102 3.025 1 84.62 140 GLY B N 1
ATOM 6055 C CA . GLY B 1 140 ? -21.188 4.875 1.806 1 84.62 140 GLY B CA 1
ATOM 6056 C C . GLY B 1 140 ? -20.828 6.34 1.968 1 84.62 140 GLY B C 1
ATOM 6057 O O . GLY B 1 140 ? -21.375 7.195 1.271 1 84.62 140 GLY B O 1
ATOM 6058 N N . SER B 1 141 ? -19.953 6.621 2.865 1 78.81 141 SER B N 1
ATOM 6059 C CA . SER B 1 141 ? -19.703 8.008 3.246 1 78.81 141 SER B CA 1
ATOM 6060 C C . SER B 1 141 ? -19 8.766 2.129 1 78.81 141 SER B C 1
ATOM 6062 O O . SER B 1 141 ? -19 10 2.107 1 78.81 141 SER B O 1
ATOM 6064 N N . GLU B 1 142 ? -18.547 8.039 1.176 1 83.81 142 GLU B N 1
ATOM 6065 C CA . GLU B 1 142 ? -17.891 8.695 0.06 1 83.81 142 GLU B CA 1
ATOM 6066 C C . GLU B 1 142 ? -18.875 9.438 -0.822 1 83.81 142 GLU B C 1
ATOM 6068 O O . GLU B 1 142 ? -18.531 10.438 -1.461 1 83.81 142 GLU B O 1
ATOM 6073 N N . SER B 1 143 ? -20.031 8.93 -0.81 1 88.5 143 SER B N 1
ATOM 6074 C CA . SER B 1 143 ? -21.078 9.594 -1.575 1 88.5 143 SER B CA 1
ATOM 6075 C C . SER B 1 143 ? -22.031 10.367 -0.663 1 88.5 143 SER B C 1
ATOM 6077 O O . SER B 1 143 ? -23.078 9.859 -0.276 1 88.5 143 SER B O 1
ATOM 6079 N N . LYS B 1 144 ? -21.719 11.586 -0.45 1 90.44 144 LYS B N 1
ATOM 6080 C CA . LYS B 1 144 ? -22.5 12.438 0.451 1 90.44 144 LYS B CA 1
ATOM 6081 C C . LYS B 1 144 ? -23.922 12.609 -0.052 1 90.44 144 LYS B C 1
ATOM 6083 O O . LYS B 1 144 ? -24.859 12.75 0.743 1 90.44 144 LYS B O 1
ATOM 6088 N N . GLU B 1 145 ? -24.047 12.523 -1.323 1 92.44 145 GLU B N 1
ATOM 6089 C CA . GLU B 1 145 ? -25.359 12.766 -1.931 1 92.44 145 GLU B CA 1
ATOM 6090 C C . GLU B 1 145 ? -26.344 11.672 -1.54 1 92.44 145 GLU B C 1
ATOM 6092 O O . GLU B 1 145 ? -27.516 11.961 -1.273 1 92.44 145 GLU B O 1
ATOM 6097 N N . VAL B 1 146 ? -25.844 10.508 -1.487 1 94.88 146 VAL B N 1
ATOM 6098 C CA . VAL B 1 146 ? -26.734 9.398 -1.151 1 94.88 146 VAL B CA 1
ATOM 6099 C C . VAL B 1 146 ? -27.156 9.5 0.311 1 94.88 146 VAL B C 1
ATOM 6101 O O . VAL B 1 146 ? -28.312 9.234 0.648 1 94.88 146 VAL B O 1
ATOM 6104 N N . VAL B 1 147 ? -26.234 9.898 1.159 1 95.56 147 VAL B N 1
ATOM 6105 C CA . VAL B 1 147 ? -26.547 10.039 2.578 1 95.56 147 VAL B CA 1
ATOM 6106 C C . VAL B 1 147 ? -27.578 11.148 2.773 1 95.56 147 VAL B C 1
ATOM 6108 O O . VAL B 1 147 ? -28.562 10.977 3.492 1 95.56 147 VAL B O 1
ATOM 6111 N N . TRP B 1 148 ? -27.359 12.234 2.049 1 94.56 148 TRP B N 1
ATOM 6112 C CA . TRP B 1 148 ? -28.312 13.352 2.1 1 94.56 148 TRP B CA 1
ATOM 6113 C C . TRP B 1 148 ? -29.703 12.906 1.638 1 94.56 148 TRP B C 1
ATOM 6115 O O . TRP B 1 148 ? -30.703 13.203 2.291 1 94.56 148 TRP B O 1
ATOM 6125 N N . TYR B 1 149 ? -29.734 12.242 0.572 1 95.31 149 TYR B N 1
ATOM 6126 C CA . TYR B 1 149 ? -31 11.812 -0.013 1 95.31 149 TYR B CA 1
ATOM 6127 C C . TYR B 1 149 ? -31.766 10.898 0.944 1 95.31 149 TYR B C 1
ATOM 6129 O O . TYR B 1 149 ? -32.938 11.117 1.205 1 95.31 149 TYR B O 1
ATOM 6137 N N . LEU B 1 150 ? -31.062 9.883 1.42 1 95.94 150 LEU B N 1
ATOM 6138 C CA . LEU B 1 150 ? -31.703 8.938 2.324 1 95.94 150 LEU B CA 1
ATOM 6139 C C . LEU B 1 150 ? -32.156 9.633 3.607 1 95.94 150 LEU B C 1
ATOM 6141 O O . LEU B 1 150 ? -33.188 9.281 4.18 1 95.94 150 LEU B O 1
ATOM 6145 N N . LEU B 1 151 ? -31.328 10.609 4.086 1 94.94 151 LEU B N 1
ATOM 6146 C CA . LEU B 1 151 ? -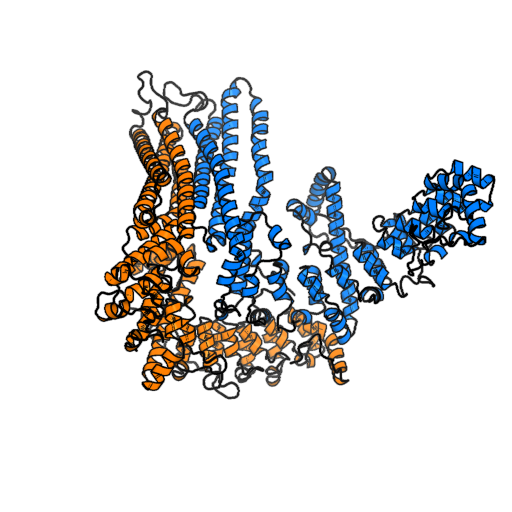31.688 11.352 5.293 1 94.94 151 LEU B CA 1
ATOM 6147 C C . LEU B 1 151 ? -33 12.117 5.09 1 94.94 151 LEU B C 1
ATOM 6149 O O . LEU B 1 151 ? -33.844 12.156 5.984 1 94.94 151 LEU B O 1
ATOM 6153 N N . LEU B 1 152 ? -33.188 12.672 3.934 1 93.25 152 LEU B N 1
ATOM 6154 C CA . LEU B 1 152 ? -34.344 13.516 3.652 1 93.25 152 LEU B CA 1
ATOM 6155 C C . LEU B 1 152 ? -35.594 12.664 3.439 1 93.25 152 LEU B C 1
ATOM 6157 O O . LEU B 1 152 ? -36.719 13.086 3.785 1 93.25 152 LEU B O 1
ATOM 6161 N N . VAL B 1 153 ? -35.406 11.461 2.932 1 93.69 153 VAL B N 1
ATOM 6162 C CA . VAL B 1 153 ? -36.562 10.648 2.547 1 93.69 153 VAL B CA 1
ATOM 6163 C C . VAL B 1 153 ? -36.938 9.711 3.691 1 93.69 153 VAL B C 1
ATOM 6165 O O . VAL B 1 153 ? -38.062 9.172 3.725 1 93.69 153 VAL B O 1
ATOM 6168 N N . THR B 1 154 ? -36.031 9.477 4.617 1 93.81 154 THR B N 1
ATOM 6169 C CA . THR B 1 154 ? -36.312 8.539 5.703 1 93.81 154 THR B CA 1
ATOM 6170 C C . THR B 1 154 ? -37.156 9.188 6.785 1 93.81 154 THR B C 1
ATOM 6172 O O . THR B 1 154 ? -36.906 10.312 7.199 1 93.81 154 THR B O 1
ATOM 6175 N N . THR B 1 155 ? -38.219 8.555 7.176 1 90.81 155 THR B N 1
ATOM 6176 C CA . THR B 1 155 ? -39.094 8.992 8.266 1 90.81 155 THR B CA 1
ATOM 6177 C C . THR B 1 155 ? -38.75 8.242 9.555 1 90.81 155 THR B C 1
ATOM 6179 O O . THR B 1 155 ? -38.031 7.254 9.531 1 90.81 155 THR B O 1
ATOM 6182 N N . ASP B 1 156 ? -39.188 8.781 10.68 1 93.19 156 ASP B N 1
ATOM 6183 C CA . ASP B 1 156 ? -38.875 8.156 11.969 1 93.19 156 ASP B CA 1
ATOM 6184 C C . ASP B 1 156 ? -40 7.199 12.383 1 93.19 156 ASP B C 1
ATOM 6186 O O . ASP B 1 156 ? -40.562 7.34 13.469 1 93.19 156 ASP B O 1
ATOM 6190 N N . GLU B 1 157 ? -40.312 6.23 11.57 1 90.56 157 GLU B N 1
ATOM 6191 C CA . GLU B 1 157 ? -41.375 5.258 11.812 1 90.56 157 GLU B CA 1
ATOM 6192 C C . GLU B 1 157 ? -40.781 3.885 12.141 1 90.56 157 GLU B C 1
ATOM 6194 O O . GLU B 1 157 ? -39.594 3.639 11.93 1 90.56 157 GLU B O 1
ATOM 6199 N N . LYS B 1 158 ? -41.531 2.986 12.703 1 88.25 158 LYS B N 1
ATOM 6200 C CA . LYS B 1 158 ? -41.156 1.611 12.992 1 88.25 158 LYS B CA 1
ATOM 6201 C C . LYS B 1 158 ? -41.031 0.795 11.703 1 88.25 158 LYS B C 1
ATOM 6203 O O . LYS B 1 158 ? -41.75 1.057 10.734 1 88.25 158 LYS B O 1
ATOM 6208 N N . PRO B 1 159 ? -40.25 -0.049 11.664 1 88.62 159 PRO B N 1
ATOM 6209 C CA . PRO B 1 159 ? -39.375 -0.659 12.656 1 88.62 159 PRO B CA 1
ATOM 6210 C C . PRO B 1 159 ? -38 0.01 12.711 1 88.62 159 PRO B C 1
ATOM 6212 O O . PRO B 1 159 ? -37.219 -0.224 13.648 1 88.62 159 PRO B O 1
ATOM 6215 N N . GLY B 1 160 ? -37.594 0.802 11.891 1 86.38 160 GLY B N 1
ATOM 6216 C CA . GLY B 1 160 ? -36.25 1.369 11.828 1 86.38 160 GLY B CA 1
ATOM 6217 C C . GLY B 1 160 ? -36 2.438 12.883 1 86.38 160 GLY B C 1
ATOM 6218 O O . GLY B 1 160 ? -35.031 2.359 13.641 1 86.38 160 GLY B O 1
ATOM 6219 N N . GLN B 1 161 ? -36.938 3.463 13.023 1 91.38 161 GLN B N 1
ATOM 6220 C CA . GLN B 1 161 ? -36.844 4.594 13.938 1 91.38 161 GLN B CA 1
ATOM 6221 C C . GLN B 1 161 ? -35.406 5.094 14.07 1 91.38 161 GLN B C 1
ATOM 6223 O O . GLN B 1 161 ? -34.812 5.055 15.156 1 91.38 161 GLN B O 1
ATOM 6228 N N . PRO B 1 162 ? -34.875 5.555 12.953 1 92.06 162 PRO B N 1
ATOM 6229 C CA . PRO B 1 162 ? -33.438 5.898 12.922 1 92.06 162 PRO B CA 1
ATOM 6230 C C . PRO B 1 162 ? -33.094 7.105 13.797 1 92.06 162 PRO B C 1
ATOM 6232 O O . PRO B 1 162 ? -31.953 7.289 14.188 1 92.06 162 PRO B O 1
ATOM 6235 N N . PHE B 1 163 ? -34.125 7.945 14.219 1 93.94 163 PHE B N 1
ATOM 6236 C CA . PHE B 1 163 ? -33.812 9.195 14.914 1 93.94 163 PHE B CA 1
ATOM 6237 C C . PHE B 1 163 ? -34.219 9.109 16.375 1 93.94 163 PHE B C 1
ATOM 6239 O O . PHE B 1 163 ? -33.812 9.938 17.188 1 93.94 163 PHE B O 1
ATOM 6246 N N . THR B 1 164 ? -35.031 8.172 16.781 1 92.25 164 THR B N 1
ATOM 6247 C CA . THR B 1 164 ? -35.5 8.07 18.156 1 92.25 164 THR B CA 1
ATOM 6248 C C . THR B 1 164 ? -35.312 6.645 18.672 1 92.25 164 THR B C 1
ATOM 6250 O O . THR B 1 164 ? -35.438 6.402 19.875 1 92.25 164 THR B O 1
ATOM 6253 N N . GLY B 1 165 ? -35 5.754 17.797 1 89.81 165 GLY B N 1
ATOM 6254 C CA . GLY B 1 165 ? -34.875 4.355 18.172 1 89.81 165 GLY B CA 1
ATOM 6255 C C . GLY B 1 165 ? -33.562 4.012 18.828 1 89.81 165 GLY B C 1
ATOM 6256 O O . GLY B 1 165 ? -32.812 4.906 19.234 1 89.81 165 GLY B O 1
ATOM 6257 N N . PRO B 1 166 ? -33.312 2.711 19.078 1 87.81 166 PRO B N 1
ATOM 6258 C CA . PRO B 1 166 ? -32.125 2.254 19.797 1 87.81 166 PRO B CA 1
ATOM 6259 C C . PRO B 1 166 ? -30.828 2.541 19.031 1 87.81 166 PRO B C 1
ATOM 6261 O O . PRO B 1 166 ? -29.75 2.645 19.641 1 87.81 166 PRO B O 1
ATOM 6264 N N . ARG B 1 167 ? -30.922 2.668 17.766 1 91.12 167 ARG B N 1
ATOM 6265 C CA . ARG B 1 167 ? -29.703 2.861 16.969 1 91.12 167 ARG B CA 1
ATOM 6266 C C . ARG B 1 167 ? -29.531 4.324 16.562 1 91.12 167 ARG B C 1
ATOM 6268 O O . ARG B 1 167 ? -28.734 4.645 15.695 1 91.12 167 ARG B O 1
ATOM 6275 N N . ALA B 1 168 ? -30.328 5.219 17.188 1 93.44 168 ALA B N 1
ATOM 6276 C CA . ALA B 1 168 ? -30.266 6.641 16.859 1 93.44 168 ALA B CA 1
ATOM 6277 C C . ALA B 1 168 ? -28.922 7.234 17.234 1 93.44 168 ALA B C 1
ATOM 6279 O O . ALA B 1 168 ? -28.328 7.992 16.469 1 93.44 168 ALA B O 1
ATOM 6280 N N . ALA B 1 169 ? -28.406 6.871 18.422 1 93.25 169 ALA B N 1
ATOM 6281 C CA . ALA B 1 169 ? -27.109 7.355 18.875 1 93.25 169 ALA B CA 1
ATOM 6282 C C . ALA B 1 169 ? -26 6.863 17.953 1 93.25 169 ALA B C 1
ATOM 6284 O O . ALA B 1 169 ? -25.047 7.598 17.656 1 93.25 169 ALA B O 1
ATOM 6285 N N . TYR B 1 170 ? -26.172 5.668 17.516 1 92.75 170 TYR B N 1
ATOM 6286 C CA . TYR B 1 170 ? -25.188 5.078 16.625 1 92.75 170 TYR B CA 1
ATOM 6287 C C . TYR B 1 170 ? -25.141 5.82 15.289 1 92.75 170 TYR B C 1
ATOM 6289 O O . TYR B 1 170 ? -24.078 6.012 14.711 1 92.75 170 TYR B O 1
ATOM 6297 N N . LEU B 1 171 ? -26.281 6.273 14.836 1 94.19 171 LEU B N 1
ATOM 6298 C CA . LEU B 1 171 ? -26.359 6.996 13.578 1 94.19 171 LEU B CA 1
ATOM 6299 C C . LEU B 1 171 ? -25.547 8.289 13.641 1 94.19 171 LEU B C 1
ATOM 6301 O O . LEU B 1 171 ? -24.734 8.547 12.758 1 94.19 171 LEU B O 1
ATOM 6305 N N . VAL B 1 172 ? -25.656 9.031 14.688 1 94.88 172 VAL B N 1
ATOM 6306 C CA . VAL B 1 172 ? -24.938 10.297 14.836 1 94.88 172 VAL B CA 1
ATOM 6307 C C . VAL B 1 172 ? -23.453 10.031 14.969 1 94.88 172 VAL B C 1
ATOM 6309 O O . VAL B 1 172 ? -22.625 10.727 14.367 1 94.88 172 VAL B O 1
ATOM 6312 N N . ASN B 1 173 ? -23.156 9.047 15.758 1 92.81 173 ASN B N 1
ATOM 6313 C CA . ASN B 1 173 ? -21.766 8.688 15.953 1 92.81 173 ASN B CA 1
ATOM 6314 C C . ASN B 1 173 ? -21.094 8.32 14.633 1 92.81 173 ASN B C 1
ATOM 6316 O O . ASN B 1 173 ? -19.969 8.758 14.352 1 92.81 173 ASN B O 1
ATOM 6320 N N . VAL B 1 174 ? -21.797 7.594 13.859 1 91.88 174 VAL B N 1
ATOM 6321 C CA . VAL B 1 174 ? -21.219 7.117 12.602 1 91.88 174 VAL B CA 1
ATOM 6322 C C . VAL B 1 174 ? -21.094 8.281 11.617 1 91.88 174 VAL B C 1
ATOM 6324 O O . VAL B 1 174 ? -20.141 8.344 10.852 1 91.88 174 VAL B O 1
ATOM 6327 N N . LEU B 1 175 ? -22.062 9.141 11.586 1 94.06 175 LEU B N 1
ATOM 6328 C CA . LEU B 1 175 ? -22 10.312 10.719 1 94.06 175 LEU B CA 1
ATOM 6329 C C . LEU B 1 175 ? -20.781 11.156 11.055 1 94.06 175 LEU B C 1
ATOM 6331 O O . LEU B 1 175 ? -20.062 11.594 10.156 1 94.06 175 LEU B O 1
ATOM 6335 N N . ILE B 1 176 ? -20.484 11.305 12.312 1 92.88 176 ILE B N 1
ATOM 6336 C CA . ILE B 1 176 ? -19.359 12.102 12.766 1 92.88 176 ILE B CA 1
ATOM 6337 C C . ILE B 1 176 ? -18.047 11.359 12.484 1 92.88 176 ILE B C 1
ATOM 6339 O O . ILE B 1 176 ? -17.094 11.953 11.984 1 92.88 176 ILE B O 1
ATOM 6343 N N . ALA B 1 177 ? -18.078 10.109 12.766 1 89.94 177 ALA B N 1
ATOM 6344 C CA . ALA B 1 177 ? -16.891 9.297 12.555 1 89.94 177 ALA B CA 1
ATOM 6345 C C . ALA B 1 177 ? -16.516 9.25 11.07 1 89.94 177 ALA B C 1
ATOM 6347 O O . ALA B 1 177 ? -15.336 9.164 10.727 1 89.94 177 ALA B O 1
ATOM 6348 N N . SER B 1 178 ? -17.531 9.328 10.188 1 90.31 178 SER B N 1
ATOM 6349 C CA . SER B 1 178 ? -17.297 9.266 8.742 1 90.31 178 SER B CA 1
ATOM 6350 C C . SER B 1 178 ? -16.922 10.633 8.18 1 90.31 178 SER B C 1
ATOM 6352 O O . SER B 1 178 ? -16.641 10.766 6.988 1 90.31 178 SER B O 1
ATOM 6354 N N . GLY B 1 179 ? -16.922 11.664 8.984 1 88.25 179 GLY B N 1
ATOM 6355 C CA . GLY B 1 179 ? -16.531 12.992 8.555 1 88.25 179 GLY B CA 1
ATOM 6356 C C . GLY B 1 179 ? -17.656 13.766 7.906 1 88.25 179 GLY B C 1
ATOM 6357 O O . GLY B 1 179 ? -17.438 14.766 7.219 1 88.25 179 GLY B O 1
ATOM 6358 N N . LEU B 1 180 ? -18.891 13.266 8.016 1 92 180 LEU B N 1
ATOM 6359 C CA . LEU B 1 180 ? -20.047 13.953 7.461 1 92 180 LEU B CA 1
ATOM 6360 C C . LEU B 1 180 ? -20.609 14.961 8.461 1 92 180 LEU B C 1
ATOM 6362 O O . LEU B 1 180 ? -21.766 14.836 8.891 1 92 180 LEU B O 1
ATOM 6366 N N . HIS B 1 181 ? -19.812 15.938 8.703 1 92.88 181 HIS B N 1
ATOM 6367 C CA . HIS B 1 181 ? -20.125 16.891 9.766 1 92.88 181 HIS B CA 1
ATOM 6368 C C . HIS B 1 181 ? -21.281 17.812 9.359 1 92.88 181 HIS B C 1
ATOM 6370 O O . HIS B 1 181 ? -22.094 18.188 10.195 1 92.88 181 HIS B O 1
ATOM 6376 N N . GLU B 1 182 ? -21.391 18.156 8.102 1 91.19 182 GLU B N 1
ATOM 6377 C CA . GLU B 1 182 ? -22.484 19 7.633 1 91.19 182 GLU B CA 1
ATOM 6378 C C . GLU B 1 182 ? -23.828 18.297 7.836 1 91.19 182 GLU B C 1
ATOM 6380 O O . GLU B 1 182 ? -24.812 18.922 8.258 1 91.19 182 GLU B O 1
ATOM 6385 N N . ILE B 1 183 ? -23.812 17.094 7.551 1 93.56 183 ILE B N 1
ATOM 6386 C CA . ILE B 1 183 ? -25.047 16.312 7.676 1 93.56 183 ILE B CA 1
ATOM 6387 C C . ILE B 1 183 ? -25.391 16.141 9.156 1 93.56 183 ILE B C 1
ATOM 6389 O O . ILE B 1 183 ? -26.562 16.188 9.531 1 93.56 183 ILE B O 1
ATOM 6393 N N . SER B 1 184 ? -24.359 15.922 9.961 1 95.06 184 SER B N 1
ATOM 6394 C CA . SER B 1 184 ? -24.578 15.781 11.398 1 95.06 184 SER B CA 1
ATOM 6395 C C . SER B 1 184 ? -25.172 17.062 11.992 1 95.06 184 SER B C 1
ATOM 6397 O O . SER B 1 184 ? -26.047 16.984 12.859 1 95.06 184 SER B O 1
ATOM 6399 N N . LEU B 1 185 ? -24.656 18.188 11.547 1 94.81 185 LEU B N 1
ATOM 6400 C CA . LEU B 1 185 ? -25.172 19.453 12.039 1 94.81 185 LEU B CA 1
ATOM 6401 C C . LEU B 1 185 ? -26.641 19.625 11.688 1 94.81 185 LEU B C 1
ATOM 6403 O O . LEU B 1 185 ? -27.438 20.062 12.523 1 94.81 185 LEU B O 1
ATOM 6407 N N . TYR B 1 186 ? -26.969 19.297 10.492 1 93.19 186 TYR B N 1
ATOM 6408 C CA . TYR B 1 186 ? -28.359 19.375 10.055 1 93.19 186 TYR B CA 1
ATOM 6409 C C . TYR B 1 186 ? -29.234 18.438 10.883 1 93.19 186 TYR B C 1
ATOM 6411 O O . TYR B 1 186 ? -30.328 18.844 11.312 1 93.19 186 TYR B O 1
ATOM 6419 N N . LEU B 1 187 ? -28.781 17.266 11.047 1 94.69 187 LEU B N 1
ATOM 6420 C CA . LEU B 1 187 ? -29.531 16.266 11.812 1 94.69 187 LEU B CA 1
ATOM 6421 C C . LEU B 1 187 ? -29.734 16.734 13.25 1 94.69 187 LEU B C 1
ATOM 6423 O O . LEU B 1 187 ? -30.812 16.594 13.812 1 94.69 187 LEU B O 1
ATOM 6427 N N . LEU B 1 188 ? -28.703 17.344 13.852 1 94.94 188 LEU B N 1
ATOM 6428 C CA . LEU B 1 188 ? -28.766 17.797 15.242 1 94.94 188 LEU B CA 1
ATOM 6429 C C . LEU B 1 188 ? -29.672 19.016 15.375 1 94.94 188 LEU B C 1
ATOM 6431 O O . LEU B 1 188 ? -30.297 19.219 16.422 1 94.94 188 LEU B O 1
ATOM 6435 N N . GLU B 1 189 ? -29.719 19.812 14.367 1 92.25 189 GLU B N 1
ATOM 6436 C CA . GLU B 1 189 ? -30.609 20.953 14.383 1 92.25 189 GLU B CA 1
ATOM 6437 C C . GLU B 1 189 ? -32.062 20.516 14.422 1 92.25 189 GLU B C 1
ATOM 6439 O O . GLU B 1 189 ? -32.906 21.109 15.125 1 92.25 189 GLU B O 1
ATOM 6444 N N . LYS B 1 190 ? -32.375 19.469 13.688 1 91.56 190 LYS B N 1
ATOM 6445 C CA . LYS B 1 190 ? -33.719 18.969 13.641 1 91.56 190 LYS B CA 1
ATOM 6446 C C . LYS B 1 190 ? -34.062 18.109 14.859 1 91.56 190 LYS B C 1
ATOM 6448 O O . LYS B 1 190 ? -35.188 18.047 15.305 1 91.56 190 LYS B O 1
ATOM 6453 N N . ASN B 1 191 ? -33.031 17.406 15.352 1 94.69 191 ASN B N 1
ATOM 6454 C CA . ASN B 1 191 ? -33.156 16.531 16.5 1 94.69 191 ASN B CA 1
ATOM 6455 C C . ASN B 1 191 ? -32.094 16.828 17.562 1 94.69 191 ASN B C 1
ATOM 6457 O O . ASN B 1 191 ? -31.172 16.047 17.75 1 94.69 191 ASN B O 1
ATOM 6461 N N . PRO B 1 192 ? -32.25 17.828 18.375 1 94.06 192 PRO B N 1
ATOM 6462 C CA . PRO B 1 192 ? -31.234 18.266 19.328 1 94.06 192 PRO B CA 1
ATOM 6463 C C . PRO B 1 192 ? -30.953 17.219 20.391 1 94.06 192 PRO B C 1
ATOM 6465 O O . PRO B 1 192 ? -29.844 17.188 20.953 1 94.06 192 PRO B O 1
ATOM 6468 N N . HIS B 1 193 ? -31.859 16.344 20.688 1 92.56 193 HIS B N 1
ATOM 6469 C CA . HIS B 1 193 ? -31.656 15.352 21.734 1 92.56 193 HIS B CA 1
ATOM 6470 C C . HIS B 1 193 ? -30.562 14.359 21.344 1 92.56 193 HIS B C 1
ATOM 6472 O O . HIS B 1 193 ? -29.984 13.703 22.203 1 92.56 193 HIS B O 1
ATOM 6478 N N . LEU B 1 194 ? -30.25 14.25 20.078 1 95 194 LEU B N 1
ATOM 6479 C CA . LEU B 1 194 ? -29.266 13.305 19.594 1 95 194 LEU B CA 1
ATOM 6480 C C . LEU B 1 194 ? -27.859 13.75 19.938 1 95 194 LEU B C 1
ATOM 6482 O O . LEU B 1 194 ? -26.922 12.953 19.891 1 95 194 LEU B O 1
ATOM 6486 N N . ALA B 1 195 ? -27.656 14.984 20.281 1 93.88 195 ALA B N 1
ATOM 6487 C CA . ALA B 1 195 ? -26.328 15.539 20.609 1 93.88 195 ALA B CA 1
ATOM 6488 C C . ALA B 1 195 ? -25.75 14.891 21.859 1 93.88 195 ALA B C 1
ATOM 6490 O O . ALA B 1 195 ? -24.531 14.742 21.984 1 93.88 195 ALA B O 1
ATOM 6491 N N . THR B 1 196 ? -26.625 14.531 22.766 1 91.31 196 THR B N 1
ATOM 6492 C CA . THR B 1 196 ? -26.141 13.969 24.016 1 91.31 196 THR B CA 1
ATOM 6493 C C . THR B 1 196 ? -26.531 12.492 24.141 1 91.31 196 THR B C 1
ATOM 6495 O O . THR B 1 196 ? -26.484 11.922 25.219 1 91.31 196 THR B O 1
ATOM 6498 N N . ALA B 1 197 ? -26.922 11.938 23.016 1 91.38 197 ALA B N 1
ATOM 6499 C CA . ALA B 1 197 ? -27.344 10.539 23.031 1 91.38 197 ALA B CA 1
ATOM 6500 C C . ALA B 1 197 ? -26.156 9.617 23.281 1 91.38 197 ALA B C 1
ATOM 6502 O O . ALA B 1 197 ? -25.047 9.859 22.797 1 91.38 197 ALA B O 1
ATOM 6503 N N . VAL B 1 198 ? -26.312 8.586 24.141 1 90.56 198 VAL B N 1
ATOM 6504 C CA . VAL B 1 198 ? -25.281 7.613 24.469 1 90.56 198 VAL B CA 1
ATOM 6505 C C . VAL B 1 198 ? -25.594 6.273 23.812 1 90.56 198 VAL B C 1
ATOM 6507 O O . VAL B 1 198 ? -26.719 5.773 23.906 1 90.56 198 VAL B O 1
ATOM 6510 N N . ASP B 1 199 ? -24.656 5.848 23.016 1 89.62 199 ASP B N 1
ATOM 6511 C CA . ASP B 1 199 ? -24.812 4.531 22.406 1 89.62 199 ASP B CA 1
ATOM 6512 C C . ASP B 1 199 ? -24.438 3.422 23.391 1 89.62 199 ASP B C 1
ATOM 6514 O O . ASP B 1 199 ? -23.266 3.08 23.547 1 89.62 199 ASP B O 1
ATOM 6518 N N . HIS B 1 200 ? -25.297 2.709 23.922 1 82.81 200 HIS B N 1
ATOM 6519 C CA . HIS B 1 200 ? -25.078 1.701 24.953 1 82.81 200 HIS B CA 1
ATOM 6520 C C . HIS B 1 200 ? -24.609 0.385 24.344 1 82.81 200 HIS B C 1
ATOM 6522 O O . HIS B 1 200 ? -24.031 -0.45 25.047 1 82.81 200 HIS B O 1
ATOM 6528 N N . GLN B 1 201 ? -24.781 0.184 23.047 1 77.06 201 GLN B N 1
ATOM 6529 C CA . GLN B 1 201 ? -24.375 -1.058 22.391 1 77.06 201 GLN B CA 1
ATOM 6530 C C . GLN B 1 201 ? -22.891 -1.031 22.031 1 77.06 201 GLN B C 1
ATOM 6532 O O . GLN B 1 201 ? -22.266 -2.082 21.906 1 77.06 201 GLN B O 1
ATOM 6537 N N . ASP B 1 202 ? -22.328 0.127 21.844 1 75 202 ASP B N 1
ATOM 6538 C CA . ASP B 1 202 ? -20.938 0.272 21.438 1 75 202 ASP B CA 1
ATOM 6539 C C . ASP B 1 202 ? -20.125 0.979 22.531 1 75 202 ASP B C 1
ATOM 6541 O O . ASP B 1 202 ? -19.594 2.062 22.297 1 75 202 ASP B O 1
ATOM 6545 N N . ASN B 1 203 ? -19.969 0.428 23.703 1 74.75 203 ASN B N 1
ATOM 6546 C CA . ASN B 1 203 ? -19.125 0.866 24.797 1 74.75 203 ASN B CA 1
ATOM 6547 C C . ASN B 1 203 ? -19.469 2.287 25.234 1 74.75 203 ASN B C 1
ATOM 6549 O O . ASN B 1 203 ? -18.578 3.092 25.516 1 74.75 203 ASN B O 1
ATOM 6553 N N . ASN B 1 204 ? -20.703 2.73 25.125 1 81.5 204 ASN B N 1
ATOM 6554 C CA . ASN B 1 204 ? -21.188 4.027 25.578 1 81.5 204 ASN B CA 1
ATOM 6555 C C . ASN B 1 204 ? -20.5 5.176 24.844 1 81.5 204 ASN B C 1
ATOM 6557 O O . ASN B 1 204 ? -20.047 6.133 25.484 1 81.5 204 ASN B O 1
ATOM 6561 N N . CYS B 1 205 ? -20.422 5.023 23.609 1 87.56 205 CYS B N 1
ATOM 6562 C CA . CYS B 1 205 ? -19.781 6.039 22.781 1 87.56 205 CYS B CA 1
ATOM 6563 C C . CYS B 1 205 ? -20.719 7.219 22.547 1 87.56 205 CYS B C 1
ATOM 6565 O O . CYS B 1 205 ? -21.922 7.031 22.359 1 87.56 205 CYS B O 1
ATOM 6567 N N . THR B 1 206 ? -20.219 8.422 22.734 1 91.75 206 THR B N 1
ATOM 6568 C CA . THR B 1 206 ? -20.969 9.648 22.5 1 91.75 206 THR B CA 1
ATOM 6569 C C . THR B 1 206 ? -20.391 10.422 21.328 1 91.75 206 THR B C 1
ATOM 6571 O O . THR B 1 206 ? -19.25 10.195 20.922 1 91.75 206 THR B O 1
ATOM 6574 N N . PRO B 1 207 ? -21.219 11.266 20.703 1 92.88 207 PRO B N 1
ATOM 6575 C CA . PRO B 1 207 ? -20.719 12.062 19.578 1 92.88 207 PRO B CA 1
ATOM 6576 C C . PRO B 1 207 ? -19.5 12.898 19.938 1 92.88 207 PRO B C 1
ATOM 6578 O O . PRO B 1 207 ? -18.562 13.008 19.141 1 92.88 207 PRO B O 1
ATOM 6581 N N . LEU B 1 208 ? -19.469 13.445 21.109 1 93.25 208 LEU B N 1
ATOM 6582 C CA . LEU B 1 208 ? -18.344 14.273 21.547 1 93.25 208 LEU B CA 1
ATOM 6583 C C . LEU B 1 208 ? -17.078 13.438 21.703 1 93.25 208 LEU B C 1
ATOM 6585 O O . LEU B 1 208 ? -15.969 13.906 21.438 1 93.25 208 LEU B O 1
ATOM 6589 N N . PHE B 1 209 ? -17.234 12.273 22.172 1 91 209 PHE B N 1
ATOM 6590 C CA . PHE B 1 209 ? -16.094 11.367 22.312 1 91 209 PHE B CA 1
ATOM 6591 C C . PHE B 1 209 ? -15.492 11.055 20.953 1 91 209 PHE B C 1
ATOM 6593 O O . PHE B 1 209 ? -14.266 11.023 20.812 1 91 209 PHE B O 1
ATOM 6600 N N . ILE B 1 210 ? -16.359 10.844 19.984 1 90 210 ILE B N 1
ATOM 6601 C CA . ILE B 1 210 ? -15.883 10.523 18.641 1 90 210 ILE B CA 1
ATOM 6602 C C . ILE B 1 210 ? -15.148 11.727 18.047 1 90 210 ILE B C 1
ATOM 6604 O O . ILE B 1 210 ? -14.133 11.57 17.359 1 90 210 ILE B O 1
ATOM 6608 N N . LEU B 1 211 ? -15.648 12.883 18.297 1 91.94 211 LEU B N 1
ATOM 6609 C CA . LEU B 1 211 ? -15 14.102 17.828 1 91.94 211 LEU B CA 1
ATOM 6610 C C . LEU B 1 211 ? -13.633 14.273 18.484 1 91.94 211 LEU B C 1
ATOM 6612 O O . LEU B 1 211 ? -12.672 14.703 17.828 1 91.94 211 LEU B O 1
ATOM 6616 N N . ALA B 1 212 ? -13.508 13.938 19.688 1 90.62 212 ALA B N 1
ATOM 6617 C CA . ALA B 1 212 ? -12.25 14.062 20.422 1 90.62 212 ALA B CA 1
ATOM 6618 C C . ALA B 1 212 ? -11.227 13.031 19.953 1 90.62 212 ALA B C 1
ATOM 6620 O O . ALA B 1 212 ? -10.023 13.281 20 1 90.62 212 ALA B O 1
ATOM 6621 N N . ARG B 1 213 ? -11.734 11.977 19.531 1 86.38 213 ARG B N 1
ATOM 6622 C CA . ARG B 1 213 ? -10.859 10.883 19.125 1 86.38 213 ARG B CA 1
ATOM 6623 C C . ARG B 1 213 ? -10.258 11.156 17.75 1 86.38 213 ARG B C 1
ATOM 6625 O O . ARG B 1 213 ? -9.133 10.75 17.469 1 86.38 213 ARG B O 1
ATOM 6632 N N . ASN B 1 214 ? -10.977 11.844 16.953 1 86.44 214 ASN B N 1
ATOM 6633 C CA . ASN B 1 214 ? -10.5 12.125 15.602 1 86.44 214 ASN B CA 1
ATOM 6634 C C . ASN B 1 214 ? -9.836 13.492 15.516 1 86.44 214 ASN B C 1
ATOM 6636 O O . ASN B 1 214 ? -10.469 14.477 15.141 1 86.44 214 ASN B O 1
ATOM 6640 N N . LYS B 1 215 ? -8.547 13.5 15.656 1 84.81 215 LYS B N 1
ATOM 6641 C CA . LYS B 1 215 ? -7.832 14.766 15.719 1 84.81 215 LYS B CA 1
ATOM 6642 C C . LYS B 1 215 ? -7.711 15.398 14.336 1 84.81 215 LYS B C 1
ATOM 6644 O O . LYS B 1 215 ? -7.543 16.625 14.219 1 84.81 215 LYS B O 1
ATOM 6649 N N . SER B 1 216 ? -7.891 14.609 13.281 1 83.25 216 SER B N 1
ATOM 6650 C CA . SER B 1 216 ? -7.684 15.117 11.93 1 83.25 216 SER B CA 1
ATOM 6651 C C . SER B 1 216 ? -8.828 16.031 11.5 1 83.25 216 SER B C 1
ATOM 6653 O O . SER B 1 216 ? -8.711 16.766 10.523 1 83.25 216 SER B O 1
ATOM 6655 N N . ASN B 1 217 ? -9.898 16.078 12.273 1 88.31 217 ASN B N 1
ATOM 6656 C CA . ASN B 1 217 ? -11.047 16.922 11.945 1 88.31 217 ASN B CA 1
ATOM 6657 C C . ASN B 1 217 ? -10.836 18.359 12.383 1 88.31 217 ASN B C 1
ATOM 6659 O O . ASN B 1 217 ? -11.625 19.25 12.047 1 88.31 217 ASN B O 1
ATOM 6663 N N . PHE B 1 218 ? -9.781 18.578 13.055 1 90.88 218 PHE B N 1
ATOM 6664 C CA . PHE B 1 218 ? -9.5 19.906 13.562 1 90.88 218 PHE B CA 1
ATOM 6665 C C . PHE B 1 218 ? -8.188 20.438 13.008 1 90.88 218 PHE B C 1
ATOM 6667 O O . PHE B 1 218 ? -7.305 19.656 12.641 1 90.88 218 PHE B O 1
ATOM 6674 N N . LEU B 1 219 ? -8.07 21.734 12.93 1 87.25 219 LEU B N 1
ATOM 6675 C CA . LEU B 1 219 ? -6.883 22.359 12.367 1 87.25 219 LEU B CA 1
ATOM 6676 C C . LEU B 1 219 ? -5.648 22.047 13.203 1 87.25 219 LEU B C 1
ATOM 6678 O O . LEU B 1 219 ? -4.566 21.812 12.656 1 87.25 219 LEU B O 1
ATOM 6682 N N . SER B 1 220 ? -5.762 22 14.461 1 84.5 220 SER B N 1
ATOM 6683 C CA . SER B 1 220 ? -4.641 21.734 15.359 1 84.5 220 SER B CA 1
ATOM 6684 C C . SER B 1 220 ? -4.105 20.312 15.172 1 84.5 220 SER B C 1
ATOM 6686 O O . SER B 1 220 ? -2.932 20.047 15.445 1 84.5 220 SER B O 1
ATOM 6688 N N . GLY B 1 221 ? -4.957 19.453 14.773 1 78.12 221 GLY B N 1
ATOM 6689 C CA . GLY B 1 221 ? -4.535 18.062 14.586 1 78.12 221 GLY B CA 1
ATOM 6690 C C . GLY B 1 221 ? -4.133 17.766 13.156 1 78.12 221 GLY B C 1
ATOM 6691 O O . GLY B 1 221 ? -3.596 16.688 12.875 1 78.12 221 GLY B O 1
ATOM 6692 N N . SER B 1 222 ? -4.316 18.672 12.312 1 78.62 222 SER B N 1
ATOM 6693 C CA . SER B 1 222 ? -4 18.438 10.906 1 78.62 222 SER B CA 1
ATOM 6694 C C . SER B 1 222 ? -2.557 18.828 10.594 1 78.62 222 SER B C 1
ATOM 6696 O O . SER B 1 222 ? -2.004 19.734 11.203 1 78.62 222 SER B O 1
ATOM 6698 N N . ARG B 1 223 ? -1.908 17.953 9.836 1 72.44 223 ARG B N 1
ATOM 6699 C CA . ARG B 1 223 ? -0.532 18.203 9.43 1 72.44 223 ARG B CA 1
ATOM 6700 C C . ARG B 1 223 ? -0.482 18.828 8.031 1 72.44 223 ARG B C 1
ATOM 6702 O O . ARG B 1 223 ? -0.49 18.125 7.031 1 72.44 223 ARG B O 1
ATOM 6709 N N . LEU B 1 224 ? -0.61 20.203 7.965 1 75.31 224 LEU B N 1
ATOM 6710 C CA . LEU B 1 224 ? -0.524 20.891 6.68 1 75.31 224 LEU B CA 1
ATOM 6711 C C . LEU B 1 224 ? 0.905 21.344 6.398 1 75.31 224 LEU B C 1
ATOM 6713 O O . LEU B 1 224 ? 1.622 21.75 7.316 1 75.31 224 LEU B O 1
ATOM 6717 N N . GLY B 1 225 ? 1.338 21.156 5.25 1 72.06 225 GLY B N 1
ATOM 6718 C CA . GLY B 1 225 ? 2.631 21.672 4.832 1 72.06 225 GLY B CA 1
ATOM 6719 C C . GLY B 1 225 ? 2.691 23.188 4.809 1 72.06 225 GLY B C 1
ATOM 6720 O O . GLY B 1 225 ? 1.678 23.844 5.023 1 72.06 225 GLY B O 1
ATOM 6721 N N . PHE B 1 226 ? 3.848 23.703 4.668 1 72.69 226 PHE B N 1
ATOM 6722 C CA . PHE B 1 226 ? 4.035 25.156 4.691 1 72.69 226 PHE B CA 1
ATOM 6723 C C . PHE B 1 226 ? 3.199 25.828 3.611 1 72.69 226 PHE B C 1
ATOM 6725 O O . PHE B 1 226 ? 2.488 26.797 3.883 1 72.69 226 PHE B O 1
ATOM 6732 N N . LEU B 1 227 ? 3.318 25.359 2.416 1 73.25 227 LEU B N 1
ATOM 6733 C CA . LEU B 1 227 ? 2.57 25.953 1.316 1 73.25 227 LEU B CA 1
ATOM 6734 C C . LEU B 1 227 ? 1.07 25.766 1.516 1 73.25 227 LEU B C 1
ATOM 6736 O O . LEU B 1 227 ? 0.285 26.672 1.212 1 73.25 227 LEU B O 1
ATOM 6740 N N . GLU B 1 228 ? 0.707 24.703 2.09 1 81 228 GLU B N 1
ATOM 6741 C CA . GLU B 1 228 ? -0.708 24.438 2.32 1 81 228 GLU B CA 1
ATOM 6742 C C . GLU B 1 228 ? -1.277 25.344 3.406 1 81 228 GLU B C 1
ATOM 6744 O O . GLU B 1 228 ? -2.43 25.766 3.324 1 81 228 GLU B O 1
ATOM 6749 N N . THR B 1 229 ? -0.406 25.609 4.363 1 81.5 229 THR B N 1
ATOM 6750 C CA . THR B 1 229 ? -0.854 26.484 5.445 1 81.5 229 THR B CA 1
ATOM 6751 C C . THR B 1 229 ? -1.105 27.891 4.93 1 81.5 229 THR B C 1
ATOM 6753 O O . THR B 1 229 ? -2.047 28.562 5.363 1 81.5 229 THR B O 1
ATOM 6756 N N . CYS B 1 230 ? -0.284 28.312 3.998 1 77.56 230 CYS B N 1
ATOM 6757 C CA . CYS B 1 230 ? -0.443 29.641 3.426 1 77.56 230 CYS B CA 1
ATOM 6758 C C . CYS B 1 230 ? -1.718 29.734 2.596 1 77.56 230 CYS B C 1
ATOM 6760 O O . CYS B 1 230 ? -2.447 30.719 2.678 1 77.56 230 CYS B O 1
ATOM 6762 N N . ILE B 1 231 ? -2.012 28.75 1.933 1 81.06 231 ILE B N 1
ATOM 6763 C CA . ILE B 1 231 ? -3.193 28.734 1.076 1 81.06 231 ILE B CA 1
ATOM 6764 C C . ILE B 1 231 ? -4.449 28.578 1.931 1 81.06 231 ILE B C 1
ATOM 6766 O O . ILE B 1 231 ? -5.484 29.188 1.642 1 81.06 231 ILE B O 1
ATOM 6770 N N . TYR B 1 232 ? -4.305 27.75 2.988 1 84.25 232 TYR B N 1
ATOM 6771 C CA . TYR B 1 232 ? -5.418 27.5 3.895 1 84.25 232 TYR B CA 1
ATOM 6772 C C . TYR B 1 232 ? -5.973 28.797 4.465 1 84.25 232 TYR B C 1
ATOM 6774 O O . TYR B 1 232 ? -7.188 28.953 4.594 1 84.25 232 TYR B O 1
ATOM 6782 N N . GLN B 1 233 ? -5.152 29.719 4.781 1 80.56 233 GLN B N 1
ATOM 6783 C CA . GLN B 1 233 ? -5.562 30.969 5.414 1 80.56 233 GLN B CA 1
ATOM 6784 C C . GLN B 1 233 ? -6.336 31.859 4.438 1 80.56 233 GLN B C 1
ATOM 6786 O O . GLN B 1 233 ? -7.203 32.625 4.848 1 80.56 233 GLN B O 1
ATOM 6791 N N . PHE B 1 234 ? -6.121 31.547 3.221 1 78 234 PHE B N 1
ATOM 6792 C CA . PHE B 1 234 ? -6.707 32.438 2.234 1 78 234 PHE B CA 1
ATOM 6793 C C . PHE B 1 234 ? -7.961 31.828 1.619 1 78 234 PHE B C 1
ATOM 6795 O O . PHE B 1 234 ? -8.695 32.5 0.897 1 78 234 PHE B O 1
ATOM 6802 N N . LEU B 1 235 ? -8.242 30.672 1.92 1 80.44 235 LEU B N 1
ATOM 6803 C CA . LEU B 1 235 ? -9.375 30 1.3 1 80.44 235 LEU B CA 1
ATOM 6804 C C . LEU B 1 235 ? -10.688 30.422 1.941 1 80.44 235 LEU B C 1
ATOM 6806 O O . LEU B 1 235 ? -10.797 30.469 3.168 1 80.44 235 LEU B O 1
ATOM 6810 N N . PRO B 1 236 ? -11.57 30.844 1.081 1 76.06 236 PRO B N 1
ATOM 6811 C CA . PRO B 1 236 ? -12.875 31.188 1.644 1 76.06 236 PRO B CA 1
ATOM 6812 C C . PRO B 1 236 ? -13.711 29.953 1.994 1 76.06 236 PRO B C 1
ATOM 6814 O O . PRO B 1 236 ? -13.578 28.906 1.348 1 76.06 236 PRO B O 1
ATOM 6817 N N . VAL B 1 237 ? -14.32 29.984 3.164 1 75.12 237 VAL B N 1
ATOM 6818 C CA . VAL B 1 237 ? -15.18 28.859 3.564 1 75.12 237 VAL B CA 1
ATOM 6819 C C . VAL B 1 237 ? -16.641 29.297 3.482 1 75.12 237 VAL B C 1
ATOM 6821 O O . VAL B 1 237 ? -17.031 30.297 4.082 1 75.12 237 VAL B O 1
ATOM 6824 N N . GLU B 1 238 ? -17.328 28.75 2.477 1 71.38 238 GLU B N 1
ATOM 6825 C CA . GLU B 1 238 ? -18.766 28.938 2.459 1 71.38 238 GLU B CA 1
ATOM 6826 C C . GLU B 1 238 ? -19.484 27.875 3.295 1 71.38 238 GLU B C 1
ATOM 6828 O O . GLU B 1 238 ? -19.484 26.703 2.938 1 71.38 238 GLU B O 1
ATOM 6833 N N . VAL B 1 239 ? -19.906 28.266 4.492 1 72.06 239 VAL B N 1
ATOM 6834 C CA . VAL B 1 239 ? -20.5 27.297 5.414 1 72.06 239 VAL B CA 1
ATOM 6835 C C . VAL B 1 239 ? -21.984 27.141 5.109 1 72.06 239 VAL B C 1
ATOM 6837 O O . VAL B 1 239 ? -22.75 28.109 5.16 1 72.06 239 VAL B O 1
ATOM 6840 N N . ASP B 1 240 ? -22.359 26.156 4.305 1 71.81 240 ASP B N 1
ATOM 6841 C CA . ASP B 1 240 ? -23.766 25.797 4.102 1 71.81 240 ASP B CA 1
ATOM 6842 C C . ASP B 1 240 ? -24.062 24.391 4.602 1 71.81 240 ASP B C 1
ATOM 6844 O O . ASP B 1 240 ? -23.516 23.422 4.074 1 71.81 240 ASP B O 1
ATOM 6848 N N . TYR B 1 241 ? -24.812 24.359 5.77 1 77.75 241 TYR B N 1
ATOM 6849 C CA . TYR B 1 241 ? -25.109 23.031 6.312 1 77.75 241 TYR B CA 1
ATOM 6850 C C . TYR B 1 241 ? -26.453 22.516 5.805 1 77.75 241 TYR B C 1
ATOM 6852 O O . TYR B 1 241 ? -27.016 21.578 6.371 1 77.75 241 TYR B O 1
ATOM 6860 N N . ARG B 1 242 ? -27.047 23.078 4.758 1 82.94 242 ARG B N 1
ATOM 6861 C CA . ARG B 1 242 ? -28.312 22.625 4.188 1 82.94 242 ARG B CA 1
ATOM 6862 C C . ARG B 1 242 ? -28.078 21.641 3.053 1 82.94 242 ARG B C 1
ATOM 6864 O O . ARG B 1 242 ? -27 21.594 2.469 1 82.94 242 ARG B O 1
ATOM 6871 N N . PRO B 1 243 ? -29.047 20.75 2.947 1 88.25 243 PRO B N 1
ATOM 6872 C CA . PRO B 1 243 ? -28.922 19.812 1.837 1 88.25 243 PRO B CA 1
ATOM 6873 C C . PRO B 1 243 ? -28.703 20.5 0.494 1 88.25 243 PRO B C 1
ATOM 6875 O O . PRO B 1 243 ? -29.297 21.547 0.238 1 88.25 243 PRO B O 1
ATOM 6878 N N . PRO B 1 244 ? -27.859 20 -0.303 1 85.94 244 PRO B N 1
ATOM 6879 C CA . PRO B 1 244 ? -27.562 20.609 -1.603 1 85.94 244 PRO B CA 1
ATOM 6880 C C . PRO B 1 244 ? -28.766 20.609 -2.535 1 85.94 244 PRO B C 1
ATOM 6882 O O . PRO B 1 244 ? -29.656 19.766 -2.422 1 85.94 244 PRO B O 1
ATOM 6885 N N . ARG B 1 245 ? -28.781 21.531 -3.43 1 81.75 245 ARG B N 1
ATOM 6886 C CA . ARG B 1 245 ? -29.875 21.703 -4.371 1 81.75 245 ARG B CA 1
ATOM 6887 C C . ARG B 1 245 ? -30.031 20.484 -5.262 1 81.75 245 ARG B C 1
ATOM 6889 O O . ARG B 1 245 ? -31.156 20.094 -5.617 1 81.75 245 ARG B O 1
ATOM 6896 N N . SER B 1 246 ? -28.938 19.812 -5.523 1 84.44 246 SER B N 1
ATOM 6897 C CA . SER B 1 246 ? -28.953 18.641 -6.395 1 84.44 246 SER B CA 1
ATOM 6898 C C . SER B 1 246 ? -29.75 17.5 -5.77 1 84.4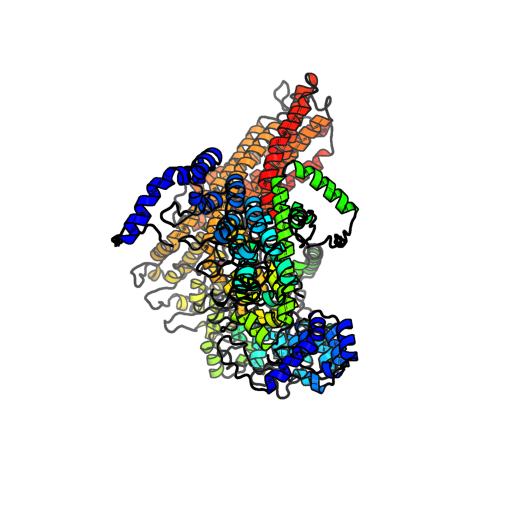4 246 SER B C 1
ATOM 6900 O O . SER B 1 246 ? -30.344 16.688 -6.484 1 84.44 246 SER B O 1
ATOM 6902 N N . VAL B 1 247 ? -29.766 17.484 -4.461 1 88.38 247 VAL B N 1
ATOM 6903 C CA . VAL B 1 247 ? -30.453 16.406 -3.771 1 88.38 247 VAL B CA 1
ATOM 6904 C C . VAL B 1 247 ? -31.906 16.812 -3.473 1 88.38 247 VAL B C 1
ATOM 6906 O O . VAL B 1 247 ? -32.812 16 -3.586 1 88.38 247 VAL B O 1
ATOM 6909 N N . ARG B 1 248 ? -32.156 18.047 -3.18 1 85.31 248 ARG B N 1
ATOM 6910 C CA . ARG B 1 248 ? -33.469 18.547 -2.828 1 85.31 248 ARG B CA 1
ATOM 6911 C C . ARG B 1 248 ? -34.438 18.438 -4.008 1 85.31 248 ARG B C 1
ATOM 6913 O O . ARG B 1 248 ? -35.656 18.266 -3.816 1 85.31 248 ARG B O 1
ATOM 6920 N N . ALA B 1 249 ? -33.844 18.5 -5.121 1 81.94 249 ALA B N 1
ATOM 6921 C CA . ALA B 1 249 ? -34.656 18.422 -6.332 1 81.94 249 ALA B CA 1
ATOM 6922 C C . ALA B 1 249 ? -35.344 17.062 -6.457 1 81.94 249 ALA B C 1
ATOM 6924 O O . ALA B 1 249 ? -36.406 16.953 -7.082 1 81.94 249 ALA B O 1
ATOM 6925 N N . HIS B 1 250 ? -34.875 16.109 -5.832 1 82.44 250 HIS B N 1
ATOM 6926 C CA . HIS B 1 250 ? -35.375 14.758 -5.996 1 82.44 250 HIS B CA 1
ATOM 6927 C C . HIS B 1 250 ? -36.375 14.406 -4.879 1 82.44 250 HIS B C 1
ATOM 6929 O O . HIS B 1 250 ? -37 13.344 -4.91 1 82.44 250 HIS B O 1
ATOM 6935 N N . VAL B 1 251 ? -36.438 15.141 -3.855 1 82.81 251 VAL B N 1
ATOM 6936 C CA . VAL B 1 251 ? -37.312 14.836 -2.725 1 82.81 251 VAL B CA 1
ATOM 6937 C C . VAL B 1 251 ? -38.594 15.656 -2.828 1 82.81 251 VAL B C 1
ATOM 6939 O O . VAL B 1 251 ? -38.562 16.875 -3.031 1 82.81 251 VAL B O 1
ATOM 6942 N N . VAL B 1 252 ? -39.844 14.93 -3.016 1 67.06 252 VAL B N 1
ATOM 6943 C CA . VAL B 1 252 ? -41.156 15.547 -3.109 1 67.06 252 VAL B CA 1
ATOM 6944 C C . VAL B 1 252 ? -41.469 16.281 -1.811 1 67.06 252 VAL B C 1
ATOM 6946 O O . VAL B 1 252 ? -41.312 15.734 -0.72 1 67.06 252 VAL B O 1
ATOM 6949 N N . GLY B 1 253 ? -41.969 17.609 -1.74 1 57.47 253 GLY B N 1
ATOM 6950 C CA . GLY B 1 253 ? -42.469 18.375 -0.611 1 57.47 253 GLY B CA 1
ATOM 6951 C C . GLY B 1 253 ? -41.375 19.25 0.018 1 57.47 253 GLY B C 1
ATOM 6952 O O . GLY B 1 253 ? -41.656 20.016 0.95 1 57.47 253 GLY B O 1
ATOM 6953 N N . HIS B 1 254 ? -40.219 18.781 -0.041 1 52.94 254 HIS B N 1
ATOM 6954 C CA . HIS B 1 254 ? -39.219 19.625 0.583 1 52.94 254 HIS B CA 1
ATOM 6955 C C . HIS B 1 254 ? -39.062 20.938 -0.172 1 52.94 254 HIS B C 1
ATOM 6957 O O . HIS B 1 254 ? -38.406 20.984 -1.217 1 52.94 254 HIS B O 1
ATOM 6963 N N . GLU B 1 255 ? -40.281 21.578 -0.304 1 46 255 GLU B N 1
ATOM 6964 C CA . GLU B 1 255 ? -40.438 22.891 -0.93 1 46 255 GLU B CA 1
ATOM 6965 C C . GLU B 1 255 ? -39.156 23.719 -0.79 1 46 255 GLU B C 1
ATOM 6967 O O . GLU B 1 255 ? -38.312 23.422 0.046 1 46 255 GLU B O 1
ATOM 6972 N N . SER B 1 256 ? -39.281 24.922 -1.608 1 42.28 256 SER B N 1
ATOM 6973 C CA . SER B 1 256 ? -38.5 26.094 -1.935 1 42.28 256 SER B CA 1
ATOM 6974 C C . SER B 1 256 ? -37.938 26.766 -0.675 1 42.28 256 SER B C 1
ATOM 6976 O O . SER B 1 256 ? -38.562 27.672 -0.129 1 42.28 256 SER B O 1
ATOM 6978 N N . VAL B 1 257 ? -37.938 26.094 0.353 1 40.81 257 VAL B N 1
ATOM 6979 C CA . VAL B 1 257 ? -37.5 27.047 1.358 1 40.81 257 VAL B CA 1
ATOM 6980 C C . VAL B 1 257 ? -36.406 27.953 0.765 1 40.81 257 VAL B C 1
ATOM 6982 O O . VAL B 1 257 ? -35.531 27.469 0.04 1 40.81 257 VAL B O 1
ATOM 6985 N N . GLN B 1 258 ? -36.75 29.203 0.708 1 36.59 258 GLN B N 1
ATOM 6986 C CA . GLN B 1 258 ? -35.938 30.375 0.39 1 36.59 258 GLN B CA 1
ATOM 6987 C C . GLN B 1 258 ? -34.469 30.156 0.763 1 36.59 258 GLN B C 1
ATOM 6989 O O . GLN B 1 258 ? -34.156 29.609 1.83 1 36.59 258 GLN B O 1
ATOM 6994 N N . ASP B 1 259 ? -33.656 29.844 -0.256 1 40.03 259 ASP B N 1
ATOM 6995 C CA . ASP B 1 259 ? -32.219 30 -0.136 1 40.03 259 ASP B CA 1
ATOM 6996 C C . ASP B 1 259 ? -31.859 30.969 0.984 1 40.03 259 ASP B C 1
ATOM 6998 O O . ASP B 1 259 ? -31.875 32.188 0.786 1 40.03 259 ASP B O 1
ATOM 7002 N N . GLN B 1 260 ? -32.562 30.938 2.1 1 36.47 260 GLN B N 1
ATOM 7003 C CA . GLN B 1 260 ? -32.094 31.906 3.078 1 36.47 260 GLN B CA 1
ATOM 7004 C C . GLN B 1 260 ? -30.594 32.156 2.902 1 36.47 260 GLN B C 1
ATOM 7006 O O . GLN B 1 260 ? -29.859 31.281 2.477 1 36.47 260 GLN B O 1
ATOM 7011 N N . LEU B 1 261 ? -30.266 33.5 3.092 1 34.25 261 LEU B N 1
ATOM 7012 C CA . LEU B 1 261 ? -29.094 34.344 2.895 1 34.25 261 LEU B CA 1
ATOM 7013 C C . LEU B 1 261 ? -27.844 33.688 3.467 1 34.25 261 LEU B C 1
ATOM 7015 O O . LEU B 1 261 ? -27.859 33.219 4.594 1 34.25 261 LEU B O 1
ATOM 7019 N N . ARG B 1 262 ? -27.062 33.219 2.639 1 41.34 262 ARG B N 1
ATOM 7020 C CA . ARG B 1 262 ? -25.625 33.031 2.84 1 41.34 262 ARG B CA 1
ATOM 7021 C C . ARG B 1 262 ? -25.109 33.969 3.926 1 41.34 262 ARG B C 1
ATOM 7023 O O . ARG B 1 262 ? -25.266 35.188 3.82 1 41.34 262 ARG B O 1
ATOM 7030 N N . MET B 1 263 ? -25.375 33.75 5.117 1 35.38 263 MET B N 1
ATOM 7031 C CA . MET B 1 263 ? -24.625 34.719 5.926 1 35.38 263 MET B CA 1
ATOM 7032 C C . MET B 1 263 ? -23.234 34.938 5.352 1 35.38 263 MET B C 1
ATOM 7034 O O . MET B 1 263 ? -22.453 34 5.23 1 35.38 263 MET B O 1
ATOM 7038 N N . PRO B 1 264 ? -23.078 35.812 4.363 1 37.22 264 PRO B N 1
ATOM 7039 C CA . PRO B 1 264 ? -21.719 36.188 3.953 1 37.22 264 PRO B CA 1
ATOM 7040 C C . PRO B 1 264 ? -20.781 36.406 5.141 1 37.22 264 PRO B C 1
ATOM 7042 O O . PRO B 1 264 ? -21.141 37.094 6.086 1 37.22 264 PRO B O 1
ATOM 7045 N N . THR B 1 265 ? -20.25 35.344 5.648 1 40.97 265 THR B N 1
ATOM 7046 C CA . THR B 1 265 ? -19.234 35.75 6.602 1 40.97 265 THR B CA 1
ATOM 7047 C C . THR B 1 265 ? -18.625 37.094 6.207 1 40.97 265 THR B C 1
ATOM 7049 O O . THR B 1 265 ? -18.5 37.406 5.02 1 40.97 265 THR B O 1
ATOM 7052 N N . GLN B 1 266 ? -18.75 38.062 7.051 1 38.84 266 GLN B N 1
ATOM 7053 C CA . GLN B 1 266 ? -18.188 39.406 7 1 38.84 266 GLN B CA 1
ATOM 7054 C C . GLN B 1 266 ? -16.812 39.406 6.312 1 38.84 266 GLN B C 1
ATOM 7056 O O . GLN B 1 266 ? -15.875 38.781 6.797 1 38.84 266 GLN B O 1
ATOM 7061 N N . ASN B 1 267 ? -16.812 39.375 5.031 1 39.69 267 ASN B N 1
ATOM 7062 C CA . ASN B 1 267 ? -15.609 39.625 4.242 1 39.69 267 ASN B CA 1
ATOM 7063 C C . ASN B 1 267 ? -14.891 40.906 4.711 1 39.69 267 ASN B C 1
ATOM 7065 O O . ASN B 1 267 ? -15.297 42 4.355 1 39.69 267 ASN B O 1
ATOM 7069 N N . LYS B 1 268 ? -14.547 41.062 5.887 1 44.06 268 LYS B N 1
ATOM 7070 C CA . LYS B 1 268 ? -13.852 42.312 6.117 1 44.06 268 LYS B CA 1
ATOM 7071 C C . LYS B 1 268 ? -13.055 42.719 4.883 1 44.06 268 LYS B C 1
ATOM 7073 O O . LYS B 1 268 ? -13.18 43.875 4.422 1 44.06 268 LYS B O 1
ATOM 7078 N N . GLY B 1 269 ? -11.734 42.406 4.793 1 44.06 269 GLY B N 1
ATOM 7079 C CA . GLY B 1 269 ? -10.789 43.25 4.055 1 44.06 269 GLY B CA 1
ATOM 7080 C C . GLY B 1 269 ? -10.812 42.969 2.561 1 44.06 269 GLY B C 1
ATOM 7081 O O . GLY B 1 269 ? -10.5 41.875 2.117 1 44.06 269 GLY B O 1
ATOM 7082 N N . GLN B 1 270 ? -11.5 43.688 1.788 1 48.5 270 GLN B N 1
ATOM 7083 C CA . GLN B 1 270 ? -11.727 43.781 0.349 1 48.5 270 GLN B CA 1
ATOM 7084 C C . GLN B 1 270 ? -10.453 43.469 -0.427 1 48.5 270 GLN B C 1
ATOM 7086 O O . GLN B 1 270 ? -10.484 42.75 -1.434 1 48.5 270 GLN B O 1
ATOM 7091 N N . VAL B 1 271 ? -9.445 44.219 -0.018 1 50.75 271 VAL B N 1
ATOM 7092 C CA . VAL B 1 271 ? -8.219 44.125 -0.806 1 50.75 271 VAL B CA 1
ATOM 7093 C C . VAL B 1 271 ? -7.648 42.719 -0.737 1 50.75 271 VAL B C 1
ATOM 7095 O O . VAL B 1 271 ? -7.199 42.188 -1.747 1 50.75 271 VAL B O 1
ATOM 7098 N N . LEU B 1 272 ? -7.707 42.25 0.477 1 53.66 272 LEU B N 1
ATOM 7099 C CA . LEU B 1 272 ? -7.141 40.906 0.628 1 53.66 272 LEU B CA 1
ATOM 7100 C C . LEU B 1 272 ? -8.016 39.875 -0.058 1 53.66 272 LEU B C 1
ATOM 7102 O O . LEU B 1 272 ? -7.512 38.875 -0.57 1 53.66 272 LEU B O 1
ATOM 7106 N N . HIS B 1 273 ? -9.227 40.219 -0.218 1 56.44 273 HIS B N 1
ATOM 7107 C CA . HIS B 1 273 ? -10.133 39.312 -0.901 1 56.44 273 HIS B CA 1
ATOM 7108 C C . HIS B 1 273 ? -9.82 39.25 -2.393 1 56.44 273 HIS B C 1
ATOM 7110 O O . HIS B 1 273 ? -9.906 38.188 -2.994 1 56.44 273 HIS B O 1
ATOM 7116 N N . GLY B 1 274 ? -9.516 40.438 -2.936 1 55.31 274 GLY B N 1
ATOM 7117 C CA . GLY B 1 274 ? -9.133 40.438 -4.34 1 55.31 274 GLY B CA 1
ATOM 7118 C C . GLY B 1 274 ? -7.863 39.656 -4.613 1 55.31 274 GLY B C 1
ATOM 7119 O O . GLY B 1 274 ? -7.793 38.906 -5.574 1 55.31 274 GLY B O 1
ATOM 7120 N N . LEU B 1 275 ? -6.914 39.938 -3.783 1 58.41 275 LEU B N 1
ATOM 7121 C CA . LEU B 1 275 ? -5.652 39.219 -3.953 1 58.41 275 LEU B CA 1
ATOM 7122 C C . LEU B 1 275 ? -5.836 37.75 -3.723 1 58.41 275 LEU B C 1
ATOM 7124 O O . LEU B 1 275 ? -5.234 36.906 -4.422 1 58.41 275 LEU B O 1
ATOM 7128 N N . ARG B 1 276 ? -6.688 37.562 -2.811 1 61.66 276 ARG B N 1
ATOM 7129 C CA . ARG B 1 276 ? -7.008 36.156 -2.52 1 61.66 276 ARG B CA 1
ATOM 7130 C C . ARG B 1 276 ? -7.668 35.469 -3.719 1 61.66 276 ARG B C 1
ATOM 7132 O O . ARG B 1 276 ? -7.348 34.344 -4.055 1 61.66 276 ARG B O 1
ATOM 7139 N N . ARG B 1 277 ? -8.531 36.219 -4.328 1 61.62 277 ARG B N 1
ATOM 7140 C CA . ARG B 1 277 ? -9.219 35.656 -5.492 1 61.62 277 ARG B CA 1
ATOM 7141 C C . ARG B 1 277 ? -8.258 35.469 -6.66 1 61.62 277 ARG B C 1
ATOM 7143 O O . ARG B 1 277 ? -8.367 34.5 -7.402 1 61.62 277 ARG B O 1
ATOM 7150 N N . LEU B 1 278 ? -7.316 36.312 -6.789 1 60.97 278 LEU B N 1
ATOM 7151 C CA . LEU B 1 278 ? -6.352 36.25 -7.879 1 60.97 278 LEU B CA 1
ATOM 7152 C C . LEU B 1 278 ? -5.391 35.062 -7.664 1 60.97 278 LEU B C 1
ATOM 7154 O O . LEU B 1 278 ? -5.074 34.344 -8.602 1 60.97 278 LEU B O 1
ATOM 7158 N N . LEU B 1 279 ? -4.906 35.031 -6.512 1 62.09 279 LEU B N 1
ATOM 7159 C CA . LEU B 1 279 ? -3.957 33.969 -6.246 1 62.09 279 LEU B CA 1
ATOM 7160 C C . LEU B 1 279 ? -4.633 32.594 -6.352 1 62.09 279 LEU B C 1
ATOM 7162 O O . LEU B 1 279 ? -4.059 31.656 -6.91 1 62.09 279 LEU B O 1
ATOM 7166 N N . CYS B 1 280 ? -5.816 32.625 -5.824 1 63.03 280 CYS B N 1
ATOM 7167 C CA . CYS B 1 280 ? -6.562 31.375 -5.918 1 63.03 280 CYS B CA 1
ATOM 7168 C C . CYS B 1 280 ? -6.934 31.062 -7.363 1 63.03 280 CYS B C 1
ATOM 7170 O O . CYS B 1 280 ? -6.961 29.906 -7.77 1 63.03 280 CYS B O 1
ATOM 7172 N N . GLY B 1 281 ? -7.207 32.094 -8.062 1 61.28 281 GLY B N 1
ATOM 7173 C CA . GLY B 1 281 ? -7.527 31.906 -9.469 1 61.28 281 GLY B CA 1
ATOM 7174 C C . GLY B 1 281 ? -6.352 31.422 -10.289 1 61.28 281 GLY B C 1
ATOM 7175 O O . GLY B 1 281 ? -6.531 30.672 -11.258 1 61.28 281 GLY B O 1
ATOM 7176 N N . ALA B 1 282 ? -5.176 31.75 -9.859 1 64.31 282 ALA B N 1
ATOM 7177 C CA . ALA B 1 282 ? -3.99 31.359 -10.617 1 64.31 282 ALA B CA 1
ATOM 7178 C C . ALA B 1 282 ? -3.531 29.953 -10.242 1 64.31 282 ALA B C 1
ATOM 7180 O O . ALA B 1 282 ? -3.039 29.203 -11.094 1 64.31 282 ALA B O 1
ATOM 7181 N N . ILE B 1 283 ? -3.719 29.688 -9.016 1 66.62 283 ILE B N 1
ATOM 7182 C CA . ILE B 1 283 ? -3.15 28.422 -8.562 1 66.62 283 ILE B CA 1
ATOM 7183 C C . ILE B 1 283 ? -4.16 27.297 -8.766 1 66.62 283 ILE B C 1
ATOM 7185 O O . ILE B 1 283 ? -3.783 26.156 -9 1 66.62 283 ILE B O 1
ATOM 7189 N N . LYS B 1 284 ? -5.441 27.625 -8.844 1 68.38 284 LYS B N 1
ATOM 7190 C CA . LYS B 1 284 ? -6.508 26.625 -8.922 1 68.38 284 LYS B CA 1
ATOM 7191 C C . LYS B 1 284 ? -6.402 25.812 -10.203 1 68.38 284 LYS B C 1
ATOM 7193 O O . LYS B 1 284 ? -6.543 24.594 -10.172 1 68.38 284 LYS B O 1
ATOM 7198 N N . PRO B 1 285 ? -6.012 26.438 -11.242 1 64.81 285 PRO B N 1
ATOM 7199 C CA . PRO B 1 285 ? -5.973 25.594 -12.438 1 64.81 285 PRO B CA 1
ATOM 7200 C C . PRO B 1 285 ? -4.781 24.641 -12.445 1 64.81 285 PRO B C 1
ATOM 7202 O O . PRO B 1 285 ? -4.836 23.578 -13.07 1 64.81 285 PRO B O 1
ATOM 7205 N N . ILE B 1 286 ? -3.783 25.031 -11.742 1 63.84 286 ILE B N 1
ATOM 7206 C CA . ILE B 1 286 ? -2.574 24.219 -11.797 1 63.84 286 ILE B CA 1
ATOM 7207 C C . ILE B 1 286 ? -2.701 23.031 -10.836 1 63.84 286 ILE B C 1
ATOM 7209 O O . ILE B 1 286 ? -2.311 21.922 -11.172 1 63.84 286 ILE B O 1
ATOM 7213 N N . ALA B 1 287 ? -3.289 23.375 -9.727 1 72.31 287 ALA B N 1
ATOM 7214 C CA . ALA B 1 287 ? -3.391 22.312 -8.727 1 72.31 287 ALA B CA 1
ATOM 7215 C C . ALA B 1 287 ? -4.824 22.188 -8.211 1 72.31 287 ALA B C 1
ATOM 7217 O O . ALA B 1 287 ? -5.078 22.328 -7.016 1 72.31 287 ALA B O 1
ATOM 7218 N N . SER B 1 288 ? -5.684 21.891 -9.133 1 75.25 288 SER B N 1
ATOM 7219 C CA . SER B 1 288 ? -7.105 21.906 -8.812 1 75.25 288 SER B CA 1
ATOM 7220 C C . SER B 1 288 ? -7.453 20.844 -7.789 1 75.25 288 SER B C 1
ATOM 7222 O O . SER B 1 288 ? -8.219 21.094 -6.859 1 75.25 288 SER B O 1
ATOM 7224 N N . ALA B 1 289 ? -6.812 19.766 -7.879 1 77.69 289 ALA B N 1
ATOM 7225 C CA . ALA B 1 289 ? -7.16 18.672 -6.977 1 77.69 289 ALA B CA 1
ATOM 7226 C C . ALA B 1 289 ? -6.711 18.984 -5.551 1 77.69 289 ALA B C 1
ATOM 7228 O O . ALA B 1 289 ? -7.461 18.75 -4.598 1 77.69 289 ALA B O 1
ATOM 7229 N N . ARG B 1 290 ? -5.617 19.625 -5.43 1 77.44 290 ARG B N 1
ATOM 7230 C CA . ARG B 1 290 ? -5.102 19.953 -4.105 1 77.44 290 ARG B CA 1
ATOM 7231 C C . ARG B 1 290 ? -5.883 21.109 -3.484 1 77.44 290 ARG B C 1
ATOM 7233 O O . ARG B 1 290 ? -6.094 21.141 -2.271 1 77.44 290 ARG B O 1
ATOM 7240 N N . PHE B 1 291 ? -6.328 21.906 -4.309 1 81.06 291 PHE B N 1
ATOM 7241 C CA . PHE B 1 291 ? -7.113 23.031 -3.83 1 81.06 291 PHE B CA 1
ATOM 7242 C C . PHE B 1 291 ? -8.461 22.562 -3.297 1 81.06 291 PHE B C 1
ATOM 7244 O O . PHE B 1 291 ? -8.922 23.047 -2.258 1 81.06 291 PHE B O 1
ATOM 7251 N N . ARG B 1 292 ? -9 21.625 -4.008 1 80.62 292 ARG B N 1
ATOM 7252 C CA . ARG B 1 292 ? -10.289 21.109 -3.559 1 80.62 292 ARG B CA 1
ATOM 7253 C C . ARG B 1 292 ? -10.148 20.328 -2.254 1 80.62 292 ARG B C 1
ATOM 7255 O O . ARG B 1 292 ? -11.008 20.422 -1.378 1 80.62 292 ARG B O 1
ATOM 7262 N N . GLN B 1 293 ? -9.102 19.734 -2.154 1 83.81 293 GLN B N 1
ATOM 7263 C CA . GLN B 1 293 ? -8.852 18.984 -0.931 1 83.81 293 GLN B CA 1
ATOM 7264 C C . GLN B 1 293 ? -8.664 19.922 0.262 1 83.81 293 GLN B C 1
ATOM 7266 O O . GLN B 1 293 ? -9.117 19.625 1.368 1 83.81 293 GLN B O 1
ATOM 7271 N N . LEU B 1 294 ? -8.008 21.031 -0 1 86.19 294 LEU B N 1
ATOM 7272 C CA . LEU B 1 294 ? -7.785 21.984 1.077 1 86.19 294 LEU B CA 1
ATOM 7273 C C . LEU B 1 294 ? -9.078 22.703 1.438 1 86.19 294 LEU B C 1
ATOM 7275 O O . LEU B 1 294 ? -9.312 23.031 2.607 1 86.19 294 LEU B O 1
ATOM 7279 N N . GLN B 1 295 ? -9.875 22.891 0.472 1 83.81 295 GLN B N 1
ATOM 7280 C CA . GLN B 1 295 ? -11.172 23.516 0.732 1 83.81 295 GLN B CA 1
ATOM 7281 C C . GLN B 1 295 ? -12.07 22.594 1.54 1 83.81 295 GLN B C 1
ATOM 7283 O O . GLN B 1 295 ? -12.758 23.031 2.465 1 83.81 295 GLN B O 1
ATOM 7288 N N . ASP B 1 296 ? -12.039 21.406 1.211 1 83.25 296 ASP B N 1
ATOM 7289 C CA . ASP B 1 296 ? -12.828 20.438 1.943 1 83.25 296 ASP B CA 1
ATOM 7290 C C . ASP B 1 296 ? -12.328 20.281 3.379 1 83.25 296 ASP B C 1
ATOM 7292 O O . ASP B 1 296 ? -13.125 20.078 4.301 1 83.25 296 ASP B O 1
ATOM 7296 N N . ALA B 1 297 ? -11.086 20.344 3.473 1 87.25 297 ALA B N 1
ATOM 7297 C CA . ALA B 1 297 ? -10.516 20.266 4.816 1 87.25 297 ALA B CA 1
ATOM 7298 C C . ALA B 1 297 ? -10.93 21.453 5.672 1 87.25 297 ALA B C 1
ATOM 7300 O O . ALA B 1 297 ? -11.25 21.297 6.852 1 87.25 297 ALA B O 1
ATOM 7301 N N . LYS B 1 298 ? -10.875 22.609 5.098 1 88.62 298 LYS B N 1
ATOM 7302 C CA . LYS B 1 298 ? -11.273 23.812 5.84 1 88.62 298 LYS B CA 1
ATOM 7303 C C . LYS B 1 298 ? -12.742 23.75 6.246 1 88.62 298 LYS B C 1
ATOM 7305 O O . LYS B 1 298 ? -13.102 24.141 7.355 1 88.62 298 LYS B O 1
ATOM 7310 N N . LEU B 1 299 ? -13.57 23.266 5.379 1 87.69 299 LEU B N 1
ATOM 7311 C CA . LEU B 1 299 ? -14.984 23.094 5.691 1 87.69 299 LEU B CA 1
ATOM 7312 C C . LEU B 1 299 ? -15.172 22.078 6.812 1 87.69 299 LEU B C 1
ATOM 7314 O O . LEU B 1 299 ? -15.992 22.297 7.711 1 87.69 299 LEU B O 1
ATOM 7318 N N . ARG B 1 300 ? -14.516 21.047 6.738 1 88.56 300 ARG B N 1
ATOM 7319 C CA . ARG B 1 300 ? -14.586 20.016 7.773 1 88.56 300 ARG B CA 1
ATOM 7320 C C . ARG B 1 300 ? -14.156 20.578 9.125 1 88.56 300 ARG B C 1
ATOM 7322 O O . ARG B 1 300 ? -14.766 20.266 10.156 1 88.56 300 ARG B O 1
ATOM 7329 N N . HIS B 1 301 ? -13.117 21.406 9.094 1 90.56 301 HIS B N 1
ATOM 7330 C CA . HIS B 1 301 ? -12.641 22 10.336 1 90.56 301 HIS B CA 1
ATOM 7331 C C . HIS B 1 301 ? -13.688 22.922 10.938 1 90.56 301 HIS B C 1
ATOM 7333 O O . HIS B 1 301 ? -13.938 22.875 12.148 1 90.56 301 HIS B O 1
ATOM 7339 N N . HIS B 1 302 ? -14.25 23.688 10.117 1 91.56 302 HIS B N 1
ATOM 7340 C CA . HIS B 1 302 ? -15.258 24.625 10.594 1 91.56 302 HIS B CA 1
ATOM 7341 C C . HIS B 1 302 ? -16.484 23.891 11.133 1 91.56 302 HIS B C 1
ATOM 7343 O O . HIS B 1 302 ? -17 24.25 12.195 1 91.56 302 HIS B O 1
ATOM 7349 N N . CYS B 1 303 ? -16.906 22.891 10.438 1 92.44 303 CYS B N 1
ATOM 7350 C CA . CYS B 1 303 ? -18.094 22.141 10.836 1 92.44 303 CYS B CA 1
ATOM 7351 C C . CYS B 1 303 ? -17.828 21.375 12.125 1 92.44 303 CYS B C 1
ATOM 7353 O O . CYS B 1 303 ? -18.734 21.219 12.961 1 92.44 303 CYS B O 1
ATOM 7355 N N . ALA B 1 304 ? -16.656 20.875 12.242 1 93.88 304 ALA B N 1
ATOM 7356 C CA . ALA B 1 304 ? -16.328 20.125 13.461 1 93.88 304 ALA B CA 1
ATOM 7357 C C . ALA B 1 304 ? -16.391 21.031 14.688 1 93.88 304 ALA B C 1
ATOM 7359 O O . ALA B 1 304 ? -16.922 20.625 15.727 1 93.88 304 ALA B O 1
ATOM 7360 N N . VAL B 1 305 ? -15.898 22.25 14.547 1 94.56 305 VAL B N 1
ATOM 7361 C CA . VAL B 1 305 ? -15.922 23.203 15.656 1 94.56 305 VAL B CA 1
ATOM 7362 C C . VAL B 1 305 ? -17.359 23.562 15.992 1 94.56 305 VAL B C 1
ATOM 7364 O O . VAL B 1 305 ? -17.734 23.625 17.172 1 94.56 305 VAL B O 1
ATOM 7367 N N . GLU B 1 306 ? -18.172 23.766 14.977 1 94.06 306 GLU B N 1
ATOM 7368 C CA . GLU B 1 306 ? -19.578 24.094 15.18 1 94.06 306 GLU B CA 1
ATOM 7369 C C . GLU B 1 306 ? -20.312 22.938 15.844 1 94.06 306 GLU B C 1
ATOM 7371 O O . GLU B 1 306 ? -21.203 23.156 16.656 1 94.06 306 GLU B O 1
ATOM 7376 N N . LEU B 1 307 ? -19.953 21.781 15.461 1 95.75 307 LEU B N 1
ATOM 7377 C CA . LEU B 1 307 ? -20.578 20.609 16.047 1 95.75 307 LEU B CA 1
ATOM 7378 C C . LEU B 1 307 ? -20.281 20.531 17.547 1 95.75 307 LEU B C 1
ATOM 7380 O O . LEU B 1 307 ? -21.172 20.234 18.344 1 95.75 307 LEU B O 1
ATOM 7384 N N . VAL B 1 308 ? -19.016 20.75 17.906 1 96.19 308 VAL B N 1
ATOM 7385 C CA . VAL B 1 308 ? -18.641 20.703 19.312 1 96.19 308 VAL B CA 1
ATOM 7386 C C . VAL B 1 308 ? -19.422 21.781 20.094 1 96.19 308 VAL B C 1
ATOM 7388 O O . VAL B 1 308 ? -19.906 21.516 21.188 1 96.19 308 VAL B O 1
ATOM 7391 N N . GLN B 1 309 ? -19.578 22.922 19.5 1 95.75 309 GLN B N 1
ATOM 7392 C CA . GLN B 1 309 ? -20.312 24.016 20.141 1 95.75 309 GLN B CA 1
ATOM 7393 C C . GLN B 1 309 ? -21.766 23.641 20.375 1 95.75 309 GLN B C 1
ATOM 7395 O O . GLN B 1 309 ? -22.312 23.875 21.453 1 95.75 309 GLN B O 1
ATOM 7400 N N . GLN B 1 310 ? -22.375 23.031 19.375 1 95.19 310 GLN B N 1
ATOM 7401 C CA . GLN B 1 310 ? -23.781 22.656 19.484 1 95.19 310 GLN B CA 1
ATOM 7402 C C . GLN B 1 310 ? -23.969 21.562 20.531 1 95.19 310 GLN B C 1
ATOM 7404 O O . GLN B 1 310 ? -24.938 21.578 21.281 1 95.19 310 GLN B O 1
ATOM 7409 N N . ILE B 1 311 ? -23.109 20.641 20.531 1 95.81 311 ILE B N 1
ATOM 7410 C CA . ILE B 1 311 ? -23.203 19.547 21.5 1 95.81 311 ILE B CA 1
ATOM 7411 C C . ILE B 1 311 ? -23.016 20.078 22.922 1 95.81 311 ILE B C 1
ATOM 7413 O O . ILE B 1 311 ? -23.766 19.719 23.828 1 95.81 311 ILE B O 1
ATOM 7417 N N . CYS B 1 312 ? -22.031 20.984 23.078 1 94.62 312 CYS B N 1
ATOM 7418 C CA . CYS B 1 312 ? -21.781 21.562 24.406 1 94.62 312 CYS B CA 1
ATOM 7419 C C . CYS B 1 312 ? -22.938 22.422 24.859 1 94.62 312 CYS B C 1
ATOM 7421 O O . CYS B 1 312 ? -23.266 22.469 26.047 1 94.62 312 CYS B O 1
ATOM 7423 N N . LYS B 1 313 ? -23.547 23.078 23.891 1 94.44 313 LYS B N 1
ATOM 7424 C CA . LYS B 1 313 ? -24.734 23.859 24.219 1 94.44 313 LYS B CA 1
ATOM 7425 C C . LYS B 1 313 ? -25.844 22.969 24.766 1 94.44 313 LYS B C 1
ATOM 7427 O O . LYS B 1 313 ? -26.531 23.328 25.734 1 94.44 313 LYS B O 1
ATOM 7432 N N . GLN B 1 314 ? -25.953 21.828 24.203 1 93.88 314 GLN B N 1
ATOM 7433 C CA . GLN B 1 314 ? -26.984 20.891 24.656 1 93.88 314 GLN B CA 1
ATOM 7434 C C . GLN B 1 314 ? -26.609 20.281 26 1 93.88 314 GLN B C 1
ATOM 7436 O O . GLN B 1 314 ? -27.484 20.016 26.828 1 93.88 314 GLN B O 1
ATOM 7441 N N . ILE B 1 315 ? -25.375 20.016 26.203 1 93.06 315 ILE B N 1
ATOM 7442 C CA . ILE B 1 315 ? -24.922 19.469 27.469 1 93.06 315 ILE B CA 1
ATOM 7443 C C . ILE B 1 315 ? -25.141 20.5 28.578 1 93.06 315 ILE B C 1
ATOM 7445 O O . ILE B 1 315 ? -25.469 20.141 29.719 1 93.06 315 ILE B O 1
ATOM 7449 N N . SER B 1 316 ? -24.969 21.781 28.25 1 92.69 316 SER B N 1
ATOM 7450 C CA . SER B 1 316 ? -25.094 22.859 29.234 1 92.69 316 SER B CA 1
ATOM 7451 C C . SER B 1 316 ? -26.531 22.984 29.75 1 92.69 316 SER B C 1
ATOM 7453 O O . SER B 1 316 ? -26.766 23.516 30.828 1 92.69 316 SER B O 1
ATOM 7455 N N . LYS B 1 317 ? -27.453 22.453 28.953 1 91.5 317 LYS B N 1
ATOM 7456 C CA . LYS B 1 317 ? -28.859 22.516 29.344 1 91.5 317 LYS B CA 1
ATOM 7457 C C . LYS B 1 317 ? -29.219 21.422 30.344 1 91.5 317 LYS B C 1
ATOM 7459 O O . LYS B 1 317 ? -30.25 21.484 31.016 1 91.5 317 LYS B O 1
ATOM 7464 N N . LYS B 1 318 ? -28.297 20.562 30.469 1 90.31 318 LYS B N 1
ATOM 7465 C CA . LYS B 1 318 ? -28.547 19.469 31.406 1 90.31 318 LYS B CA 1
ATOM 7466 C C . LYS B 1 318 ? -28.203 19.875 32.844 1 90.31 318 LYS B C 1
ATOM 7468 O O . LYS B 1 318 ? -27.578 20.906 33.062 1 90.31 318 LYS B O 1
ATOM 7473 N N . ASN B 1 319 ? -28.656 19.016 33.812 1 86.75 319 ASN B N 1
ATOM 7474 C CA . ASN B 1 319 ? -28.359 19.266 35.219 1 86.75 319 ASN B CA 1
ATOM 7475 C C . ASN B 1 319 ? -26.875 19.078 35.531 1 86.75 319 ASN B C 1
ATOM 7477 O O . ASN B 1 319 ? -26.172 18.391 34.781 1 86.75 319 ASN B O 1
ATOM 7481 N N . VAL B 1 320 ? -26.453 19.656 36.625 1 84.38 320 VAL B N 1
ATOM 7482 C CA . VAL B 1 320 ? -25.047 19.734 37 1 84.38 320 VAL B CA 1
ATOM 7483 C C . VAL B 1 320 ? -24.484 18.328 37.219 1 84.38 320 VAL B C 1
ATOM 7485 O O . VAL B 1 320 ? -23.375 18.016 36.812 1 84.38 320 VAL B O 1
ATOM 7488 N N . SER B 1 321 ? -25.203 17.484 37.844 1 84 321 SER B N 1
ATOM 7489 C CA . SER B 1 321 ? -24.734 16.125 38.156 1 84 321 SER B CA 1
ATOM 7490 C C . SER B 1 321 ? -24.594 15.305 36.875 1 84 321 SER B C 1
ATOM 7492 O O . SER B 1 321 ? -23.625 14.562 36.719 1 84 321 SER B O 1
ATOM 7494 N N . GLU B 1 322 ? -25.5 15.531 36.031 1 84.12 322 GLU B N 1
ATOM 7495 C CA . GLU B 1 322 ? -25.484 14.797 34.75 1 84.12 322 GLU B CA 1
ATOM 7496 C C . GLU B 1 322 ? -24.359 15.289 33.844 1 84.12 322 GLU B C 1
ATOM 7498 O O . GLU B 1 322 ? -23.734 14.5 33.156 1 84.12 322 GLU B O 1
ATOM 7503 N N . ARG B 1 323 ? -24.094 16.516 34 1 84.62 323 ARG B N 1
ATOM 7504 C CA . ARG B 1 323 ? -23.031 17.125 33.219 1 84.62 323 ARG B CA 1
ATOM 7505 C C . ARG B 1 323 ? -21.672 16.547 33.594 1 84.62 323 ARG B C 1
ATOM 7507 O O . ARG B 1 323 ? -20.891 16.156 32.719 1 84.62 323 ARG B O 1
ATOM 7514 N N . SER B 1 324 ? -21.5 16.453 34.875 1 81.56 324 SER B N 1
ATOM 7515 C CA . SER B 1 324 ? -20.219 15.961 35.375 1 81.56 324 SER B CA 1
ATOM 7516 C C . SER B 1 324 ? -20.016 14.492 35.031 1 81.56 324 SER B C 1
ATOM 7518 O O . SER B 1 324 ? -18.922 14.07 34.656 1 81.56 324 SER B O 1
ATOM 7520 N N . ASP B 1 325 ? -21.031 13.789 35.031 1 81.44 325 ASP B N 1
ATOM 7521 C CA . ASP B 1 325 ? -20.969 12.367 34.688 1 81.44 325 ASP B CA 1
ATOM 7522 C C . ASP B 1 325 ? -20.703 12.172 33.188 1 81.44 325 ASP B C 1
ATOM 7524 O O . ASP B 1 325 ? -19.922 11.289 32.812 1 81.44 325 ASP B O 1
ATOM 7528 N N . TYR B 1 326 ? -21.281 13.008 32.469 1 82.38 326 TYR B N 1
ATOM 7529 C CA . TYR B 1 326 ? -21.141 12.922 31.016 1 82.38 326 TYR B CA 1
ATOM 7530 C C . TYR B 1 326 ? -19.719 13.227 30.578 1 82.38 326 TYR B C 1
ATOM 7532 O O . TYR B 1 326 ? -19.141 12.508 29.766 1 82.38 326 TYR B O 1
ATOM 7540 N N . LEU B 1 327 ? -19.141 14.172 31.156 1 80.31 327 LEU B N 1
ATOM 7541 C CA . LEU B 1 327 ? -17.828 14.656 30.703 1 80.31 327 LEU B CA 1
ATOM 7542 C C . LEU B 1 327 ? -16.703 13.844 31.328 1 80.31 327 LEU B C 1
ATOM 7544 O O . LEU B 1 327 ? -15.711 13.547 30.656 1 80.31 327 LEU B O 1
ATOM 7548 N N . LEU B 1 328 ? -16.812 13.469 32.594 1 76.56 328 LEU B N 1
ATOM 7549 C CA . LEU B 1 328 ? -15.703 12.82 33.281 1 76.56 328 LEU B CA 1
ATOM 7550 C C . LEU B 1 328 ? -15.773 11.305 33.125 1 76.56 328 LEU B C 1
ATOM 7552 O O . LEU B 1 328 ? -14.742 10.656 32.938 1 76.56 328 LEU B O 1
ATOM 7556 N N . LYS B 1 329 ? -16.906 10.789 33.156 1 71.44 329 LYS B N 1
ATOM 7557 C CA . LYS B 1 329 ? -17.016 9.336 33.062 1 71.44 329 LYS B CA 1
ATOM 7558 C C . LYS B 1 329 ? -16.781 8.844 31.641 1 71.44 329 LYS B C 1
ATOM 7560 O O . LYS B 1 329 ? -16.297 7.734 31.438 1 71.44 329 LYS B O 1
ATOM 7565 N N . LEU B 1 330 ? -16.969 9.773 30.781 1 72.69 330 LEU B N 1
ATOM 7566 C CA . LEU B 1 330 ? -16.906 9.328 29.406 1 72.69 330 LEU B CA 1
ATOM 7567 C C . LEU B 1 330 ? -15.555 9.664 28.781 1 72.69 330 LEU B C 1
ATOM 7569 O O . LEU B 1 330 ? -15.359 9.523 27.578 1 72.69 330 LEU B O 1
ATOM 7573 N N . GLU B 1 331 ? -14.562 9.914 29.516 1 83.94 331 GLU B N 1
ATOM 7574 C CA . GLU B 1 331 ? -13.156 10.094 29.156 1 83.94 331 GLU B CA 1
ATOM 7575 C C . GLU B 1 331 ? -13.008 11.023 27.953 1 83.94 331 GLU B C 1
ATOM 7577 O O . GLU B 1 331 ? -12.18 10.781 27.078 1 83.94 331 GLU B O 1
ATOM 7582 N N . ILE B 1 332 ? -13.961 11.992 27.828 1 87.38 332 ILE B N 1
ATOM 7583 C CA . ILE B 1 332 ? -13.914 12.93 26.719 1 87.38 332 ILE B CA 1
ATOM 7584 C C . ILE B 1 332 ? -12.734 13.875 26.891 1 87.38 332 ILE B C 1
ATOM 7586 O O . ILE B 1 332 ? -11.938 14.062 25.953 1 87.38 332 ILE B O 1
ATOM 7590 N N . LEU B 1 333 ? -12.539 14.391 28.062 1 87.56 333 LEU B N 1
ATOM 7591 C CA . LEU B 1 333 ? -11.461 15.328 28.344 1 87.56 333 LEU B CA 1
ATOM 7592 C C . LEU B 1 333 ? -10.102 14.656 28.219 1 87.56 333 LEU B C 1
ATOM 7594 O O . LEU B 1 333 ? -9.172 15.227 27.641 1 87.56 333 LEU B O 1
ATOM 7598 N N . ASN B 1 334 ? -10.039 13.445 28.688 1 88.12 334 ASN B N 1
ATOM 7599 C CA . ASN B 1 334 ? -8.789 12.695 28.609 1 88.12 334 ASN B CA 1
ATOM 7600 C C . ASN B 1 334 ? -8.383 12.453 27.156 1 88.12 334 ASN B C 1
ATOM 7602 O O . ASN B 1 334 ? -7.23 12.688 26.781 1 88.12 334 ASN B O 1
ATOM 7606 N N . THR B 1 335 ? -9.328 12.078 26.359 1 88.88 335 THR B N 1
ATOM 7607 C CA . THR B 1 335 ? -9.039 11.766 24.969 1 88.88 335 THR B CA 1
ATOM 7608 C C . THR B 1 335 ? -8.68 13.023 24.188 1 88.88 335 THR B C 1
ATOM 7610 O O . THR B 1 335 ? -7.762 13.016 23.375 1 88.88 335 THR B O 1
ATOM 7613 N N . ALA B 1 336 ? -9.406 14.062 24.438 1 90.06 336 ALA B N 1
ATOM 7614 C CA . ALA B 1 336 ? -9.141 15.32 23.75 1 90.06 336 ALA B CA 1
ATOM 7615 C C . ALA B 1 336 ? -7.754 15.859 24.094 1 90.06 336 ALA B C 1
ATOM 7617 O O . ALA B 1 336 ? -7.051 16.406 23.234 1 90.06 336 ALA B O 1
ATOM 7618 N N . THR B 1 337 ? -7.281 15.719 25.312 1 90.19 337 THR B N 1
ATOM 7619 C CA . THR B 1 337 ? -5.988 16.219 25.766 1 90.19 337 THR B CA 1
ATOM 7620 C C . THR B 1 337 ? -4.855 15.336 25.234 1 90.19 337 THR B C 1
ATOM 7622 O O . THR B 1 337 ? -3.803 15.844 24.844 1 90.19 337 THR B O 1
ATOM 7625 N N . VAL B 1 338 ? -5.105 14.039 25.266 1 88.62 338 VAL B N 1
ATOM 7626 C CA . VAL B 1 338 ? -4.09 13.125 24.766 1 88.62 338 VAL B CA 1
ATOM 7627 C C . VAL B 1 338 ? -3.852 13.391 23.281 1 88.62 338 VAL B C 1
ATOM 7629 O O . VAL B 1 338 ? -2.715 13.328 22.797 1 88.62 338 VAL B O 1
ATOM 7632 N N . ASN B 1 339 ? -4.906 13.703 22.562 1 87.88 339 ASN B N 1
ATOM 7633 C CA . ASN B 1 339 ? -4.793 13.969 21.141 1 87.88 339 ASN B CA 1
ATOM 7634 C C . ASN B 1 339 ? -4.371 15.406 20.859 1 87.88 339 ASN B C 1
ATOM 7636 O O . ASN B 1 339 ? -3.975 15.742 19.75 1 87.88 339 ASN B O 1
ATOM 7640 N N . GLY B 1 340 ? -4.391 16.219 21.812 1 88.75 340 GLY B N 1
ATOM 7641 C CA . GLY B 1 340 ? -3.93 17.594 21.703 1 88.75 340 GLY B CA 1
ATOM 7642 C C . GLY B 1 340 ? -4.848 18.469 20.859 1 88.75 340 GLY B C 1
ATOM 7643 O O . GLY B 1 340 ? -4.383 19.344 20.141 1 88.75 340 GLY B O 1
ATOM 7644 N N . THR B 1 341 ? -6.152 18.219 20.797 1 91.25 341 THR B N 1
ATOM 7645 C CA . THR B 1 341 ? -7.098 19.031 20.047 1 91.25 341 THR B CA 1
ATOM 7646 C C . THR B 1 341 ? -7.461 20.297 20.844 1 91.25 341 THR B C 1
ATOM 7648 O O . THR B 1 341 ? -8.383 20.266 21.656 1 91.25 341 THR B O 1
ATOM 7651 N N . THR B 1 342 ? -6.836 21.359 20.516 1 91.56 342 THR B N 1
ATOM 7652 C CA . THR B 1 342 ? -6.957 22.594 21.281 1 91.56 342 THR B CA 1
ATOM 7653 C C . THR B 1 342 ? -8.336 23.219 21.109 1 91.56 342 THR B C 1
ATOM 7655 O O . THR B 1 342 ? -8.891 23.797 22.031 1 91.56 342 THR B O 1
ATOM 7658 N N . GLU B 1 343 ? -8.93 23.047 19.953 1 92.62 343 GLU B N 1
ATOM 7659 C CA . GLU B 1 343 ? -10.234 23.641 19.688 1 92.62 343 GLU B CA 1
ATOM 7660 C C . GLU B 1 343 ? -11.305 23.047 20.609 1 92.62 343 GLU B C 1
ATOM 7662 O O . GLU B 1 343 ? -12.117 23.781 21.172 1 92.62 343 GLU B O 1
ATOM 7667 N N . ILE B 1 344 ? -11.297 21.766 20.766 1 93.88 344 ILE B N 1
ATOM 7668 C CA . ILE B 1 344 ? -12.281 21.094 21.609 1 93.88 344 ILE B CA 1
ATOM 7669 C C . ILE B 1 344 ? -12.102 21.531 23.062 1 93.88 344 ILE B C 1
ATOM 7671 O O . ILE B 1 344 ? -13.078 21.828 23.75 1 93.88 344 ILE B O 1
ATOM 7675 N N . LEU B 1 345 ? -10.852 21.578 23.469 1 92.69 345 LEU B N 1
ATOM 7676 C CA . LEU B 1 345 ? -10.57 21.906 24.859 1 92.69 345 LEU B CA 1
ATOM 7677 C C . LEU B 1 345 ? -10.945 23.359 25.156 1 92.69 345 LEU B C 1
ATOM 7679 O O . LEU B 1 345 ? -11.469 23.672 26.234 1 92.69 345 LEU B O 1
ATOM 7683 N N . ARG B 1 346 ? -10.688 24.25 24.25 1 92.62 346 ARG B N 1
ATOM 7684 C CA . ARG B 1 346 ? -11.047 25.641 24.422 1 92.62 346 ARG B CA 1
ATOM 7685 C C . ARG B 1 346 ? -12.562 25.812 24.578 1 92.62 346 ARG B C 1
ATOM 7687 O O . ARG B 1 346 ? -13.031 26.562 25.438 1 92.62 346 ARG B O 1
ATOM 7694 N N . ILE B 1 347 ? -13.312 25.109 23.766 1 94.25 347 ILE B N 1
ATOM 7695 C CA . ILE B 1 347 ? -14.766 25.203 23.812 1 94.25 347 ILE B CA 1
ATOM 7696 C C . ILE B 1 347 ? -15.281 24.578 25.094 1 94.25 347 ILE B C 1
ATOM 7698 O O . ILE B 1 347 ? -16.156 25.141 25.766 1 94.25 347 ILE B O 1
ATOM 7702 N N . LEU B 1 348 ? -14.75 23.438 25.453 1 92.69 348 LEU B N 1
ATOM 7703 C CA . LEU B 1 348 ? -15.156 22.75 26.672 1 92.69 348 LEU B CA 1
ATOM 7704 C C . LEU B 1 348 ? -14.906 23.641 27.891 1 92.69 348 LEU B C 1
ATOM 7706 O O . LEU B 1 348 ? -15.766 23.75 28.766 1 92.69 348 LEU B O 1
ATOM 7710 N N . LEU B 1 349 ? -13.758 24.297 27.906 1 90.94 349 LEU B N 1
ATOM 7711 C CA . LEU B 1 349 ? -13.398 25.125 29.062 1 90.94 349 LEU B CA 1
ATOM 7712 C C . LEU B 1 349 ? -14.219 26.406 29.094 1 90.94 349 LEU B C 1
ATOM 7714 O O . LEU B 1 349 ? -14.477 26.969 30.156 1 90.94 349 LEU B O 1
ATOM 7718 N N . ASN B 1 350 ? -14.625 26.859 27.953 1 91.75 350 ASN B N 1
ATOM 7719 C CA . ASN B 1 350 ? -15.477 28.047 27.922 1 91.75 350 ASN B CA 1
ATOM 7720 C C . ASN B 1 350 ? -16.875 27.75 28.438 1 91.75 350 ASN B C 1
ATOM 7722 O O . ASN B 1 350 ? -17.469 28.578 29.141 1 91.75 350 ASN B O 1
ATOM 7726 N N . PHE B 1 351 ? -17.438 26.594 28.141 1 92.19 351 PHE B N 1
ATOM 7727 C CA . PHE B 1 351 ? -18.766 26.219 28.594 1 92.19 351 PHE B CA 1
ATOM 7728 C C . PHE B 1 351 ? -18.719 25.719 30.031 1 92.19 351 PHE B C 1
ATOM 7730 O O . PHE B 1 351 ? -19.641 25.969 30.812 1 92.19 351 PHE B O 1
ATOM 7737 N N . PHE B 1 352 ? -17.641 25 30.297 1 91.19 352 PHE B N 1
ATOM 7738 C CA . PHE B 1 352 ? -17.484 24.391 31.609 1 91.19 352 PHE B CA 1
ATOM 7739 C C . PHE B 1 352 ? -16.109 24.703 32.188 1 91.19 352 PHE B C 1
ATOM 7741 O O . PHE B 1 352 ? -15.234 23.844 32.219 1 91.19 352 PHE B O 1
ATOM 7748 N N . PRO B 1 353 ? -15.883 25.812 32.812 1 89.12 353 PRO B N 1
ATOM 7749 C CA . PRO B 1 353 ? -14.562 26.25 33.25 1 89.12 353 PRO B CA 1
ATOM 7750 C C . PRO B 1 353 ? -14 25.391 34.375 1 89.12 353 PRO B C 1
ATOM 7752 O O . PRO B 1 353 ? -12.781 25.297 34.562 1 89.12 353 PRO B O 1
ATOM 7755 N N . ASP B 1 354 ? -14.812 24.719 35.156 1 87.62 354 ASP B N 1
ATOM 7756 C CA . ASP B 1 354 ? -14.359 23.891 36.281 1 87.62 354 ASP B CA 1
ATOM 7757 C C . ASP B 1 354 ? -13.523 22.719 35.781 1 87.62 354 ASP B C 1
ATOM 7759 O O . ASP B 1 354 ? -12.812 22.094 36.562 1 87.62 354 ASP B O 1
ATOM 7763 N N . LEU B 1 355 ? -13.57 22.469 34.5 1 88.56 355 LEU B N 1
ATOM 7764 C CA . LEU B 1 355 ? -12.867 21.312 33.938 1 88.56 355 LEU B CA 1
ATOM 7765 C C . LEU B 1 355 ? -11.352 21.531 34 1 88.56 355 LEU B C 1
ATOM 7767 O O . LEU B 1 355 ? -10.586 20.562 33.906 1 88.56 355 LEU B O 1
ATOM 7771 N N . ILE B 1 356 ? -10.906 22.734 34.125 1 87.19 356 ILE B N 1
ATOM 7772 C CA . ILE B 1 356 ? -9.484 23.047 34.156 1 87.19 356 ILE B CA 1
ATOM 7773 C C . ILE B 1 356 ? -8.859 22.484 35.438 1 87.19 356 ILE B C 1
ATOM 7775 O O . ILE B 1 356 ? -7.656 22.203 35.469 1 87.19 356 ILE B O 1
ATOM 7779 N N . TRP B 1 357 ? -9.711 22.203 36.5 1 87.06 357 TRP B N 1
ATOM 7780 C CA . TRP B 1 357 ? -9.211 21.766 37.781 1 87.06 357 TRP B CA 1
ATOM 7781 C C . TRP B 1 357 ? -9.297 20.25 37.938 1 87.06 357 TRP B C 1
ATOM 7783 O O . TRP B 1 357 ? -9.023 19.703 39 1 87.06 357 TRP B O 1
ATOM 7793 N N . VAL B 1 358 ? -9.664 19.625 36.812 1 86.44 358 VAL B N 1
ATOM 7794 C CA . VAL B 1 358 ? -9.82 18.172 36.875 1 86.44 358 VAL B CA 1
ATOM 7795 C C . VAL B 1 358 ? -8.461 17.516 37.125 1 86.44 358 VAL B C 1
ATOM 7797 O O . VAL B 1 358 ? -7.461 17.891 36.5 1 86.44 358 VAL B O 1
ATOM 7800 N N . ARG B 1 359 ? -8.438 16.562 38.125 1 82.75 359 ARG B N 1
ATOM 7801 C CA . ARG B 1 359 ? -7.211 15.875 38.531 1 82.75 359 ARG B CA 1
ATOM 7802 C C . ARG B 1 359 ? -7.406 14.359 38.5 1 82.75 359 ARG B C 1
ATOM 7804 O O . ARG B 1 359 ? -8.531 13.875 38.594 1 82.75 359 ARG B O 1
ATOM 7811 N N . PHE B 1 360 ? -6.266 13.688 38.156 1 78.81 360 PHE B N 1
ATOM 7812 C CA . PHE B 1 360 ? -6.242 12.234 38.281 1 78.81 360 PHE B CA 1
ATOM 7813 C C . PHE B 1 360 ? -6.184 11.836 39.75 1 78.81 360 PHE B C 1
ATOM 7815 O O . PHE B 1 360 ? -6.07 12.695 40.625 1 78.81 360 PHE B O 1
ATOM 7822 N N . SER B 1 361 ? -6.352 10.484 39.906 1 72.94 361 SER B N 1
ATOM 7823 C CA . SER B 1 361 ? -6.281 9.953 41.281 1 72.94 361 SER B CA 1
ATOM 7824 C C . SER B 1 361 ? -4.918 10.219 41.906 1 72.94 361 SER B C 1
ATOM 7826 O O . SER B 1 361 ? -4.801 10.328 43.125 1 72.94 361 SER B O 1
ATOM 7828 N N . ASN B 1 362 ? -3.906 10.438 41.125 1 70.56 362 ASN B N 1
ATOM 7829 C CA . ASN B 1 362 ? -2.559 10.672 41.625 1 70.56 362 ASN B CA 1
ATOM 7830 C C . ASN B 1 362 ? -2.268 12.156 41.781 1 70.56 362 ASN B C 1
ATOM 7832 O O . ASN B 1 362 ? -1.106 12.57 41.844 1 70.56 362 ASN B O 1
ATOM 7836 N N . ASN B 1 363 ? -3.283 13 41.781 1 71.06 363 ASN B N 1
ATOM 7837 C CA . ASN B 1 363 ? -3.201 14.438 42.031 1 71.06 363 ASN B CA 1
ATOM 7838 C C . ASN B 1 363 ? -2.553 15.164 40.844 1 71.06 363 ASN B C 1
ATOM 7840 O O . ASN B 1 363 ? -2.049 16.281 41 1 71.06 363 ASN B O 1
ATOM 7844 N N . ARG B 1 364 ? -2.518 14.531 39.781 1 79.44 364 ARG B N 1
ATOM 7845 C CA . ARG B 1 364 ? -2.01 15.164 38.562 1 79.44 364 ARG B CA 1
ATOM 7846 C C . ARG B 1 364 ? -3.123 15.891 37.812 1 79.44 364 ARG B C 1
ATOM 7848 O O . ARG B 1 364 ? -4.223 15.359 37.656 1 79.44 364 ARG B O 1
ATOM 7855 N N . PHE B 1 365 ? -2.656 17.172 37.562 1 84.19 365 PHE B N 1
ATOM 7856 C CA . PHE B 1 365 ? -3.613 17.906 36.75 1 84.19 365 PHE B CA 1
ATOM 7857 C C . PHE B 1 365 ? -3.572 17.406 35.312 1 84.19 365 PHE B C 1
ATOM 7859 O O . PHE B 1 365 ? -2.498 17.281 34.719 1 84.19 365 PHE B O 1
ATOM 7866 N N . LEU B 1 366 ? -4.645 17.234 34.781 1 85.25 366 LEU B N 1
ATOM 7867 C CA . LEU B 1 366 ? -4.777 16.484 33.531 1 85.25 366 LEU B CA 1
ATOM 7868 C C . LEU B 1 366 ? -4.223 17.297 32.344 1 85.25 366 LEU B C 1
ATOM 7870 O O . LEU B 1 366 ? -3.352 16.812 31.625 1 85.25 366 LEU B O 1
ATOM 7874 N N . VAL B 1 367 ? -4.625 18.578 32.219 1 88.19 367 VAL B N 1
ATOM 7875 C CA . VAL B 1 367 ? -4.359 19.359 31.016 1 88.19 367 VAL B CA 1
ATOM 7876 C C . VAL B 1 367 ? -2.871 19.688 30.938 1 88.19 367 VAL B C 1
ATOM 7878 O O . VAL B 1 367 ? -2.227 19.438 29.906 1 88.19 367 VAL B O 1
ATOM 7881 N N . LEU B 1 368 ? -2.262 20.172 32 1 88.69 368 LEU B N 1
ATOM 7882 C CA . LEU B 1 368 ? -0.865 20.594 31.984 1 88.69 368 LEU B CA 1
ATOM 7883 C C . LEU B 1 368 ? 0.059 19.375 31.844 1 88.69 368 LEU B C 1
ATOM 7885 O O . LEU B 1 368 ? 1 19.406 31.047 1 88.69 368 LEU B O 1
ATOM 7889 N N . THR B 1 369 ? -0.158 18.328 32.562 1 89.44 369 THR B N 1
ATOM 7890 C CA . THR B 1 369 ? 0.697 17.141 32.531 1 89.44 369 THR B CA 1
ATOM 7891 C C . THR B 1 369 ? 0.677 16.469 31.172 1 89.44 369 THR B C 1
ATOM 7893 O O . THR B 1 369 ? 1.723 16.078 30.641 1 89.44 369 THR B O 1
ATOM 7896 N N . TYR B 1 370 ? -0.486 16.438 30.594 1 89.88 370 TYR B N 1
ATOM 7897 C CA . TYR B 1 370 ? -0.587 15.789 29.297 1 89.88 370 TYR B CA 1
ATOM 7898 C C . TYR B 1 370 ? -0.007 16.672 28.203 1 89.88 370 TYR B C 1
ATOM 7900 O O . TYR B 1 370 ? 0.541 16.172 27.219 1 89.88 370 TYR B O 1
ATOM 7908 N N . ALA B 1 371 ? -0.138 17.953 28.344 1 90.56 371 ALA B N 1
ATOM 7909 C CA . ALA B 1 371 ? 0.481 18.859 27.375 1 90.56 371 ALA B CA 1
ATOM 7910 C C . ALA B 1 371 ? 1.993 18.656 27.328 1 90.56 371 ALA B C 1
ATOM 7912 O O . ALA B 1 371 ? 2.596 18.672 26.25 1 90.56 371 ALA B O 1
ATOM 7913 N N . ILE B 1 372 ? 2.607 18.406 28.484 1 91.25 372 ILE B N 1
ATOM 7914 C CA . ILE B 1 372 ? 4.051 18.234 28.594 1 91.25 372 ILE B CA 1
ATOM 7915 C C . ILE B 1 372 ? 4.438 16.828 28.141 1 91.25 372 ILE B C 1
ATOM 7917 O O . ILE B 1 372 ? 5.359 16.656 27.344 1 91.25 372 ILE B O 1
ATOM 7921 N N . GLU B 1 373 ? 3.707 15.859 28.625 1 91.25 373 GLU B N 1
ATOM 7922 C CA . GLU B 1 373 ? 4.02 14.461 28.312 1 91.25 373 GLU B CA 1
ATOM 7923 C C . GLU B 1 373 ? 3.908 14.188 26.828 1 91.25 373 GLU B C 1
ATOM 7925 O O . GLU B 1 373 ? 4.719 13.445 26.266 1 91.25 373 GLU B O 1
ATOM 7930 N N . HIS B 1 374 ? 2.926 14.781 26.156 1 89.81 374 HIS B N 1
ATOM 7931 C CA . HIS B 1 374 ? 2.693 14.516 24.75 1 89.81 374 HIS B CA 1
ATOM 7932 C C . HIS B 1 374 ? 3.227 15.648 23.875 1 89.81 374 HIS B C 1
ATOM 7934 O O . HIS B 1 374 ? 3.076 15.617 22.656 1 89.81 374 HIS B O 1
ATOM 7940 N N . ARG B 1 375 ? 3.871 16.609 24.469 1 90.81 375 ARG B N 1
ATOM 7941 C CA . ARG B 1 375 ? 4.531 17.703 23.766 1 90.81 375 ARG B CA 1
ATOM 7942 C C . ARG B 1 375 ? 3.551 18.453 22.875 1 90.81 375 ARG B C 1
ATOM 7944 O O . ARG B 1 375 ? 3.838 18.703 21.703 1 90.81 375 ARG B O 1
ATOM 7951 N N . HIS B 1 376 ? 2.361 18.688 23.391 1 89.81 376 HIS B N 1
ATOM 7952 C CA . HIS B 1 376 ? 1.407 19.516 22.656 1 89.81 376 HIS B CA 1
ATOM 7953 C C . HIS B 1 376 ? 1.654 21 22.922 1 89.81 376 HIS B C 1
ATOM 7955 O O . HIS B 1 376 ? 1.268 21.516 23.969 1 89.81 376 HIS B O 1
ATOM 7961 N N . GLU B 1 377 ? 2.213 21.641 22 1 87.75 377 GLU B N 1
ATOM 7962 C CA . GLU B 1 377 ? 2.66 23.016 22.172 1 87.75 377 GLU B CA 1
ATOM 7963 C C . GLU B 1 377 ? 1.476 23.969 22.344 1 87.75 377 GLU B C 1
ATOM 7965 O O . GLU B 1 377 ? 1.495 24.828 23.219 1 87.75 377 GLU B O 1
ATOM 7970 N N . ASN B 1 378 ? 0.498 23.812 21.547 1 86.88 378 ASN B N 1
ATOM 7971 C CA . ASN B 1 378 ? -0.644 24.719 21.609 1 86.88 378 ASN B CA 1
ATOM 7972 C C . ASN B 1 378 ? -1.398 24.578 22.922 1 86.88 378 ASN B C 1
ATOM 7974 O O . ASN B 1 378 ? -1.865 25.578 23.484 1 86.88 378 ASN B O 1
ATOM 7978 N N . LEU B 1 379 ? -1.508 23.359 23.328 1 88.94 379 LEU B N 1
ATOM 7979 C CA . LEU B 1 379 ? -2.168 23.125 24.609 1 88.94 379 LEU B CA 1
ATOM 7980 C C . LEU B 1 379 ? -1.35 23.703 25.766 1 88.94 379 LEU B C 1
ATOM 7982 O O . LEU B 1 379 ? -1.909 24.281 26.703 1 88.94 379 LEU B O 1
ATOM 7986 N N . PHE B 1 380 ? -0.069 23.547 25.719 1 89.56 380 PHE B N 1
ATOM 7987 C CA . PHE B 1 380 ? 0.826 24.047 26.75 1 89.56 380 PHE B CA 1
ATOM 7988 C C . PHE B 1 380 ? 0.77 25.578 26.812 1 89.56 380 PHE B C 1
ATOM 7990 O O . PHE B 1 380 ? 0.79 26.156 27.891 1 89.56 380 PHE B O 1
ATOM 7997 N N . ARG B 1 381 ? 0.646 26.203 25.672 1 88.25 381 ARG B N 1
ATOM 7998 C CA . ARG B 1 381 ? 0.597 27.656 25.609 1 88.25 381 ARG B CA 1
ATOM 7999 C C . ARG B 1 381 ? -0.665 28.188 26.281 1 88.25 381 ARG B C 1
ATOM 8001 O O . ARG B 1 381 ? -0.682 29.328 26.766 1 88.25 381 ARG B O 1
ATOM 8008 N N . MET B 1 382 ? -1.605 27.391 26.328 1 85.62 382 MET B N 1
ATOM 8009 C CA . MET B 1 382 ? -2.869 27.797 26.938 1 85.62 382 MET B CA 1
ATOM 8010 C C . MET B 1 382 ? -2.779 27.75 28.469 1 85.62 382 MET B C 1
ATOM 8012 O O . MET B 1 382 ? -3.494 28.484 29.156 1 85.62 382 MET B O 1
ATOM 8016 N N . VAL B 1 383 ? -1.878 26.906 28.969 1 84.62 383 VAL B N 1
ATOM 8017 C CA . VAL B 1 383 ? -1.877 26.688 30.406 1 84.62 383 VAL B CA 1
ATOM 8018 C C . VAL B 1 383 ? -0.521 27.094 31 1 84.62 383 VAL B C 1
ATOM 8020 O O . VAL B 1 383 ? -0.196 26.734 32.125 1 84.62 383 VAL B O 1
ATOM 8023 N N . CYS B 1 384 ? 0.302 27.781 30.312 1 82.75 384 CYS B N 1
ATOM 8024 C CA . CYS B 1 384 ? 1.641 28.078 30.812 1 82.75 384 CYS B CA 1
ATOM 8025 C C . CYS B 1 384 ? 1.733 29.5 31.312 1 82.75 384 CYS B C 1
ATOM 8027 O O . CYS B 1 384 ? 2.809 29.953 31.719 1 82.75 384 CYS B O 1
ATOM 8029 N N . ASP B 1 385 ? 0.67 30.125 31.484 1 80.44 385 ASP B N 1
ATOM 8030 C CA . ASP B 1 385 ? 0.722 31.516 31.953 1 80.44 385 ASP B CA 1
ATOM 8031 C C . ASP B 1 385 ? 1.104 31.578 33.438 1 80.44 385 ASP B C 1
ATOM 8033 O O . ASP B 1 385 ? 1.112 30.547 34.125 1 80.44 385 ASP B O 1
ATOM 8037 N N . LYS B 1 386 ? 1.618 32.781 33.875 1 78.94 386 LYS B N 1
ATOM 8038 C CA . LYS B 1 386 ? 2.105 32.969 35.25 1 78.94 386 LYS B CA 1
ATOM 8039 C C . LYS B 1 386 ? 0.982 33.406 36.156 1 78.94 386 LYS B C 1
ATOM 8041 O O . LYS B 1 386 ? 1.105 34.438 36.844 1 78.94 386 LYS B O 1
ATOM 8046 N N . THR B 1 387 ? -0.075 32.656 36.094 1 83.31 387 THR B N 1
ATOM 8047 C CA . THR B 1 387 ? -1.175 32.906 37 1 83.31 387 THR B CA 1
ATOM 8048 C C . THR B 1 387 ? -1.103 32 38.219 1 83.31 387 THR B C 1
ATOM 8050 O O . THR B 1 387 ? -0.326 31.047 38.25 1 83.31 387 THR B O 1
ATOM 8053 N N . ALA B 1 388 ? -1.814 32.375 39.25 1 84.75 388 ALA B N 1
ATOM 8054 C CA . ALA B 1 388 ? -1.835 31.547 40.469 1 84.75 388 ALA B CA 1
ATOM 8055 C C . ALA B 1 388 ? -2.299 30.125 40.156 1 84.75 388 ALA B C 1
ATOM 8057 O O . ALA B 1 388 ? -1.795 29.172 40.75 1 84.75 388 ALA B O 1
ATOM 8058 N N . ARG B 1 389 ? -3.195 30.047 39.344 1 84.5 389 ARG B N 1
ATOM 8059 C CA . ARG B 1 389 ? -3.717 28.734 38.969 1 84.5 389 ARG B CA 1
ATOM 8060 C C . ARG B 1 389 ? -2.619 27.859 38.375 1 84.5 389 ARG B C 1
ATOM 8062 O O . ARG B 1 389 ? -2.449 26.703 38.75 1 84.5 389 ARG B O 1
ATOM 8069 N N . ASN B 1 390 ? -1.902 28.406 37.469 1 84.19 390 ASN B N 1
ATOM 8070 C CA . ASN B 1 390 ? -0.878 27.641 36.781 1 84.19 390 ASN B CA 1
ATOM 8071 C C . ASN B 1 390 ? 0.289 27.297 37.688 1 84.19 390 ASN B C 1
ATOM 8073 O O . ASN B 1 390 ? 0.891 26.234 37.562 1 84.19 390 ASN B O 1
ATOM 8077 N N . LYS B 1 391 ? 0.593 28.172 38.562 1 83.69 391 LYS B N 1
ATOM 8078 C CA . LYS B 1 391 ? 1.653 27.891 39.531 1 83.69 391 LYS B CA 1
ATOM 8079 C C . LYS B 1 391 ? 1.258 26.75 40.469 1 83.69 391 LYS B C 1
ATOM 8081 O O . LYS B 1 391 ? 2.092 25.922 40.844 1 83.69 391 LYS B O 1
ATOM 8086 N N . LEU B 1 392 ? 0.021 26.797 40.812 1 82.94 392 LEU B N 1
ATOM 8087 C CA . LEU B 1 392 ? -0.485 25.734 41.656 1 82.94 392 LEU B CA 1
ATOM 8088 C C . LEU B 1 392 ? -0.451 24.391 40.938 1 82.94 392 LEU B C 1
ATOM 8090 O O . LEU B 1 392 ? -0.151 23.359 41.531 1 82.94 392 LEU B O 1
ATOM 8094 N N . MET B 1 393 ? -0.739 24.422 39.688 1 84.88 393 MET B N 1
ATOM 8095 C CA . MET B 1 393 ? -0.75 23.203 38.875 1 84.88 393 MET B CA 1
ATOM 8096 C C . MET B 1 393 ? 0.664 22.672 38.688 1 84.88 393 MET B C 1
ATOM 8098 O O . MET B 1 393 ? 0.873 21.453 38.688 1 84.88 393 MET B O 1
ATOM 8102 N N . ALA B 1 394 ? 1.585 23.562 38.531 1 84.25 394 ALA B N 1
ATOM 8103 C CA . ALA B 1 394 ? 2.971 23.172 38.281 1 84.25 394 ALA B CA 1
ATOM 8104 C C . ALA B 1 394 ? 3.629 22.641 39.562 1 84.25 394 ALA B C 1
ATOM 8106 O O . ALA B 1 394 ? 4.582 21.859 39.5 1 84.25 394 ALA B O 1
ATOM 8107 N N . PHE B 1 395 ? 3.061 23.047 40.656 1 80.19 395 PHE B N 1
ATOM 8108 C CA . PHE B 1 395 ? 3.666 22.719 41.938 1 80.19 395 PHE B CA 1
ATOM 8109 C C . PHE B 1 395 ? 3.238 21.328 42.375 1 80.19 395 PHE B C 1
ATOM 8111 O O . PHE B 1 395 ? 3.91 20.703 43.219 1 80.19 395 PHE B O 1
ATOM 8118 N N . ALA B 1 396 ? 2.303 20.766 41.75 1 74.62 396 ALA B N 1
ATOM 8119 C CA . ALA B 1 396 ? 1.751 19.5 42.219 1 74.62 396 ALA B CA 1
ATOM 8120 C C . ALA B 1 396 ? 2.744 18.359 42 1 74.62 396 ALA B C 1
ATOM 8122 O O . ALA B 1 396 ? 3.367 18.266 40.938 1 74.62 396 ALA B O 1
ATOM 8123 N N . VAL B 1 397 ? 3.189 17.688 43.094 1 69.44 397 VAL B N 1
ATOM 8124 C CA . VAL B 1 397 ? 4.078 16.531 43.031 1 69.44 397 VAL B CA 1
ATOM 8125 C C . VAL B 1 397 ? 3.295 15.305 42.562 1 69.44 397 VAL B C 1
ATOM 8127 O O . VAL B 1 397 ? 2.178 15.055 43 1 69.44 397 VAL B O 1
ATOM 8130 N N . LEU B 1 398 ? 3.764 14.711 41.438 1 70.44 398 LEU B N 1
ATOM 8131 C CA . LEU B 1 398 ? 3.109 13.586 40.781 1 70.44 398 LEU B CA 1
ATOM 8132 C C . LEU B 1 398 ? 3.434 12.273 41.5 1 70.44 398 LEU B C 1
ATOM 8134 O O . LEU B 1 398 ? 4.531 12.109 42.031 1 70.44 398 LEU B O 1
ATOM 8138 N N . GLU B 1 399 ? 2.498 11.477 41.938 1 70.69 399 GLU B N 1
ATOM 8139 C CA . GLU B 1 399 ? 2.771 10.164 42.5 1 70.69 399 GLU B CA 1
ATOM 8140 C C . GLU B 1 399 ? 3.014 9.125 41.406 1 70.69 399 GLU B C 1
ATOM 8142 O O . GLU B 1 399 ? 2.242 9.039 40.469 1 70.69 399 GLU B O 1
ATOM 8147 N N . PRO B 1 400 ? 4.102 8.516 41.406 1 70.81 400 PRO B N 1
ATOM 8148 C CA . PRO B 1 400 ? 5.227 8.414 42.344 1 70.81 400 PRO B CA 1
ATOM 8149 C C . PRO B 1 400 ? 6.203 9.578 42.219 1 70.81 400 PRO B C 1
ATOM 8151 O O . PRO B 1 400 ? 6.348 10.156 41.156 1 70.81 400 PRO B O 1
ATOM 8154 N N . ARG B 1 401 ? 6.898 10.008 43.188 1 77.81 401 ARG B N 1
ATOM 8155 C CA . ARG B 1 401 ? 7.855 11.062 43.5 1 77.81 401 ARG B CA 1
ATOM 8156 C C . ARG B 1 401 ? 8.414 11.68 42.219 1 77.81 401 ARG B C 1
ATOM 8158 O O . ARG B 1 401 ? 9.625 11.641 42 1 77.81 401 ARG B O 1
ATOM 8165 N N . GLU B 1 402 ? 7.473 12.102 41.281 1 87.44 402 GLU B N 1
ATOM 8166 C CA . GLU B 1 402 ? 7.902 12.742 40.031 1 87.44 402 GLU B CA 1
ATOM 8167 C C . GLU B 1 402 ? 7.289 14.133 39.906 1 87.44 402 GLU B C 1
ATOM 8169 O O . GLU B 1 402 ? 6.234 14.414 40.469 1 87.44 402 GLU B O 1
ATOM 8174 N N . THR B 1 403 ? 8.031 15.055 39.469 1 88.19 403 THR B N 1
ATOM 8175 C CA . THR B 1 403 ? 7.555 16.406 39.156 1 88.19 403 THR B CA 1
ATOM 8176 C C . THR B 1 403 ? 7.289 16.562 37.656 1 88.19 403 THR B C 1
ATOM 8178 O O . THR B 1 403 ? 7.551 15.641 36.875 1 88.19 403 THR B O 1
ATOM 8181 N N . ILE B 1 404 ? 6.688 17.703 37.25 1 89.9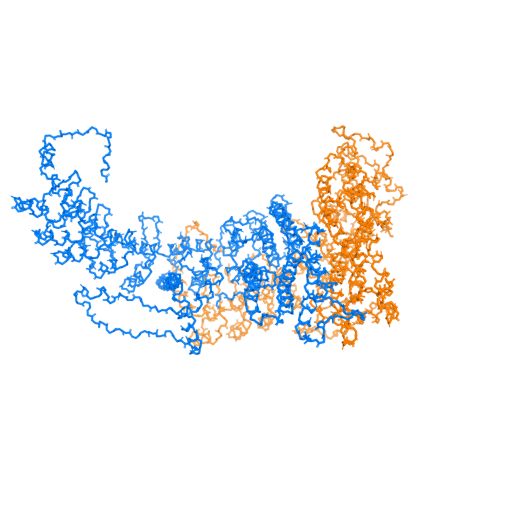4 404 ILE B N 1
ATOM 8182 C CA . ILE B 1 404 ? 6.406 17.969 35.844 1 89.94 404 ILE B CA 1
ATOM 8183 C C . ILE B 1 404 ? 7.715 18.047 35.062 1 89.94 404 ILE B C 1
ATOM 8185 O O . ILE B 1 404 ? 7.742 17.781 33.875 1 89.94 404 ILE B O 1
ATOM 8189 N N . LEU B 1 405 ? 8.773 18.391 35.781 1 91.62 405 LEU B N 1
ATOM 8190 C CA . LEU B 1 405 ? 10.078 18.453 35.094 1 91.62 405 LEU B CA 1
ATOM 8191 C C . LEU B 1 405 ? 10.57 17.047 34.75 1 91.62 405 LEU B C 1
ATOM 8193 O O . LEU B 1 405 ? 11.242 16.875 33.719 1 91.62 405 LEU B O 1
ATOM 8197 N N . HIS B 1 406 ? 10.273 16.078 35.594 1 92.25 406 HIS B N 1
ATOM 8198 C CA . HIS B 1 406 ? 10.609 14.695 35.281 1 92.25 406 HIS B CA 1
ATOM 8199 C C . HIS B 1 406 ? 9.836 14.203 34.062 1 92.25 406 HIS B C 1
ATOM 8201 O O . HIS B 1 406 ? 10.336 13.391 33.281 1 92.25 406 HIS B O 1
ATOM 8207 N N . LEU B 1 407 ? 8.625 14.742 33.938 1 90.94 407 LEU B N 1
ATOM 8208 C CA . LEU B 1 407 ? 7.82 14.375 32.781 1 90.94 407 LEU B CA 1
ATOM 8209 C C . LEU B 1 407 ? 8.445 14.922 31.5 1 90.94 407 LEU B C 1
ATOM 8211 O O . LEU B 1 407 ? 8.43 14.258 30.453 1 90.94 407 LEU B O 1
ATOM 8215 N N . ALA B 1 408 ? 8.922 16.125 31.578 1 92.88 408 ALA B N 1
ATOM 8216 C CA . ALA B 1 408 ? 9.562 16.75 30.422 1 92.88 408 ALA B CA 1
ATOM 8217 C C . ALA B 1 408 ? 10.883 16.062 30.094 1 92.88 408 ALA B C 1
ATOM 8219 O O . ALA B 1 408 ? 11.406 16.203 28.984 1 92.88 408 ALA B O 1
ATOM 8220 N N . ALA B 1 409 ? 11.438 15.328 31.062 1 94.62 409 ALA B N 1
ATOM 8221 C CA . ALA B 1 409 ? 12.727 14.664 30.875 1 94.62 409 ALA B CA 1
ATOM 8222 C C . ALA B 1 409 ? 12.57 13.328 30.156 1 94.62 409 ALA B C 1
ATOM 8224 O O . ALA B 1 409 ? 13.531 12.797 29.594 1 94.62 409 ALA B O 1
ATOM 8225 N N . LYS B 1 410 ? 11.414 12.836 30.141 1 93.19 410 LYS B N 1
ATOM 8226 C CA . LYS B 1 410 ? 11.156 11.57 29.469 1 93.19 410 LYS B CA 1
ATOM 8227 C C . LYS B 1 410 ? 10.953 11.781 27.969 1 93.19 410 LYS B C 1
ATOM 8229 O O . LYS B 1 410 ? 10.641 12.891 27.531 1 93.19 410 LYS B O 1
ATOM 8234 N N . LEU B 1 411 ? 11.164 10.719 27.203 1 91.56 411 LEU B N 1
ATOM 8235 C CA . LEU B 1 411 ? 10.984 10.789 25.75 1 91.56 411 LEU B CA 1
ATOM 8236 C C . LEU B 1 411 ? 9.508 10.883 25.391 1 91.56 411 LEU B C 1
ATOM 8238 O O . LEU B 1 411 ? 8.672 10.219 26.016 1 91.56 411 LEU B O 1
ATOM 8242 N N . PRO B 1 412 ? 9.211 11.766 24.422 1 88.19 412 PRO B N 1
ATOM 8243 C CA . PRO B 1 412 ? 7.824 11.844 23.953 1 88.19 412 PRO B CA 1
ATOM 8244 C C . PRO B 1 412 ? 7.418 10.617 23.125 1 88.19 412 PRO B C 1
ATOM 8246 O O . PRO B 1 412 ? 8.266 9.805 22.766 1 88.19 412 PRO B O 1
ATOM 8249 N N . PRO B 1 413 ? 6.094 10.477 22.938 1 81.69 413 PRO B N 1
ATOM 8250 C CA . PRO B 1 413 ? 5.66 9.406 22.031 1 81.69 413 PRO B CA 1
ATOM 8251 C C . PRO B 1 413 ? 6.262 9.523 20.641 1 81.69 413 PRO B C 1
ATOM 8253 O O . PRO B 1 413 ? 6.566 10.625 20.188 1 81.69 413 PRO B O 1
ATOM 8256 N N . LEU B 1 414 ? 6.453 8.461 20 1 73.56 414 LEU B N 1
ATOM 8257 C CA . LEU B 1 414 ? 7.156 8.359 18.734 1 73.56 414 LEU B CA 1
ATOM 8258 C C . LEU B 1 414 ? 6.465 9.203 17.656 1 73.56 414 LEU B C 1
ATOM 8260 O O . LEU B 1 414 ? 7.129 9.781 16.797 1 73.56 414 LEU B O 1
ATOM 8264 N N . SER B 1 415 ? 5.211 9.312 17.812 1 72.06 415 SER B N 1
ATOM 8265 C CA . SER B 1 415 ? 4.469 10.055 16.797 1 72.06 415 SER B CA 1
ATOM 8266 C C . SER B 1 415 ? 4.824 11.539 16.828 1 72.06 415 SER B C 1
ATOM 8268 O O . SER B 1 415 ? 4.895 12.188 15.789 1 72.06 415 SER B O 1
ATOM 8270 N N . GLN B 1 416 ? 5.098 12.039 17.938 1 73.75 416 GLN B N 1
ATOM 8271 C CA . GLN B 1 416 ? 5.422 13.453 18.078 1 73.75 416 GLN B CA 1
ATOM 8272 C C . GLN B 1 416 ? 6.883 13.719 17.719 1 73.75 416 GLN B C 1
ATOM 8274 O O . GLN B 1 416 ? 7.203 14.75 17.125 1 73.75 416 GLN B O 1
ATOM 8279 N N . LEU B 1 417 ? 7.668 12.781 18.016 1 70.12 417 LEU B N 1
ATOM 8280 C CA . LEU B 1 417 ? 9.094 12.938 17.734 1 70.12 417 LEU B CA 1
ATOM 8281 C C . LEU B 1 417 ? 9.359 12.922 16.234 1 70.12 417 LEU B C 1
ATOM 8283 O O . LEU B 1 417 ? 10.203 13.672 15.742 1 70.12 417 LEU B O 1
ATOM 8287 N N . SER B 1 418 ? 8.57 12.227 15.641 1 65.31 418 SER B N 1
ATOM 8288 C CA . SER B 1 418 ? 8.828 12.031 14.219 1 65.31 418 SER B CA 1
ATOM 8289 C C . SER B 1 418 ? 8.281 13.188 13.391 1 65.31 418 SER B C 1
ATOM 8291 O O . SER B 1 418 ? 8.57 13.297 12.203 1 65.31 418 SER B O 1
ATOM 8293 N N . SER B 1 419 ? 7.613 14.094 14.086 1 68.5 419 SER B N 1
ATOM 8294 C CA . SER B 1 419 ? 7.062 15.242 13.375 1 68.5 419 SER B CA 1
ATOM 8295 C C . SER B 1 419 ? 8.148 16.25 13.031 1 68.5 419 SER B C 1
ATOM 8297 O O . SER B 1 419 ? 7.98 17.062 12.117 1 68.5 419 SER B O 1
ATOM 8299 N N . ILE B 1 420 ? 9.234 16.156 13.781 1 71.81 420 ILE B N 1
ATOM 8300 C CA . ILE B 1 420 ? 10.336 17.094 13.547 1 71.81 420 ILE B CA 1
ATOM 8301 C C . ILE B 1 420 ? 11.406 16.422 12.688 1 71.81 420 ILE B C 1
ATOM 8303 O O . ILE B 1 420 ? 11.758 15.266 12.922 1 71.81 420 ILE B O 1
ATOM 8307 N N . SER B 1 421 ? 11.75 17.219 11.703 1 67.94 421 SER B N 1
ATOM 8308 C CA . SER B 1 421 ? 12.688 16.672 10.734 1 67.94 421 SER B CA 1
ATOM 8309 C C . SER B 1 421 ? 14.109 16.672 11.281 1 67.94 421 SER B C 1
ATOM 8311 O O . SER B 1 421 ? 14.617 17.719 11.703 1 67.94 421 SER B O 1
ATOM 8313 N N . GLY B 1 422 ? 14.766 15.508 11.398 1 72.25 422 GLY B N 1
ATOM 8314 C CA . GLY B 1 422 ? 16.172 15.414 11.781 1 72.25 422 GLY B CA 1
ATOM 8315 C C . GLY B 1 422 ? 16.359 15.148 13.258 1 72.25 422 GLY B C 1
ATOM 8316 O O . GLY B 1 422 ? 15.688 15.75 14.102 1 72.25 422 GLY B O 1
ATOM 8317 N N . ALA B 1 423 ? 17.203 14.289 13.555 1 80.69 423 ALA B N 1
ATOM 8318 C CA . ALA B 1 423 ? 17.453 13.914 14.938 1 80.69 423 ALA B CA 1
ATOM 8319 C C . ALA B 1 423 ? 18.016 15.086 15.734 1 80.69 423 ALA B C 1
ATOM 8321 O O . ALA B 1 423 ? 17.719 15.242 16.922 1 80.69 423 ALA B O 1
ATOM 8322 N N . ALA B 1 424 ? 18.781 15.93 15.094 1 84.81 424 ALA B N 1
ATOM 8323 C CA . ALA B 1 424 ? 19.375 17.078 15.781 1 84.81 424 ALA B CA 1
ATOM 8324 C C . ALA B 1 424 ? 18.312 18.109 16.141 1 84.81 424 ALA B C 1
ATOM 8326 O O . ALA B 1 424 ? 18.375 18.719 17.219 1 84.81 424 ALA B O 1
ATOM 8327 N N . LEU B 1 425 ? 17.438 18.25 15.273 1 84.62 425 LEU B N 1
ATOM 8328 C CA . LEU B 1 425 ? 16.375 19.219 15.555 1 84.62 425 LEU B CA 1
ATOM 8329 C C . LEU B 1 425 ? 15.414 18.672 16.594 1 84.62 425 LEU B C 1
ATOM 8331 O O . LEU B 1 425 ? 14.828 19.438 17.375 1 84.62 425 LEU B O 1
ATOM 8335 N N . GLN B 1 426 ? 15.273 17.422 16.578 1 86.94 426 GLN B N 1
ATOM 8336 C CA . GLN B 1 426 ? 14.461 16.797 17.625 1 86.94 426 GLN B CA 1
ATOM 8337 C C . GLN B 1 426 ? 15.078 17 19 1 86.94 426 GLN B C 1
ATOM 8339 O O . GLN B 1 426 ? 14.367 17.312 19.953 1 86.94 426 GLN B O 1
ATOM 8344 N N . MET B 1 427 ? 16.344 16.859 18.984 1 90.44 427 MET B N 1
ATOM 8345 C CA . MET B 1 427 ? 17.062 17.062 20.25 1 90.44 427 MET B CA 1
ATOM 8346 C C . MET B 1 427 ? 16.953 18.516 20.703 1 90.44 427 MET B C 1
ATOM 8348 O O . MET B 1 427 ? 16.781 18.781 21.891 1 90.44 427 MET B O 1
ATOM 8352 N N . GLN B 1 428 ? 17.078 19.391 19.75 1 89.44 428 GLN B N 1
ATOM 8353 C CA . GLN B 1 428 ? 16.922 20.812 20.078 1 89.44 428 GLN B CA 1
ATOM 8354 C C . GLN B 1 428 ? 15.555 21.094 20.672 1 89.44 428 GLN B C 1
ATOM 8356 O O . GLN B 1 428 ? 15.438 21.812 21.672 1 89.44 428 GLN B O 1
ATOM 8361 N N . ARG B 1 429 ? 14.555 20.562 20.062 1 88.62 429 ARG B N 1
ATOM 8362 C CA . ARG B 1 429 ? 13.188 20.812 20.516 1 88.62 429 ARG B CA 1
ATOM 8363 C C . ARG B 1 429 ? 12.953 20.234 21.906 1 88.62 429 ARG B C 1
ATOM 8365 O O . ARG B 1 429 ? 12.258 20.828 22.734 1 88.62 429 ARG B O 1
ATOM 8372 N N . GLU B 1 430 ? 13.477 19.094 22.078 1 91.75 430 GLU B N 1
ATOM 8373 C CA . GLU B 1 430 ? 13.336 18.469 23.391 1 91.75 430 GLU B CA 1
ATOM 8374 C C . GLU B 1 430 ? 14.031 19.297 24.469 1 91.75 430 GLU B C 1
ATOM 8376 O O . GLU B 1 430 ? 13.531 19.391 25.594 1 91.75 430 GLU B O 1
ATOM 8381 N N . LEU B 1 431 ? 15.117 19.812 24.141 1 91.88 431 LEU B N 1
ATOM 8382 C CA . LEU B 1 431 ? 15.82 20.656 25.094 1 91.88 431 LEU B CA 1
ATOM 8383 C C . LEU B 1 431 ? 15.047 21.953 25.359 1 91.88 431 LEU B C 1
ATOM 8385 O O . LEU B 1 431 ? 15.062 22.469 26.469 1 91.88 431 LEU B O 1
ATOM 8389 N N . GLN B 1 432 ? 14.469 22.469 24.359 1 90.5 432 GLN B N 1
ATOM 8390 C CA . GLN B 1 432 ? 13.641 23.656 24.531 1 90.5 432 GLN B CA 1
ATOM 8391 C C . GLN B 1 432 ? 12.469 23.375 25.469 1 90.5 432 GLN B C 1
ATOM 8393 O O . GLN B 1 432 ? 12.156 24.188 26.328 1 90.5 432 GLN B O 1
ATOM 8398 N N . TRP B 1 433 ? 11.844 22.219 25.266 1 90.88 433 TRP B N 1
ATOM 8399 C CA . TRP B 1 433 ? 10.758 21.812 26.141 1 90.88 433 TRP B CA 1
ATOM 8400 C C . TRP B 1 433 ? 11.227 21.719 27.578 1 90.88 433 TRP B C 1
ATOM 8402 O O . TRP B 1 433 ? 10.562 22.219 28.5 1 90.88 433 TRP B O 1
ATOM 8412 N N . PHE B 1 434 ? 12.352 21.062 27.766 1 93.19 434 PHE B N 1
ATOM 8413 C CA . PHE B 1 434 ? 12.883 20.875 29.109 1 93.19 434 PHE B CA 1
ATOM 8414 C C . PHE B 1 434 ? 13.172 22.219 29.781 1 93.19 434 PHE B C 1
ATOM 8416 O O . PHE B 1 434 ? 12.852 22.406 30.953 1 93.19 434 PHE B O 1
ATOM 8423 N N . LYS B 1 435 ? 13.734 23.172 29.062 1 90.88 435 LYS B N 1
ATOM 8424 C CA . LYS B 1 435 ? 14.117 24.469 29.609 1 90.88 435 LYS B CA 1
ATOM 8425 C C . LYS B 1 435 ? 12.883 25.297 29.953 1 90.88 435 LYS B C 1
ATOM 8427 O O . LYS B 1 435 ? 12.875 26.016 30.953 1 90.88 435 LYS B O 1
ATOM 8432 N N . VAL B 1 436 ? 11.922 25.234 29.125 1 90.12 436 VAL B N 1
ATOM 8433 C CA . VAL B 1 436 ? 10.711 26.016 29.375 1 90.12 436 VAL B CA 1
ATOM 8434 C C . VAL B 1 436 ? 10.008 25.5 30.625 1 90.12 436 VAL B C 1
ATOM 8436 O O . VAL B 1 436 ? 9.516 26.281 31.438 1 90.12 436 VAL B O 1
ATOM 8439 N N . VAL B 1 437 ? 9.953 24.156 30.719 1 91.19 437 VAL B N 1
ATOM 8440 C CA . VAL B 1 437 ? 9.297 23.578 31.891 1 91.19 437 VAL B CA 1
ATOM 8441 C C . VAL B 1 437 ? 10.141 23.828 33.125 1 91.19 437 VAL B C 1
ATOM 8443 O O . VAL B 1 437 ? 9.609 24.031 34.219 1 91.19 437 VAL B O 1
ATOM 8446 N N . GLU B 1 438 ? 11.414 23.812 32.938 1 90.94 438 GLU B N 1
ATOM 8447 C CA . GLU B 1 438 ? 12.32 24.094 34.062 1 90.94 438 GLU B CA 1
ATOM 8448 C C . GLU B 1 438 ? 12.086 25.5 34.625 1 90.94 438 GLU B C 1
ATOM 8450 O O . GLU B 1 438 ? 12.195 25.703 35.844 1 90.94 438 GLU B O 1
ATOM 8455 N N . ASN B 1 439 ? 11.727 26.406 33.781 1 87.5 439 ASN B N 1
ATOM 8456 C CA . ASN B 1 439 ? 11.477 27.781 34.188 1 87.5 439 ASN B CA 1
ATOM 8457 C C . ASN B 1 439 ? 10.141 27.906 34.906 1 87.5 439 ASN B C 1
ATOM 8459 O O . ASN B 1 439 ? 9.914 28.875 35.656 1 87.5 439 ASN B O 1
ATOM 8463 N N . LEU B 1 440 ? 9.289 26.938 34.719 1 86.5 440 LEU B N 1
ATOM 8464 C CA . LEU B 1 440 ? 7.973 26.984 35.344 1 86.5 440 LEU B CA 1
ATOM 8465 C C . LEU B 1 440 ? 8.008 26.375 36.75 1 86.5 440 LEU B C 1
ATOM 8467 O O . LEU B 1 440 ? 7.152 26.672 37.562 1 86.5 440 LEU B O 1
ATOM 8471 N N . VAL B 1 441 ? 8.977 25.531 36.969 1 86.69 441 VAL B N 1
ATOM 8472 C CA . VAL B 1 441 ? 9.047 24.797 38.219 1 86.69 441 VAL B CA 1
ATOM 8473 C C . VAL B 1 441 ? 9.836 25.594 39.25 1 86.69 441 VAL B C 1
ATOM 8475 O O . VAL B 1 441 ? 10.781 26.312 38.906 1 86.69 441 VAL B O 1
ATOM 8478 N N . HIS B 1 442 ? 9.422 25.453 40.531 1 83.94 442 HIS B N 1
ATOM 8479 C CA . HIS B 1 442 ? 10.141 26.094 41.656 1 83.94 442 HIS B CA 1
ATOM 8480 C C . HIS B 1 442 ? 11.57 25.562 41.719 1 83.94 442 HIS B C 1
ATOM 8482 O O . HIS B 1 442 ? 11.82 24.375 41.531 1 83.94 442 HIS B O 1
ATOM 8488 N N . PRO B 1 443 ? 12.5 26.438 41.969 1 85.56 443 PRO B N 1
ATOM 8489 C CA . PRO B 1 443 ? 13.922 26.078 42 1 85.56 443 PRO B CA 1
ATOM 8490 C C . PRO B 1 443 ? 14.219 24.906 42.938 1 85.56 443 PRO B C 1
ATOM 8492 O O . PRO B 1 443 ? 15.141 24.125 42.656 1 85.56 443 PRO B O 1
ATOM 8495 N N . TYR B 1 444 ? 13.453 24.781 43.875 1 82.19 444 TYR B N 1
ATOM 8496 C CA . TYR B 1 444 ? 13.648 23.672 44.812 1 82.19 444 TYR B CA 1
ATOM 8497 C C . TYR B 1 444 ? 13.453 22.328 44.094 1 82.19 444 TYR B C 1
ATOM 8499 O O . TYR B 1 444 ? 14.156 21.359 44.406 1 82.19 444 TYR B O 1
ATOM 8507 N N . TYR B 1 445 ? 12.602 22.266 43.25 1 84.94 445 TYR B N 1
ATOM 8508 C CA . TYR B 1 445 ? 12.234 21 42.625 1 84.94 445 TYR B CA 1
ATOM 8509 C C . TYR B 1 445 ? 13.109 20.703 41.406 1 84.94 445 TYR B C 1
ATOM 8511 O O . TYR B 1 445 ? 12.992 19.641 40.781 1 84.94 445 TYR B O 1
ATOM 8519 N N . LYS B 1 446 ? 13.961 21.562 41.062 1 87.19 446 LYS B N 1
ATOM 8520 C CA . LYS B 1 446 ? 14.883 21.328 39.938 1 87.19 446 LYS B CA 1
ATOM 8521 C C . LYS B 1 446 ? 15.852 20.188 40.25 1 87.19 446 LYS B C 1
ATOM 8523 O O . LYS B 1 446 ? 16.219 19.438 39.375 1 87.19 446 LYS B O 1
ATOM 8528 N N . GLU B 1 447 ? 16.219 20.078 41.562 1 88 447 GLU B N 1
ATOM 8529 C CA . GLU B 1 447 ? 17.156 19.031 41.969 1 88 447 GLU B CA 1
ATOM 8530 C C . GLU B 1 447 ? 16.453 17.938 42.75 1 88 447 GLU B C 1
ATOM 8532 O O . GLU B 1 447 ? 17.109 17.141 43.438 1 88 447 GLU B O 1
ATOM 8537 N N . TYR B 1 448 ? 15.203 17.891 42.594 1 87.62 448 TYR B N 1
ATOM 8538 C CA . TYR B 1 448 ? 14.406 16.922 43.312 1 87.62 448 TYR B CA 1
ATOM 8539 C C . TYR B 1 448 ? 14.578 15.523 42.719 1 87.62 448 TYR B C 1
ATOM 8541 O O . TYR B 1 448 ? 14.359 15.32 41.531 1 87.62 448 TYR B O 1
ATOM 8549 N N . PRO B 1 449 ? 14.992 14.523 43.5 1 89.81 449 PRO B N 1
ATOM 8550 C CA . PRO B 1 449 ? 15.211 13.172 42.969 1 89.81 449 PRO B CA 1
ATOM 8551 C C . PRO B 1 449 ? 13.938 12.344 42.938 1 89.81 449 PRO B C 1
ATOM 8553 O O . PRO B 1 449 ? 13.055 12.5 43.781 1 89.81 449 PRO B O 1
ATOM 8556 N N . ASN B 1 450 ? 13.773 11.586 41.875 1 88.69 450 ASN B N 1
ATOM 8557 C CA . ASN B 1 450 ? 12.633 10.68 41.75 1 88.69 450 ASN B CA 1
ATOM 8558 C C . ASN B 1 450 ? 12.836 9.406 42.562 1 88.69 450 ASN B C 1
ATOM 8560 O O . ASN B 1 450 ? 13.727 9.344 43.406 1 88.69 450 ASN B O 1
ATOM 8564 N N . THR B 1 451 ? 11.938 8.422 42.312 1 87.75 451 THR B N 1
ATOM 8565 C CA . THR B 1 451 ? 11.992 7.176 43.094 1 87.75 451 THR B CA 1
ATOM 8566 C C . THR B 1 451 ? 13.305 6.441 42.812 1 87.75 451 THR B C 1
ATOM 8568 O O . THR B 1 451 ? 13.812 5.746 43.688 1 87.75 451 THR B O 1
ATOM 8571 N N . ASN B 1 452 ? 13.953 6.566 41.719 1 90.25 452 ASN B N 1
ATOM 8572 C CA . ASN B 1 452 ? 15.219 5.934 41.344 1 90.25 452 ASN B CA 1
ATOM 8573 C C . ASN B 1 452 ? 16.406 6.812 41.688 1 90.25 452 ASN B C 1
ATOM 8575 O O . ASN B 1 452 ? 17.531 6.559 41.25 1 90.25 452 ASN B O 1
ATOM 8579 N N . LEU B 1 453 ? 16.172 7.953 42.375 1 90.12 453 LEU B N 1
ATOM 8580 C CA . LEU B 1 453 ? 17.203 8.875 42.844 1 90.12 453 LEU B CA 1
ATOM 8581 C C . LEU B 1 453 ? 17.844 9.617 41.688 1 90.12 453 LEU B C 1
ATOM 8583 O O . LEU B 1 453 ? 19.062 9.859 41.719 1 90.12 453 LEU B O 1
ATOM 8587 N N . GLU B 1 454 ? 17.094 9.797 40.719 1 93.06 454 GLU B N 1
ATOM 8588 C CA . GLU B 1 454 ? 17.578 10.555 39.562 1 93.06 454 GLU B CA 1
ATOM 8589 C C . GLU B 1 454 ? 16.906 11.93 39.5 1 93.06 454 GLU B C 1
ATOM 8591 O O . GLU B 1 454 ? 15.695 12.047 39.688 1 93.06 454 GLU B O 1
ATOM 8596 N N . THR B 1 455 ? 17.781 12.969 39.312 1 92.31 455 THR B N 1
ATOM 8597 C CA . THR B 1 455 ? 17.234 14.297 39.062 1 92.31 455 THR B CA 1
ATOM 8598 C C . THR B 1 455 ? 16.641 14.391 37.656 1 92.31 455 THR B C 1
ATOM 8600 O O . THR B 1 455 ? 16.891 13.531 36.812 1 92.31 455 THR B O 1
ATOM 8603 N N . ALA B 1 456 ? 15.797 15.406 37.438 1 93.12 456 ALA B N 1
ATOM 8604 C CA . ALA B 1 456 ? 15.18 15.594 36.125 1 93.12 456 ALA B CA 1
ATOM 8605 C C . ALA B 1 456 ? 16.234 15.75 35.031 1 93.12 456 ALA B C 1
ATOM 8607 O O . ALA B 1 456 ? 16.078 15.234 33.938 1 93.12 456 ALA B O 1
ATOM 8608 N N . ARG B 1 457 ? 17.344 16.422 35.344 1 93.06 457 ARG B N 1
ATOM 8609 C CA . ARG B 1 457 ? 18.422 16.625 34.375 1 93.06 457 ARG B CA 1
ATOM 8610 C C . ARG B 1 457 ? 19.141 15.32 34.062 1 93.06 457 ARG B C 1
ATOM 8612 O O . ARG B 1 457 ? 19.453 15.039 32.906 1 93.06 457 ARG B O 1
ATOM 8619 N N . GLU B 1 458 ? 19.391 14.555 35.031 1 93.75 458 GLU B N 1
ATOM 8620 C CA . GLU B 1 458 ? 20.031 13.258 34.844 1 93.75 458 GLU B CA 1
ATOM 8621 C C . GLU B 1 458 ? 19.141 12.312 34.062 1 93.75 458 GLU B C 1
ATOM 8623 O O . GLU B 1 458 ? 19.625 11.57 33.188 1 93.75 458 GLU B O 1
ATOM 8628 N N . LEU B 1 459 ? 17.906 12.438 34.438 1 93.88 459 LEU B N 1
ATOM 8629 C CA . LEU B 1 459 ? 16.953 11.609 33.688 1 93.88 459 LEU B CA 1
ATOM 8630 C C . LEU B 1 459 ? 16.906 12.008 32.219 1 93.88 459 LEU B C 1
ATOM 8632 O O . LEU B 1 459 ? 16.828 11.148 31.344 1 93.88 459 LEU B O 1
ATOM 8636 N N . PHE B 1 460 ? 16.875 13.25 31.969 1 95 460 PHE B N 1
ATOM 8637 C CA . PHE B 1 460 ? 16.875 13.742 30.594 1 95 460 PHE B CA 1
ATOM 8638 C C . PHE B 1 460 ? 18.078 13.227 29.828 1 95 460 PHE B C 1
ATOM 8640 O O . PHE B 1 460 ? 17.938 12.781 28.688 1 95 460 PHE B O 1
ATOM 8647 N N . THR B 1 461 ? 19.234 13.305 30.422 1 93.62 461 THR B N 1
ATOM 8648 C CA . THR B 1 461 ? 20.469 12.867 29.781 1 93.62 461 THR B CA 1
ATOM 8649 C C . THR B 1 461 ? 20.438 11.375 29.484 1 93.62 461 THR B C 1
ATOM 8651 O O . THR B 1 461 ? 20.859 10.93 28.422 1 93.62 461 THR B O 1
ATOM 8654 N N . LYS B 1 462 ? 19.906 10.719 30.359 1 93.94 462 LYS B N 1
ATOM 8655 C CA . LYS B 1 462 ? 19.828 9.266 30.203 1 93.94 462 LYS B CA 1
ATOM 8656 C C . LYS B 1 462 ? 18.844 8.875 29.109 1 93.94 462 LYS B C 1
ATOM 8658 O O . LYS B 1 462 ? 19.156 8.062 28.25 1 93.94 462 LYS B O 1
ATOM 8663 N N . GLU B 1 463 ? 17.688 9.508 29.125 1 94.19 463 GLU B N 1
ATOM 8664 C CA . GLU B 1 463 ? 16.609 9.148 28.203 1 94.19 463 GLU B CA 1
ATOM 8665 C C . GLU B 1 463 ? 16.922 9.625 26.781 1 94.19 463 GLU B C 1
ATOM 8667 O O . GLU B 1 463 ? 16.5 9 25.812 1 94.19 463 GLU B O 1
ATOM 8672 N N . HIS B 1 464 ? 17.641 10.688 26.641 1 93.88 464 HIS B N 1
ATOM 8673 C CA . HIS B 1 464 ? 17.875 11.273 25.328 1 93.88 464 HIS B CA 1
ATOM 8674 C C . HIS B 1 464 ? 19.281 10.961 24.828 1 93.88 464 HIS B C 1
ATOM 8676 O O . HIS B 1 464 ? 19.766 11.594 23.891 1 93.88 464 HIS B O 1
ATOM 8682 N N . LYS B 1 465 ? 19.922 9.992 25.422 1 93.12 465 LYS B N 1
ATOM 8683 C CA . LYS B 1 465 ? 21.281 9.648 25.031 1 93.12 465 LYS B CA 1
ATOM 8684 C C . LYS B 1 465 ? 21.328 9.156 23.594 1 93.12 465 LYS B C 1
ATOM 8686 O O . LYS B 1 465 ? 22.172 9.609 22.797 1 93.12 465 LYS B O 1
ATOM 8691 N N . GLN B 1 466 ? 20.438 8.297 23.234 1 90.06 466 GLN B N 1
ATOM 8692 C CA . GLN B 1 466 ? 20.422 7.75 21.891 1 90.06 466 GLN B CA 1
ATOM 8693 C C . GLN B 1 466 ? 20.047 8.828 20.875 1 90.06 466 GLN B C 1
ATOM 8695 O O . GLN B 1 466 ? 20.578 8.844 19.75 1 90.06 466 GLN B O 1
ATOM 8700 N N . LEU B 1 467 ? 19.141 9.648 21.219 1 90.06 467 LEU B N 1
ATOM 8701 C CA . LEU B 1 467 ? 18.734 10.742 20.344 1 90.06 467 LEU B CA 1
ATOM 8702 C C . LEU B 1 467 ? 19.891 11.703 20.125 1 90.06 467 LEU B C 1
ATOM 8704 O O . LEU B 1 467 ? 20.094 12.195 19 1 90.06 467 LEU B O 1
ATOM 8708 N N . ALA B 1 468 ? 20.609 12 21.156 1 91.94 468 ALA B N 1
ATOM 8709 C CA . ALA B 1 468 ? 21.781 12.867 21.047 1 91.94 468 ALA B CA 1
ATOM 8710 C C . ALA B 1 468 ? 22.844 12.266 20.125 1 91.94 468 ALA B C 1
ATOM 8712 O O . ALA B 1 468 ? 23.453 12.969 19.328 1 91.94 468 ALA B O 1
ATOM 8713 N N . GLU B 1 469 ? 23.016 11.016 20.203 1 91.19 469 GLU B N 1
ATOM 8714 C CA . GLU B 1 469 ? 23.984 10.328 19.359 1 91.19 469 GLU B CA 1
ATOM 8715 C C . GLU B 1 469 ? 23.547 10.352 17.891 1 91.19 469 GLU B C 1
ATOM 8717 O O . GLU B 1 469 ? 24.359 10.57 17 1 91.19 469 GLU B O 1
ATOM 8722 N N . SER B 1 470 ? 22.312 10.109 17.75 1 86.81 470 SER B N 1
ATOM 8723 C CA . SER B 1 470 ? 21.781 10.156 16.391 1 86.81 470 SER B CA 1
ATOM 8724 C C . SER B 1 470 ? 21.844 11.57 15.828 1 86.81 470 SER B C 1
ATOM 8726 O O . SER B 1 470 ? 22.062 11.758 14.625 1 86.81 470 SER B O 1
ATOM 8728 N N . GLY B 1 471 ? 21.547 12.508 16.719 1 87.81 471 GLY B N 1
ATOM 8729 C CA . GLY B 1 471 ? 21.672 13.891 16.297 1 87.81 471 GLY B CA 1
ATOM 8730 C C . GLY B 1 471 ? 23.094 14.273 15.898 1 87.81 471 GLY B C 1
ATOM 8731 O O . GLY B 1 471 ? 23.297 14.977 14.914 1 87.81 471 GLY B O 1
ATOM 8732 N N . GLU B 1 472 ? 24.016 13.797 16.656 1 89.88 472 GLU B N 1
ATOM 8733 C CA . GLU B 1 472 ? 25.422 14.031 16.344 1 89.88 472 GLU B CA 1
ATOM 8734 C C . GLU B 1 472 ? 25.797 13.414 15 1 89.88 472 GLU B C 1
ATOM 8736 O O . GLU B 1 472 ? 26.469 14.055 14.18 1 89.88 472 GLU B O 1
ATOM 8741 N N . LYS B 1 473 ? 25.359 12.266 14.766 1 86.81 473 LYS B N 1
ATOM 8742 C CA . LYS B 1 473 ? 25.656 11.594 13.508 1 86.81 473 LYS B CA 1
ATOM 8743 C C . LYS B 1 473 ? 25.031 12.328 12.328 1 86.81 473 LYS B C 1
ATOM 8745 O O . LYS B 1 473 ? 25.656 12.484 11.281 1 86.81 473 LYS B O 1
ATOM 8750 N N . TRP B 1 474 ? 23.875 12.75 12.516 1 84.12 474 TRP B N 1
ATOM 8751 C CA . TRP B 1 474 ? 23.188 13.484 11.453 1 84.12 474 TRP B CA 1
ATOM 8752 C C . TRP B 1 474 ? 23.906 14.789 11.148 1 84.12 474 TRP B C 1
ATOM 8754 O O . TRP B 1 474 ? 24.078 15.148 9.977 1 84.12 474 TRP B O 1
ATOM 8764 N N . LEU B 1 475 ? 24.266 15.492 12.172 1 87.94 475 LEU B N 1
ATOM 8765 C CA . LEU B 1 475 ? 24.953 16.766 11.984 1 87.94 475 LEU B CA 1
ATOM 8766 C C . LEU B 1 475 ? 26.297 16.562 11.297 1 87.94 475 LEU B C 1
ATOM 8768 O O . LEU B 1 475 ? 26.672 17.328 10.422 1 87.94 475 LEU B O 1
ATOM 8772 N N . LYS B 1 476 ? 26.953 15.547 11.641 1 87.38 476 LYS B N 1
ATOM 8773 C CA . LYS B 1 476 ? 28.266 15.266 11.047 1 87.38 476 LYS B CA 1
ATOM 8774 C C . LYS B 1 476 ? 28.125 14.867 9.578 1 87.38 476 LYS B C 1
ATOM 8776 O O . LYS B 1 476 ? 28.875 15.352 8.727 1 87.38 476 LYS B O 1
ATOM 8781 N N . ASP B 1 477 ? 27.188 14.07 9.297 1 83.56 477 ASP B N 1
ATOM 8782 C CA . ASP B 1 477 ? 26.953 13.641 7.922 1 83.56 477 ASP B CA 1
ATOM 8783 C C . ASP B 1 477 ? 26.531 14.82 7.051 1 83.56 477 ASP B C 1
ATOM 8785 O O . ASP B 1 477 ? 27 14.969 5.922 1 83.56 477 ASP B O 1
ATOM 8789 N N . THR B 1 478 ? 25.609 15.578 7.578 1 82.81 478 THR B N 1
ATOM 8790 C CA . THR B 1 478 ? 25.141 16.75 6.855 1 82.81 478 THR B CA 1
ATOM 8791 C C . THR B 1 478 ? 26.281 17.734 6.617 1 82.81 478 THR B C 1
ATOM 8793 O O . THR B 1 478 ? 26.438 18.266 5.516 1 82.81 478 THR B O 1
ATOM 8796 N N . SER B 1 479 ? 27.062 17.938 7.66 1 87.44 479 SER B N 1
ATOM 8797 C CA . SER B 1 479 ? 28.172 18.875 7.555 1 87.44 479 SER B CA 1
ATOM 8798 C C . SER B 1 479 ? 29.203 18.406 6.551 1 87.44 479 SER B C 1
ATOM 8800 O O . SER B 1 479 ? 29.75 19.188 5.773 1 87.44 479 SER B O 1
ATOM 8802 N N . ASN B 1 480 ? 29.438 17.141 6.465 1 86.81 480 ASN B N 1
ATOM 8803 C CA . ASN B 1 480 ? 30.391 16.594 5.504 1 86.81 480 ASN B CA 1
ATOM 8804 C C . ASN B 1 480 ? 29.906 16.766 4.07 1 86.81 480 ASN B C 1
ATOM 8806 O O . ASN B 1 480 ? 30.688 17.141 3.189 1 86.81 480 ASN B O 1
ATOM 8810 N N . SER B 1 481 ? 28.719 16.516 3.918 1 83.81 481 SER B N 1
ATOM 8811 C CA . SER B 1 481 ? 28.141 16.641 2.582 1 83.81 481 SER B CA 1
ATOM 8812 C C . SER B 1 481 ? 28.141 18.109 2.129 1 83.81 481 SER B C 1
ATOM 8814 O O . SER B 1 481 ? 28.5 18.406 0.988 1 83.81 481 SER B O 1
ATOM 8816 N N . CYS B 1 482 ? 27.75 18.969 3.014 1 85.94 482 CYS B N 1
ATOM 8817 C CA . CYS B 1 482 ? 27.703 20.375 2.672 1 85.94 482 CYS B CA 1
ATOM 8818 C C . CYS B 1 482 ? 29.094 20.953 2.492 1 85.94 482 CYS B C 1
ATOM 8820 O O . CYS B 1 482 ? 29.312 21.828 1.658 1 85.94 482 CYS B O 1
ATOM 8822 N N . MET B 1 483 ? 30.016 20.453 3.26 1 86.94 483 MET B N 1
ATOM 8823 C CA . MET B 1 483 ? 31.406 20.906 3.133 1 86.94 483 MET B CA 1
ATOM 8824 C C . MET B 1 483 ? 31.969 20.516 1.769 1 86.94 483 MET B C 1
ATOM 8826 O O . MET B 1 483 ? 32.75 21.281 1.181 1 86.94 483 MET B O 1
ATOM 8830 N N . LEU B 1 484 ? 31.578 19.375 1.322 1 83.56 484 LEU B N 1
ATOM 8831 C CA . LEU B 1 484 ? 32.031 18.953 0.007 1 83.56 484 LEU B CA 1
ATOM 8832 C C . LEU B 1 484 ? 31.531 19.906 -1.079 1 83.56 484 LEU B C 1
ATOM 8834 O O . LEU B 1 484 ? 32.312 20.281 -1.973 1 83.56 484 LEU B O 1
ATOM 8838 N N . VAL B 1 485 ? 30.344 20.234 -0.971 1 83.06 485 VAL B N 1
ATOM 8839 C CA . VAL B 1 485 ? 29.781 21.141 -1.964 1 83.06 485 VAL B CA 1
ATOM 8840 C C . VAL B 1 485 ? 30.438 22.516 -1.837 1 83.06 485 VAL B C 1
ATOM 8842 O O . VAL B 1 485 ? 30.781 23.141 -2.842 1 83.06 485 VAL B O 1
ATOM 8845 N N . ALA B 1 486 ? 30.562 22.969 -0.615 1 85.94 486 ALA B N 1
ATOM 8846 C CA . ALA B 1 486 ? 31.188 24.266 -0.389 1 85.94 486 ALA B CA 1
ATOM 8847 C C . ALA B 1 486 ? 32.625 24.281 -0.915 1 85.94 486 ALA B C 1
ATOM 8849 O O . ALA B 1 486 ? 33.062 25.281 -1.502 1 85.94 486 ALA B O 1
ATOM 8850 N N . THR B 1 487 ? 33.344 23.25 -0.75 1 83.62 487 THR B N 1
ATOM 8851 C CA . THR B 1 487 ? 34.688 23.141 -1.236 1 83.62 487 THR B CA 1
ATOM 8852 C C . THR B 1 487 ? 34.75 23.172 -2.762 1 83.62 487 THR B C 1
ATOM 8854 O O . THR B 1 487 ? 35.625 23.812 -3.35 1 83.62 487 THR B O 1
ATOM 8857 N N . LEU B 1 488 ? 33.812 22.5 -3.312 1 83 488 LEU B N 1
ATOM 8858 C CA . LEU B 1 488 ? 33.75 22.5 -4.77 1 83 488 LEU B CA 1
ATOM 8859 C C . LEU B 1 488 ? 33.469 23.906 -5.297 1 83 488 LEU B C 1
ATOM 8861 O O . LEU B 1 488 ? 34.125 24.344 -6.262 1 83 488 LEU B O 1
ATOM 8865 N N . VAL B 1 489 ? 32.562 24.562 -4.68 1 85.12 489 VAL B N 1
ATOM 8866 C CA . VAL B 1 489 ? 32.25 25.922 -5.102 1 85.12 489 VAL B CA 1
ATOM 8867 C C . VAL B 1 489 ? 33.469 26.828 -4.914 1 85.12 489 VAL B C 1
ATOM 8869 O O . VAL B 1 489 ? 33.812 27.594 -5.809 1 85.12 489 VAL B O 1
ATOM 8872 N N . ALA B 1 490 ? 34.125 26.703 -3.791 1 81.81 490 ALA B N 1
ATOM 8873 C CA . ALA B 1 490 ? 35.281 27.531 -3.498 1 81.81 490 ALA B CA 1
ATOM 8874 C C . ALA B 1 490 ? 36.406 27.281 -4.508 1 81.81 490 ALA B C 1
ATOM 8876 O O . ALA B 1 490 ? 37.062 28.219 -4.945 1 81.81 490 ALA B O 1
ATOM 8877 N N . THR B 1 491 ? 36.531 26.047 -4.91 1 81.06 491 THR B N 1
ATOM 8878 C CA . THR B 1 491 ? 37.594 25.703 -5.844 1 81.06 491 THR B CA 1
ATOM 8879 C C . THR B 1 491 ? 37.312 26.25 -7.234 1 81.06 491 THR B C 1
ATOM 8881 O O . THR B 1 491 ? 38.188 26.797 -7.891 1 81.06 491 THR B O 1
ATOM 8884 N N . VAL B 1 492 ? 36.125 26.094 -7.637 1 79.88 492 VAL B N 1
ATOM 8885 C CA . VAL B 1 492 ? 35.75 26.5 -8.984 1 79.88 492 VAL B CA 1
ATOM 8886 C C . VAL B 1 492 ? 35.781 28.031 -9.086 1 79.88 492 VAL B C 1
ATOM 8888 O O . VAL B 1 492 ? 36.312 28.578 -10.062 1 79.88 492 VAL B O 1
ATOM 8891 N N . VAL B 1 493 ? 35.312 28.719 -8.102 1 80.06 493 VAL B N 1
ATOM 8892 C CA . VAL B 1 493 ? 35.25 30.172 -8.148 1 80.06 493 VAL B CA 1
ATOM 8893 C C . VAL B 1 493 ? 36.656 30.766 -7.977 1 80.06 493 VAL B C 1
ATOM 8895 O O . VAL B 1 493 ? 36.969 31.797 -8.562 1 80.06 493 VAL B O 1
ATOM 8898 N N . PHE B 1 494 ? 37.469 30.156 -7.227 1 72.38 494 PHE B N 1
ATOM 8899 C CA . PHE B 1 494 ? 38.844 30.594 -7.066 1 72.38 494 PHE B CA 1
ATOM 8900 C C . PHE B 1 494 ? 39.625 30.469 -8.383 1 72.38 494 PHE B C 1
ATOM 8902 O O . PHE B 1 494 ? 40.406 31.359 -8.742 1 72.38 494 PHE B O 1
ATOM 8909 N N . ALA B 1 495 ? 39.375 29.375 -9.102 1 74.56 495 ALA B N 1
ATOM 8910 C CA . ALA B 1 495 ? 40 29.188 -10.398 1 74.56 495 ALA B CA 1
ATOM 8911 C C . ALA B 1 495 ? 39.5 30.203 -11.414 1 74.56 495 ALA B C 1
ATOM 8913 O O . ALA B 1 495 ? 40.281 30.703 -12.242 1 74.56 495 ALA B O 1
ATOM 8914 N N . ALA B 1 496 ? 38.312 30.531 -11.328 1 74.94 496 ALA B N 1
ATOM 8915 C CA . ALA B 1 496 ? 37.688 31.5 -12.25 1 74.94 496 ALA B CA 1
ATOM 8916 C C . ALA B 1 496 ? 38.281 32.906 -12.047 1 74.94 496 ALA B C 1
ATOM 8918 O O . ALA B 1 496 ? 38.344 33.688 -12.984 1 74.94 496 ALA B O 1
ATOM 8919 N N . ALA B 1 497 ? 38.688 33.25 -10.883 1 65.81 497 ALA B N 1
ATOM 8920 C CA . ALA B 1 497 ? 39.25 34.594 -10.578 1 65.81 497 ALA B CA 1
ATOM 8921 C C . ALA B 1 497 ? 40.562 34.812 -11.32 1 65.81 497 ALA B C 1
ATOM 8923 O O . ALA B 1 497 ? 40.875 35.938 -11.695 1 65.81 497 ALA B O 1
ATOM 8924 N N . PHE B 1 498 ? 41.281 33.719 -11.648 1 63.06 498 PHE B N 1
ATOM 8925 C CA . PHE B 1 498 ? 42.594 33.844 -12.297 1 63.06 498 PHE B CA 1
ATOM 8926 C C . PHE B 1 498 ? 42.469 33.688 -13.805 1 63.06 498 PHE B C 1
ATOM 8928 O O . PHE B 1 498 ? 43.375 34.062 -14.555 1 63.06 498 PHE B O 1
ATOM 8935 N N . THR B 1 499 ? 41.312 33.031 -14.188 1 68.44 499 THR B N 1
ATOM 8936 C CA . THR B 1 499 ? 41.125 32.844 -15.617 1 68.44 499 THR B CA 1
ATOM 8937 C C . THR B 1 499 ? 40.062 33.812 -16.141 1 68.44 499 THR B C 1
ATOM 8939 O O . THR B 1 499 ? 38.875 33.438 -16.297 1 68.44 499 THR B O 1
ATOM 8942 N N . ALA B 1 500 ? 40.5 35.156 -16.25 1 64.94 500 ALA B N 1
ATOM 8943 C CA . ALA B 1 500 ? 39.562 36.156 -16.734 1 64.94 500 ALA B CA 1
ATOM 8944 C C . ALA B 1 500 ? 38.906 35.719 -18.047 1 64.94 500 ALA B C 1
ATOM 8946 O O . ALA B 1 500 ? 39.562 35.125 -18.906 1 64.94 500 ALA B O 1
ATOM 8947 N N . PRO B 1 501 ? 37.562 35.781 -18.094 1 66.88 501 PRO B N 1
ATOM 8948 C CA . PRO B 1 501 ? 36.938 35.469 -19.375 1 66.88 501 PRO B CA 1
ATOM 8949 C C . PRO B 1 501 ? 37.562 36.219 -20.547 1 66.88 501 PRO B C 1
ATOM 8951 O O . PRO B 1 501 ? 37.656 37.438 -20.516 1 66.88 501 PRO B O 1
ATOM 8954 N N . GLY B 1 502 ? 38.031 35.531 -21.531 1 68.12 502 GLY B N 1
ATOM 8955 C CA . GLY B 1 502 ? 38.594 36.125 -22.734 1 68.12 502 GLY B CA 1
ATOM 8956 C C . GLY B 1 502 ? 40.125 36.281 -22.656 1 68.12 502 GLY B C 1
ATOM 8957 O O . GLY B 1 502 ? 40.75 36.656 -23.641 1 68.12 502 GLY B O 1
ATOM 8958 N N . GLY B 1 503 ? 40.719 35.875 -21.594 1 70.44 503 GLY B N 1
ATOM 8959 C CA . GLY B 1 503 ? 42.188 35.938 -21.484 1 70.44 503 GLY B CA 1
ATOM 8960 C C . GLY B 1 503 ? 42.688 37.344 -21.219 1 70.44 503 GLY B C 1
ATOM 8961 O O . GLY B 1 503 ? 41.906 38.281 -21.016 1 70.44 503 GLY B O 1
ATOM 8962 N N . ASN B 1 504 ? 43.938 37.531 -21 1 68.12 504 ASN B N 1
ATOM 8963 C CA . ASN B 1 504 ? 44.594 38.812 -20.672 1 68.12 504 ASN B CA 1
ATOM 8964 C C . ASN B 1 504 ? 45.375 39.375 -21.859 1 68.12 504 ASN B C 1
ATOM 8966 O O . ASN B 1 504 ? 45.812 38.594 -22.703 1 68.12 504 ASN B O 1
ATOM 8970 N N . ASN B 1 505 ? 45.219 40.656 -21.953 1 68.62 505 ASN B N 1
ATOM 8971 C CA . ASN B 1 505 ? 46.062 41.344 -22.969 1 68.62 505 ASN B CA 1
ATOM 8972 C C . ASN B 1 505 ? 47.531 41.312 -22.594 1 68.62 505 ASN B C 1
ATOM 8974 O O . ASN B 1 505 ? 47.906 40.719 -21.578 1 68.62 505 ASN B O 1
ATOM 8978 N N . ASP B 1 506 ? 48.406 41.812 -23.531 1 69.25 506 ASP B N 1
ATOM 8979 C CA . ASP B 1 506 ? 49.875 41.781 -23.359 1 69.25 506 ASP B CA 1
ATOM 8980 C C . ASP B 1 506 ? 50.281 42.531 -22.109 1 69.25 506 ASP B C 1
ATOM 8982 O O . ASP B 1 506 ? 51.312 42.25 -21.516 1 69.25 506 ASP B O 1
ATOM 8986 N N . ASP B 1 507 ? 49.438 43.5 -21.547 1 63.84 507 ASP B N 1
ATOM 8987 C CA . ASP B 1 507 ? 49.719 44.281 -20.344 1 63.84 507 ASP B CA 1
ATOM 8988 C C . ASP B 1 507 ? 49.188 43.562 -19.109 1 63.84 507 ASP B C 1
ATOM 8990 O O . ASP B 1 507 ? 49.406 44 -17.984 1 63.84 507 ASP B O 1
ATOM 8994 N N . GLY B 1 508 ? 48.562 42.469 -19.344 1 64.06 508 GLY B N 1
ATOM 8995 C CA . GLY B 1 508 ? 48.031 41.688 -18.234 1 64.06 508 GLY B CA 1
ATOM 8996 C C . GLY B 1 508 ? 46.562 42 -17.922 1 64.06 508 GLY B C 1
ATOM 8997 O O . GLY B 1 508 ? 45.969 41.375 -17.062 1 64.06 508 GLY B O 1
ATOM 8998 N N . ASP B 1 509 ? 46.062 43.094 -18.547 1 70.75 509 ASP B N 1
ATOM 8999 C CA . ASP B 1 509 ? 44.656 43.5 -18.297 1 70.75 509 ASP B CA 1
ATOM 9000 C C . ASP B 1 509 ? 43.688 42.562 -19.016 1 70.75 509 ASP B C 1
ATOM 9002 O O . ASP B 1 509 ? 43.969 42.094 -20.125 1 70.75 509 ASP B O 1
ATOM 9006 N N . PRO B 1 510 ? 42.656 42.281 -18.297 1 72.44 510 PRO B N 1
ATOM 9007 C CA . PRO B 1 510 ? 41.656 41.406 -18.969 1 72.44 510 PRO B CA 1
ATOM 9008 C C . PRO B 1 510 ? 41.094 42.062 -20.219 1 72.44 510 PRO B C 1
ATOM 9010 O O . PRO B 1 510 ? 40.781 43.25 -20.234 1 72.44 510 PRO B O 1
ATOM 9013 N N . ASN B 1 511 ? 40.969 41.312 -21.297 1 74.19 511 ASN B N 1
ATOM 9014 C CA . ASN B 1 511 ? 40.562 41.812 -22.625 1 74.19 511 ASN B CA 1
ATOM 9015 C C . ASN B 1 511 ? 39.188 42.406 -22.609 1 74.19 511 ASN B C 1
ATOM 9017 O O . ASN B 1 511 ? 38.906 43.375 -23.344 1 74.19 511 ASN B O 1
ATOM 9021 N N . PHE B 1 512 ? 38.375 41.938 -21.75 1 72.38 512 PHE B N 1
ATOM 9022 C CA . PHE B 1 512 ? 37 42.375 -21.844 1 72.38 512 PHE B CA 1
ATOM 9023 C C . PHE B 1 512 ? 36.688 43.406 -20.766 1 72.38 512 PHE B C 1
ATOM 9025 O O . PHE B 1 512 ? 35.531 43.844 -20.609 1 72.38 512 PHE B O 1
ATOM 9032 N N . LEU B 1 513 ? 37.594 43.781 -20.031 1 69.88 513 LEU B N 1
ATOM 9033 C CA . LEU B 1 513 ? 37.375 44.781 -18.984 1 69.88 513 LEU B CA 1
ATOM 9034 C C . LEU B 1 513 ? 36.906 46.125 -19.594 1 69.88 513 LEU B C 1
ATOM 9036 O O . LEU B 1 513 ? 36.031 46.781 -19.047 1 69.88 513 LEU B O 1
ATOM 9040 N N . ASP B 1 514 ? 37.469 46.469 -20.75 1 66.25 514 ASP B N 1
ATOM 9041 C CA . ASP B 1 514 ? 37.156 47.75 -21.344 1 66.25 514 ASP B CA 1
ATOM 9042 C C . ASP B 1 514 ? 35.969 47.656 -22.312 1 66.25 514 ASP B C 1
ATOM 9044 O O . ASP B 1 514 ? 35.156 48.562 -22.438 1 66.25 514 ASP B O 1
ATOM 9048 N N . LYS B 1 515 ? 35.781 46.531 -22.953 1 69.88 515 LYS B N 1
ATOM 9049 C CA . LYS B 1 515 ? 34.75 46.406 -23.984 1 69.88 515 LYS B CA 1
ATOM 9050 C C . LYS B 1 515 ? 33.375 46.094 -23.375 1 69.88 515 LYS B C 1
ATOM 9052 O O . LYS B 1 515 ? 32.344 46.625 -23.828 1 69.88 515 LYS B O 1
ATOM 9057 N N . LYS B 1 516 ? 33.344 45.344 -22.359 1 74.62 516 LYS B N 1
ATOM 9058 C CA . LYS B 1 516 ? 32.094 44.938 -21.688 1 74.62 516 LYS B CA 1
ATOM 9059 C C . LYS B 1 516 ? 32.25 45.062 -20.172 1 74.62 516 LYS B C 1
ATOM 9061 O O . LYS B 1 516 ? 32.125 44.094 -19.438 1 74.62 516 LYS B O 1
ATOM 9066 N N . THR B 1 517 ? 32.312 46.281 -19.734 1 71.94 517 THR B N 1
ATOM 9067 C CA . THR B 1 517 ? 32.719 46.625 -18.359 1 71.94 517 THR B CA 1
ATOM 9068 C C . THR B 1 517 ? 31.641 46.156 -17.375 1 71.94 517 THR B C 1
ATOM 9070 O O . THR B 1 517 ? 31.969 45.625 -16.312 1 71.94 517 THR B O 1
ATOM 9073 N N . ILE B 1 518 ? 30.391 46.281 -17.734 1 78.06 518 ILE B N 1
ATOM 9074 C CA . ILE B 1 518 ? 29.328 46 -16.781 1 78.06 518 ILE B CA 1
ATOM 9075 C C . ILE B 1 518 ? 29.25 44.5 -16.547 1 78.06 518 ILE B C 1
ATOM 9077 O O . ILE B 1 518 ? 29.203 44.031 -15.398 1 78.06 518 ILE B O 1
ATOM 9081 N N . MET B 1 519 ? 29.312 43.781 -17.531 1 81.62 519 MET B N 1
ATOM 9082 C CA . MET B 1 519 ? 29.188 42.312 -17.391 1 81.62 519 MET B CA 1
ATOM 9083 C C . MET B 1 519 ? 30.438 41.75 -16.75 1 81.62 519 MET B C 1
ATOM 9085 O O . MET B 1 519 ? 30.344 40.75 -16 1 81.62 519 MET B O 1
ATOM 9089 N N . PHE B 1 520 ? 31.484 42.344 -17.047 1 81.19 520 PHE B N 1
ATOM 9090 C CA . PHE B 1 520 ? 32.719 41.875 -16.422 1 81.19 520 PHE B CA 1
ATOM 9091 C C . PHE B 1 520 ? 32.688 42.156 -14.922 1 81.19 520 PHE B C 1
ATOM 9093 O O . PHE B 1 520 ? 33.188 41.375 -14.133 1 81.19 520 PHE B O 1
ATOM 9100 N N . MET B 1 521 ? 32.094 43.312 -14.586 1 82.5 521 MET B N 1
ATOM 9101 C CA . MET B 1 521 ? 31.984 43.656 -13.164 1 82.5 521 MET B CA 1
ATOM 9102 C C . MET B 1 521 ? 31.016 42.719 -12.461 1 82.5 521 MET B C 1
ATOM 9104 O O . MET B 1 521 ? 31.234 42.344 -11.305 1 82.5 521 MET B O 1
ATOM 9108 N N . VAL B 1 522 ? 29.953 42.344 -13.086 1 84.56 522 VAL B N 1
ATOM 9109 C CA . VAL B 1 522 ? 29 41.375 -12.516 1 84.56 522 VAL B CA 1
ATOM 9110 C C . VAL B 1 522 ? 29.672 40.031 -12.281 1 84.56 522 VAL B C 1
ATOM 9112 O O . VAL B 1 522 ? 29.453 39.406 -11.258 1 84.56 522 VAL B O 1
ATOM 9115 N N . PHE B 1 523 ? 30.484 39.625 -13.188 1 83.31 523 PHE B N 1
ATOM 9116 C CA . PHE B 1 523 ? 31.25 38.406 -13.031 1 83.31 523 PHE B CA 1
ATOM 9117 C C . PHE B 1 523 ? 32.219 38.5 -11.859 1 83.31 523 PHE B C 1
ATOM 9119 O O . PHE B 1 523 ? 32.219 37.625 -10.977 1 83.31 523 PHE B O 1
ATOM 9126 N N . ALA B 1 524 ? 32.938 39.594 -11.812 1 81 524 ALA B N 1
ATOM 9127 C CA . ALA B 1 524 ? 34 39.75 -10.805 1 81 524 ALA B CA 1
ATOM 9128 C C . ALA B 1 524 ? 33.406 39.844 -9.406 1 81 524 ALA B C 1
ATOM 9130 O O . ALA B 1 524 ? 33.875 39.219 -8.469 1 81 524 ALA B O 1
ATOM 9131 N N . VAL B 1 525 ? 32.344 40.594 -9.266 1 86.19 525 VAL B N 1
ATOM 9132 C CA . VAL B 1 525 ? 31.719 40.781 -7.961 1 86.19 525 VAL B CA 1
ATOM 9133 C C . VAL B 1 525 ? 31.016 39.5 -7.52 1 86.19 525 VAL B C 1
ATOM 9135 O O . VAL B 1 525 ? 31.125 39.094 -6.359 1 86.19 525 VAL B O 1
ATOM 9138 N N . SER B 1 526 ? 30.328 38.844 -8.359 1 88.19 526 SER B N 1
ATOM 9139 C CA . SER B 1 526 ? 29.641 37.625 -8.023 1 88.19 526 SER B CA 1
ATOM 9140 C C . SER B 1 526 ? 30.625 36.5 -7.68 1 88.19 526 SER B C 1
ATOM 9142 O O . SER B 1 526 ? 30.359 35.688 -6.789 1 88.19 526 SER B O 1
ATOM 9144 N N . ASP B 1 527 ? 31.656 36.5 -8.344 1 86.31 527 ASP B N 1
ATOM 9145 C CA . ASP B 1 527 ? 32.688 35.5 -8.062 1 86.31 527 ASP B CA 1
ATOM 9146 C C . ASP B 1 527 ? 33.312 35.75 -6.691 1 86.31 527 ASP B C 1
ATOM 9148 O O . ASP B 1 527 ? 33.562 34.781 -5.953 1 86.31 527 ASP B O 1
ATOM 9152 N N . ALA B 1 528 ? 33.531 37 -6.398 1 85.5 528 ALA B N 1
ATOM 9153 C CA . ALA B 1 528 ? 34.094 37.312 -5.098 1 85.5 528 ALA B CA 1
ATOM 9154 C C . ALA B 1 528 ? 33.125 36.969 -3.967 1 85.5 528 ALA B C 1
ATOM 9156 O O . ALA B 1 528 ? 33.531 36.375 -2.963 1 85.5 528 ALA B O 1
ATOM 9157 N N . ILE B 1 529 ? 31.938 37.281 -4.125 1 87.69 529 ILE B N 1
ATOM 9158 C CA . ILE B 1 529 ? 30.938 37 -3.107 1 87.69 529 ILE B CA 1
ATOM 9159 C C . ILE B 1 529 ? 30.797 35.5 -2.943 1 87.69 529 ILE B C 1
ATOM 9161 O O . ILE B 1 529 ? 30.688 34.969 -1.822 1 87.69 529 ILE B O 1
ATOM 9165 N N . SER B 1 530 ? 30.812 34.812 -4.008 1 90.38 530 SER B N 1
ATOM 9166 C CA . SER B 1 530 ? 30.719 33.344 -3.965 1 90.38 530 SER B CA 1
ATOM 9167 C C . SER B 1 530 ? 31.875 32.719 -3.207 1 90.38 530 SER B C 1
ATOM 9169 O O . SER B 1 530 ? 31.703 31.781 -2.443 1 90.38 530 SER B O 1
ATOM 9171 N N . LEU B 1 531 ? 33 33.25 -3.471 1 85.25 531 LEU B N 1
ATOM 9172 C CA . LEU B 1 531 ? 34.188 32.75 -2.783 1 85.25 531 LEU B CA 1
ATOM 9173 C C . LEU B 1 531 ? 34.094 33 -1.282 1 85.25 531 LEU B C 1
ATOM 9175 O O . LEU B 1 531 ? 34.344 32.094 -0.481 1 85.25 531 LEU B O 1
ATOM 9179 N N . PHE B 1 532 ? 33.75 34.219 -0.894 1 86.88 532 PHE B N 1
ATOM 9180 C CA . PHE B 1 532 ? 33.625 34.531 0.524 1 86.88 532 PHE B CA 1
ATOM 9181 C C . PHE B 1 532 ? 32.531 33.75 1.188 1 86.88 532 PHE B C 1
ATOM 9183 O O . PHE B 1 532 ? 32.688 33.25 2.307 1 86.88 532 PHE B O 1
ATOM 9190 N N . ALA B 1 533 ? 31.438 33.625 0.548 1 92 533 ALA B N 1
ATOM 9191 C CA . ALA B 1 533 ? 30.297 32.875 1.085 1 92 533 ALA B CA 1
ATOM 9192 C C . ALA B 1 533 ? 30.641 31.391 1.21 1 92 533 ALA B C 1
ATOM 9194 O O . ALA B 1 533 ? 30.266 30.734 2.188 1 92 533 ALA B O 1
ATOM 9195 N N . SER B 1 534 ? 31.312 30.875 0.25 1 91.5 534 SER B N 1
ATOM 9196 C CA . SER B 1 534 ? 31.688 29.469 0.303 1 91.5 534 SER B CA 1
ATOM 9197 C C . SER B 1 534 ? 32.688 29.203 1.412 1 91.5 534 SER B C 1
ATOM 9199 O O . SER B 1 534 ? 32.625 28.172 2.09 1 91.5 534 SER B O 1
ATOM 9201 N N . LEU B 1 535 ? 33.594 30.125 1.622 1 86.88 535 LEU B N 1
ATOM 9202 C CA . LEU B 1 535 ? 34.562 29.953 2.695 1 86.88 535 LEU B CA 1
ATOM 9203 C C . LEU B 1 535 ? 33.875 30.094 4.059 1 86.88 535 LEU B C 1
ATOM 9205 O O . LEU B 1 535 ? 34.25 29.391 5.008 1 86.88 535 LEU B O 1
ATOM 9209 N N . THR B 1 536 ? 33 31 4.16 1 88.62 536 THR B N 1
ATOM 9210 C CA . THR B 1 536 ? 32.219 31.125 5.391 1 88.62 536 THR B CA 1
ATOM 9211 C C . THR B 1 536 ? 31.469 29.844 5.688 1 88.62 536 THR B C 1
ATOM 9213 O O . THR B 1 536 ? 31.438 29.375 6.828 1 88.62 536 THR B O 1
ATOM 9216 N N . SER B 1 537 ? 30.844 29.297 4.695 1 92.56 537 SER B N 1
ATOM 9217 C CA . SER B 1 537 ? 30.125 28.031 4.84 1 92.56 537 SER B CA 1
ATOM 9218 C C . SER B 1 537 ? 31.062 26.906 5.273 1 92.56 537 SER B C 1
ATOM 9220 O O . SER B 1 537 ? 30.719 26.125 6.168 1 92.56 537 SER B O 1
ATOM 9222 N N . LEU B 1 538 ? 32.188 26.844 4.676 1 88.75 538 LEU B N 1
ATOM 9223 C CA . LEU B 1 538 ? 33.188 25.812 5.012 1 88.75 538 LEU B CA 1
ATOM 9224 C C . LEU B 1 538 ? 33.625 25.938 6.469 1 88.75 538 LEU B C 1
ATOM 9226 O O . LEU B 1 538 ? 33.75 24.938 7.168 1 88.75 538 LEU B O 1
ATOM 9230 N N . LEU B 1 539 ? 33.781 27.125 6.879 1 86.94 539 LEU B N 1
ATOM 9231 C CA . LEU B 1 539 ? 34.219 27.344 8.25 1 86.94 539 LEU B CA 1
ATOM 9232 C C . LEU B 1 539 ? 33.125 27 9.242 1 86.94 539 LEU B C 1
ATOM 9234 O O . LEU B 1 539 ? 33.406 26.453 10.312 1 86.94 539 LEU B O 1
ATOM 9238 N N . MET B 1 540 ? 32 27.328 8.914 1 91.19 540 MET B N 1
ATOM 9239 C CA . MET B 1 540 ? 30.875 27.016 9.797 1 91.19 540 MET B CA 1
ATOM 9240 C C . MET B 1 540 ? 30.703 25.5 9.922 1 91.19 540 MET B C 1
ATOM 9242 O O . MET B 1 540 ? 30.5 24.984 11.023 1 91.19 540 MET B O 1
ATOM 9246 N N . PHE B 1 541 ? 30.766 24.766 8.867 1 91 541 PHE B N 1
ATOM 9247 C CA . PHE B 1 541 ? 30.594 23.328 8.906 1 91 541 PHE B CA 1
ATOM 9248 C C . PHE B 1 541 ? 31.812 22.656 9.555 1 91 541 PHE B C 1
ATOM 9250 O O . PHE B 1 541 ? 31.672 21.625 10.234 1 91 541 PHE B O 1
ATOM 9257 N N . LEU B 1 542 ? 32.938 23.25 9.336 1 84.44 542 LEU B N 1
ATOM 9258 C CA . LEU B 1 542 ? 34.094 22.75 10.055 1 84.44 542 LEU B CA 1
ATOM 9259 C C . LEU B 1 542 ? 33.938 22.938 11.555 1 84.44 542 LEU B C 1
ATOM 9261 O O . LEU B 1 542 ? 34.344 22.078 12.344 1 84.44 542 LEU B O 1
ATOM 9265 N N . SER B 1 543 ? 33.344 24.016 11.93 1 87.5 543 SER B N 1
ATOM 9266 C CA . SER B 1 543 ? 33.125 24.297 13.336 1 87.5 543 SER B CA 1
ATOM 9267 C C . SER B 1 543 ? 32.125 23.281 13.938 1 87.5 543 SER B C 1
ATOM 9269 O O . SER B 1 543 ? 32.219 22.969 15.125 1 87.5 543 SER B O 1
ATOM 9271 N N . ILE B 1 544 ? 31.234 22.812 13.18 1 90.25 544 ILE B N 1
ATOM 9272 C CA . ILE B 1 544 ? 30.281 21.797 13.625 1 90.25 544 ILE B CA 1
ATOM 9273 C C . ILE B 1 544 ? 30.984 20.469 13.797 1 90.25 544 ILE B C 1
ATOM 9275 O O . ILE B 1 544 ? 30.75 19.75 14.766 1 90.25 544 ILE B O 1
ATOM 9279 N N . LEU B 1 545 ? 31.859 20.125 12.906 1 85.88 545 LEU B N 1
ATOM 9280 C CA . LEU B 1 545 ? 32.562 18.844 12.938 1 85.88 545 LEU B CA 1
ATOM 9281 C C . LEU B 1 545 ? 33.531 18.781 14.117 1 85.88 545 LEU B C 1
ATOM 9283 O O . LEU B 1 545 ? 33.812 17.703 14.641 1 85.88 545 LEU B O 1
ATOM 9287 N N . THR B 1 546 ? 33.938 19.969 14.664 1 78.62 546 THR B N 1
ATOM 9288 C CA . THR B 1 546 ? 34.875 19.984 15.758 1 78.62 546 THR B CA 1
ATOM 9289 C C . THR B 1 546 ? 34.188 20.375 17.062 1 78.62 546 THR B C 1
ATOM 9291 O O . THR B 1 546 ? 34.875 20.688 18.062 1 78.62 546 THR B O 1
ATOM 9294 N N . ALA B 1 547 ? 32.938 20.391 16.969 1 82.81 547 ALA B N 1
ATOM 9295 C CA . ALA B 1 547 ? 32.219 20.812 18.172 1 82.81 547 ALA B CA 1
ATOM 9296 C C . ALA B 1 547 ? 32.25 19.734 19.234 1 82.81 547 ALA B C 1
ATOM 9298 O O . ALA B 1 547 ? 32.5 18.562 18.953 1 82.81 547 ALA B O 1
ATOM 9299 N N . ARG B 1 548 ? 32.031 20.125 20.547 1 75.31 548 ARG B N 1
ATOM 9300 C CA . ARG B 1 548 ? 32.062 19.219 21.688 1 75.31 548 ARG B CA 1
ATOM 9301 C C . ARG B 1 548 ? 30.812 18.328 21.688 1 75.31 548 ARG B C 1
ATOM 9303 O O . ARG B 1 548 ? 30.828 17.219 22.219 1 75.31 548 ARG B O 1
ATOM 9310 N N . TYR B 1 549 ? 29.734 18.734 21.094 1 83.69 549 TYR B N 1
ATOM 9311 C CA . TYR B 1 549 ? 28.438 18.047 21.031 1 83.69 549 TYR B CA 1
ATOM 9312 C C . TYR B 1 549 ? 27.938 17.719 22.438 1 83.69 549 TYR B C 1
ATOM 9314 O O . TYR B 1 549 ? 27.469 16.609 22.688 1 83.69 549 TYR B O 1
ATOM 9322 N N . ALA B 1 550 ? 28.156 18.719 23.406 1 81.94 550 ALA B N 1
ATOM 9323 C CA . ALA B 1 550 ? 27.469 18.625 24.688 1 81.94 550 ALA B CA 1
ATOM 9324 C C . ALA B 1 550 ? 25.953 18.812 24.516 1 81.94 550 ALA B C 1
ATOM 9326 O O . ALA B 1 550 ? 25.516 19.422 23.531 1 81.94 550 ALA B O 1
ATOM 9327 N N . GLU B 1 551 ? 25.25 18.312 25.406 1 88.56 551 GLU B N 1
ATOM 9328 C CA . GLU B 1 551 ? 23.797 18.391 25.328 1 88.56 551 GLU B CA 1
ATOM 9329 C C . GLU B 1 551 ? 23.312 19.828 25.156 1 88.56 551 GLU B C 1
ATOM 9331 O O . GLU B 1 551 ? 22.406 20.094 24.375 1 88.56 551 GLU B O 1
ATOM 9336 N N . GLU B 1 552 ? 23.922 20.766 25.734 1 86.88 552 GLU B N 1
ATOM 9337 C CA . GLU B 1 552 ? 23.531 22.172 25.703 1 86.88 552 GLU B CA 1
ATOM 9338 C C . GLU B 1 552 ? 23.859 22.812 24.359 1 86.88 552 GLU B C 1
ATOM 9340 O O . GLU B 1 552 ? 23.25 23.828 23.984 1 86.88 552 GLU B O 1
ATOM 9345 N N . ASP B 1 553 ? 24.75 22.203 23.672 1 88.62 553 ASP B N 1
ATOM 9346 C CA . ASP B 1 553 ? 25.156 22.75 22.375 1 88.62 553 ASP B CA 1
ATOM 9347 C C . ASP B 1 553 ? 24.047 22.594 21.344 1 88.62 553 ASP B C 1
ATOM 9349 O O . ASP B 1 553 ? 24 23.344 20.359 1 88.62 553 ASP B O 1
ATOM 9353 N N . PHE B 1 554 ? 23.203 21.641 21.578 1 90.62 554 PHE B N 1
ATOM 9354 C CA . PHE B 1 554 ? 22.125 21.391 20.641 1 90.62 554 PHE B CA 1
ATOM 9355 C C . PHE B 1 554 ? 21.062 22.469 20.734 1 90.62 554 PHE B C 1
ATOM 9357 O O . PHE B 1 554 ? 20.219 22.594 19.844 1 90.62 554 PHE B O 1
ATOM 9364 N N . LEU B 1 555 ? 21.047 23.25 21.75 1 87.94 555 LEU B N 1
ATOM 9365 C CA . LEU B 1 555 ? 20.016 24.25 21.984 1 87.94 555 LEU B CA 1
ATOM 9366 C C . LEU B 1 555 ? 20.203 25.453 21.078 1 87.94 555 LEU B C 1
ATOM 9368 O O . LEU B 1 555 ? 19.266 25.906 20.422 1 87.94 555 LEU B O 1
ATOM 9372 N N . GLU B 1 556 ? 21.438 26.031 21.062 1 86.75 556 GLU B N 1
ATOM 9373 C CA . GLU B 1 556 ? 21.609 27.281 20.312 1 86.75 556 GLU B CA 1
ATOM 9374 C C . GLU B 1 556 ? 22.859 27.234 19.438 1 86.75 556 GLU B C 1
ATOM 9376 O O . GLU B 1 556 ? 22.812 27.531 18.25 1 86.75 556 GLU B O 1
ATOM 9381 N N . SER B 1 557 ? 23.922 26.734 19.906 1 86 557 SER B N 1
ATOM 9382 C CA . SER B 1 557 ? 25.203 26.844 19.219 1 86 557 SER B CA 1
ATOM 9383 C C . SER B 1 557 ? 25.203 26.047 17.922 1 86 557 SER B C 1
ATOM 9385 O O . SER B 1 557 ? 25.516 26.578 16.844 1 86 557 SER B O 1
ATOM 9387 N N . LEU B 1 558 ? 24.906 24.797 17.969 1 89.56 558 LEU B N 1
ATOM 9388 C CA . LEU B 1 558 ? 24.984 23.922 16.797 1 89.56 558 LEU B CA 1
ATOM 9389 C C . LEU B 1 558 ? 23.953 24.344 15.75 1 89.56 558 LEU B C 1
ATOM 9391 O O . LEU B 1 558 ? 24.297 24.484 14.57 1 89.56 558 LEU B O 1
ATOM 9395 N N . PRO B 1 559 ? 22.688 24.594 16.141 1 88.44 559 PRO B N 1
ATOM 9396 C CA . PRO B 1 559 ? 21.719 25.016 15.125 1 88.44 559 PRO B CA 1
ATOM 9397 C C . PRO B 1 559 ? 22.062 26.359 14.492 1 88.44 559 PRO B C 1
ATOM 9399 O O . PRO B 1 559 ? 21.812 26.578 13.305 1 88.44 559 PRO B O 1
ATOM 9402 N N . LYS B 1 560 ? 22.594 27.297 15.258 1 88.56 560 LYS B N 1
ATOM 9403 C CA . LYS B 1 560 ? 23 28.594 14.703 1 88.56 560 LYS B CA 1
ATOM 9404 C C . LYS B 1 560 ? 24.094 28.406 13.656 1 88.56 560 LYS B C 1
ATOM 9406 O O . LYS B 1 560 ? 24.031 29.031 12.586 1 88.56 560 LYS B O 1
ATOM 9411 N N . LYS B 1 561 ? 25.047 27.594 13.953 1 89.38 561 LYS B N 1
ATOM 9412 C CA . LYS B 1 561 ? 26.109 27.297 13.008 1 89.38 561 LYS B CA 1
ATOM 9413 C C . LYS B 1 561 ? 25.562 26.656 11.742 1 89.38 561 LYS B C 1
ATOM 9415 O O . LYS B 1 561 ? 26 26.969 10.633 1 89.38 561 LYS B O 1
ATOM 9420 N N . LEU B 1 562 ? 24.688 25.75 11.938 1 87.94 562 LEU B N 1
ATOM 9421 C CA . LEU B 1 562 ? 24.078 25.062 10.805 1 87.94 562 LEU B CA 1
ATOM 9422 C C . LEU B 1 562 ? 23.312 26.031 9.922 1 87.94 562 LEU B C 1
ATOM 9424 O O . LEU B 1 562 ? 23.406 25.969 8.695 1 87.94 562 LEU B O 1
ATOM 9428 N N . ILE B 1 563 ? 22.516 26.922 10.484 1 88.31 563 ILE B N 1
ATOM 9429 C CA . ILE B 1 563 ? 21.703 27.891 9.758 1 88.31 563 ILE B CA 1
ATOM 9430 C C . ILE B 1 563 ? 22.609 28.828 8.969 1 88.31 563 ILE B C 1
ATOM 9432 O O . ILE B 1 563 ? 22.375 29.078 7.785 1 88.31 563 ILE B O 1
ATOM 9436 N N . ILE B 1 564 ? 23.656 29.312 9.633 1 89.06 564 ILE B N 1
ATOM 9437 C CA . ILE B 1 564 ? 24.578 30.234 8.969 1 89.06 564 ILE B CA 1
ATOM 9438 C C . ILE B 1 564 ? 25.312 29.516 7.855 1 89.06 564 ILE B C 1
ATOM 9440 O O . ILE B 1 564 ? 25.531 30.062 6.773 1 89.06 564 ILE B O 1
ATOM 9444 N N . GLY B 1 565 ? 25.719 28.312 8.156 1 89.44 565 GLY B N 1
ATOM 9445 C CA . GLY B 1 565 ? 26.406 27.516 7.133 1 89.44 565 GLY B CA 1
ATOM 9446 C C . GLY B 1 565 ? 25.547 27.281 5.906 1 89.44 565 GLY B C 1
ATOM 9447 O O . GLY B 1 565 ? 26 27.469 4.777 1 89.44 565 GLY B O 1
ATOM 9448 N N . LEU B 1 566 ? 24.359 26.906 6.117 1 87.25 566 LEU B N 1
ATOM 9449 C CA . LEU B 1 566 ? 23.469 26.609 5.004 1 87.25 566 LEU B CA 1
ATOM 9450 C C . LEU B 1 566 ? 23.109 27.891 4.25 1 87.25 566 LEU B C 1
ATOM 9452 O O . LEU B 1 566 ? 23.016 27.875 3.021 1 87.25 566 LEU B O 1
ATOM 9456 N N . ALA B 1 567 ? 22.828 28.922 4.973 1 88.44 567 ALA B N 1
ATOM 9457 C CA . ALA B 1 567 ? 22.516 30.203 4.328 1 88.44 567 ALA B CA 1
ATOM 9458 C C . ALA B 1 567 ? 23.688 30.672 3.465 1 88.44 567 ALA B C 1
ATOM 9460 O O . ALA B 1 567 ? 23.484 31.125 2.332 1 88.44 567 ALA B O 1
ATOM 9461 N N . SER B 1 568 ? 24.859 30.594 3.99 1 90.38 568 SER B N 1
ATOM 9462 C CA . SER B 1 568 ? 26.047 31 3.242 1 90.38 568 SER B CA 1
ATOM 9463 C C . SER B 1 568 ? 26.266 30.094 2.029 1 90.38 568 SER B C 1
ATOM 9465 O O . SER B 1 568 ? 26.703 30.562 0.978 1 90.38 568 SER B O 1
ATOM 9467 N N . LEU B 1 569 ? 26.047 28.859 2.172 1 88.31 569 LEU B N 1
ATOM 9468 C CA . LEU B 1 569 ? 26.188 27.938 1.053 1 88.31 569 LEU B CA 1
ATOM 9469 C C . LEU B 1 569 ? 25.219 28.281 -0.068 1 88.31 569 LEU B C 1
ATOM 9471 O O . LEU B 1 569 ? 25.578 28.219 -1.247 1 88.31 569 LEU B O 1
ATOM 9475 N N . PHE B 1 570 ? 24.062 28.641 0.308 1 86.06 570 PHE B N 1
ATOM 9476 C CA . PHE B 1 570 ? 23.062 29.016 -0.678 1 86.06 570 PHE B CA 1
ATOM 9477 C C . PHE B 1 570 ? 23.5 30.266 -1.438 1 86.06 570 PHE B C 1
ATOM 9479 O O . PHE B 1 570 ? 23.359 30.328 -2.66 1 86.06 570 PHE B O 1
ATOM 9486 N N . ILE B 1 571 ? 23.938 31.156 -0.689 1 86.75 571 ILE B N 1
ATOM 9487 C CA . ILE B 1 571 ? 24.406 32.406 -1.309 1 86.75 571 ILE B CA 1
ATOM 9488 C C . ILE B 1 571 ? 25.578 32.094 -2.238 1 86.75 571 ILE B C 1
ATOM 9490 O O . ILE B 1 571 ? 25.672 32.656 -3.338 1 86.75 571 ILE B O 1
ATOM 9494 N N . ALA B 1 572 ? 26.406 31.172 -1.817 1 87.5 572 ALA B N 1
ATOM 9495 C CA . ALA B 1 572 ? 27.562 30.812 -2.617 1 87.5 572 ALA B CA 1
ATOM 9496 C C . ALA B 1 572 ? 27.141 30.172 -3.938 1 87.5 572 ALA B C 1
ATOM 9498 O O . ALA B 1 572 ? 27.656 30.531 -5 1 87.5 572 ALA B O 1
ATOM 9499 N N . ILE B 1 573 ? 26.25 29.297 -3.871 1 83.19 573 ILE B N 1
ATOM 9500 C CA . ILE B 1 573 ? 25.797 28.594 -5.066 1 83.19 573 ILE B CA 1
ATOM 9501 C C . ILE B 1 573 ? 25.062 29.562 -5.988 1 83.19 573 ILE B C 1
ATOM 9503 O O . ILE B 1 573 ? 25.297 29.578 -7.199 1 83.19 573 ILE B O 1
ATOM 9507 N N . ALA B 1 574 ? 24.188 30.391 -5.457 1 84.38 574 ALA B N 1
ATOM 9508 C CA . ALA B 1 574 ? 23.422 31.344 -6.25 1 84.38 574 ALA B CA 1
ATOM 9509 C C . ALA B 1 574 ? 24.359 32.312 -6.965 1 84.38 574 ALA B C 1
ATOM 9511 O O . ALA B 1 574 ? 24.188 32.594 -8.156 1 84.38 574 ALA B O 1
ATOM 9512 N N . THR B 1 575 ? 25.328 32.812 -6.297 1 86.25 575 THR B N 1
ATOM 9513 C CA . THR B 1 575 ? 26.219 33.812 -6.883 1 86.25 575 THR B CA 1
ATOM 9514 C C . THR B 1 575 ? 27.203 33.156 -7.852 1 86.25 575 THR B C 1
ATOM 9516 O O . THR B 1 575 ? 27.625 33.781 -8.828 1 86.25 575 THR B O 1
ATOM 9519 N N . MET B 1 576 ? 27.578 31.938 -7.598 1 85.19 576 MET B N 1
ATOM 9520 C CA . MET B 1 576 ? 28.391 31.188 -8.562 1 85.19 576 MET B CA 1
ATOM 9521 C C . MET B 1 576 ? 27.656 31.047 -9.891 1 85.19 576 MET B C 1
ATOM 9523 O O . MET B 1 576 ? 28.266 31.203 -10.961 1 85.19 576 MET B O 1
ATOM 9527 N N . MET B 1 577 ? 26.391 30.766 -9.836 1 83.31 577 MET B N 1
ATOM 9528 C CA . MET B 1 577 ? 25.594 30.609 -11.047 1 83.31 577 MET B CA 1
ATOM 9529 C C . MET B 1 577 ? 25.484 31.938 -11.797 1 83.31 577 MET B C 1
ATOM 9531 O O . MET B 1 577 ? 25.5 31.953 -13.031 1 83.31 577 MET B O 1
ATOM 9535 N N . VAL B 1 578 ? 25.359 33 -11.062 1 82.88 578 VAL B N 1
ATOM 9536 C CA . VAL B 1 578 ? 25.344 34.312 -11.68 1 82.88 578 VAL B CA 1
ATOM 9537 C C . VAL B 1 578 ? 26.688 34.594 -12.352 1 82.88 578 VAL B C 1
ATOM 9539 O O . VAL B 1 578 ? 26.719 35.125 -13.469 1 82.88 578 VAL B O 1
ATOM 9542 N N . ALA B 1 579 ? 27.75 34.281 -11.695 1 81.56 579 ALA B N 1
ATOM 9543 C CA . ALA B 1 579 ? 29.094 34.469 -12.25 1 81.56 579 ALA B CA 1
ATOM 9544 C C . ALA B 1 579 ? 29.266 33.688 -13.539 1 81.56 579 ALA B C 1
ATOM 9546 O O . ALA B 1 579 ? 29.828 34.188 -14.516 1 81.56 579 ALA B O 1
ATOM 9547 N N . PHE B 1 580 ? 28.844 32.531 -13.547 1 78.88 580 PHE B N 1
ATOM 9548 C CA . PHE B 1 580 ? 28.938 31.688 -14.719 1 78.88 580 PHE B CA 1
ATOM 9549 C C . PHE B 1 580 ? 28.078 32.219 -15.852 1 78.88 580 PHE B C 1
ATOM 9551 O O . PHE B 1 580 ? 28.484 32.188 -17.016 1 78.88 580 PHE B O 1
ATOM 9558 N N . GLY B 1 581 ? 26.859 32.531 -15.547 1 77.69 581 GLY B N 1
ATOM 9559 C CA . GLY B 1 581 ? 26.016 33.156 -16.562 1 77.69 581 GLY B CA 1
ATOM 9560 C C . GLY B 1 581 ? 26.641 34.406 -17.188 1 77.69 581 GLY B C 1
ATOM 9561 O O . GLY B 1 581 ? 26.578 34.594 -18.406 1 77.69 581 GLY B O 1
ATOM 9562 N N . ALA B 1 582 ? 27.297 35.156 -16.422 1 78.31 582 ALA B N 1
ATOM 9563 C CA . ALA B 1 582 ? 27.969 36.375 -16.906 1 78.31 582 ALA B CA 1
ATOM 9564 C C . ALA B 1 582 ? 29.156 36 -17.797 1 78.31 582 ALA B C 1
ATOM 9566 O O . ALA B 1 582 ? 29.406 36.625 -18.828 1 78.31 582 ALA B O 1
ATOM 9567 N N . THR B 1 583 ? 29.953 35.031 -17.484 1 77.19 583 THR B N 1
ATOM 9568 C CA . THR B 1 583 ? 31.109 34.594 -18.266 1 77.19 583 THR B CA 1
ATOM 9569 C C . THR B 1 583 ? 30.688 34.156 -19.656 1 77.19 583 THR B C 1
ATOM 9571 O O . THR B 1 583 ? 31.312 34.531 -20.656 1 77.19 583 THR B O 1
ATOM 9574 N N . PHE B 1 584 ? 29.672 33.344 -19.688 1 76.25 584 PHE B N 1
ATOM 9575 C CA . PHE B 1 584 ? 29.203 32.844 -20.969 1 76.25 584 PHE B CA 1
ATOM 9576 C C . PHE B 1 584 ? 28.688 34 -21.844 1 76.25 584 PHE B C 1
ATOM 9578 O O . PHE B 1 584 ? 28.875 34 -23.062 1 76.25 584 PHE B O 1
ATOM 9585 N N . THR B 1 585 ? 28.062 34.938 -21.234 1 76.12 585 THR B N 1
ATOM 9586 C CA . THR B 1 585 ? 27.562 36.062 -21.984 1 76.12 585 THR B CA 1
ATOM 9587 C C . THR B 1 585 ? 28.719 36.906 -22.516 1 76.12 585 THR B C 1
ATOM 9589 O O . THR B 1 585 ? 28.641 37.438 -23.641 1 76.12 585 THR B O 1
ATOM 9592 N N . ILE B 1 586 ? 29.75 37.062 -21.828 1 75.88 586 ILE B N 1
ATOM 9593 C CA . ILE B 1 586 ? 30.891 37.875 -22.234 1 75.88 586 ILE B CA 1
ATOM 9594 C C . ILE B 1 586 ? 31.609 37.188 -23.391 1 75.88 586 ILE B C 1
ATOM 9596 O O . ILE B 1 586 ? 31.953 37.844 -24.391 1 75.88 586 ILE B O 1
ATOM 9600 N N . VAL B 1 587 ? 31.75 35.938 -23.328 1 73.69 587 VAL B N 1
ATOM 9601 C CA . VAL B 1 587 ? 32.562 35.188 -24.297 1 73.69 587 VAL B CA 1
ATOM 9602 C C . VAL B 1 587 ? 31.781 35.031 -25.594 1 73.69 587 VAL B C 1
ATOM 9604 O O . VAL B 1 587 ? 32.344 35.125 -26.688 1 73.69 587 VAL B O 1
ATOM 9607 N N . LEU B 1 588 ? 30.484 34.906 -25.5 1 70 588 LEU B N 1
ATOM 9608 C CA . LEU B 1 588 ? 29.703 34.562 -26.688 1 70 588 LEU B CA 1
ATOM 9609 C C . LEU B 1 588 ? 29 35.812 -27.25 1 70 588 LEU B C 1
ATOM 9611 O O . LEU B 1 588 ? 28.359 35.75 -28.297 1 70 588 LEU B O 1
ATOM 9615 N N . SER B 1 589 ? 29 36.969 -26.609 1 69.38 589 SER B N 1
ATOM 9616 C CA . SER B 1 589 ? 28.219 38.125 -26.969 1 69.38 589 SER B CA 1
ATOM 9617 C C . SER B 1 589 ? 28.609 38.656 -28.344 1 69.38 589 SER B C 1
ATOM 9619 O O . SER B 1 589 ? 27.781 39.281 -29.031 1 69.38 589 SER B O 1
ATOM 9621 N N . LYS B 1 590 ? 29.812 38.5 -28.734 1 63.72 590 LYS B N 1
ATOM 9622 C CA . LYS B 1 590 ? 30.203 39.094 -30.016 1 63.72 590 LYS B CA 1
ATOM 9623 C C . LYS B 1 590 ? 29.422 38.5 -31.172 1 63.72 590 LYS B C 1
ATOM 9625 O O . LYS B 1 590 ? 28.969 39.188 -32.062 1 63.72 590 LYS B O 1
ATOM 9630 N N . LYS B 1 591 ? 29.25 37.25 -31.047 1 63.03 591 LYS B N 1
ATOM 9631 C CA . LYS B 1 591 ? 28.609 36.594 -32.188 1 63.03 591 LYS B CA 1
ATOM 9632 C C . LYS B 1 591 ? 27.141 36.312 -31.922 1 63.03 591 LYS B C 1
ATOM 9634 O O . LYS B 1 591 ? 26.312 36.375 -32.812 1 63.03 591 LYS B O 1
ATOM 9639 N N . PHE B 1 592 ? 26.812 36.031 -30.719 1 63.25 592 PHE B N 1
ATOM 9640 C CA . PHE B 1 592 ? 25.438 35.625 -30.453 1 63.25 592 PHE B CA 1
ATOM 9641 C C . PHE B 1 592 ? 24.844 36.469 -29.328 1 63.25 592 PHE B C 1
ATOM 9643 O O . PHE B 1 592 ? 25.016 36.156 -28.141 1 63.25 592 PHE B O 1
ATOM 9650 N N . ASN B 1 593 ? 24.219 37.531 -29.609 1 64.06 593 ASN B N 1
ATOM 9651 C CA . ASN B 1 593 ? 23.625 38.469 -28.641 1 64.06 593 ASN B CA 1
ATOM 9652 C C . ASN B 1 593 ? 22.484 37.812 -27.859 1 64.06 593 ASN B C 1
ATOM 9654 O O . ASN B 1 593 ? 22.172 38.219 -26.75 1 64.06 593 ASN B O 1
ATOM 9658 N N . TRP B 1 594 ? 22 36.656 -28.438 1 66.31 594 TRP B N 1
ATOM 9659 C CA . TRP B 1 594 ? 20.797 36.125 -27.828 1 66.31 594 TRP B CA 1
ATOM 9660 C C . TRP B 1 594 ? 21.125 35 -26.859 1 66.31 594 TRP B C 1
ATOM 9662 O O . TRP B 1 594 ? 20.234 34.438 -26.219 1 66.31 594 TRP B O 1
ATOM 9672 N N . VAL B 1 595 ? 22.375 34.719 -26.656 1 69.25 595 VAL B N 1
ATOM 9673 C CA . VAL B 1 595 ? 22.766 33.531 -25.906 1 69.25 595 VAL B CA 1
ATOM 9674 C C . VAL B 1 595 ? 22.547 33.781 -24.406 1 69.25 595 VAL B C 1
ATOM 9676 O O . VAL B 1 595 ? 22.391 32.812 -23.641 1 69.25 595 VAL B O 1
ATOM 9679 N N . TYR B 1 596 ? 22.25 35.031 -24.078 1 71.25 596 TYR B N 1
ATOM 9680 C CA . TYR B 1 596 ? 22.094 35.344 -22.656 1 71.25 596 TYR B CA 1
ATOM 9681 C C . TYR B 1 596 ? 20.781 34.812 -22.125 1 71.25 596 TYR B C 1
ATOM 9683 O O . TYR B 1 596 ? 20.672 34.469 -20.938 1 71.25 596 TYR B O 1
ATOM 9691 N N . ILE B 1 597 ? 19.828 34.562 -22.953 1 74.88 597 ILE B N 1
ATOM 9692 C CA . ILE B 1 597 ? 18.5 34.156 -22.5 1 74.88 597 ILE B CA 1
ATOM 9693 C C . ILE B 1 597 ? 18.516 32.688 -22.078 1 74.88 597 ILE B C 1
ATOM 9695 O O . ILE B 1 597 ? 18.188 32.344 -20.938 1 74.88 597 ILE B O 1
ATOM 9699 N N . PRO B 1 598 ? 19.062 31.781 -22.906 1 73.25 598 PRO B N 1
ATOM 9700 C CA . PRO B 1 598 ? 19.031 30.375 -22.484 1 73.25 598 PRO B CA 1
ATOM 9701 C C . PRO B 1 598 ? 19.984 30.094 -21.328 1 73.25 598 PRO B C 1
ATOM 9703 O O . PRO B 1 598 ? 19.703 29.25 -20.469 1 73.25 598 PRO B O 1
ATOM 9706 N N . ILE B 1 599 ? 21.031 30.875 -21.234 1 74.25 599 ILE B N 1
ATOM 9707 C CA . ILE B 1 599 ? 22 30.625 -20.156 1 74.25 599 ILE B CA 1
ATOM 9708 C C . ILE B 1 599 ? 21.406 31.078 -18.828 1 74.25 599 ILE B C 1
ATOM 9710 O O . ILE B 1 599 ? 21.578 30.391 -17.812 1 74.25 599 ILE B O 1
ATOM 9714 N N . THR B 1 600 ? 20.703 32.188 -18.859 1 74.5 600 THR B N 1
ATOM 9715 C CA . THR B 1 600 ? 20.078 32.656 -17.641 1 74.5 600 THR B CA 1
ATOM 9716 C C . THR B 1 600 ? 18.969 31.703 -17.203 1 74.5 600 THR B C 1
ATOM 9718 O O . THR B 1 600 ? 18.781 31.469 -16 1 74.5 600 THR B O 1
ATOM 9721 N N . LEU B 1 601 ? 18.359 31.109 -18.141 1 76 601 LEU B N 1
ATOM 9722 C CA . LEU B 1 601 ? 17.281 30.188 -17.828 1 76 601 LEU B CA 1
ATOM 9723 C C . LEU B 1 601 ? 17.844 28.891 -17.25 1 76 601 LEU B C 1
ATOM 9725 O O . LEU B 1 601 ? 17.312 28.344 -16.281 1 76 601 LEU B O 1
ATOM 9729 N N . LEU B 1 602 ? 18.953 28.594 -17.766 1 73.38 602 LEU B N 1
ATOM 9730 C CA . LEU B 1 602 ? 19.562 27.344 -17.297 1 73.38 602 LEU B CA 1
ATOM 9731 C C . LEU B 1 602 ? 20.172 27.516 -15.914 1 73.38 602 LEU B C 1
ATOM 9733 O O . LEU B 1 602 ? 20.125 26.609 -15.086 1 73.38 602 LEU B O 1
ATOM 9737 N N . ALA B 1 603 ? 20.625 28.688 -15.727 1 74.5 603 ALA B N 1
ATOM 9738 C CA . ALA B 1 603 ? 21.25 28.984 -14.438 1 74.5 603 ALA B CA 1
ATOM 9739 C C . ALA B 1 603 ? 20.203 29.141 -13.344 1 74.5 603 ALA B C 1
ATOM 9741 O O . ALA B 1 603 ? 20.469 28.859 -12.172 1 74.5 603 ALA B O 1
ATOM 9742 N N . SER B 1 604 ? 19.062 29.469 -13.734 1 78 604 SER B N 1
ATOM 9743 C CA . SER B 1 604 ? 18.031 29.719 -12.742 1 78 604 SER B CA 1
ATOM 9744 C C . SER B 1 604 ? 17.406 28.406 -12.258 1 78 604 SER B C 1
ATOM 9746 O O . SER B 1 604 ? 16.828 28.344 -11.172 1 78 604 SER B O 1
ATOM 9748 N N . PHE B 1 605 ? 17.656 27.375 -12.891 1 76.75 605 PHE B N 1
ATOM 9749 C CA . PHE B 1 605 ? 17 26.125 -12.562 1 76.75 605 PHE B CA 1
ATOM 9750 C C . PHE B 1 605 ? 17.562 25.516 -11.289 1 76.75 605 PHE B C 1
ATOM 9752 O O . PHE B 1 605 ? 16.828 25.219 -10.352 1 76.75 605 PHE B O 1
ATOM 9759 N N . PRO B 1 606 ? 18.828 25.438 -11.242 1 73.31 606 PRO B N 1
ATOM 9760 C CA . PRO B 1 606 ? 19.375 24.875 -10.008 1 73.31 606 PRO B CA 1
ATOM 9761 C C . PRO B 1 606 ? 19.094 25.734 -8.781 1 73.31 606 PRO B C 1
ATOM 9763 O O . PRO B 1 606 ? 18.844 25.203 -7.691 1 73.31 606 PRO B O 1
ATOM 9766 N N . VAL B 1 607 ? 19.016 26.969 -8.953 1 76.56 607 VAL B N 1
ATOM 9767 C CA . VAL B 1 607 ? 18.781 27.875 -7.84 1 76.56 607 VAL B CA 1
ATOM 9768 C C . VAL B 1 607 ? 17.328 27.75 -7.367 1 76.56 607 VAL B C 1
ATOM 9770 O O . VAL B 1 607 ? 17.062 27.672 -6.164 1 76.56 607 VAL B O 1
ATOM 9773 N N . THR B 1 608 ? 16.469 27.688 -8.297 1 74.88 608 THR B N 1
ATOM 9774 C CA . THR B 1 608 ? 15.055 27.562 -7.941 1 74.88 608 THR B CA 1
ATOM 9775 C C . THR B 1 608 ? 14.773 26.188 -7.324 1 74.88 608 THR B C 1
ATOM 9777 O O . THR B 1 608 ? 14.008 26.094 -6.363 1 74.88 608 THR B O 1
ATOM 9780 N N . LEU B 1 609 ? 15.484 25.281 -7.832 1 73.44 609 LEU B N 1
ATOM 9781 C CA . LEU B 1 609 ? 15.281 23.938 -7.32 1 73.44 609 LEU B CA 1
ATOM 9782 C C . LEU B 1 609 ? 15.797 23.797 -5.895 1 73.44 609 LEU B C 1
ATOM 9784 O O . LEU B 1 609 ? 15.133 23.219 -5.035 1 73.44 609 LEU B O 1
ATOM 9788 N N . PHE B 1 610 ? 16.859 24.375 -5.695 1 72.12 610 PHE B N 1
ATOM 9789 C CA . PHE B 1 610 ? 17.422 24.328 -4.352 1 72.12 610 PHE B CA 1
ATOM 9790 C C . PHE B 1 610 ? 16.547 25.078 -3.363 1 72.12 610 PHE B C 1
ATOM 9792 O O . PHE B 1 610 ? 16.312 24.625 -2.246 1 72.12 610 PHE B O 1
ATOM 9799 N N . ALA B 1 611 ? 16.078 26.156 -3.773 1 72.88 611 ALA B N 1
ATOM 9800 C CA . ALA B 1 611 ? 15.203 26.953 -2.912 1 72.88 611 ALA B CA 1
ATOM 9801 C C . ALA B 1 611 ? 13.914 26.188 -2.584 1 72.88 611 ALA B C 1
ATOM 9803 O O . ALA B 1 611 ? 13.484 26.156 -1.429 1 72.88 611 ALA B O 1
ATOM 9804 N N . LEU B 1 612 ? 13.461 25.531 -3.537 1 73 612 LEU B N 1
ATOM 9805 C CA . LEU B 1 612 ? 12.195 24.828 -3.336 1 73 612 LEU B CA 1
ATOM 9806 C C . LEU B 1 612 ? 12.391 23.609 -2.447 1 73 612 LEU B C 1
ATOM 9808 O O . LEU B 1 612 ? 11.516 23.281 -1.641 1 73 612 LEU B O 1
ATOM 9812 N N . LEU B 1 613 ? 13.547 23.109 -2.516 1 70.69 613 LEU B N 1
ATOM 9813 C CA . LEU B 1 613 ? 13.766 21.859 -1.802 1 7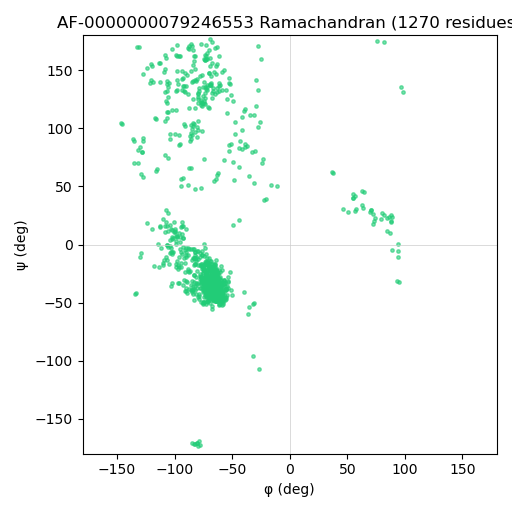0.69 613 LEU B CA 1
ATOM 9814 C C . LEU B 1 613 ? 14.234 22.109 -0.374 1 70.69 613 LEU B C 1
ATOM 9816 O O . LEU B 1 613 ? 13.867 21.375 0.548 1 70.69 613 LEU B O 1
ATOM 9820 N N . GLN B 1 614 ? 14.953 23.188 -0.177 1 72 614 GLN B N 1
ATOM 9821 C CA . GLN B 1 614 ? 15.586 23.375 1.123 1 72 614 GLN B CA 1
ATOM 9822 C C . GLN B 1 614 ? 14.906 24.5 1.907 1 72 614 GLN B C 1
ATOM 9824 O O . GLN B 1 614 ? 15.047 24.578 3.129 1 72 614 GLN B O 1
ATOM 9829 N N . LEU B 1 615 ? 14.117 25.234 1.246 1 76.12 615 LEU B N 1
ATOM 9830 C CA . LEU B 1 615 ? 13.594 26.438 1.883 1 76.12 615 LEU B CA 1
ATOM 9831 C C . LEU B 1 615 ? 12.641 26.078 3.018 1 76.12 615 LEU B C 1
ATOM 9833 O O . LEU B 1 615 ? 12.711 26.672 4.102 1 76.12 615 LEU B O 1
ATOM 9837 N N . PRO B 1 616 ? 11.867 25.062 2.803 1 73.12 616 PRO B N 1
ATOM 9838 C CA . PRO B 1 616 ? 10.977 24.766 3.924 1 73.12 616 PRO B CA 1
ATOM 9839 C C . PRO B 1 616 ? 11.719 24.281 5.164 1 73.12 616 PRO B C 1
ATOM 9841 O O . PRO B 1 616 ? 11.391 24.688 6.285 1 73.12 616 PRO B O 1
ATOM 9844 N N . LEU B 1 617 ? 12.68 23.484 4.957 1 74.06 617 LEU B N 1
ATOM 9845 C CA . LEU B 1 617 ? 13.477 23.016 6.09 1 74.06 617 LEU B CA 1
ATOM 9846 C C . LEU B 1 617 ? 14.25 24.172 6.719 1 74.06 617 LEU B C 1
ATOM 9848 O O . LEU B 1 617 ? 14.352 24.266 7.945 1 74.06 617 LEU B O 1
ATOM 9852 N N . PHE B 1 618 ? 14.703 25.047 5.883 1 81.12 618 PHE B N 1
ATOM 9853 C CA . PHE B 1 618 ? 15.484 26.188 6.352 1 81.12 618 PHE B CA 1
ATOM 9854 C C . PHE B 1 618 ? 14.617 27.141 7.172 1 81.12 618 PHE B C 1
ATOM 9856 O O . PHE B 1 618 ? 15.031 27.609 8.234 1 81.12 618 PHE B O 1
ATOM 9863 N N . ILE B 1 619 ? 13.492 27.344 6.75 1 77.81 619 ILE B N 1
ATOM 9864 C CA . ILE B 1 619 ? 12.586 28.25 7.453 1 77.81 619 ILE B CA 1
ATOM 9865 C C . ILE B 1 619 ? 12.195 27.641 8.797 1 77.81 619 ILE B C 1
ATOM 9867 O O . ILE B 1 619 ? 12.109 28.344 9.805 1 77.81 619 ILE B O 1
ATOM 9871 N N . GLN B 1 620 ? 12 26.375 8.805 1 77 620 GLN B N 1
ATOM 9872 C CA . GLN B 1 620 ? 11.656 25.688 10.047 1 77 620 GLN B CA 1
ATOM 9873 C C . GLN B 1 620 ? 12.797 25.766 11.055 1 77 620 GLN B C 1
ATOM 9875 O O . GLN B 1 620 ? 12.57 25.953 12.25 1 77 620 GLN B O 1
ATOM 9880 N N . MET B 1 621 ? 13.969 25.672 10.57 1 82.94 621 MET B N 1
ATOM 9881 C CA . MET B 1 621 ? 15.141 25.75 11.438 1 82.94 621 MET B CA 1
ATOM 9882 C C . MET B 1 621 ? 15.297 27.156 12.016 1 82.94 621 MET B C 1
ATOM 9884 O O . MET B 1 621 ? 15.586 27.312 13.211 1 82.94 621 MET B O 1
ATOM 9888 N N . VAL B 1 622 ? 15.047 28.109 11.172 1 83.56 622 VAL B N 1
ATOM 9889 C CA . VAL B 1 622 ? 15.188 29.5 11.602 1 83.56 622 VAL B CA 1
ATOM 9890 C C . VAL B 1 622 ? 14.086 29.844 12.602 1 83.56 622 VAL B C 1
ATOM 9892 O O . VAL B 1 622 ? 14.336 30.5 13.617 1 83.56 622 VAL B O 1
ATOM 9895 N N . ARG B 1 623 ? 12.969 29.312 12.328 1 78.38 623 ARG B N 1
ATOM 9896 C CA . ARG B 1 623 ? 11.844 29.594 13.211 1 78.38 623 ARG B CA 1
ATOM 9897 C C . ARG B 1 623 ? 12.008 28.891 14.555 1 78.38 623 ARG B C 1
ATOM 9899 O O . ARG B 1 623 ? 11.656 29.438 15.602 1 78.38 623 ARG B O 1
ATOM 9906 N N . SER B 1 624 ? 12.484 27.734 14.469 1 79.12 624 SER B N 1
ATOM 9907 C CA . SER B 1 624 ? 12.648 26.953 15.695 1 79.12 624 SER B CA 1
ATOM 9908 C C . SER B 1 624 ? 13.758 27.516 16.562 1 79.12 624 SER B C 1
ATOM 9910 O O . SER B 1 624 ? 13.664 27.5 17.797 1 79.12 624 SER B O 1
ATOM 9912 N N . THR B 1 625 ? 14.75 28.062 16 1 82.31 625 THR B N 1
ATOM 9913 C CA . THR B 1 625 ? 15.906 28.531 16.75 1 82.31 625 THR B CA 1
ATOM 9914 C C . THR B 1 625 ? 15.711 29.969 17.203 1 82.31 625 THR B C 1
ATOM 9916 O O . THR B 1 625 ? 16.031 30.328 18.344 1 82.31 625 THR B O 1
ATOM 9919 N N . PHE B 1 626 ? 15.18 30.703 16.281 1 77.25 626 PHE B N 1
ATOM 9920 C CA . PHE B 1 626 ? 15.094 32.125 16.609 1 77.25 626 PHE B CA 1
ATOM 9921 C C . PHE B 1 626 ? 13.664 32.531 16.953 1 77.25 626 PHE B C 1
ATOM 9923 O O . PHE B 1 626 ? 13.43 33.594 17.5 1 77.25 626 PHE B O 1
ATOM 9930 N N . GLY B 1 627 ? 12.734 31.625 16.547 1 69.62 627 GLY B N 1
ATOM 9931 C CA . GLY B 1 627 ? 11.336 31.969 16.781 1 69.62 627 GLY B CA 1
ATOM 9932 C C . GLY B 1 627 ? 10.859 31.625 18.172 1 69.62 627 GLY B C 1
ATOM 9933 O O . GLY B 1 627 ? 11.305 30.641 18.766 1 69.62 627 GLY B O 1
ATOM 9934 N N . ARG B 1 628 ? 10.328 32.406 18.969 1 61.94 628 ARG B N 1
ATOM 9935 C CA . ARG B 1 628 ? 9.883 32.25 20.344 1 61.94 628 ARG B CA 1
ATOM 9936 C C . ARG B 1 628 ? 8.492 31.609 20.391 1 61.94 628 ARG B C 1
ATOM 9938 O O . ARG B 1 628 ? 7.621 32.062 21.141 1 61.94 628 ARG B O 1
ATOM 9945 N N . SER B 1 629 ? 8.32 30.484 19.594 1 62.25 629 SER B N 1
ATOM 9946 C CA . SER B 1 629 ? 6.91 30.109 19.5 1 62.25 629 SER B CA 1
ATOM 9947 C C . SER B 1 629 ? 6.465 29.312 20.719 1 62.25 629 SER B C 1
ATOM 9949 O O . SER B 1 629 ? 5.418 29.609 21.312 1 62.25 629 SER B O 1
ATOM 9951 N N . ILE B 1 630 ? 7.266 28.344 21.234 1 62.5 630 ILE B N 1
ATOM 9952 C CA . ILE B 1 630 ? 6.742 27.531 22.328 1 62.5 630 ILE B CA 1
ATOM 9953 C C . ILE B 1 630 ? 6.707 28.359 23.609 1 62.5 630 ILE B C 1
ATOM 9955 O O . ILE B 1 630 ? 5.984 28.031 24.562 1 62.5 630 ILE B O 1
ATOM 9959 N N . PHE B 1 631 ? 7.16 29.531 23.547 1 66 631 PHE B N 1
ATOM 9960 C CA . PHE B 1 631 ? 7.398 30.297 24.766 1 66 631 PHE B CA 1
ATOM 9961 C C . PHE B 1 631 ? 6.32 31.344 24.969 1 66 631 PHE B C 1
ATOM 9963 O O . PHE B 1 631 ? 6.242 31.984 26.016 1 66 631 PHE B O 1
ATOM 9970 N N . ARG B 1 632 ? 5.461 31.328 24 1 77.5 632 ARG B N 1
ATOM 9971 C CA . ARG B 1 632 ? 4.508 32.438 24.125 1 77.5 632 ARG B CA 1
ATOM 9972 C C . ARG B 1 632 ? 3.146 31.922 24.594 1 77.5 632 ARG B C 1
ATOM 9974 O O . ARG B 1 632 ? 2.459 31.203 23.859 1 77.5 632 ARG B O 1
ATOM 9981 N N . PRO B 1 633 ? 2.787 32.375 25.875 1 80.38 633 PRO B N 1
ATOM 9982 C CA . PRO B 1 633 ? 1.49 31.922 26.391 1 80.38 633 PRO B CA 1
ATOM 9983 C C . PRO B 1 633 ? 0.313 32.531 25.625 1 80.38 633 PRO B C 1
ATOM 9985 O O . PRO B 1 633 ? 0.415 33.656 25.109 1 80.38 633 PRO B O 1
ATOM 9988 N N . GLN B 1 634 ? -0.645 31.766 25.375 1 81.56 634 GLN B N 1
ATOM 9989 C CA . GLN B 1 634 ? -1.896 32.219 24.781 1 81.56 634 GLN B CA 1
ATOM 9990 C C . GLN B 1 634 ? -3.025 32.25 25.797 1 81.56 634 GLN B C 1
ATOM 9992 O O . GLN B 1 634 ? -3.09 31.375 26.688 1 81.56 634 GLN B O 1
ATOM 9997 N N . ASN B 1 635 ? -3.809 33.25 25.688 1 79.31 635 ASN B N 1
ATOM 9998 C CA . ASN B 1 635 ? -4.926 33.344 26.609 1 79.31 635 ASN B CA 1
ATOM 9999 C C . ASN B 1 635 ? -5.969 32.25 26.375 1 79.31 635 ASN B C 1
ATOM 10001 O O . ASN B 1 635 ? -6.367 32.031 25.234 1 79.31 635 ASN B O 1
ATOM 10005 N N . ILE B 1 636 ? -6.273 31.547 27.406 1 77.06 636 ILE B N 1
ATOM 10006 C CA . ILE B 1 636 ? -7.211 30.438 27.328 1 77.06 636 ILE B CA 1
ATOM 10007 C C . ILE B 1 636 ? -8.641 30.969 27.219 1 77.06 636 ILE B C 1
ATOM 10009 O O . ILE B 1 636 ? -9.508 30.328 26.625 1 77.06 636 ILE B O 1
ATOM 10013 N N . TRP B 1 637 ? -8.852 32.125 27.953 1 76.06 637 TRP B N 1
ATOM 10014 C CA . TRP B 1 637 ? -10.211 32.656 28.031 1 76.06 637 TRP B CA 1
ATOM 10015 C C . TRP B 1 637 ? -10.445 33.719 26.953 1 76.06 637 TRP B C 1
ATOM 10017 O O . TRP B 1 637 ? -9.617 34.594 26.75 1 76.06 637 TRP B O 1
#